Protein AF-0000000082577927 (afdb_homodimer)

Foldseek 3Di:
DPPLCLPLDQDDDFFQDFLLCQQQVVCVVVVQQQPFAEDEPNDTDGSVNLNVLLCLLLLLCQLVPDDAAAEEEEEAFWDSVSSSNQSSCRQLRYAYAYAYLQDALVLLLVCCAQRLHQAYEHEPNNVPSNVVSQVPHPGPVPLARYEYCDDDPSHHHPVCSSPDDGPGGDHRDGGTQARWHYWAWDQDPVRRIWTQTFGSCLLVRCLVLPLCSFANDALAFEEEEQDTCSHLACVNRQPRNNSNRNHYHYGYRDHSALVVVQVCCQVPVGQEYEDEQLRLLRNLPDPDDRDQNVSHQEYEYEPDQHFLLSQVSSCVPRVHHYKAFYDDSQSRDTQFIAYVVGDDRQFRHAGGSQKDKFFADPVRHGDDAFDKGWIKMAHPSGGDATPPDPPCRVVAPDPRIGTDQFIWHADPVRTIHTQGGVVFWFQAVNDTARQVVLQSQLVNDQFFSGKGWGWDQDPVGGTAIEMETATDPVRDDDPVVFVVSQVSSVVPDDPRNRGPYYHYDPDDADAGSSRHHDNVVVVVVVD/DPPLCLPLDQDDDFFQDFLLCQQQVVCVVVVQQQPFAEDEPNDTDGSVNLNVLLCLLLLLCQLVPDDAAAEEEEEAFWDSVSSSNQSSCRQLRYAYAYAYLQDALVLLLVCCAQRLHQAYEHEPNNVPSNVVSQVPHPGPVPLARYEYCDDDPSHHHPVCSSPDDGPGGDHRDGGTQARWHYWAWDQDPVRRIWTFTFGSCLLVRCLVLPLCSFANDAQAFEEEEQDTCSHLACVNRQPRNNSNRNHYHYGYRDHSALVVVQVCCQVPVGQEYEDEQLRLLRNLPDPDDRDQNVSHQEYEYEPDQHFLLSQVSSCVPRVHHYKAFYDDSQSRDTQFIAYVPGDDRQFRHAGGSQKDKFFADPVRHGDDAFDKGWIKMAHPSGGDATPPDPPCRVVAHDPRIGTDQFIWHADPVRTIHGQGGVVFWFQAVNDTARQVVLQSQLCNDQQFPGKGWGWDQDPVGGTAIEMETATDPVRDDDPVVFVVSQVSSVVPDDPRNRGPYYHYDPDDADAGSSRHHDNVVVVVVVD

Sequence (1054 aa):
MTTGVTTDETPVFPDSFNMADYFVFANIAAGRGSKTALLFEGQAITYDEVAARVTQVAERLLASGLLPEQRVLLCMRDCPEFVYAWFGALKAGAVVTQINPMLPAADYSYYLGYVKPQFAFIDETSLEAFQAARAQARHCRDPNAVILVGEAPGLPGFDAWIAASTPAAPPPWPTRKDDPAVWLFTSGTTGQSKGAVHCHFHFAYNTEVYARRFIGMTENDITLSGPRLYFGYATGTNLMFPFAVGATAILFREQPTPDNLFALIERHRPTVLTNVPTLINKMLEAEARAPDLSSIRMMWSAGEALPRELHERWNARFGVPIIDGIGSAESFHIYISNRPGDIRPGSLGKLVPGYAADLLDDAGMPIAGGEIGVLRIRGDSAALYYHGDYAKSKRHLGGGAIVSGDLFRRDPEGYWYYEGRGDDMIKSGGIYVSPLEVEGCLSEHPAVLECCVFGRADANGLEKPVVVIVPREDAPASEALQADLLGFARARLAHYKVPHRVFFSPDPLPRNDRDKMDRKKLREIWRMTTGVTTDETPVFPDSFNMADYFVFANIAAGRGSKTALLFEGQAITYDEVAARVTQVAERLLASGLLPEQRVLLCMRDCPEFVYAWFGALKAGAVVTQINPMLPAADYSYYLGYVKPQFAFIDETSLEAFQAARAQARHCRDPNAVILVGEAPGLPGFDAWIAASTPAAPPPWPTRKDDPAVWLFTSGTTGQSKGAVHCHFHFAYNTEVYARRFIGMTENDITLSGPRLYFGYATGTNLMFPFAVGATAILFREQPTPDNLFALIERHRPTVLTNVPTLINKMLEAEARAPDLSSIRMMWSAGEALPRELHERWNARFGVPIIDGIGSAESFHIYISNRPGDIRPGSLGKLVPGYAADLLDDAGMPIAGGEIGVLRIRGDSAALYYHGDYAKSKRHLGGGAIVSGDLFRRDPEGYWYYEGRGDDMIKSGGIYVSPLEVEGCLSEHPAVLECCVFGRADANGLEKPVVVIVPREDAPASEALQADLLGFARARLAHYKVPHRVFFSPDPLPRNDRDKMDRKKLREIWR

Solvent-accessible surface area (backbone atoms only — not comparable to full-atom values): 54314 Å² total; per-residue (Å²): 129,84,71,78,73,77,61,94,62,75,84,81,77,58,60,77,30,48,54,29,50,60,34,48,48,43,34,47,76,70,69,40,27,82,40,53,34,36,36,42,93,90,40,76,38,24,38,45,56,49,47,52,46,17,48,38,39,16,36,46,44,39,54,70,64,59,53,75,60,39,31,34,34,39,25,40,64,43,43,70,63,50,54,24,48,56,37,2,39,39,47,31,24,21,17,41,34,48,40,72,30,84,54,59,32,71,58,42,36,51,48,45,69,71,62,48,29,59,32,34,39,33,22,71,81,21,42,67,36,44,51,60,21,37,73,73,41,88,42,50,66,52,50,88,27,37,32,27,54,58,84,55,89,86,39,43,24,43,71,57,55,57,64,48,90,59,71,86,43,62,76,60,46,89,44,34,26,42,34,66,30,37,40,31,65,36,90,34,95,86,66,56,66,38,35,22,35,27,34,32,43,22,58,55,47,38,37,47,38,34,39,42,61,60,60,54,58,44,47,84,40,26,27,37,53,53,55,49,53,51,36,68,68,22,33,40,64,49,44,47,40,31,35,60,43,51,9,23,23,49,42,59,64,68,73,69,40,51,66,54,49,40,52,49,37,60,73,66,49,32,28,33,39,38,41,32,43,70,56,51,52,48,44,70,66,43,81,64,80,75,56,78,58,83,49,30,71,36,26,41,31,29,100,47,84,57,40,41,62,60,51,51,52,45,36,72,73,67,62,47,48,66,33,28,30,44,58,44,53,48,35,43,48,65,50,29,30,25,32,87,97,50,68,47,83,54,36,27,17,30,70,35,69,78,50,48,72,51,32,18,44,96,86,68,44,78,52,67,88,61,48,74,18,32,36,34,41,32,35,87,23,41,35,68,39,36,62,66,32,57,69,58,21,27,67,29,30,32,49,39,26,37,43,50,69,34,28,29,31,35,46,96,86,50,39,29,32,83,41,39,44,54,90,47,46,22,52,40,89,86,40,81,35,38,30,53,60,46,33,41,57,51,55,66,40,88,44,41,67,44,63,50,44,40,54,39,63,46,100,85,63,47,32,36,36,27,32,39,30,26,51,28,88,91,36,63,87,41,72,64,49,48,52,49,52,50,52,54,36,54,75,74,38,60,74,81,54,34,56,76,42,81,42,76,38,95,54,84,78,60,53,44,97,82,70,39,79,31,62,68,60,48,48,63,73,71,100,130,84,73,78,70,77,62,93,62,75,86,81,77,59,62,76,31,48,53,29,49,60,33,47,47,42,34,46,76,69,69,40,25,83,40,54,32,37,36,42,92,91,40,76,39,23,38,46,57,48,47,52,46,17,49,38,39,17,35,46,44,39,54,70,64,59,52,75,60,40,31,34,35,38,24,41,65,42,42,71,64,53,55,26,48,56,36,3,38,39,46,32,24,20,16,39,34,48,40,73,30,85,55,58,33,72,56,41,37,49,46,46,70,71,62,49,28,60,32,35,39,34,21,72,81,21,43,67,36,43,52,59,21,36,73,74,41,88,43,51,65,51,48,87,27,37,34,27,53,58,84,55,90,86,38,44,24,43,71,56,53,57,64,49,91,60,71,86,44,62,76,61,46,89,44,35,25,43,33,65,28,37,38,31,66,37,88,34,95,87,66,58,67,39,36,22,36,26,34,34,43,22,59,56,48,38,37,47,39,34,39,42,62,59,60,55,59,44,48,84,39,26,26,39,52,53,55,48,53,52,37,68,67,24,34,39,64,49,44,47,40,30,35,60,44,51,8,24,25,50,42,60,63,68,72,68,40,52,67,55,50,39,52,48,36,60,73,66,48,34,29,32,38,37,41,31,45,71,55,52,52,47,44,71,67,43,82,64,81,75,54,78,57,84,50,28,70,35,27,41,31,29,100,47,84,57,40,40,63,60,51,51,52,45,38,72,73,65,63,45,49,66,32,28,29,43,58,42,52,48,34,46,48,67,49,29,30,25,32,86,97,50,69,47,83,54,36,27,16,32,70,34,68,77,49,48,71,50,32,19,44,96,84,68,43,78,53,68,87,60,49,75,17,32,35,34,40,31,34,87,24,40,36,69,40,36,60,66,31,56,70,58,21,28,69,29,29,33,50,40,28,37,41,51,68,34,28,30,33,35,46,97,87,49,39,30,32,84,43,40,43,54,90,48,46,22,52,39,89,84,40,80,34,38,30,52,60,46,33,42,58,53,54,66,39,87,43,41,65,46,63,48,44,43,56,40,64,44,98,84,64,47,33,36,36,27,32,39,30,25,50,27,88,92,36,64,86,43,73,64,50,48,51,49,52,49,51,54,36,52,76,73,38,60,74,81,53,34,56,78,42,79,40,75,39,95,54,84,78,61,54,44,97,80,70,40,81,30,62,68,59,49,48,63,73,72,100

Nearest PDB structures (foldseek):
  4wv3-assembly1_A  TM=9.617E-01  e=4.333E-61  Stigmatella aurantiaca
  4wv3-assembly2_B  TM=9.568E-01  e=1.067E-60  Stigmatella aurantiaca
  6m2o-assembly1_A  TM=7.832E-01  e=8.745E-60  Rhodopseudomonas palustris
  4rm2-assembly2_B  TM=7.799E-01  e=1.694E-59  Rhodopseudomonas palustris
  5upt-assembly1_A-2  TM=7.325E-01  e=5.105E-38  Streptomyces platensis subsp. rosaceus

Organism: NCBI:txid68569

Structure (mmCIF, N/CA/C/O backbone):
data_AF-0000000082577927-model_v1
#
loop_
_entity.id
_entity.type
_entity.pdbx_description
1 polymer 'Benzoate-CoA ligase family protein'
#
loop_
_atom_site.group_PDB
_atom_site.id
_atom_site.type_symbol
_atom_site.label_atom_id
_atom_site.label_alt_id
_atom_site.label_comp_id
_atom_site.label_asym_id
_atom_site.label_entity_id
_atom_site.label_seq_id
_atom_site.pdbx_PDB_ins_code
_atom_site.Cartn_x
_atom_site.Cartn_y
_atom_site.Cartn_z
_atom_site.occupancy
_atom_site.B_iso_or_equiv
_atom_site.auth_seq_id
_atom_site.auth_comp_id
_atom_site.auth_asym_id
_atom_site.auth_atom_id
_atom_site.pdbx_PDB_model_num
ATOM 1 N N . MET A 1 1 ? -10.211 37.312 -17.531 1 20.59 1 MET A N 1
ATOM 2 C CA . MET A 1 1 ? -11.578 36.906 -17.234 1 20.59 1 MET A CA 1
ATOM 3 C C . MET A 1 1 ? -11.648 35.375 -17.062 1 20.59 1 MET A C 1
ATOM 5 O O . MET A 1 1 ? -12.172 34.688 -17.938 1 20.59 1 MET A O 1
ATOM 9 N N . THR A 1 2 ? -10.5 34.75 -16.688 1 26.11 2 THR A N 1
ATOM 10 C CA . THR A 1 2 ? -10.453 33.312 -16.484 1 26.11 2 THR A CA 1
ATOM 11 C C . THR A 1 2 ? -11.57 32.844 -15.562 1 26.11 2 THR A C 1
ATOM 13 O O . THR A 1 2 ? -11.656 33.312 -14.414 1 26.11 2 THR A O 1
ATOM 16 N N . THR A 1 3 ? -12.742 32.781 -16.203 1 28.17 3 THR A N 1
ATOM 17 C CA . THR A 1 3 ? -14.055 32.406 -15.695 1 28.17 3 THR A CA 1
ATOM 18 C C . THR A 1 3 ? -13.938 31.188 -14.797 1 28.17 3 THR A C 1
ATOM 20 O O . THR A 1 3 ? -13.281 30.203 -15.148 1 28.17 3 THR A O 1
ATOM 23 N N . GLY A 1 4 ? -13.766 31.391 -13.508 1 30.7 4 GLY A N 1
ATOM 24 C CA . GLY A 1 4 ? -13.695 30.484 -12.383 1 30.7 4 GLY A CA 1
ATOM 25 C C . GLY A 1 4 ? -14.727 29.359 -12.453 1 30.7 4 GLY A C 1
ATOM 26 O O . GLY A 1 4 ? -15.812 29.484 -11.883 1 30.7 4 GLY A O 1
ATOM 27 N N . VAL A 1 5 ? -14.914 28.734 -13.641 1 34.03 5 VAL A N 1
ATOM 28 C CA . VAL A 1 5 ? -15.828 27.594 -13.734 1 34.03 5 VAL A CA 1
ATOM 29 C C . VAL A 1 5 ? -15.641 26.688 -12.531 1 34.03 5 VAL A C 1
ATOM 31 O O . VAL A 1 5 ? -14.547 26.156 -12.305 1 34.03 5 VAL A O 1
ATOM 34 N N . THR A 1 6 ? -16.156 26.781 -11.32 1 42.78 6 THR A N 1
ATOM 35 C CA . THR A 1 6 ? -16.5 25.859 -10.242 1 42.78 6 THR A CA 1
ATOM 36 C C . THR A 1 6 ? -16.766 24.469 -10.789 1 42.78 6 THR A C 1
ATOM 38 O O . THR A 1 6 ? -17.906 24.156 -11.164 1 42.78 6 THR A O 1
ATOM 41 N N . THR A 1 7 ? -16.141 23.938 -11.68 1 50.97 7 THR A N 1
ATOM 42 C CA . THR A 1 7 ? -16.609 22.75 -12.398 1 50.97 7 THR A CA 1
ATOM 43 C C . THR A 1 7 ? -16.578 21.531 -11.492 1 50.97 7 THR A C 1
ATOM 45 O O . THR A 1 7 ? -15.641 21.328 -10.719 1 50.97 7 THR A O 1
ATOM 48 N N . ASP A 1 8 ? -17.797 20.984 -11.023 1 64.31 8 ASP A N 1
ATOM 49 C CA . ASP A 1 8 ? -18.156 19.75 -10.328 1 64.31 8 ASP A CA 1
ATOM 50 C C . ASP A 1 8 ? -17.406 18.547 -10.914 1 64.31 8 ASP A C 1
ATOM 52 O O . ASP A 1 8 ? -17.578 17.422 -10.453 1 64.31 8 ASP A O 1
ATOM 56 N N . GLU A 1 9 ? -16.438 18.938 -11.766 1 79.88 9 GLU A N 1
ATOM 57 C CA . GLU A 1 9 ? -15.766 17.812 -12.414 1 79.88 9 GLU A CA 1
ATOM 58 C C . GLU A 1 9 ? -14.586 17.328 -11.578 1 79.88 9 GLU A C 1
ATOM 60 O O . GLU A 1 9 ? -13.828 18.125 -11.023 1 79.88 9 GLU A O 1
ATOM 65 N N . THR A 1 10 ? -14.422 16.125 -11.469 1 88.19 10 THR A N 1
ATOM 66 C CA . THR A 1 10 ? -13.297 15.5 -10.789 1 88.19 10 THR A CA 1
ATOM 67 C C . THR A 1 10 ? -11.984 15.828 -11.484 1 88.19 10 THR A C 1
ATOM 69 O O . THR A 1 10 ? -11.859 15.664 -12.703 1 88.19 10 THR A O 1
ATOM 72 N N . PRO A 1 11 ? -11.023 16.453 -10.734 1 93.06 11 PRO A N 1
ATOM 73 C CA . PRO A 1 11 ? -9.727 16.75 -11.352 1 93.06 11 PRO A CA 1
ATOM 74 C C . PRO A 1 11 ? -9.055 15.516 -11.945 1 93.06 11 PRO A C 1
ATOM 76 O O . PRO A 1 11 ? -9.148 14.43 -11.375 1 93.06 11 PRO A O 1
ATOM 79 N N . VAL A 1 12 ? -8.438 15.703 -13.062 1 91.38 12 VAL A N 1
ATOM 80 C CA . VAL A 1 12 ? -7.707 14.633 -13.734 1 91.38 12 VAL A CA 1
ATOM 81 C C . VAL A 1 12 ? -6.23 15 -13.844 1 91.38 12 VAL A C 1
ATOM 83 O O . VAL A 1 12 ? -5.891 16.156 -14.109 1 91.38 12 VAL A O 1
ATOM 86 N N . PHE A 1 13 ? -5.375 14.094 -13.664 1 95.56 13 PHE A N 1
ATOM 87 C CA . PHE A 1 13 ? -3.932 14.289 -13.742 1 95.56 13 PHE A CA 1
ATOM 88 C C . PHE A 1 13 ? -3.303 13.297 -14.719 1 95.56 13 PHE A C 1
ATOM 90 O O . PHE A 1 13 ? -3.76 12.164 -14.836 1 95.56 13 PHE A O 1
ATOM 97 N N . PRO A 1 14 ? -2.301 13.711 -15.43 1 95 14 PRO A N 1
ATOM 98 C CA . PRO A 1 14 ? -1.629 12.781 -16.344 1 95 14 PRO A CA 1
ATOM 99 C C . PRO A 1 14 ? -0.873 11.672 -15.617 1 95 14 PRO A C 1
ATOM 101 O O . PRO A 1 14 ? -0.521 11.836 -14.445 1 95 14 PRO A O 1
ATOM 104 N N . ASP A 1 15 ? -0.62 10.578 -16.328 1 94.19 15 ASP A N 1
ATOM 105 C CA . ASP A 1 15 ? 0.113 9.469 -15.734 1 94.19 15 ASP A CA 1
ATOM 106 C C . ASP A 1 15 ? 1.524 9.891 -15.336 1 94.19 15 ASP A C 1
ATOM 108 O O . ASP A 1 15 ? 1.972 9.609 -14.219 1 94.19 15 ASP A O 1
ATOM 112 N N . SER A 1 16 ? 2.264 10.562 -16.359 1 95.62 16 SER A N 1
ATOM 113 C CA . SER A 1 16 ? 3.535 11.188 -16 1 95.62 16 SER A CA 1
ATOM 114 C C . SER A 1 16 ? 3.318 12.422 -15.133 1 95.62 16 SER A C 1
ATOM 116 O O . SER A 1 16 ? 2.787 13.43 -15.602 1 95.62 16 SER A O 1
ATOM 118 N N . PHE A 1 17 ? 3.629 12.312 -13.836 1 97.62 17 PHE A N 1
ATOM 119 C CA . PHE A 1 17 ? 3.273 13.367 -12.891 1 97.62 17 PHE A CA 1
ATOM 120 C C . PHE A 1 17 ? 4.289 13.445 -11.758 1 97.62 17 PHE A C 1
ATOM 122 O O . PHE A 1 17 ? 4.742 12.414 -11.242 1 97.62 17 PHE A O 1
ATOM 129 N N . ASN A 1 18 ? 4.723 14.641 -11.422 1 97.81 18 ASN A N 1
ATOM 130 C CA . ASN A 1 18 ? 5.594 14.93 -10.289 1 97.81 18 ASN A CA 1
ATOM 131 C C . ASN A 1 18 ? 5.086 16.109 -9.477 1 97.81 18 ASN A C 1
ATOM 133 O O . ASN A 1 18 ? 4.852 17.188 -10.031 1 97.81 18 ASN A O 1
ATOM 137 N N . MET A 1 19 ? 5.012 16.016 -8.211 1 97.12 19 MET A N 1
ATOM 138 C CA . MET A 1 19 ? 4.477 17.047 -7.324 1 97.12 19 MET A CA 1
ATOM 139 C C . MET A 1 19 ? 5.32 18.312 -7.406 1 97.12 19 MET A C 1
ATOM 141 O O . MET A 1 19 ? 4.785 19.422 -7.336 1 97.12 19 MET A O 1
ATOM 145 N N . ALA A 1 20 ? 6.645 18.156 -7.445 1 98.38 20 ALA A N 1
ATOM 146 C CA . ALA A 1 20 ? 7.492 19.344 -7.531 1 98.38 20 ALA A CA 1
ATOM 147 C C . ALA A 1 20 ? 7.207 20.125 -8.805 1 98.38 20 ALA A C 1
ATOM 149 O O . ALA A 1 20 ? 7.215 21.359 -8.789 1 98.38 20 ALA A O 1
ATOM 150 N N . ASP A 1 21 ? 6.977 19.406 -9.898 1 98.12 21 ASP A N 1
ATOM 151 C CA . ASP A 1 21 ? 6.633 20.078 -11.148 1 98.12 21 ASP A CA 1
ATOM 152 C C . ASP A 1 21 ? 5.297 20.812 -11.031 1 98.12 21 ASP A C 1
ATOM 154 O O . ASP A 1 21 ? 5.16 21.938 -11.5 1 98.12 21 ASP A O 1
ATOM 158 N N . TYR A 1 22 ? 4.367 20.172 -10.375 1 98 22 TYR A N 1
ATOM 159 C CA . TYR A 1 22 ? 3.018 20.719 -10.25 1 98 22 TYR A CA 1
ATOM 160 C C . TYR A 1 22 ? 3.002 21.938 -9.344 1 98 22 TYR A C 1
ATOM 162 O O . TYR A 1 22 ? 2.357 22.938 -9.648 1 98 22 TYR A O 1
ATOM 170 N N . PHE A 1 23 ? 3.701 21.938 -8.25 1 98.5 23 PHE A N 1
ATOM 171 C CA . PHE A 1 23 ? 3.574 22.969 -7.223 1 98.5 23 PHE A CA 1
ATOM 172 C C . PHE A 1 23 ? 4.633 24.047 -7.406 1 98.5 23 PHE A C 1
ATOM 174 O O . PHE A 1 23 ? 4.402 25.219 -7.07 1 98.5 23 PHE A O 1
ATOM 181 N N . VAL A 1 24 ? 5.812 23.719 -7.918 1 98.69 24 VAL A N 1
ATOM 182 C CA . VAL A 1 24 ? 6.906 24.688 -7.984 1 98.69 24 VAL A CA 1
ATOM 183 C C . VAL A 1 24 ? 7.121 25.125 -9.43 1 98.69 24 VAL A C 1
ATOM 185 O O . VAL A 1 24 ? 6.945 26.297 -9.758 1 98.69 24 VAL A O 1
ATOM 188 N N . PHE A 1 25 ? 7.344 24.234 -10.289 1 98.5 25 PHE A N 1
ATOM 189 C CA . PHE A 1 25 ? 7.82 24.578 -11.625 1 98.5 25 PHE A CA 1
ATOM 190 C C . PHE A 1 25 ? 6.676 25.078 -12.5 1 98.5 25 PHE A C 1
ATOM 192 O O . PHE A 1 25 ? 6.895 25.797 -13.469 1 98.5 25 PHE A O 1
ATOM 199 N N . ALA A 1 26 ? 5.484 24.641 -12.148 1 98.06 26 ALA A N 1
ATOM 200 C CA . ALA A 1 26 ? 4.316 25.188 -12.836 1 98.06 26 ALA A CA 1
ATOM 201 C C . ALA A 1 26 ? 4.27 26.703 -12.719 1 98.06 26 ALA A C 1
ATOM 203 O O . ALA A 1 26 ? 3.805 27.391 -13.625 1 98.06 26 ALA A O 1
ATOM 204 N N . ASN A 1 27 ? 4.73 27.25 -11.586 1 98.38 27 ASN A N 1
ATOM 205 C CA . ASN A 1 27 ? 4.762 28.688 -11.398 1 98.38 27 ASN A CA 1
ATOM 206 C C . ASN A 1 27 ? 5.758 29.359 -12.344 1 98.38 27 ASN A C 1
ATOM 208 O O . ASN A 1 27 ? 5.504 30.453 -12.859 1 98.38 27 ASN A O 1
ATOM 212 N N . ILE A 1 28 ? 6.855 28.719 -12.594 1 98.25 28 ILE A N 1
ATOM 213 C CA . ILE A 1 28 ? 7.836 29.234 -13.547 1 98.25 28 ILE A CA 1
ATOM 214 C C . ILE A 1 28 ? 7.23 29.25 -14.953 1 98.25 28 ILE A C 1
ATOM 216 O O . ILE A 1 28 ? 7.316 30.25 -15.656 1 98.25 28 ILE A O 1
ATOM 220 N N . ALA A 1 29 ? 6.637 28.188 -15.297 1 97.75 29 ALA A N 1
ATOM 221 C CA . ALA A 1 29 ? 6.004 28.062 -16.609 1 97.75 29 ALA A CA 1
ATOM 222 C C . ALA A 1 29 ? 4.902 29.094 -16.781 1 97.75 29 ALA A C 1
ATOM 224 O O . ALA A 1 29 ? 4.664 29.578 -17.891 1 97.75 29 ALA A O 1
ATOM 225 N N . ALA A 1 30 ? 4.277 29.484 -15.703 1 97.44 30 ALA A N 1
ATOM 226 C CA . ALA A 1 30 ? 3.17 30.438 -15.742 1 97.44 30 ALA A CA 1
ATOM 227 C C . ALA A 1 30 ? 3.68 31.875 -15.703 1 97.44 30 ALA A C 1
ATOM 229 O O . ALA A 1 30 ? 2.887 32.812 -15.664 1 97.44 30 ALA A O 1
ATOM 230 N N . GLY A 1 31 ? 4.973 32.094 -15.648 1 97.88 31 GLY A N 1
ATOM 231 C CA . GLY A 1 31 ? 5.555 33.406 -15.68 1 97.88 31 GLY A CA 1
ATOM 232 C C . GLY A 1 31 ? 5.633 34.062 -14.312 1 97.88 31 GLY A C 1
ATOM 233 O O . GLY A 1 31 ? 5.754 35.281 -14.211 1 97.88 31 GLY A O 1
ATOM 234 N N . ARG A 1 32 ? 5.57 33.281 -13.258 1 98.19 32 ARG A N 1
ATOM 235 C CA . ARG A 1 32 ? 5.582 33.812 -11.906 1 98.19 32 ARG A CA 1
ATOM 236 C C . ARG A 1 32 ? 6.957 33.656 -11.266 1 98.19 32 ARG A C 1
ATOM 238 O O . ARG A 1 32 ? 7.078 33.688 -10.039 1 98.19 32 ARG A O 1
ATOM 245 N N . GLY A 1 33 ? 7.941 33.5 -11.977 1 98.44 33 GLY A N 1
ATOM 246 C CA . GLY A 1 33 ? 9.281 33.25 -11.469 1 98.44 33 GLY A CA 1
ATOM 247 C C . GLY A 1 33 ? 9.781 34.344 -10.547 1 98.44 33 GLY A C 1
ATOM 248 O O . GLY A 1 33 ? 10.43 34.062 -9.539 1 98.44 33 GLY A O 1
ATOM 249 N N . SER A 1 34 ? 9.484 35.562 -10.82 1 98.5 34 SER A N 1
ATOM 250 C CA . SER A 1 34 ? 10.023 36.688 -10.086 1 98.5 34 SER A CA 1
ATOM 251 C C . SER A 1 34 ? 9.164 37.031 -8.867 1 98.5 34 SER A C 1
ATOM 253 O O . SER A 1 34 ? 9.555 37.844 -8.023 1 98.5 34 SER A O 1
ATOM 255 N N . LYS A 1 35 ? 8.062 36.375 -8.742 1 98.62 35 LYS A N 1
ATOM 256 C CA . LYS A 1 35 ? 7.188 36.594 -7.594 1 98.62 35 LYS A CA 1
ATOM 257 C C . LYS A 1 35 ? 7.77 35.969 -6.328 1 98.62 35 LYS A C 1
ATOM 259 O O . LYS A 1 35 ? 8.438 34.938 -6.383 1 98.62 35 LYS A O 1
ATOM 264 N N . THR A 1 36 ? 7.492 36.625 -5.176 1 98.81 36 THR A N 1
ATOM 265 C CA . THR A 1 36 ? 7.934 36.094 -3.891 1 98.81 36 THR A CA 1
ATOM 266 C C . THR A 1 36 ? 7.168 34.844 -3.539 1 98.81 36 THR A C 1
ATOM 268 O O . THR A 1 36 ? 5.938 34.844 -3.5 1 98.81 36 THR A O 1
ATOM 271 N N . ALA A 1 37 ? 7.879 33.781 -3.322 1 98.94 37 ALA A N 1
ATOM 272 C CA . ALA A 1 37 ? 7.285 32.5 -2.904 1 98.94 37 ALA A CA 1
ATOM 273 C C . ALA A 1 37 ? 7.309 32.344 -1.386 1 98.94 37 ALA A C 1
ATOM 275 O O . ALA A 1 37 ? 6.336 31.891 -0.784 1 98.94 37 ALA A O 1
ATOM 276 N N . LEU A 1 38 ? 8.469 32.812 -0.826 1 98.94 38 LEU A N 1
ATOM 277 C CA . LEU A 1 38 ? 8.68 32.625 0.607 1 98.94 38 LEU A CA 1
ATOM 278 C C . LEU A 1 38 ? 9.164 33.938 1.244 1 98.94 38 LEU A C 1
ATOM 280 O O . LEU A 1 38 ? 9.977 34.656 0.657 1 98.94 38 LEU A O 1
ATOM 284 N N . LEU A 1 39 ? 8.688 34.219 2.406 1 98.88 39 LEU A N 1
ATOM 285 C CA . LEU A 1 39 ? 9.242 35.219 3.307 1 98.88 39 LEU A CA 1
ATOM 286 C C . LEU A 1 39 ? 9.836 34.562 4.551 1 98.88 39 LEU A C 1
ATOM 288 O O . LEU A 1 39 ? 9.172 33.75 5.203 1 98.88 39 LEU A O 1
ATOM 292 N N . PHE A 1 40 ? 11.07 34.844 4.828 1 98.38 40 PHE A N 1
ATOM 293 C CA . PHE A 1 40 ? 11.766 34.219 5.949 1 98.38 40 PHE A CA 1
ATOM 294 C C . PHE A 1 40 ? 12.859 35.156 6.488 1 98.38 40 PHE A C 1
ATOM 296 O O . PHE A 1 40 ? 13.773 35.531 5.758 1 98.38 40 PHE A O 1
ATOM 303 N N . GLU A 1 41 ? 12.773 35.469 7.719 1 96 41 GLU A N 1
ATOM 304 C CA . GLU A 1 41 ? 13.773 36.25 8.43 1 96 41 GLU A CA 1
ATOM 305 C C . GLU A 1 41 ? 14.219 37.469 7.609 1 96 41 GLU A C 1
ATOM 307 O O . GLU A 1 41 ? 15.414 37.688 7.422 1 96 41 GLU A O 1
ATOM 312 N N . GLY A 1 42 ? 13.297 38.125 7.094 1 93.31 42 GLY A N 1
ATOM 313 C CA . GLY A 1 42 ? 13.539 39.375 6.391 1 93.31 42 GLY A CA 1
ATOM 314 C C . GLY A 1 42 ? 13.93 39.188 4.941 1 93.31 42 GLY A C 1
ATOM 315 O O . GLY A 1 42 ? 14.141 40.156 4.211 1 93.31 42 GLY A O 1
ATOM 316 N N . GLN A 1 43 ? 13.984 38 4.508 1 96.12 43 GLN A N 1
ATOM 317 C CA . GLN A 1 43 ? 14.344 37.688 3.123 1 96.12 43 GLN A CA 1
ATOM 318 C C . GLN A 1 43 ? 13.117 37.281 2.309 1 96.12 43 GLN A C 1
ATOM 320 O O . GLN A 1 43 ? 12.25 36.562 2.803 1 96.12 43 GLN A O 1
ATOM 325 N N . ALA A 1 44 ? 13.062 37.875 1.142 1 98.62 44 ALA A N 1
ATOM 326 C CA . ALA A 1 44 ? 12.078 37.438 0.15 1 98.62 44 ALA A CA 1
ATOM 327 C C . ALA A 1 44 ? 12.711 36.531 -0.889 1 98.62 44 ALA A C 1
ATOM 329 O O . ALA A 1 44 ? 13.68 36.906 -1.557 1 98.62 44 ALA A O 1
ATOM 330 N N . ILE A 1 45 ? 12.195 35.344 -0.987 1 98.81 45 ILE A N 1
ATOM 331 C CA . ILE A 1 45 ? 12.719 34.344 -1.919 1 98.81 45 ILE A CA 1
ATOM 332 C C . ILE A 1 45 ? 11.711 34.094 -3.043 1 98.81 45 ILE A C 1
ATOM 334 O O . ILE A 1 45 ? 10.539 33.812 -2.787 1 98.81 45 ILE A O 1
ATOM 338 N N . THR A 1 46 ? 12.133 34.219 -4.25 1 98.88 46 THR A N 1
ATOM 339 C CA . THR A 1 46 ? 11.227 34.156 -5.395 1 98.88 46 THR A CA 1
ATOM 340 C C . THR A 1 46 ? 11 32.688 -5.812 1 98.88 46 THR A C 1
ATOM 342 O O . THR A 1 46 ? 11.734 31.797 -5.387 1 98.88 46 THR A O 1
ATOM 345 N N . TYR A 1 47 ? 9.984 32.469 -6.629 1 98.88 47 TYR A N 1
ATOM 346 C CA . TYR A 1 47 ? 9.734 31.125 -7.172 1 98.88 47 TYR A CA 1
ATOM 347 C C . TYR A 1 47 ? 10.914 30.641 -7.996 1 98.88 47 TYR A C 1
ATOM 349 O O . TYR A 1 47 ? 11.234 29.453 -7.992 1 98.88 47 TYR A O 1
ATOM 357 N N . ASP A 1 48 ? 11.594 31.531 -8.711 1 98.81 48 ASP A N 1
ATOM 358 C CA . ASP A 1 48 ? 12.789 31.172 -9.461 1 98.81 48 ASP A CA 1
ATOM 359 C C . ASP A 1 48 ? 13.883 30.641 -8.531 1 98.81 48 ASP A C 1
ATOM 361 O O . ASP A 1 48 ? 14.531 29.641 -8.836 1 98.81 48 ASP A O 1
ATOM 365 N N . GLU A 1 49 ? 14.07 31.344 -7.457 1 98.69 49 GLU A N 1
ATOM 366 C CA . GLU A 1 49 ? 15.086 30.938 -6.496 1 98.69 49 GLU A CA 1
ATOM 367 C C . GLU A 1 49 ? 14.727 29.594 -5.852 1 98.69 49 GLU A C 1
ATOM 369 O O . GLU A 1 49 ? 15.594 28.75 -5.656 1 98.69 49 GLU A O 1
ATOM 374 N N . VAL A 1 50 ? 13.43 29.406 -5.508 1 98.81 50 VAL A N 1
ATOM 375 C CA . VAL A 1 50 ? 12.984 28.141 -4.953 1 98.81 50 VAL A CA 1
ATOM 376 C C . VAL A 1 50 ? 13.227 27.016 -5.965 1 98.81 50 VAL A C 1
ATOM 378 O O . VAL A 1 50 ? 13.781 25.969 -5.625 1 98.81 50 VAL A O 1
ATOM 381 N N . ALA A 1 51 ? 12.875 27.266 -7.23 1 98.69 51 ALA A N 1
ATOM 382 C CA . ALA A 1 51 ? 13.031 26.266 -8.281 1 98.69 51 ALA A CA 1
ATOM 383 C C . ALA A 1 51 ? 14.5 25.875 -8.445 1 98.69 51 ALA A C 1
ATOM 385 O O . ALA A 1 51 ? 14.82 24.688 -8.625 1 98.69 51 ALA A O 1
ATOM 386 N N . ALA A 1 52 ? 15.344 26.828 -8.391 1 97.75 52 ALA A N 1
ATOM 387 C CA . ALA A 1 52 ? 16.781 26.562 -8.523 1 97.75 52 ALA A CA 1
ATOM 388 C C . ALA A 1 52 ? 17.281 25.688 -7.387 1 97.75 52 ALA A C 1
ATOM 390 O O . ALA A 1 52 ? 18.031 24.734 -7.617 1 97.75 52 ALA A O 1
ATOM 391 N N . ARG A 1 53 ? 16.922 26.031 -6.156 1 97.81 53 ARG A N 1
ATOM 392 C CA . ARG A 1 53 ? 17.375 25.281 -4.992 1 97.81 53 ARG A CA 1
ATOM 393 C C . ARG A 1 53 ? 16.766 23.875 -4.969 1 97.81 53 ARG A C 1
ATOM 395 O O . ARG A 1 53 ? 17.438 22.906 -4.582 1 97.81 53 ARG A O 1
ATOM 402 N N . VAL A 1 54 ? 15.5 23.766 -5.34 1 98.12 54 VAL A N 1
ATOM 403 C CA . VAL A 1 54 ? 14.836 22.469 -5.449 1 98.12 54 VAL A CA 1
ATOM 404 C C . VAL A 1 54 ? 15.586 21.578 -6.441 1 98.12 54 VAL A C 1
ATOM 406 O O . VAL A 1 54 ? 15.844 20.406 -6.168 1 98.12 54 VAL A O 1
ATOM 409 N N . THR A 1 55 ? 15.969 22.156 -7.574 1 96.81 55 THR A N 1
ATOM 410 C CA . THR A 1 55 ? 16.719 21.438 -8.594 1 96.81 55 THR A CA 1
ATOM 411 C C . THR A 1 55 ? 18.062 20.969 -8.047 1 96.81 55 THR A C 1
ATOM 413 O O . THR A 1 55 ? 18.469 19.828 -8.258 1 96.81 55 THR A O 1
ATOM 416 N N . GLN A 1 56 ? 18.719 21.812 -7.336 1 96.31 56 GLN A N 1
ATOM 417 C CA . GLN A 1 56 ? 20.031 21.484 -6.773 1 96.31 56 GLN A CA 1
ATOM 418 C C . GLN A 1 56 ? 19.922 20.344 -5.762 1 96.31 56 GLN A C 1
ATOM 420 O O . GLN A 1 56 ? 20.766 19.453 -5.746 1 96.31 56 GLN A O 1
ATOM 425 N N . VAL A 1 57 ? 18.922 20.391 -4.926 1 97.12 57 VAL A N 1
ATOM 426 C CA . VAL A 1 57 ? 18.734 19.328 -3.951 1 97.12 57 VAL A CA 1
ATOM 427 C C . VAL A 1 57 ? 18.5 18 -4.676 1 97.12 57 VAL A C 1
ATOM 429 O O . VAL A 1 57 ? 19.109 16.984 -4.324 1 97.12 57 VAL A O 1
ATOM 432 N N . ALA A 1 58 ? 17.594 18.016 -5.66 1 97.12 58 ALA A N 1
ATOM 433 C CA . ALA A 1 58 ? 17.328 16.797 -6.422 1 97.12 58 ALA A CA 1
ATOM 434 C C . ALA A 1 58 ? 18.594 16.234 -7.043 1 97.12 58 ALA A C 1
ATOM 436 O O . ALA A 1 58 ? 18.875 15.047 -6.926 1 97.12 58 ALA A O 1
ATOM 437 N N . GLU A 1 59 ? 19.359 17.141 -7.684 1 95.5 59 GLU A N 1
ATOM 438 C CA . GLU A 1 59 ? 20.594 16.734 -8.344 1 95.5 59 GLU A CA 1
ATOM 439 C C . GLU A 1 59 ? 21.578 16.141 -7.352 1 95.5 59 GLU A C 1
ATOM 441 O O . GLU A 1 59 ? 22.234 15.141 -7.645 1 95.5 59 GLU A O 1
ATOM 446 N N . ARG A 1 60 ? 21.656 16.719 -6.207 1 94.94 60 ARG A N 1
ATOM 447 C CA . ARG A 1 60 ? 22.609 16.25 -5.199 1 94.94 60 ARG A CA 1
ATOM 448 C C . ARG A 1 60 ? 22.188 14.898 -4.625 1 94.94 60 ARG A C 1
ATOM 450 O O . ARG A 1 60 ? 23.016 14.031 -4.367 1 94.94 60 ARG A O 1
ATOM 457 N N . LEU A 1 61 ? 20.922 14.727 -4.348 1 95.12 61 LEU A N 1
ATOM 458 C CA . LEU A 1 61 ? 20.406 13.438 -3.889 1 95.12 61 LEU A CA 1
ATOM 459 C C . LEU A 1 61 ? 20.719 12.336 -4.898 1 95.12 61 LEU A C 1
ATOM 461 O O . LEU A 1 61 ? 21.203 11.266 -4.527 1 95.12 61 LEU A O 1
ATOM 465 N N . LEU A 1 62 ? 20.453 12.656 -6.148 1 93.25 62 LEU A N 1
ATOM 466 C CA . LEU A 1 62 ? 20.688 11.688 -7.211 1 93.25 62 LEU A CA 1
ATOM 467 C C . LEU A 1 62 ? 22.188 11.383 -7.352 1 93.25 62 LEU A C 1
ATOM 469 O O . LEU A 1 62 ? 22.578 10.219 -7.484 1 93.25 62 LEU A O 1
ATOM 473 N N . ALA A 1 63 ? 23 12.422 -7.309 1 91.69 63 ALA A N 1
ATOM 474 C CA . ALA A 1 63 ? 24.438 12.25 -7.398 1 91.69 63 ALA A CA 1
ATOM 475 C C . ALA A 1 63 ? 24.984 11.438 -6.219 1 91.69 63 ALA A C 1
ATOM 477 O O . ALA A 1 63 ? 26.016 10.773 -6.328 1 91.69 63 ALA A O 1
ATOM 478 N N . SER A 1 64 ? 24.234 11.516 -5.129 1 89.81 64 SER A N 1
ATOM 479 C CA . SER A 1 64 ? 24.641 10.805 -3.924 1 89.81 64 SER A CA 1
ATOM 480 C C . SER A 1 64 ? 24.094 9.383 -3.91 1 89.81 64 SER A C 1
ATOM 482 O O . SER A 1 64 ? 24.234 8.672 -2.916 1 89.81 64 SER A O 1
ATOM 484 N N . GLY A 1 65 ? 23.391 8.977 -4.945 1 86.75 65 GLY A N 1
ATOM 485 C CA . GLY A 1 65 ? 23.031 7.578 -5.098 1 86.75 65 GLY A CA 1
ATOM 486 C C . GLY A 1 65 ? 21.594 7.281 -4.727 1 86.75 65 GLY A C 1
ATOM 487 O O . GLY A 1 65 ? 21.219 6.121 -4.539 1 86.75 65 GLY A O 1
ATOM 488 N N . LEU A 1 66 ? 20.781 8.312 -4.621 1 91.06 66 LEU A N 1
ATOM 489 C CA . LEU A 1 66 ? 19.375 8.086 -4.316 1 91.06 66 LEU A CA 1
ATOM 490 C C . LEU A 1 66 ? 18.719 7.246 -5.406 1 91.06 66 LEU A C 1
ATOM 492 O O . LEU A 1 66 ? 18.859 7.539 -6.594 1 91.06 66 LEU A O 1
ATOM 496 N N . LEU A 1 67 ? 18.078 6.223 -4.965 1 90 67 LEU A N 1
ATOM 497 C CA . LEU A 1 67 ? 17.281 5.391 -5.855 1 90 67 LEU A CA 1
ATOM 498 C C . LEU A 1 67 ? 15.797 5.754 -5.75 1 90 67 LEU A C 1
ATOM 500 O O . LEU A 1 67 ? 15.383 6.391 -4.781 1 90 67 LEU A O 1
ATOM 504 N N . PRO A 1 68 ? 15.047 5.43 -6.809 1 90.69 68 PRO A N 1
ATOM 505 C CA . PRO A 1 68 ? 13.625 5.785 -6.773 1 90.69 68 PRO A CA 1
ATOM 506 C C . PRO A 1 68 ? 12.891 5.16 -5.59 1 90.69 68 PRO A C 1
ATOM 508 O O . PRO A 1 68 ? 13.172 4.02 -5.219 1 90.69 68 PRO A O 1
ATOM 511 N N . GLU A 1 69 ? 11.992 5.902 -4.949 1 92 69 GLU A N 1
ATOM 512 C CA . GLU A 1 69 ? 11.055 5.473 -3.918 1 92 69 GLU A CA 1
ATOM 513 C C . GLU A 1 69 ? 11.758 5.266 -2.58 1 92 69 GLU A C 1
ATOM 515 O O . GLU A 1 69 ? 11.148 4.801 -1.616 1 92 69 GLU A O 1
ATOM 520 N N . GLN A 1 70 ? 13.078 5.621 -2.545 1 93.56 70 GLN A N 1
ATOM 521 C CA . GLN A 1 70 ? 13.734 5.637 -1.242 1 93.56 70 GLN A CA 1
ATOM 522 C C . GLN A 1 70 ? 13.219 6.781 -0.377 1 93.56 70 GLN A C 1
ATOM 524 O O . GLN A 1 70 ? 12.82 7.828 -0.896 1 93.56 70 GLN A O 1
ATOM 529 N N . ARG A 1 71 ? 13.242 6.57 0.917 1 96.44 71 ARG A N 1
ATOM 530 C CA . ARG A 1 71 ? 12.656 7.555 1.823 1 96.44 71 ARG A CA 1
ATOM 531 C C . ARG A 1 71 ? 13.688 8.609 2.219 1 96.44 71 ARG A C 1
ATOM 533 O O . ARG A 1 71 ? 14.852 8.289 2.459 1 96.44 71 ARG A O 1
ATOM 540 N N . VAL A 1 72 ? 13.266 9.797 2.189 1 97.69 72 VAL A N 1
ATOM 541 C CA . VAL A 1 72 ? 14 10.945 2.697 1 97.69 72 VAL A CA 1
ATOM 542 C C . VAL A 1 72 ? 13.266 11.539 3.902 1 97.69 72 VAL A C 1
ATOM 544 O O . VAL A 1 72 ? 12.07 11.828 3.826 1 97.69 72 VAL A O 1
ATOM 547 N N . LEU A 1 73 ? 13.969 11.672 5.008 1 97.75 73 LEU A N 1
ATOM 548 C CA . LEU A 1 73 ? 13.367 12.141 6.254 1 97.75 73 LEU A CA 1
ATOM 549 C C . LEU A 1 73 ? 13.68 13.609 6.488 1 97.75 73 LEU A C 1
ATOM 551 O O . LEU A 1 73 ? 14.844 14.023 6.449 1 97.75 73 LEU A O 1
ATOM 555 N N . LEU A 1 74 ? 12.68 14.406 6.664 1 98.25 74 LEU A N 1
ATOM 556 C CA . LEU A 1 74 ? 12.836 15.797 7.07 1 98.25 74 LEU A CA 1
ATOM 557 C C . LEU A 1 74 ? 12.516 15.969 8.555 1 98.25 74 LEU A C 1
ATOM 559 O O . LEU A 1 74 ? 11.43 15.609 9.008 1 98.25 74 LEU A O 1
ATOM 563 N N . CYS A 1 75 ? 13.43 16.516 9.258 1 96.31 75 CYS A N 1
ATOM 564 C CA . CYS A 1 75 ? 13.344 16.719 10.703 1 96.31 75 CYS A CA 1
ATOM 565 C C . CYS A 1 75 ? 13.898 18.078 11.094 1 96.31 75 CYS A C 1
ATOM 567 O O . CYS A 1 75 ? 14.945 18.172 11.727 1 96.31 75 CYS A O 1
ATOM 569 N N . MET A 1 76 ? 13.117 19.109 10.719 1 96.69 76 MET A N 1
ATOM 570 C CA . MET A 1 76 ? 13.578 20.484 10.961 1 96.69 76 MET A CA 1
ATOM 571 C C . MET A 1 76 ? 12.391 21.422 11.156 1 96.69 76 MET A C 1
ATOM 573 O O . MET A 1 76 ? 11.266 21.109 10.766 1 96.69 76 MET A O 1
ATOM 577 N N . ARG A 1 77 ? 12.664 22.531 11.75 1 94.5 77 ARG A N 1
ATOM 578 C CA . ARG A 1 77 ? 11.68 23.594 11.906 1 94.5 77 ARG A CA 1
ATOM 579 C C . ARG A 1 77 ? 11.422 24.312 10.578 1 94.5 77 ARG A C 1
ATOM 581 O O . ARG A 1 77 ? 12.125 24.062 9.594 1 94.5 77 ARG A O 1
ATOM 588 N N . ASP A 1 78 ? 10.398 25.156 10.57 1 97.94 78 ASP A N 1
ATOM 589 C CA . ASP A 1 78 ? 9.992 25.828 9.336 1 97.94 78 ASP A CA 1
ATOM 590 C C . ASP A 1 78 ? 11.102 26.766 8.836 1 97.94 78 ASP A C 1
ATOM 592 O O . ASP A 1 78 ? 11.469 27.719 9.523 1 97.94 78 ASP A O 1
ATOM 596 N N . CYS A 1 79 ? 11.609 26.484 7.691 1 98.25 79 CYS A N 1
ATOM 597 C CA . CYS A 1 79 ? 12.633 27.281 7.027 1 98.25 79 CYS A CA 1
ATOM 598 C C . CYS A 1 79 ? 12.656 27 5.531 1 98.25 79 CYS A C 1
ATOM 600 O O . CYS A 1 79 ? 12.023 26.047 5.062 1 98.25 79 CYS A O 1
ATOM 602 N N . PRO A 1 80 ? 13.305 27.844 4.773 1 98.62 80 PRO A N 1
ATOM 603 C CA . PRO A 1 80 ? 13.328 27.641 3.324 1 98.62 80 PRO A CA 1
ATOM 604 C C . PRO A 1 80 ? 13.938 26.297 2.932 1 98.62 80 PRO A C 1
ATOM 606 O O . PRO A 1 80 ? 13.484 25.672 1.967 1 98.62 80 PRO A O 1
ATOM 609 N N . GLU A 1 81 ? 14.922 25.828 3.68 1 98.5 81 GLU A N 1
ATOM 610 C CA . GLU A 1 81 ? 15.586 24.547 3.387 1 98.5 81 GLU A CA 1
ATOM 611 C C . GLU A 1 81 ? 14.609 23.391 3.48 1 98.5 81 GLU A C 1
ATOM 613 O O . GLU A 1 81 ? 14.734 22.406 2.754 1 98.5 81 GLU A O 1
ATOM 618 N N . PHE A 1 82 ? 13.633 23.5 4.406 1 98.62 82 PHE A N 1
ATOM 619 C CA . PHE A 1 82 ? 12.57 22.5 4.453 1 98.62 82 PHE A CA 1
ATOM 620 C C . PHE A 1 82 ? 11.867 22.391 3.107 1 98.62 82 PHE A C 1
ATOM 622 O O . PHE A 1 82 ? 11.664 21.297 2.594 1 98.62 82 PHE A O 1
ATOM 629 N N . VAL A 1 83 ? 11.578 23.516 2.518 1 98.88 83 VAL A N 1
ATOM 630 C CA . VAL A 1 83 ? 10.852 23.594 1.254 1 98.88 83 VAL A CA 1
ATOM 631 C C . VAL A 1 83 ? 11.719 23.031 0.13 1 98.88 83 VAL A C 1
ATOM 633 O O . VAL A 1 83 ? 11.25 22.219 -0.677 1 98.88 83 VAL A O 1
ATOM 636 N N . TYR A 1 84 ? 13.039 23.422 0.119 1 98.75 84 TYR A N 1
ATOM 637 C CA . TYR A 1 84 ? 13.961 22.938 -0.902 1 98.75 84 TYR A CA 1
ATOM 638 C C . TYR A 1 84 ? 14.102 21.422 -0.843 1 98.75 84 TYR A C 1
ATOM 640 O O . TYR A 1 84 ? 14.031 20.75 -1.873 1 98.75 84 TYR A O 1
ATOM 648 N N . ALA A 1 85 ? 14.25 20.906 0.373 1 98.69 85 ALA A N 1
ATOM 649 C CA . ALA A 1 85 ? 14.445 19.484 0.576 1 98.69 85 ALA A CA 1
ATOM 650 C C . ALA A 1 85 ? 13.172 18.703 0.246 1 98.69 85 ALA A C 1
ATOM 652 O O . ALA A 1 85 ? 13.234 17.625 -0.355 1 98.69 85 ALA A O 1
ATOM 653 N N . TRP A 1 86 ? 12.047 19.234 0.663 1 98.75 86 TRP A N 1
ATOM 654 C CA . TRP A 1 86 ? 10.758 18.578 0.459 1 98.75 86 TRP A CA 1
ATOM 655 C C . TRP A 1 86 ? 10.469 18.391 -1.026 1 98.75 86 TRP A C 1
ATOM 657 O O . TRP A 1 86 ? 10.289 17.266 -1.496 1 98.75 86 TRP A O 1
ATOM 667 N N . PHE A 1 87 ? 10.539 19.453 -1.777 1 98.81 87 PHE A N 1
ATOM 668 C CA . PHE A 1 87 ? 10.242 19.406 -3.203 1 98.81 87 PHE A CA 1
ATOM 669 C C . PHE A 1 87 ? 11.398 18.781 -3.977 1 98.81 87 PHE A C 1
ATOM 671 O O . PHE A 1 87 ? 11.188 18.109 -4.984 1 98.81 87 PHE A O 1
ATOM 678 N N . GLY A 1 88 ? 12.648 19.047 -3.529 1 98.62 88 GLY A N 1
ATOM 679 C CA . GLY A 1 88 ? 13.797 18.453 -4.195 1 98.62 88 GLY A CA 1
ATOM 680 C C . GLY A 1 88 ? 13.805 16.938 -4.141 1 98.62 88 GLY A C 1
ATOM 681 O O . GLY A 1 88 ? 14.117 16.266 -5.133 1 98.62 88 GLY A O 1
ATOM 682 N N . ALA A 1 89 ? 13.477 16.391 -2.984 1 98.56 89 ALA A N 1
ATOM 683 C CA . ALA A 1 89 ? 13.375 14.945 -2.836 1 98.56 89 ALA A CA 1
ATOM 684 C C . ALA A 1 89 ? 12.289 14.375 -3.75 1 98.56 89 ALA A C 1
ATOM 686 O O . ALA A 1 89 ? 12.5 13.352 -4.406 1 98.56 89 ALA A O 1
ATOM 687 N N . LEU A 1 90 ? 11.164 15.055 -3.812 1 98.5 90 LEU A N 1
ATOM 688 C CA . LEU A 1 90 ? 10.07 14.625 -4.672 1 98.5 90 LEU A CA 1
ATOM 689 C C . LEU A 1 90 ? 10.477 14.672 -6.141 1 98.5 90 LEU A C 1
ATOM 691 O O . LEU A 1 90 ? 10.18 13.75 -6.902 1 98.5 90 LEU A O 1
ATOM 695 N N . LYS A 1 91 ? 11.141 15.766 -6.469 1 98.19 91 LYS A N 1
ATOM 696 C CA . LYS A 1 91 ? 11.602 15.914 -7.844 1 98.19 91 LYS A CA 1
ATOM 697 C C . LYS A 1 91 ? 12.555 14.781 -8.227 1 98.19 91 LYS A C 1
ATOM 699 O O . LYS A 1 91 ? 12.508 14.273 -9.352 1 98.19 91 LYS A O 1
ATOM 704 N N . ALA A 1 92 ? 13.352 14.383 -7.281 1 97.31 92 ALA A N 1
ATOM 705 C CA . ALA A 1 92 ? 14.336 13.336 -7.512 1 97.31 92 ALA A CA 1
ATOM 706 C C . ALA A 1 92 ? 13.664 11.969 -7.621 1 97.31 92 ALA A C 1
ATOM 708 O O . ALA A 1 92 ? 14.281 11 -8.078 1 97.31 92 ALA A O 1
ATOM 709 N N . GLY A 1 93 ? 12.43 11.836 -7.199 1 96.62 93 GLY A N 1
ATOM 710 C CA . GLY A 1 93 ? 11.711 10.57 -7.242 1 96.62 93 GLY A CA 1
ATOM 711 C C . GLY A 1 93 ? 11.703 9.844 -5.914 1 96.62 93 GLY A C 1
ATOM 712 O O . GLY A 1 93 ? 11.383 8.656 -5.852 1 96.62 93 GLY A O 1
ATOM 713 N N . ALA A 1 94 ? 12.016 10.531 -4.793 1 97.5 94 ALA A N 1
ATOM 714 C CA . ALA A 1 94 ? 12.039 9.945 -3.457 1 97.5 94 ALA A CA 1
ATOM 715 C C . ALA A 1 94 ? 10.656 9.961 -2.818 1 97.5 94 ALA A C 1
ATOM 717 O O . ALA A 1 94 ? 9.719 10.539 -3.369 1 97.5 94 ALA A O 1
ATOM 718 N N . VAL A 1 95 ? 10.508 9.25 -1.753 1 98.06 95 VAL A N 1
ATOM 719 C CA . VAL A 1 95 ? 9.367 9.344 -0.851 1 98.06 95 VAL A CA 1
ATOM 720 C C . VAL A 1 95 ? 9.734 10.211 0.355 1 98.06 95 VAL A C 1
ATOM 722 O O . VAL A 1 95 ? 10.695 9.914 1.065 1 98.06 95 VAL A O 1
ATOM 725 N N . VAL A 1 96 ? 8.953 11.211 0.582 1 98.5 96 VAL A N 1
ATOM 726 C CA . VAL A 1 96 ? 9.266 12.156 1.65 1 98.5 96 VAL A CA 1
ATOM 727 C C . VAL A 1 96 ? 8.523 11.758 2.924 1 98.5 96 VAL A C 1
ATOM 729 O O . VAL A 1 96 ? 7.344 11.398 2.877 1 98.5 96 VAL A O 1
ATOM 732 N N . THR A 1 97 ? 9.234 11.797 3.988 1 97.69 97 THR A N 1
ATOM 733 C CA . THR A 1 97 ? 8.68 11.68 5.332 1 97.69 97 THR A CA 1
ATOM 734 C C . THR A 1 97 ? 9.125 12.844 6.211 1 97.69 97 THR A C 1
ATOM 736 O O . THR A 1 97 ? 10.164 13.461 5.949 1 97.69 97 THR A O 1
ATOM 739 N N . GLN A 1 98 ? 8.305 13.219 7.156 1 97.06 98 GLN A N 1
ATOM 740 C CA . GLN A 1 98 ? 8.625 14.359 8.008 1 97.06 98 GLN A CA 1
ATOM 741 C C . GLN A 1 98 ? 8.172 14.125 9.445 1 97.06 98 GLN A C 1
ATOM 743 O O . GLN A 1 98 ? 7.105 13.547 9.672 1 97.06 98 GLN A O 1
ATOM 748 N N . ILE A 1 99 ? 9.031 14.547 10.391 1 92.69 99 ILE A N 1
ATOM 749 C CA . ILE A 1 99 ? 8.711 14.32 11.797 1 92.69 99 ILE A CA 1
ATOM 750 C C . ILE A 1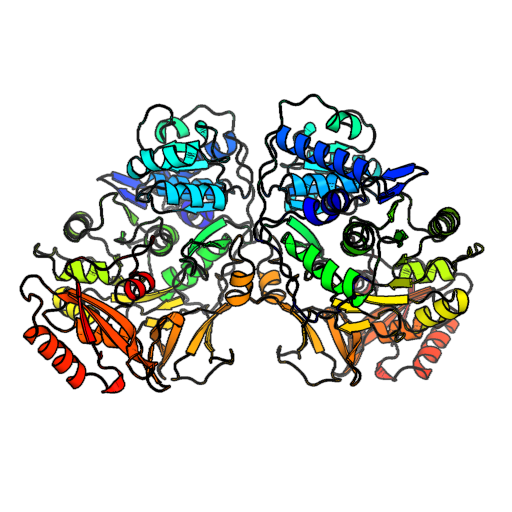 99 ? 9.062 15.562 12.609 1 92.69 99 ILE A C 1
ATOM 752 O O . ILE A 1 99 ? 9.75 16.469 12.117 1 92.69 99 ILE A O 1
ATOM 756 N N . ASN A 1 100 ? 8.555 15.602 13.891 1 89.44 100 ASN A N 1
ATOM 757 C CA . ASN A 1 100 ? 8.797 16.672 14.852 1 89.44 100 ASN A CA 1
ATOM 758 C C . ASN A 1 100 ? 10.266 16.734 15.258 1 89.44 100 ASN A C 1
ATOM 760 O O . ASN A 1 100 ? 10.82 15.742 15.742 1 89.44 100 ASN A O 1
ATOM 764 N N . PRO A 1 101 ? 10.945 17.875 15.031 1 93.88 101 PRO A N 1
ATOM 765 C CA . PRO A 1 101 ? 12.367 17.969 15.367 1 93.88 101 PRO A CA 1
ATOM 766 C C . PRO A 1 101 ? 12.617 18.125 16.859 1 93.88 101 PRO A C 1
ATOM 768 O O . PRO A 1 101 ? 13.766 18.172 17.297 1 93.88 101 PRO A O 1
ATOM 771 N N . MET A 1 102 ? 11.539 18.156 17.672 1 85.94 102 MET A N 1
ATOM 772 C CA . MET A 1 102 ? 11.68 18.391 19.094 1 85.94 102 MET A CA 1
ATOM 773 C C . MET A 1 102 ? 11.328 17.125 19.891 1 85.94 102 MET A C 1
ATOM 775 O O . MET A 1 102 ? 10.727 17.203 20.953 1 85.94 102 MET A O 1
ATOM 779 N N . LEU A 1 103 ? 11.719 16 19.391 1 81.44 103 LEU A N 1
ATOM 780 C CA . LEU A 1 103 ? 11.438 14.734 20.047 1 81.44 103 LEU A CA 1
ATOM 781 C C . LEU A 1 103 ? 12.633 14.258 20.859 1 81.44 103 LEU A C 1
ATOM 783 O O . LEU A 1 103 ? 13.773 14.641 20.578 1 81.44 103 LEU A O 1
ATOM 787 N N . PRO A 1 104 ? 12.383 13.461 21.906 1 80.69 104 PRO A N 1
ATOM 788 C CA . PRO A 1 104 ? 13.508 12.797 22.562 1 80.69 104 PRO A CA 1
ATOM 789 C C . PRO A 1 104 ? 14.188 11.75 21.672 1 80.69 104 PRO A C 1
ATOM 791 O O . PRO A 1 104 ? 13.586 11.297 20.703 1 80.69 104 PRO A O 1
ATOM 794 N N . ALA A 1 105 ? 15.383 11.32 22.047 1 83.88 105 ALA A N 1
ATOM 795 C CA . ALA A 1 105 ? 16.203 10.406 21.25 1 83.88 105 ALA A CA 1
ATOM 796 C C . ALA A 1 105 ? 15.484 9.086 21.016 1 83.88 105 ALA A C 1
ATOM 798 O O . ALA A 1 105 ? 15.586 8.5 19.938 1 83.88 105 ALA A O 1
ATOM 799 N N . ALA A 1 106 ? 14.758 8.609 22 1 81.25 106 ALA A N 1
ATOM 800 C CA . ALA A 1 106 ? 14.055 7.332 21.875 1 81.25 106 ALA A CA 1
ATOM 801 C C . ALA A 1 106 ? 13.023 7.379 20.75 1 81.25 106 ALA A C 1
ATOM 803 O O . ALA A 1 106 ? 12.828 6.391 20.047 1 81.25 106 ALA A O 1
ATOM 804 N N . ASP A 1 107 ? 12.391 8.477 20.547 1 83.56 107 ASP A N 1
ATOM 805 C CA . ASP A 1 107 ? 11.398 8.625 19.484 1 83.56 107 ASP A CA 1
ATOM 806 C C . ASP A 1 107 ? 12.07 8.648 18.109 1 83.56 107 ASP A C 1
ATOM 808 O O . ASP A 1 107 ? 11.555 8.07 17.156 1 83.56 107 ASP A O 1
ATOM 812 N N . TYR A 1 108 ? 13.266 9.281 18.094 1 91 108 TYR A N 1
ATOM 813 C CA . TYR A 1 108 ? 13.984 9.289 16.828 1 91 108 TYR A CA 1
ATOM 814 C C . TYR A 1 108 ? 14.438 7.883 16.438 1 91 108 TYR A C 1
ATOM 816 O O . TYR A 1 108 ? 14.438 7.52 15.266 1 91 108 TYR A O 1
ATOM 824 N N . SER A 1 109 ? 14.828 7.086 17.469 1 90.69 109 SER A N 1
ATOM 825 C CA . SER A 1 109 ? 15.211 5.699 17.219 1 90.69 109 SER A CA 1
ATOM 826 C C . SER A 1 109 ? 14.07 4.918 16.578 1 90.69 109 SER A C 1
ATOM 828 O O . SER A 1 109 ? 14.289 4.141 15.656 1 90.69 109 SER A O 1
ATOM 830 N N . TYR A 1 110 ? 12.859 5.172 17.078 1 88.25 110 TYR A N 1
ATOM 831 C CA . TYR A 1 110 ? 11.68 4.539 16.5 1 88.25 110 TYR A CA 1
ATOM 832 C C . TYR A 1 110 ? 11.539 4.914 15.023 1 88.25 110 TYR A C 1
ATOM 834 O O . TYR A 1 110 ? 11.414 4.035 14.164 1 88.25 110 TYR A O 1
ATOM 842 N N . TYR A 1 111 ? 11.609 6.188 14.734 1 91.25 111 TYR A N 1
ATOM 843 C CA . TYR A 1 111 ? 11.367 6.652 13.375 1 91.25 111 TYR A CA 1
ATOM 844 C C . TYR A 1 111 ? 12.461 6.176 12.43 1 91.25 111 TYR A C 1
ATOM 846 O O . TYR A 1 111 ? 12.188 5.82 11.281 1 91.25 111 TYR A O 1
ATOM 854 N N . LEU A 1 112 ? 13.711 6.164 12.906 1 93.31 112 LEU A N 1
ATOM 855 C CA . LEU A 1 112 ? 14.812 5.691 12.07 1 93.31 112 LEU A CA 1
ATOM 856 C C . LEU A 1 112 ? 14.633 4.223 11.703 1 93.31 112 LEU A C 1
ATOM 858 O O . LEU A 1 112 ? 14.875 3.822 10.562 1 93.31 112 LEU A O 1
ATOM 862 N N . GLY A 1 113 ? 14.156 3.449 12.664 1 91.12 113 GLY A N 1
ATOM 863 C CA . GLY A 1 113 ? 13.914 2.035 12.43 1 91.12 113 GLY A CA 1
ATOM 864 C C . GLY A 1 113 ? 12.672 1.775 11.602 1 91.12 113 GLY A C 1
ATOM 865 O O . GLY A 1 113 ? 12.617 0.812 10.836 1 91.12 113 GLY A O 1
ATOM 866 N N . TYR A 1 114 ? 11.672 2.635 11.734 1 91.81 114 TYR A N 1
ATOM 867 C CA . TYR A 1 114 ? 10.383 2.475 11.07 1 91.81 114 TYR A CA 1
ATOM 868 C C . TYR A 1 114 ? 10.438 2.979 9.633 1 91.81 114 TYR A C 1
ATOM 870 O O . TYR A 1 114 ? 10.023 2.279 8.711 1 91.81 114 TYR A O 1
ATOM 878 N N . VAL A 1 115 ? 11.047 4.16 9.477 1 94.25 115 VAL A N 1
ATOM 879 C CA . VAL A 1 115 ? 11.07 4.816 8.172 1 94.25 115 VAL A CA 1
ATOM 880 C C . VAL A 1 115 ? 12.203 4.242 7.324 1 94.25 115 VAL A C 1
ATOM 882 O O . VAL A 1 115 ? 12.086 4.129 6.105 1 94.25 115 VAL A O 1
ATOM 885 N N . LYS A 1 116 ? 13.289 3.951 7.984 1 92.88 116 LYS A N 1
ATOM 886 C CA . LYS A 1 116 ? 14.5 3.473 7.316 1 92.88 116 LYS A CA 1
ATOM 887 C C . LYS A 1 116 ? 14.93 4.434 6.211 1 92.88 116 LYS A C 1
ATOM 889 O O . LYS A 1 116 ? 15.148 4.016 5.07 1 92.88 116 LYS A O 1
ATOM 894 N N . PRO A 1 117 ? 15.141 5.691 6.535 1 94.81 117 PRO A N 1
ATOM 895 C CA . PRO A 1 117 ? 15.484 6.691 5.523 1 94.81 117 PRO A CA 1
ATOM 896 C C . PRO A 1 117 ? 16.906 6.531 5 1 94.81 117 PRO A C 1
ATOM 898 O O . PRO A 1 117 ? 17.812 6.172 5.762 1 94.81 117 PRO A O 1
ATOM 901 N N . GLN A 1 118 ? 17.109 6.844 3.729 1 92.94 118 GLN A N 1
ATOM 902 C CA . GLN A 1 118 ? 18.453 6.852 3.15 1 92.94 118 GLN A CA 1
ATOM 903 C C . GLN A 1 118 ? 19.141 8.203 3.363 1 92.94 118 GLN A C 1
ATOM 905 O O . GLN A 1 118 ? 20.359 8.273 3.455 1 92.94 118 GLN A O 1
ATOM 910 N N . PHE A 1 119 ? 18.359 9.25 3.365 1 95.06 119 PHE A N 1
ATOM 911 C CA . PHE A 1 119 ? 18.828 10.594 3.656 1 95.06 119 PHE A CA 1
ATOM 912 C C . PHE A 1 119 ? 17.938 11.266 4.703 1 95.06 119 PHE A C 1
ATOM 914 O O . PHE A 1 119 ? 16.75 10.961 4.797 1 95.06 119 PHE A O 1
ATOM 921 N N . ALA A 1 120 ? 18.578 12.117 5.496 1 96.88 120 ALA A N 1
ATOM 922 C CA . ALA A 1 120 ? 17.828 12.906 6.473 1 96.88 120 ALA A CA 1
ATOM 923 C C . ALA A 1 120 ? 18.297 14.359 6.477 1 96.88 120 ALA A C 1
ATOM 925 O O . ALA A 1 120 ? 19.5 14.633 6.383 1 96.88 120 ALA A O 1
ATOM 926 N N . PHE A 1 121 ? 17.406 15.234 6.457 1 97.94 121 PHE A N 1
ATOM 927 C CA . PHE A 1 121 ? 17.656 16.656 6.684 1 97.94 121 PHE A CA 1
ATOM 928 C C . PHE A 1 121 ? 17.234 17.062 8.086 1 97.94 121 PHE A C 1
ATOM 930 O O . PHE A 1 121 ? 16.078 16.875 8.469 1 97.94 121 PHE A O 1
ATOM 937 N N . ILE A 1 122 ? 18.141 17.578 8.836 1 97.19 122 ILE A N 1
ATOM 938 C CA . ILE A 1 122 ? 17.875 17.938 10.219 1 97.19 122 ILE A CA 1
ATOM 939 C C . ILE A 1 122 ? 18.312 19.375 10.484 1 97.19 122 ILE A C 1
ATOM 941 O O . ILE A 1 122 ? 18.969 19.984 9.641 1 97.19 122 ILE A O 1
ATOM 945 N N . ASP A 1 123 ? 17.875 19.984 11.539 1 96.31 123 ASP A N 1
ATOM 946 C CA . ASP A 1 123 ? 18.375 21.281 11.953 1 96.31 123 ASP A CA 1
ATOM 947 C C . ASP A 1 123 ? 19 21.219 13.352 1 96.31 123 ASP A C 1
ATOM 949 O O . ASP A 1 123 ? 19.172 20.125 13.898 1 96.31 123 ASP A O 1
ATOM 953 N N . GLU A 1 124 ? 19.406 22.312 13.852 1 94.25 124 GLU A N 1
ATOM 954 C CA . GLU A 1 124 ? 20.172 22.359 15.094 1 94.25 124 GLU A CA 1
ATOM 955 C C . GLU A 1 124 ? 19.328 21.875 16.281 1 94.25 124 GLU A C 1
ATOM 957 O O . GLU A 1 124 ? 19.859 21.297 17.219 1 94.25 124 GLU A O 1
ATOM 962 N N . THR A 1 125 ? 18.062 22.031 16.156 1 91.06 125 THR A N 1
ATOM 963 C CA . THR A 1 125 ? 17.172 21.688 17.266 1 91.06 125 THR A CA 1
ATOM 964 C C . THR A 1 125 ? 17.141 20.188 17.484 1 91.06 125 THR A C 1
ATOM 966 O O . THR A 1 125 ? 17.016 19.719 18.625 1 91.06 125 THR A O 1
ATOM 969 N N . SER A 1 126 ? 17.266 19.406 16.484 1 91.81 126 SER A N 1
ATOM 970 C CA . SER A 1 126 ? 17.156 17.953 16.578 1 91.81 126 SER A CA 1
ATOM 971 C C . SER A 1 126 ? 18.547 17.297 16.609 1 91.81 126 SER A C 1
ATOM 973 O O . SER A 1 126 ? 18.656 16.094 16.859 1 91.81 126 SER A O 1
ATOM 975 N N . LEU A 1 127 ? 19.578 18.062 16.469 1 94.06 127 LEU A N 1
ATOM 976 C CA . LEU A 1 127 ? 20.922 17.562 16.156 1 94.06 127 LEU A CA 1
ATOM 977 C C . LEU A 1 127 ? 21.375 16.547 17.203 1 94.06 127 LEU A C 1
ATOM 979 O O . LEU A 1 127 ? 21.672 15.398 16.859 1 94.06 127 LEU A O 1
ATOM 983 N N . GLU A 1 128 ? 21.375 16.906 18.453 1 92.19 128 GLU A N 1
ATOM 984 C CA . GLU A 1 128 ? 21.938 16.047 19.5 1 92.19 128 GLU A CA 1
ATOM 985 C C . GLU A 1 128 ? 21.125 14.766 19.656 1 92.19 128 GLU A C 1
ATOM 987 O O . GLU A 1 128 ? 21.688 13.664 19.594 1 92.19 128 GLU A O 1
ATOM 992 N N . ALA A 1 129 ? 19.844 14.938 19.812 1 90.81 129 ALA A N 1
ATOM 993 C CA . ALA A 1 129 ? 18.984 13.781 20.016 1 90.81 129 ALA A CA 1
ATOM 994 C C . ALA A 1 129 ? 18.969 12.867 18.797 1 90.81 129 ALA A C 1
ATOM 996 O O . ALA A 1 129 ? 18.969 11.641 18.938 1 90.81 129 ALA A O 1
ATOM 997 N N . PHE A 1 130 ? 18.984 13.398 17.656 1 92.88 130 PHE A N 1
ATOM 998 C CA . PHE A 1 130 ? 18.969 12.625 16.406 1 92.88 130 PHE A CA 1
ATOM 999 C C . PHE A 1 130 ? 20.266 11.844 16.234 1 92.88 130 PHE A C 1
ATOM 1001 O O . PHE A 1 130 ? 20.234 10.672 15.867 1 92.88 130 PHE A O 1
ATOM 1008 N N . GLN A 1 131 ? 21.375 12.484 16.531 1 92.5 131 GLN A N 1
ATOM 1009 C CA . GLN A 1 131 ? 22.672 11.82 16.406 1 92.5 131 GLN A CA 1
ATOM 1010 C C . GLN A 1 131 ? 22.781 10.664 17.391 1 92.5 131 GLN A C 1
ATOM 1012 O O . GLN A 1 131 ? 23.375 9.625 17.062 1 92.5 131 GLN A O 1
ATOM 1017 N N . ALA A 1 132 ? 22.266 10.883 18.562 1 90.94 132 ALA A N 1
ATOM 1018 C CA . ALA A 1 132 ? 22.281 9.812 19.547 1 90.94 132 ALA A CA 1
ATOM 1019 C C . ALA A 1 132 ? 21.5 8.602 19.062 1 90.94 132 ALA A C 1
ATOM 1021 O O . ALA A 1 132 ? 21.953 7.461 19.203 1 90.94 132 ALA A O 1
ATOM 1022 N N . ALA A 1 133 ? 20.359 8.852 18.469 1 91.75 133 ALA A N 1
ATOM 1023 C CA . ALA A 1 133 ? 19.531 7.785 17.922 1 91.75 133 ALA A CA 1
ATOM 1024 C C . ALA A 1 133 ? 20.203 7.125 16.734 1 91.75 133 ALA A C 1
ATOM 1026 O O . ALA A 1 133 ? 20.188 5.898 16.594 1 91.75 133 ALA A O 1
ATOM 1027 N N . ARG A 1 134 ? 20.812 7.934 15.914 1 91.44 134 ARG A N 1
ATOM 1028 C CA . ARG A 1 134 ? 21.469 7.477 14.695 1 91.44 134 ARG A CA 1
ATOM 1029 C C . ARG A 1 134 ? 22.625 6.531 15.023 1 91.44 134 ARG A C 1
ATOM 1031 O O . ARG A 1 134 ? 22.875 5.574 14.289 1 91.44 134 ARG A O 1
ATOM 1038 N N . ALA A 1 135 ? 23.297 6.762 16.047 1 88.69 135 ALA A N 1
ATOM 1039 C CA . ALA A 1 135 ? 24.453 5.957 16.453 1 88.69 135 ALA A CA 1
ATOM 1040 C C . ALA A 1 135 ? 24.047 4.5 16.672 1 88.69 135 ALA A C 1
ATOM 1042 O O . ALA A 1 135 ? 24.859 3.594 16.469 1 88.69 135 ALA A O 1
ATOM 1043 N N . GLN A 1 136 ? 22.812 4.348 16.953 1 86.38 136 GLN A N 1
ATOM 1044 C CA . GLN A 1 136 ? 22.344 3 17.25 1 86.38 136 GLN A CA 1
ATOM 1045 C C . GLN A 1 136 ? 21.547 2.432 16.078 1 86.38 136 GLN A C 1
ATOM 1047 O O . GLN A 1 136 ? 21.156 1.264 16.094 1 86.38 136 GLN A O 1
ATOM 1052 N N . ALA A 1 137 ? 21.375 3.244 15.125 1 86.88 137 ALA A N 1
ATOM 1053 C CA . ALA A 1 137 ? 20.531 2.842 14 1 86.88 137 ALA A CA 1
ATOM 1054 C C . ALA A 1 137 ? 21.359 2.119 12.93 1 86.88 137 ALA A C 1
ATOM 1056 O O . ALA A 1 137 ? 22.562 2.334 12.82 1 86.88 137 ALA A O 1
ATOM 1057 N N . ARG A 1 138 ? 20.719 1.206 12.18 1 82.44 138 ARG A N 1
ATOM 1058 C CA . ARG A 1 138 ? 21.375 0.538 11.062 1 82.44 138 ARG A CA 1
ATOM 1059 C C . ARG A 1 138 ? 21.281 1.374 9.789 1 82.44 138 ARG A C 1
ATOM 1061 O O . ARG A 1 138 ? 22.062 1.184 8.852 1 82.44 138 ARG A O 1
ATOM 1068 N N . HIS A 1 139 ? 20.312 2.236 9.852 1 78 139 HIS A N 1
ATOM 1069 C CA . HIS A 1 139 ? 20.094 3.1 8.703 1 78 139 HIS A CA 1
ATOM 1070 C C . HIS A 1 139 ? 20.766 4.457 8.891 1 78 139 HIS A C 1
ATOM 1072 O O . HIS A 1 139 ? 21.062 4.855 10.016 1 78 139 HIS A O 1
ATOM 1078 N N . CYS A 1 140 ? 21.047 5.176 7.75 1 74.81 140 CYS A N 1
ATOM 1079 C CA . CYS A 1 140 ? 21.625 6.516 7.734 1 74.81 140 CYS A CA 1
ATOM 1080 C C . CYS A 1 140 ? 22.969 6.535 8.445 1 74.81 140 CYS A C 1
ATOM 1082 O O . CYS A 1 140 ? 23.281 7.48 9.172 1 74.81 140 CYS A O 1
ATOM 1084 N N . ARG A 1 141 ? 23.703 5.469 8.211 1 74.62 141 ARG A N 1
ATOM 1085 C CA . ARG A 1 141 ? 24.984 5.387 8.914 1 74.62 141 ARG A CA 1
ATOM 1086 C C . ARG A 1 141 ? 26.016 6.281 8.25 1 74.62 141 ARG A C 1
ATOM 1088 O O . ARG A 1 141 ? 26.922 6.785 8.914 1 74.62 141 ARG A O 1
ATOM 1095 N N . ASP A 1 142 ? 25.812 6.469 6.984 1 78.38 142 ASP A N 1
ATOM 1096 C CA . ASP A 1 142 ? 26.719 7.367 6.285 1 78.38 142 ASP A CA 1
ATOM 1097 C C . ASP A 1 142 ? 26.531 8.812 6.734 1 78.38 142 ASP A C 1
ATOM 1099 O O . ASP A 1 142 ? 25.438 9.367 6.586 1 78.38 142 ASP A O 1
ATOM 1103 N N . PRO A 1 143 ? 27.562 9.359 7.27 1 76.56 143 PRO A N 1
ATOM 1104 C CA . PRO A 1 143 ? 27.422 10.75 7.711 1 76.56 143 PRO A CA 1
ATOM 1105 C C . PRO A 1 143 ? 27 11.688 6.582 1 76.56 143 PRO A C 1
ATOM 1107 O O . PRO A 1 143 ? 26.359 12.719 6.832 1 76.56 143 PRO A O 1
ATOM 1110 N N . ASN A 1 144 ? 27.297 11.328 5.375 1 80.75 144 ASN A N 1
ATOM 1111 C CA . ASN A 1 144 ? 26.953 12.18 4.238 1 80.75 144 ASN A CA 1
ATOM 1112 C C . ASN A 1 144 ? 25.484 12.055 3.863 1 80.75 144 ASN A C 1
ATOM 1114 O O . ASN A 1 144 ? 24.984 12.805 3.018 1 80.75 144 ASN A O 1
ATOM 1118 N N . ALA A 1 145 ? 24.859 11.219 4.633 1 88.69 145 ALA A N 1
ATOM 1119 C CA . ALA A 1 145 ? 23.438 10.992 4.355 1 88.69 145 ALA A CA 1
ATOM 1120 C C . ALA A 1 145 ? 22.562 11.859 5.246 1 88.69 145 ALA A C 1
ATOM 1122 O O . ALA A 1 145 ? 21.344 11.914 5.066 1 88.69 145 ALA A O 1
ATOM 1123 N N . VAL A 1 146 ? 23.234 12.531 6.227 1 93.25 146 VAL A N 1
ATOM 1124 C CA . VAL A 1 146 ? 22.516 13.438 7.113 1 93.25 146 VAL A CA 1
ATOM 1125 C C . VAL A 1 146 ? 22.984 14.875 6.883 1 93.25 146 VAL A C 1
ATOM 1127 O O . VAL A 1 146 ? 24.156 15.195 7.117 1 93.25 146 VAL A O 1
ATOM 1130 N N . ILE A 1 147 ? 22.125 15.672 6.402 1 94.44 147 ILE A N 1
ATOM 1131 C CA . ILE A 1 147 ? 22.438 17.047 6.055 1 94.44 147 ILE A CA 1
ATOM 1132 C C . ILE A 1 147 ? 21.891 17.984 7.129 1 94.44 147 ILE A C 1
ATOM 1134 O O . ILE A 1 147 ? 20.703 17.906 7.496 1 94.44 147 ILE A O 1
ATOM 1138 N N . LEU A 1 148 ? 22.672 18.875 7.574 1 94.38 148 LEU A N 1
ATOM 1139 C CA . LEU A 1 148 ? 22.312 19.781 8.664 1 94.38 148 LEU A CA 1
ATOM 1140 C C . LEU A 1 148 ? 22.031 21.188 8.133 1 94.38 148 LEU A C 1
ATOM 1142 O O . LEU A 1 148 ? 22.844 21.766 7.426 1 94.38 148 LEU A O 1
ATOM 1146 N N . VAL A 1 149 ? 20.875 21.672 8.359 1 93.56 149 VAL A N 1
ATOM 1147 C CA . VAL A 1 149 ? 20.625 23.094 8.203 1 93.56 149 VAL A CA 1
ATOM 1148 C C . VAL A 1 149 ? 21.266 23.859 9.367 1 93.56 149 VAL A C 1
ATOM 1150 O O . VAL A 1 149 ? 20.688 23.969 10.445 1 93.56 149 VAL A O 1
ATOM 1153 N N . GLY A 1 150 ? 22.281 24.375 9.172 1 91.38 150 GLY A N 1
ATOM 1154 C CA . GLY A 1 150 ? 23.188 24.922 10.156 1 91.38 150 GLY A CA 1
ATOM 1155 C C . GLY A 1 150 ? 24.625 24.422 9.992 1 91.38 150 GLY A C 1
ATOM 1156 O O . GLY A 1 150 ? 25.047 24.094 8.883 1 91.38 150 GLY A O 1
ATOM 1157 N N . GLU A 1 151 ? 25.391 24.562 11.062 1 89.06 151 GLU A N 1
ATOM 1158 C CA . GLU A 1 151 ? 26.766 24.094 11.031 1 89.06 151 GLU A CA 1
ATOM 1159 C C . GLU A 1 151 ? 27.109 23.312 12.289 1 89.06 151 GLU A C 1
ATOM 1161 O O . GLU A 1 151 ? 26.734 23.703 13.398 1 89.06 151 GLU A O 1
ATOM 1166 N N . ALA A 1 152 ? 27.594 22.156 12.07 1 88.62 152 ALA A N 1
ATOM 1167 C CA . ALA A 1 152 ? 28.125 21.328 13.148 1 88.62 152 ALA A CA 1
ATOM 1168 C C . ALA A 1 152 ? 29.234 20.422 12.633 1 88.62 152 ALA A C 1
ATOM 1170 O O . ALA A 1 152 ? 29.219 20.016 11.469 1 88.62 152 ALA A O 1
ATOM 1171 N N . PRO A 1 153 ? 30.156 20.125 13.508 1 85.69 153 PRO A N 1
ATOM 1172 C CA . PRO A 1 153 ? 31.219 19.203 13.078 1 85.69 153 PRO A CA 1
ATOM 1173 C C . PRO A 1 153 ? 30.703 17.812 12.727 1 85.69 153 PRO A C 1
ATOM 1175 O O . PRO A 1 153 ? 29.781 17.312 13.383 1 85.69 153 PRO A O 1
ATOM 1178 N N . GLY A 1 154 ? 31.25 17.25 11.648 1 86 154 GLY A N 1
ATOM 1179 C CA . GLY A 1 154 ? 30.984 15.852 11.336 1 86 154 GLY A CA 1
ATOM 1180 C C . GLY A 1 154 ? 29.781 15.656 10.43 1 86 154 GLY A C 1
ATOM 1181 O O . GLY A 1 154 ? 29.531 14.539 9.961 1 86 154 GLY A O 1
ATOM 1182 N N . LEU A 1 155 ? 29 16.719 10.227 1 90.44 155 LEU A N 1
ATOM 1183 C CA . LEU A 1 155 ? 27.859 16.656 9.305 1 90.44 155 LEU A CA 1
ATOM 1184 C C . LEU A 1 155 ? 27.969 17.734 8.234 1 90.44 155 LEU A C 1
ATOM 1186 O O . LEU A 1 155 ? 28.359 18.875 8.531 1 90.44 155 LEU A O 1
ATOM 1190 N N . PRO A 1 156 ? 27.656 17.391 7.062 1 92.25 156 PRO A N 1
ATOM 1191 C CA . PRO A 1 156 ? 27.641 18.453 6.051 1 92.25 156 PRO A CA 1
ATOM 1192 C C . PRO A 1 156 ? 26.531 19.469 6.285 1 92.25 156 PRO A C 1
ATOM 1194 O O . PRO A 1 156 ? 25.375 19.094 6.535 1 92.25 156 PRO A O 1
ATOM 1197 N N . GLY A 1 157 ? 26.922 20.719 6.164 1 95.31 157 GLY A N 1
ATOM 1198 C CA . GLY A 1 157 ? 25.922 21.766 6.148 1 95.31 157 GLY A CA 1
ATOM 1199 C C . GLY A 1 157 ? 25.141 21.828 4.852 1 95.31 157 GLY A C 1
ATOM 1200 O O . GLY A 1 157 ? 25.672 21.516 3.785 1 95.31 157 GLY A O 1
ATOM 1201 N N . PHE A 1 158 ? 23.938 22.25 4.949 1 96.19 158 PHE A N 1
ATOM 1202 C CA . PHE A 1 158 ? 23.047 22.25 3.803 1 96.19 158 PHE A CA 1
ATOM 1203 C C . PHE A 1 158 ? 23.656 22.984 2.625 1 96.19 158 PHE A C 1
ATOM 1205 O O . PHE A 1 158 ? 23.734 22.453 1.515 1 96.19 158 PHE A O 1
ATOM 1212 N N . ASP A 1 159 ? 24.141 24.234 2.859 1 93.56 159 ASP A N 1
ATOM 1213 C CA . ASP A 1 159 ? 24.672 25.062 1.786 1 93.56 159 ASP A CA 1
ATOM 1214 C C . ASP A 1 159 ? 25.922 24.438 1.179 1 93.56 159 ASP A C 1
ATOM 1216 O O . ASP A 1 159 ? 26.094 24.438 -0.042 1 93.56 159 ASP A O 1
ATOM 1220 N N . ALA A 1 160 ? 26.703 23.922 2.039 1 92.12 160 ALA A N 1
ATOM 1221 C CA . ALA A 1 160 ? 27.906 23.25 1.556 1 92.12 160 ALA A CA 1
ATOM 1222 C C . ALA A 1 160 ? 27.562 21.984 0.782 1 92.12 160 ALA A C 1
ATOM 1224 O O . ALA A 1 160 ? 28.219 21.656 -0.218 1 92.12 160 ALA A O 1
ATOM 1225 N N . TRP A 1 161 ? 26.625 21.281 1.28 1 93.31 161 TRP A N 1
ATOM 1226 C CA . TRP A 1 161 ? 26.203 20.031 0.659 1 93.31 161 TRP A CA 1
ATOM 1227 C C . TRP A 1 161 ? 25.656 20.281 -0.746 1 93.31 161 TRP A C 1
ATOM 1229 O O . TRP A 1 161 ? 26.016 19.562 -1.688 1 93.31 161 TRP A O 1
ATOM 1239 N N . ILE A 1 162 ? 24.875 21.297 -0.933 1 91.88 162 ILE A N 1
ATOM 1240 C CA . ILE A 1 162 ? 24.266 21.547 -2.234 1 91.88 162 ILE A CA 1
ATOM 1241 C C . ILE A 1 162 ? 25.312 22.094 -3.199 1 91.88 162 ILE A C 1
ATOM 1243 O O . ILE A 1 162 ? 25.219 21.891 -4.414 1 91.88 162 ILE A O 1
ATOM 1247 N N . ALA A 1 163 ? 26.312 22.734 -2.678 1 87.88 163 ALA A N 1
ATOM 1248 C CA . ALA A 1 163 ? 27.344 23.375 -3.5 1 87.88 163 ALA A CA 1
ATOM 1249 C C . ALA A 1 163 ? 28.422 22.375 -3.891 1 87.88 163 ALA A C 1
ATOM 1251 O O . ALA A 1 163 ? 29.25 22.672 -4.754 1 87.88 163 ALA A O 1
ATOM 1252 N N . ALA A 1 164 ? 28.422 21.312 -3.186 1 83.25 164 ALA A N 1
ATOM 1253 C CA . ALA A 1 164 ? 29.5 20.344 -3.398 1 83.25 164 ALA A CA 1
ATOM 1254 C C . ALA A 1 164 ? 29.547 19.891 -4.852 1 83.25 164 ALA A C 1
ATOM 1256 O O . ALA A 1 164 ? 28.5 19.766 -5.5 1 83.25 164 ALA A O 1
ATOM 1257 N N . SER A 1 165 ? 30.797 19.875 -5.457 1 67.88 165 SER A N 1
ATOM 1258 C CA . SER A 1 165 ? 31.031 19.438 -6.828 1 67.88 165 SER A CA 1
ATOM 1259 C C . SER A 1 165 ? 30.688 17.953 -6.996 1 67.88 165 SER A C 1
ATOM 1261 O O . SER A 1 165 ? 31.141 17.109 -6.211 1 67.88 165 SER A O 1
ATOM 1263 N N . THR A 1 166 ? 29.625 17.672 -7.57 1 64.94 166 THR A N 1
ATOM 1264 C CA . THR A 1 166 ? 29.297 16.281 -7.855 1 64.94 166 THR A CA 1
ATOM 1265 C C . THR A 1 166 ? 29.344 16.016 -9.352 1 64.94 166 THR A C 1
ATOM 1267 O O . THR A 1 166 ? 29.172 16.922 -10.164 1 64.94 166 THR A O 1
ATOM 1270 N N . PRO A 1 167 ? 29.828 14.734 -9.727 1 68.25 167 PRO A N 1
ATOM 1271 C CA . PRO A 1 167 ? 29.625 14.352 -11.117 1 68.25 167 PRO A CA 1
ATOM 1272 C C . PRO A 1 167 ? 28.234 14.734 -11.633 1 68.25 167 PRO A C 1
ATOM 1274 O O . PRO A 1 167 ? 27.344 15.07 -10.836 1 68.25 167 PRO A O 1
ATOM 1277 N N . ALA A 1 168 ? 28.219 14.883 -12.922 1 77.5 168 ALA A N 1
ATOM 1278 C CA . ALA A 1 168 ? 26.938 15.18 -13.555 1 77.5 168 ALA A CA 1
ATOM 1279 C C . ALA A 1 168 ? 25.844 14.258 -13.023 1 77.5 168 ALA A C 1
ATOM 1281 O O . ALA A 1 168 ? 25.969 13.031 -13.078 1 77.5 168 ALA A O 1
ATOM 1282 N N . ALA A 1 169 ? 24.906 14.875 -12.32 1 80 169 ALA A N 1
ATOM 1283 C CA . ALA A 1 169 ? 23.797 14.102 -11.766 1 80 169 ALA A CA 1
ATOM 1284 C C . ALA A 1 169 ? 22.969 13.453 -12.875 1 80 169 ALA A C 1
ATOM 1286 O O . ALA A 1 169 ? 22.75 14.055 -13.93 1 80 169 ALA A O 1
ATOM 1287 N N . PRO A 1 170 ? 22.625 12.164 -12.656 1 84 170 PRO A N 1
ATOM 1288 C CA . PRO A 1 170 ? 21.625 11.625 -13.586 1 84 170 PRO A CA 1
ATOM 1289 C C . PRO A 1 170 ? 20.312 12.406 -13.562 1 84 170 PRO A C 1
ATOM 1291 O O . PRO A 1 170 ? 20.062 13.172 -12.625 1 84 170 PRO A O 1
ATOM 1294 N N . PRO A 1 171 ? 19.594 12.328 -14.633 1 88.25 171 PRO A N 1
ATOM 1295 C CA . PRO A 1 171 ? 18.281 12.984 -14.633 1 88.25 171 PRO A CA 1
ATOM 1296 C C . PRO A 1 171 ? 17.359 12.438 -13.547 1 88.25 171 PRO A C 1
ATOM 1298 O O . PRO A 1 171 ? 17.531 11.305 -13.094 1 88.25 171 PRO A O 1
ATOM 1301 N N . PRO A 1 172 ? 16.438 13.273 -13.078 1 92 172 PRO A N 1
ATOM 1302 C CA . PRO A 1 172 ? 15.461 12.781 -12.102 1 92 172 PRO A CA 1
ATOM 1303 C C . PRO A 1 172 ? 14.75 11.516 -12.57 1 92 172 PRO A C 1
ATOM 1305 O O . PRO A 1 172 ? 14.602 11.297 -13.773 1 92 172 PRO A O 1
ATOM 1308 N N . TRP A 1 173 ? 14.461 10.734 -11.633 1 92 173 TRP A N 1
ATOM 1309 C CA . TRP A 1 173 ? 13.703 9.539 -11.969 1 92 173 TRP A CA 1
ATOM 1310 C C . TRP A 1 173 ? 12.305 9.898 -12.461 1 92 173 TRP A C 1
ATOM 1312 O O . TRP A 1 173 ? 11.648 10.781 -11.898 1 92 173 TRP A O 1
ATOM 1322 N N . PRO A 1 174 ? 11.875 9.242 -13.5 1 91.31 174 PRO A N 1
ATOM 1323 C CA . PRO A 1 174 ? 10.516 9.5 -13.961 1 91.31 174 PRO A CA 1
ATOM 1324 C C . PRO A 1 174 ? 9.453 9.031 -12.961 1 91.31 174 PRO A C 1
ATOM 1326 O O . PRO A 1 174 ? 9.445 7.859 -12.578 1 91.31 174 PRO A O 1
ATOM 1329 N N . THR A 1 175 ? 8.617 9.906 -12.516 1 95.25 175 THR A N 1
ATOM 1330 C CA . THR A 1 175 ? 7.562 9.555 -11.57 1 95.25 175 THR A CA 1
ATOM 1331 C C . THR A 1 175 ? 6.203 9.523 -12.266 1 95.25 175 THR A C 1
ATOM 1333 O O . THR A 1 175 ? 6.016 10.164 -13.297 1 95.25 175 THR A O 1
ATOM 1336 N N . ARG A 1 176 ? 5.332 8.766 -11.742 1 95.88 176 ARG A N 1
ATOM 1337 C CA . ARG A 1 176 ? 3.939 8.688 -12.172 1 95.88 176 ARG A CA 1
ATOM 1338 C C . ARG A 1 176 ? 3.002 9.18 -11.07 1 95.88 176 ARG A C 1
ATOM 1340 O O . ARG A 1 176 ? 3.383 9.234 -9.898 1 95.88 176 ARG A O 1
ATOM 1347 N N . LYS A 1 177 ? 1.742 9.484 -11.438 1 97.62 177 LYS A N 1
ATOM 1348 C CA . LYS A 1 177 ? 0.781 10.047 -10.492 1 97.62 177 LYS A CA 1
ATOM 1349 C C . LYS A 1 177 ? 0.486 9.062 -9.367 1 97.62 177 LYS A C 1
ATOM 1351 O O . LYS A 1 177 ? 0.189 9.477 -8.242 1 97.62 177 LYS A O 1
ATOM 1356 N N . ASP A 1 178 ? 0.625 7.75 -9.68 1 96.81 178 ASP A N 1
ATOM 1357 C CA . ASP A 1 178 ? 0.216 6.727 -8.727 1 96.81 178 ASP A CA 1
ATOM 1358 C C . ASP A 1 178 ? 1.412 6.207 -7.93 1 96.81 178 ASP A C 1
ATOM 1360 O O . ASP A 1 178 ? 1.272 5.297 -7.113 1 96.81 178 ASP A O 1
ATOM 1364 N N . ASP A 1 179 ? 2.656 6.777 -8.102 1 96.62 179 ASP A N 1
ATOM 1365 C CA . ASP A 1 179 ? 3.82 6.387 -7.312 1 96.62 179 ASP A CA 1
ATOM 1366 C C . ASP A 1 179 ? 3.725 6.934 -5.887 1 96.62 179 ASP A C 1
ATOM 1368 O O . ASP A 1 179 ? 3.258 8.055 -5.68 1 96.62 179 ASP A O 1
ATOM 1372 N N . PRO A 1 180 ? 4.145 6.133 -4.887 1 96.69 180 PRO A N 1
ATOM 1373 C CA . PRO A 1 180 ? 4.246 6.688 -3.533 1 96.69 180 PRO A CA 1
ATOM 1374 C C . PRO A 1 180 ? 5.125 7.938 -3.471 1 96.69 180 PRO A C 1
ATOM 1376 O O . PRO A 1 180 ? 6.16 8 -4.137 1 96.69 180 PRO A O 1
ATOM 1379 N N . ALA A 1 181 ? 4.656 8.93 -2.68 1 97.88 181 ALA A N 1
ATOM 1380 C CA . ALA A 1 181 ? 5.387 10.195 -2.699 1 97.88 181 ALA A CA 1
ATOM 1381 C C . ALA A 1 181 ? 5.641 10.711 -1.284 1 97.88 181 ALA A C 1
ATOM 1383 O O . ALA A 1 181 ? 6.695 11.281 -1.003 1 97.88 181 ALA A O 1
ATOM 1384 N N . VAL A 1 182 ? 4.637 10.547 -0.391 1 98.25 182 VAL A N 1
ATOM 1385 C CA . VAL A 1 182 ? 4.742 11.125 0.945 1 98.25 182 VAL A CA 1
ATOM 1386 C C . VAL A 1 182 ? 4.09 10.188 1.964 1 98.25 182 VAL A C 1
ATOM 1388 O O . VAL A 1 182 ? 3.027 9.617 1.703 1 98.25 182 VAL A O 1
ATOM 1391 N N . TRP A 1 183 ? 4.789 10.039 3.102 1 97.56 183 TRP A N 1
ATOM 1392 C CA . TRP A 1 183 ? 4.148 9.461 4.281 1 97.56 183 TRP A CA 1
ATOM 1393 C C . TRP A 1 183 ? 3.678 10.555 5.234 1 97.56 183 TRP A C 1
ATOM 1395 O O . TRP A 1 183 ? 4.449 11.453 5.594 1 97.56 183 TRP A O 1
ATOM 1405 N N . LEU A 1 184 ? 2.412 10.5 5.602 1 95.81 184 LEU A N 1
ATOM 1406 C CA . LEU A 1 184 ? 1.913 11.344 6.688 1 95.81 184 LEU A CA 1
ATOM 1407 C C . LEU A 1 184 ? 1.636 10.508 7.934 1 95.81 184 LEU A C 1
ATOM 1409 O O . LEU A 1 184 ? 0.935 9.5 7.867 1 95.81 184 LEU A O 1
ATOM 1413 N N . PHE A 1 185 ? 2.201 10.922 9.031 1 90.56 185 PHE A N 1
ATOM 1414 C CA . PHE A 1 185 ? 2.135 10.117 10.25 1 90.56 185 PHE A CA 1
ATOM 1415 C C . PHE A 1 185 ? 0.834 10.375 11 1 90.56 185 PHE A C 1
ATOM 1417 O O . PHE A 1 185 ? 0.353 11.516 11.039 1 90.56 185 PHE A O 1
ATOM 1424 N N . THR A 1 186 ? 0.261 9.32 11.492 1 82.56 186 THR A N 1
ATOM 1425 C CA . THR A 1 186 ? -0.95 9.352 12.305 1 82.56 186 THR A CA 1
ATOM 1426 C C . THR A 1 186 ? -0.667 8.852 13.719 1 82.56 186 THR A C 1
ATOM 1428 O O . THR A 1 186 ? 0.289 8.102 13.938 1 82.56 186 THR A O 1
ATOM 1431 N N . SER A 1 187 ? -1.478 9.367 14.648 1 66.69 187 SER A N 1
ATOM 1432 C CA . SER A 1 187 ? -1.311 8.906 16.016 1 66.69 187 SER A CA 1
ATOM 1433 C C . SER A 1 187 ? -1.861 7.492 16.188 1 66.69 187 SER A C 1
ATOM 1435 O O . SER A 1 187 ? -2.818 7.105 15.516 1 66.69 187 SER A O 1
ATOM 1437 N N . GLY A 1 188 ? -1.042 6.512 16.734 1 56.41 188 GLY A N 1
ATOM 1438 C CA . GLY A 1 188 ? -1.483 5.137 16.906 1 56.41 188 GLY A CA 1
ATOM 1439 C C . GLY A 1 188 ? -2.059 4.867 18.297 1 56.41 188 GLY A C 1
ATOM 1440 O O . GLY A 1 188 ? -1.756 5.586 19.25 1 56.41 188 GLY A O 1
ATOM 1441 N N . THR A 1 189 ? -3.033 4.043 18.359 1 47.09 189 THR A N 1
ATOM 1442 C CA . THR A 1 189 ? -3.613 3.596 19.625 1 47.09 189 THR A CA 1
ATOM 1443 C C . THR A 1 189 ? -2.539 3.002 20.531 1 47.09 189 THR A C 1
ATOM 1445 O O . THR A 1 189 ? -2.629 3.102 21.75 1 47.09 189 THR A O 1
ATOM 1448 N N . THR A 1 190 ? -1.533 2.402 19.828 1 49.41 190 THR A N 1
ATOM 1449 C CA . THR A 1 190 ? -0.467 1.749 20.578 1 49.41 190 THR A CA 1
ATOM 1450 C C . THR A 1 190 ? 0.577 2.766 21.031 1 49.41 190 THR A C 1
ATOM 1452 O O . THR A 1 190 ? 1.562 2.406 21.688 1 49.41 190 THR A O 1
ATOM 1455 N N . GLY A 1 191 ? 0.301 3.957 20.594 1 62.53 191 GLY A N 1
ATOM 1456 C CA . GLY A 1 191 ? 1.22 5.008 21 1 62.53 191 GLY A CA 1
ATOM 1457 C C . GLY A 1 191 ? 2.246 5.348 19.938 1 62.53 191 GLY A C 1
ATOM 1458 O O . GLY A 1 191 ? 2.77 6.461 19.906 1 62.53 191 GLY A O 1
ATOM 1459 N N . GLN A 1 192 ? 2.6 4.398 19.047 1 76.06 192 GLN A N 1
ATOM 1460 C CA . GLN A 1 192 ? 3.58 4.707 18.016 1 76.06 192 GLN A CA 1
ATOM 1461 C C . GLN A 1 192 ? 2.896 5.164 16.734 1 76.06 192 GLN A C 1
ATOM 1463 O O . GLN A 1 192 ? 1.926 4.547 16.281 1 76.06 192 GLN A O 1
ATOM 1468 N N . SER A 1 193 ? 3.424 6.18 16.172 1 84.31 193 SER A N 1
ATOM 1469 C CA . SER A 1 193 ? 2.854 6.77 14.969 1 84.31 193 SER A CA 1
ATOM 1470 C C . SER A 1 193 ? 3.029 5.844 13.766 1 84.31 193 SER A C 1
ATOM 1472 O O . SER A 1 193 ? 4.008 5.098 13.688 1 84.31 193 SER A O 1
ATOM 1474 N N . LYS A 1 194 ? 2.039 5.812 12.891 1 90 194 LYS A N 1
ATOM 1475 C CA . LYS A 1 194 ? 2.088 5.035 11.656 1 90 194 LYS A CA 1
ATOM 1476 C C . LYS A 1 194 ? 2.057 5.945 10.43 1 90 194 LYS A C 1
ATOM 1478 O O . LYS A 1 194 ? 1.384 6.98 10.438 1 90 194 LYS A O 1
ATOM 1483 N N . GLY A 1 195 ? 2.811 5.574 9.414 1 94.56 195 GLY A N 1
ATOM 1484 C CA . GLY A 1 195 ? 2.826 6.344 8.188 1 94.56 195 GLY A CA 1
ATOM 1485 C C . GLY A 1 195 ? 1.711 5.969 7.23 1 94.56 195 GLY A C 1
ATOM 1486 O O . GLY A 1 195 ? 1.622 4.82 6.793 1 94.56 195 GLY A O 1
ATOM 1487 N N . ALA A 1 196 ? 0.794 6.898 6.965 1 96 196 ALA A N 1
ATOM 1488 C CA . ALA A 1 196 ? -0.14 6.758 5.852 1 96 196 ALA A CA 1
ATOM 1489 C C . ALA A 1 196 ? 0.541 7.074 4.52 1 96 196 ALA A C 1
ATOM 1491 O O . ALA A 1 196 ? 1.058 8.18 4.328 1 96 196 ALA A O 1
ATOM 1492 N N . VAL A 1 197 ? 0.561 6.148 3.596 1 96.75 197 VAL A N 1
ATOM 1493 C CA . VAL A 1 197 ? 1.318 6.285 2.355 1 96.75 197 VAL A CA 1
ATOM 1494 C C . VAL A 1 197 ? 0.44 6.922 1.279 1 96.75 197 VAL A C 1
ATOM 1496 O O . VAL A 1 197 ? -0.636 6.406 0.965 1 96.75 197 VAL A O 1
ATOM 1499 N N . HIS A 1 198 ? 0.935 8.031 0.756 1 97.38 198 HIS A N 1
ATOM 1500 C CA . HIS A 1 198 ? 0.2 8.773 -0.262 1 97.38 198 HIS A CA 1
ATOM 1501 C C . HIS A 1 198 ? 0.952 8.781 -1.589 1 97.38 198 HIS A C 1
ATOM 1503 O O . HIS A 1 198 ? 2.184 8.836 -1.609 1 97.38 198 HIS A O 1
ATOM 1509 N N . CYS A 1 199 ? 0.177 8.82 -2.684 1 97.06 199 CYS A N 1
ATOM 1510 C CA . CYS A 1 199 ? 0.732 8.969 -4.023 1 97.06 199 CYS A CA 1
ATOM 1511 C C . CYS A 1 199 ? 0.918 10.438 -4.379 1 97.06 199 CYS A C 1
ATOM 1513 O O . CYS A 1 199 ? 0.414 11.32 -3.6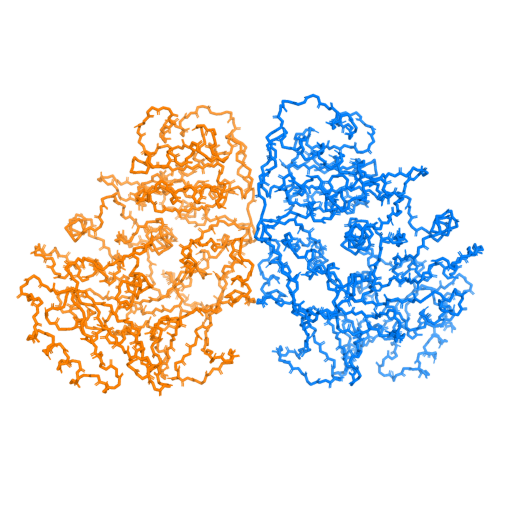78 1 97.06 199 CYS A O 1
ATOM 1515 N N . HIS A 1 200 ? 1.575 10.672 -5.512 1 98 200 HIS A N 1
ATOM 1516 C CA . HIS A 1 200 ? 1.85 12.031 -5.98 1 98 200 HIS A CA 1
ATOM 1517 C C . HIS A 1 200 ? 0.558 12.812 -6.176 1 98 200 HIS A C 1
ATOM 1519 O O . HIS A 1 200 ? 0.428 13.938 -5.672 1 98 200 HIS A O 1
ATOM 1525 N N . PHE A 1 201 ? -0.436 12.258 -6.773 1 97.44 201 PHE A N 1
ATOM 1526 C CA . PHE A 1 201 ? -1.558 13.07 -7.238 1 97.44 201 PHE A CA 1
ATOM 1527 C C . PHE A 1 201 ? -2.521 13.359 -6.094 1 97.44 201 PHE A C 1
ATOM 1529 O O . PHE A 1 201 ? -3.398 14.219 -6.219 1 97.44 201 PHE A O 1
ATOM 1536 N N . HIS A 1 202 ? -2.402 12.664 -4.988 1 97 202 HIS A N 1
ATOM 1537 C CA . HIS A 1 202 ? -3.297 12.891 -3.859 1 97 202 HIS A CA 1
ATOM 1538 C C . HIS A 1 202 ? -3.268 14.344 -3.41 1 97 202 HIS A C 1
ATOM 1540 O O . HIS A 1 202 ? -4.312 14.93 -3.123 1 97 202 HIS A O 1
ATOM 1546 N N . PHE A 1 203 ? -2.084 14.898 -3.406 1 97.12 203 PHE A N 1
ATOM 1547 C CA . PHE A 1 203 ? -1.884 16.25 -2.914 1 97.12 203 PHE A CA 1
ATOM 1548 C C . PHE A 1 203 ? -2.41 17.281 -3.914 1 97.12 203 PHE A C 1
ATOM 1550 O O . PHE A 1 203 ? -3.049 18.266 -3.529 1 97.12 203 PHE A O 1
ATOM 1557 N N . ALA A 1 204 ? -2.18 16.984 -5.129 1 97.44 204 ALA A N 1
ATOM 1558 C CA . ALA A 1 204 ? -2.717 17.859 -6.172 1 97.44 204 ALA A CA 1
ATOM 1559 C C . ALA A 1 204 ? -4.242 17.812 -6.188 1 97.44 204 ALA A C 1
ATOM 1561 O O . ALA A 1 204 ? -4.895 18.844 -6.367 1 97.44 204 ALA A O 1
ATOM 1562 N N . TYR A 1 205 ? -4.789 16.656 -5.984 1 96.88 205 TYR A N 1
ATOM 1563 C CA . TYR A 1 205 ? -6.238 16.484 -5.988 1 96.88 205 TYR A CA 1
ATOM 1564 C C . TYR A 1 205 ? -6.891 17.344 -4.914 1 96.88 205 TYR A C 1
ATOM 1566 O O . TYR A 1 205 ? -7.762 18.172 -5.215 1 96.88 205 TYR A O 1
ATOM 1574 N N . ASN A 1 206 ? -6.469 17.156 -3.701 1 96.5 206 ASN A N 1
ATOM 1575 C CA . ASN A 1 206 ? -7.059 17.922 -2.609 1 96.5 206 ASN A CA 1
ATOM 1576 C C . ASN A 1 206 ? -6.828 19.422 -2.795 1 96.5 206 ASN A C 1
ATOM 1578 O O . ASN A 1 206 ? -7.719 20.234 -2.512 1 96.5 206 ASN A O 1
ATOM 1582 N N . THR A 1 207 ? -5.637 19.812 -3.197 1 96.69 207 THR A N 1
ATOM 1583 C CA . THR A 1 207 ? -5.34 21.234 -3.408 1 96.69 207 THR A CA 1
ATOM 1584 C C . THR A 1 207 ? -6.309 21.844 -4.418 1 96.69 207 THR A C 1
ATOM 1586 O O . THR A 1 207 ? -6.766 22.969 -4.246 1 96.69 207 THR A O 1
ATOM 1589 N N . GLU A 1 208 ? -6.641 21.094 -5.43 1 96.56 208 GLU A N 1
ATOM 1590 C CA . GLU A 1 208 ? -7.559 21.562 -6.461 1 96.56 208 GLU A CA 1
ATOM 1591 C C . GLU A 1 208 ? -8.977 21.703 -5.914 1 96.56 208 GLU A C 1
ATOM 1593 O O . GLU A 1 208 ? -9.602 22.75 -6.047 1 96.56 208 GLU A O 1
ATOM 1598 N N . VAL A 1 209 ? -9.477 20.734 -5.281 1 96.94 209 VAL A N 1
ATOM 1599 C CA . VAL A 1 209 ? -10.891 20.719 -4.922 1 96.94 209 VAL A CA 1
ATOM 1600 C C . VAL A 1 209 ? -11.117 21.594 -3.686 1 96.94 209 VAL A C 1
ATOM 1602 O O . VAL A 1 209 ? -12.164 22.219 -3.553 1 96.94 209 VAL A O 1
ATOM 1605 N N . TYR A 1 210 ? -10.109 21.703 -2.83 1 97.62 210 TYR A N 1
ATOM 1606 C CA . TYR A 1 210 ? -10.32 22.422 -1.576 1 97.62 210 TYR A CA 1
ATOM 1607 C C . TYR A 1 210 ? -9.742 23.828 -1.646 1 97.62 210 TYR A C 1
ATOM 1609 O O . TYR A 1 210 ? -10.484 24.797 -1.723 1 97.62 210 TYR A O 1
ATOM 1617 N N . ALA A 1 211 ? -8.477 23.938 -1.771 1 97.62 211 ALA A N 1
ATOM 1618 C CA . ALA A 1 211 ? -7.816 25.234 -1.653 1 97.62 211 ALA A CA 1
ATOM 1619 C C . ALA A 1 211 ? -8.227 26.172 -2.791 1 97.62 211 ALA A C 1
ATOM 1621 O O . ALA A 1 211 ? -8.602 27.328 -2.557 1 97.62 211 ALA A O 1
ATOM 1622 N N . ARG A 1 212 ? -8.203 25.656 -3.969 1 96.44 212 ARG A N 1
ATOM 1623 C CA . ARG A 1 212 ? -8.461 26.5 -5.133 1 96.44 212 ARG A CA 1
ATOM 1624 C C . ARG A 1 212 ? -9.953 26.719 -5.324 1 96.44 212 ARG A C 1
ATOM 1626 O O . ARG A 1 212 ? -10.414 27.875 -5.359 1 96.44 212 ARG A O 1
ATOM 1633 N N . ARG A 1 213 ? -10.742 25.656 -5.379 1 96.25 213 ARG A N 1
ATOM 1634 C CA . ARG A 1 213 ? -12.141 25.781 -5.781 1 96.25 213 ARG A CA 1
ATOM 1635 C C . ARG A 1 213 ? -13.023 26.125 -4.59 1 96.25 213 ARG A C 1
ATOM 1637 O O . ARG A 1 213 ? -13.852 27.031 -4.664 1 96.25 213 ARG A O 1
ATOM 1644 N N . PHE A 1 214 ? -12.82 25.422 -3.498 1 97.62 214 PHE A N 1
ATOM 1645 C CA . PHE A 1 214 ? -13.742 25.516 -2.371 1 97.62 214 PHE A CA 1
ATOM 1646 C C . PHE A 1 214 ? -13.445 26.75 -1.529 1 97.62 214 PHE A C 1
ATOM 1648 O O . PHE A 1 214 ? -14.359 27.469 -1.116 1 97.62 214 PHE A O 1
ATOM 1655 N N . ILE A 1 215 ? -12.188 27.062 -1.284 1 97.88 215 ILE A N 1
ATOM 1656 C CA . ILE A 1 215 ? -11.773 28.156 -0.423 1 97.88 215 ILE A CA 1
ATOM 1657 C C . ILE A 1 215 ? -11.531 29.406 -1.267 1 97.88 215 ILE A C 1
ATOM 1659 O O . ILE A 1 215 ? -11.75 30.531 -0.802 1 97.88 215 ILE A O 1
ATOM 1663 N N . GLY A 1 216 ? -11.062 29.234 -2.484 1 97.88 216 GLY A N 1
ATOM 1664 C CA . GLY A 1 216 ? -10.82 30.344 -3.381 1 97.88 216 GLY A CA 1
ATOM 1665 C C . GLY A 1 216 ? -9.492 31.047 -3.123 1 97.88 216 GLY A C 1
ATOM 1666 O O . GLY A 1 216 ? -9.414 32.281 -3.152 1 97.88 216 GLY A O 1
ATOM 1667 N N . MET A 1 217 ? -8.438 30.297 -2.855 1 98.12 217 MET A N 1
ATOM 1668 C CA . MET A 1 217 ? -7.109 30.891 -2.727 1 98.12 217 MET A CA 1
ATOM 1669 C C . MET A 1 217 ? -6.617 31.422 -4.07 1 98.12 217 MET A C 1
ATOM 1671 O O . MET A 1 217 ? -6.938 30.859 -5.117 1 98.12 217 MET A O 1
ATOM 1675 N N . THR A 1 218 ? -5.883 32.469 -4.012 1 98.12 218 THR A N 1
ATOM 1676 C CA . THR A 1 218 ? -5.355 33.094 -5.219 1 98.12 218 THR A CA 1
ATOM 1677 C C . THR A 1 218 ? -3.881 33.438 -5.051 1 98.12 218 THR A C 1
ATOM 1679 O O . THR A 1 218 ? -3.326 33.281 -3.959 1 98.12 218 THR A O 1
ATOM 1682 N N . GLU A 1 219 ? -3.258 33.906 -6.141 1 98.31 219 GLU A N 1
ATOM 1683 C CA . GLU A 1 219 ? -1.84 34.25 -6.137 1 98.31 219 GLU A CA 1
ATOM 1684 C C . GLU A 1 219 ? -1.575 35.469 -5.262 1 98.31 219 GLU A C 1
ATOM 1686 O O . GLU A 1 219 ? -0.425 35.781 -4.93 1 98.31 219 GLU A O 1
ATOM 1691 N N . ASN A 1 220 ? -2.629 36.188 -4.848 1 98.31 220 ASN A N 1
ATOM 1692 C CA . ASN A 1 220 ? -2.479 37.406 -4.051 1 98.31 220 ASN A CA 1
ATOM 1693 C C . ASN A 1 220 ? -2.443 37.094 -2.559 1 98.31 220 ASN A C 1
ATOM 1695 O O . ASN A 1 220 ? -2.174 37.969 -1.742 1 98.31 220 ASN A O 1
ATOM 1699 N N . ASP A 1 221 ? -2.662 35.844 -2.205 1 98.88 221 ASP A N 1
ATOM 1700 C CA . ASP A 1 221 ? -2.678 35.469 -0.795 1 98.88 221 ASP A CA 1
ATOM 1701 C C . ASP A 1 221 ? -1.259 35.375 -0.234 1 98.88 221 ASP A C 1
ATOM 1703 O O . ASP A 1 221 ? -0.312 35.094 -0.965 1 98.88 221 ASP A O 1
ATOM 1707 N N . ILE A 1 222 ? -1.128 35.75 1.012 1 98.88 222 ILE A N 1
ATOM 1708 C CA . ILE A 1 222 ? 0.056 35.562 1.844 1 98.88 222 ILE A CA 1
ATOM 1709 C C . ILE A 1 222 ? -0.302 34.75 3.078 1 98.88 222 ILE A C 1
ATOM 1711 O O . ILE A 1 222 ? -1.127 35.156 3.895 1 98.88 222 ILE A O 1
ATOM 1715 N N . THR A 1 223 ? 0.331 33.562 3.246 1 98.94 223 THR A N 1
ATOM 1716 C CA . THR A 1 223 ? -0.084 32.656 4.301 1 98.94 223 THR A CA 1
ATOM 1717 C C . THR A 1 223 ? 0.91 32.656 5.457 1 98.94 223 THR A C 1
ATOM 1719 O O . THR A 1 223 ? 2.117 32.812 5.242 1 98.94 223 THR A O 1
ATOM 1722 N N . LEU A 1 224 ? 0.435 32.594 6.652 1 98.88 224 LEU A N 1
ATOM 1723 C CA . LEU A 1 224 ? 1.158 32.406 7.902 1 98.88 224 LEU A CA 1
ATOM 1724 C C . LEU A 1 224 ? 0.561 31.25 8.711 1 98.88 224 LEU A C 1
ATOM 1726 O O . LEU A 1 224 ? -0.663 31.125 8.812 1 98.88 224 LEU A O 1
ATOM 1730 N N . SER A 1 225 ? 1.464 30.469 9.297 1 98.62 225 SER A N 1
ATOM 1731 C CA . SER A 1 225 ? 0.945 29.281 9.961 1 98.62 225 SER A CA 1
ATOM 1732 C C . SER A 1 225 ? 1.514 29.141 11.375 1 98.62 225 SER A C 1
ATOM 1734 O O . SER A 1 225 ? 2.727 29.234 11.57 1 98.62 225 SER A O 1
ATOM 1736 N N . GLY A 1 226 ? 0.626 28.906 12.328 1 96.12 226 GLY A N 1
ATOM 1737 C CA . GLY A 1 226 ? 1.051 28.469 13.648 1 96.12 226 GLY A CA 1
ATOM 1738 C C . GLY A 1 226 ? 1.539 27.031 13.664 1 96.12 226 GLY A C 1
ATOM 1739 O O . GLY A 1 226 ? 2.678 26.766 14.055 1 96.12 226 GLY A O 1
ATOM 1740 N N . PRO A 1 227 ? 0.665 26.156 13.156 1 94.62 227 PRO A N 1
ATOM 1741 C CA . PRO A 1 227 ? 1.13 24.781 12.961 1 94.62 227 PRO A CA 1
ATOM 1742 C C . PRO A 1 227 ? 2.373 24.688 12.078 1 94.62 227 PRO A C 1
ATOM 1744 O O . PRO A 1 227 ? 2.59 25.562 11.227 1 94.62 227 PRO A O 1
ATOM 1747 N N . ARG A 1 228 ? 3.104 23.625 12.266 1 94.44 228 ARG A N 1
ATOM 1748 C CA . ARG A 1 228 ? 4.41 23.531 11.625 1 94.44 228 ARG A CA 1
ATOM 1749 C C . ARG A 1 228 ? 4.336 22.656 10.375 1 94.44 228 ARG A C 1
ATOM 1751 O O . ARG A 1 228 ? 3.492 21.766 10.273 1 94.44 228 ARG A O 1
ATOM 1758 N N . LEU A 1 229 ? 5.289 22.859 9.492 1 97.12 229 LEU A N 1
ATOM 1759 C CA . LEU A 1 229 ? 5.305 22.219 8.188 1 97.12 229 LEU A CA 1
ATOM 1760 C C . LEU A 1 229 ? 5.438 20.703 8.336 1 97.12 229 LEU A C 1
ATOM 1762 O O . LEU A 1 229 ? 4.953 19.953 7.492 1 97.12 229 LEU A O 1
ATOM 1766 N N . TYR A 1 230 ? 6.09 20.266 9.375 1 93.62 230 TYR A N 1
ATOM 1767 C CA . TYR A 1 230 ? 6.328 18.844 9.508 1 93.62 230 TYR A CA 1
ATOM 1768 C C . TYR A 1 230 ? 5.059 18.109 9.93 1 93.62 230 TYR A C 1
ATOM 1770 O O . TYR A 1 230 ? 5.055 16.891 10.062 1 93.62 230 TYR A O 1
ATOM 1778 N N . PHE A 1 231 ? 3.951 18.875 10.086 1 90.75 231 PHE A N 1
ATOM 1779 C CA . PHE A 1 231 ? 2.615 18.312 10.242 1 90.75 231 PHE A CA 1
ATOM 1780 C C . PHE A 1 231 ? 1.792 18.5 8.977 1 90.75 231 PHE A C 1
ATOM 1782 O O . PHE A 1 231 ? 1.77 19.594 8.406 1 90.75 231 PHE A O 1
ATOM 1789 N N . GLY A 1 232 ? 1.053 17.422 8.594 1 94.62 232 GLY A N 1
ATOM 1790 C CA . GLY A 1 232 ? 0.296 17.438 7.352 1 94.62 232 GLY A CA 1
ATOM 1791 C C . GLY A 1 232 ? -0.605 18.641 7.211 1 94.62 232 GLY A C 1
ATOM 1792 O O . GLY A 1 232 ? -0.813 19.141 6.105 1 94.62 232 GLY A O 1
ATOM 1793 N N . TYR A 1 233 ? -1.057 19.172 8.312 1 94.94 233 TYR A N 1
ATOM 1794 C CA . TYR A 1 233 ? -1.94 20.328 8.312 1 94.94 233 TYR A CA 1
ATOM 1795 C C . TYR A 1 233 ? -1.254 21.531 7.684 1 94.94 233 TYR A C 1
ATOM 1797 O O . TYR A 1 233 ? -1.725 22.062 6.676 1 94.94 233 TYR A O 1
ATOM 1805 N N . ALA A 1 234 ? -0.132 21.844 8.164 1 96.62 234 ALA A N 1
ATOM 1806 C CA . ALA A 1 234 ? 0.577 23.016 7.645 1 96.62 234 ALA A CA 1
ATOM 1807 C C . ALA A 1 234 ? 1.299 22.672 6.344 1 96.62 234 ALA A C 1
ATOM 1809 O O . ALA A 1 234 ? 1.581 23.562 5.539 1 96.62 234 ALA A O 1
ATOM 1810 N N . THR A 1 235 ? 1.615 21.375 6.102 1 97.06 235 THR A N 1
ATOM 1811 C CA . THR A 1 235 ? 2.139 21 4.797 1 97.06 235 THR A CA 1
ATOM 1812 C C . THR A 1 235 ? 1.186 21.422 3.686 1 97.06 235 THR A C 1
ATOM 1814 O O . THR A 1 235 ? 1.622 21.891 2.633 1 97.06 235 THR A O 1
ATOM 1817 N N . GLY A 1 236 ? -0.08 21.25 3.961 1 97.88 236 GLY A N 1
ATOM 1818 C CA . GLY A 1 236 ? -1.076 21.703 3.004 1 97.88 236 GLY A CA 1
ATOM 1819 C C . GLY A 1 236 ? -1.26 23.203 3 1 97.88 236 GLY A C 1
ATOM 1820 O O . GLY A 1 236 ? -1.02 23.875 1.986 1 97.88 236 GLY A O 1
ATOM 1821 N N . THR A 1 237 ? -1.512 23.812 4.16 1 98.44 237 THR A N 1
ATOM 1822 C CA . THR A 1 237 ? -2.043 25.156 4.27 1 98.44 237 THR A CA 1
ATOM 1823 C C . THR A 1 237 ? -0.932 26.188 4.09 1 98.44 237 THR A C 1
ATOM 1825 O O . THR A 1 237 ? -1.196 27.344 3.729 1 98.44 237 THR A O 1
ATOM 1828 N N . ASN A 1 238 ? 0.312 25.766 4.34 1 98.69 238 ASN A N 1
ATOM 1829 C CA . ASN A 1 238 ? 1.359 26.781 4.32 1 98.69 238 ASN A CA 1
ATOM 1830 C C . ASN A 1 238 ? 2.48 26.406 3.354 1 98.69 238 ASN A C 1
ATOM 1832 O O . ASN A 1 238 ? 3.508 27.094 3.299 1 98.69 238 ASN A O 1
ATOM 1836 N N . LEU A 1 239 ? 2.311 25.312 2.633 1 98.38 239 LEU A N 1
ATOM 1837 C CA . LEU A 1 239 ? 3.291 24.938 1.616 1 98.38 239 LEU A CA 1
ATOM 1838 C C . LEU A 1 239 ? 2.602 24.594 0.301 1 98.38 239 LEU A C 1
ATOM 1840 O O . LEU A 1 239 ? 2.658 25.359 -0.659 1 98.38 239 LEU A O 1
ATOM 1844 N N . MET A 1 240 ? 1.779 23.656 0.254 1 98.12 240 MET A N 1
ATOM 1845 C CA .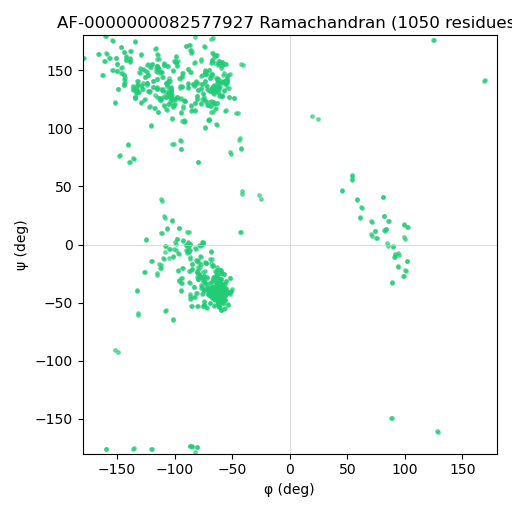 MET A 1 240 ? 1.205 23.156 -0.99 1 98.12 240 MET A CA 1
ATOM 1846 C C . MET A 1 240 ? 0.164 24.125 -1.541 1 98.12 240 MET A C 1
ATOM 1848 O O . MET A 1 240 ? 0.199 24.469 -2.721 1 98.12 240 MET A O 1
ATOM 1852 N N . PHE A 1 241 ? -0.79 24.578 -0.693 1 98.62 241 PHE A N 1
ATOM 1853 C CA . PHE A 1 241 ? -1.882 25.422 -1.154 1 98.62 241 PHE A CA 1
ATOM 1854 C C . PHE A 1 241 ? -1.349 26.734 -1.709 1 98.62 241 PHE A C 1
ATOM 1856 O O . PHE A 1 241 ? -1.657 27.109 -2.844 1 98.62 241 PHE A O 1
ATOM 1863 N N . PRO A 1 242 ? -0.487 27.422 -0.952 1 98.75 242 PRO A N 1
ATOM 1864 C CA . PRO A 1 242 ? 0.014 28.672 -1.52 1 98.75 242 PRO A CA 1
ATOM 1865 C C . PRO A 1 242 ? 0.83 28.453 -2.793 1 98.75 242 PRO A C 1
ATOM 1867 O O . PRO A 1 242 ? 0.705 29.234 -3.746 1 98.75 242 PRO A O 1
ATOM 1870 N N . PHE A 1 243 ? 1.65 27.422 -2.881 1 98.75 243 PHE A N 1
ATOM 1871 C CA . PHE A 1 243 ? 2.467 27.188 -4.066 1 98.75 243 PHE A CA 1
ATOM 1872 C C . PHE A 1 243 ? 1.593 26.828 -5.262 1 98.75 243 PHE A C 1
ATOM 1874 O O . PHE A 1 243 ? 1.907 27.203 -6.398 1 98.75 243 PHE A O 1
ATOM 1881 N N . ALA A 1 244 ? 0.504 26.188 -5.016 1 97.88 244 ALA A N 1
ATOM 1882 C CA . ALA A 1 244 ? -0.369 25.75 -6.105 1 97.88 244 ALA A CA 1
ATOM 1883 C C . ALA A 1 244 ? -0.987 26.953 -6.82 1 97.88 244 ALA A C 1
ATOM 1885 O O . ALA A 1 244 ? -1.291 26.875 -8.016 1 97.88 244 ALA A O 1
ATOM 1886 N N . VAL A 1 245 ? -1.199 28.047 -6.141 1 98.06 245 VAL A N 1
ATOM 1887 C CA . VAL A 1 245 ? -1.891 29.188 -6.738 1 98.06 245 VAL A CA 1
ATOM 1888 C C . VAL A 1 245 ? -0.895 30.312 -7.004 1 98.06 245 VAL A C 1
ATOM 1890 O O . VAL A 1 245 ? -1.273 31.375 -7.488 1 98.06 245 VAL A O 1
ATOM 1893 N N . GLY A 1 246 ? 0.372 30.094 -6.641 1 98.62 246 GLY A N 1
ATOM 1894 C CA . GLY A 1 246 ? 1.389 31.109 -6.84 1 98.62 246 GLY A CA 1
ATOM 1895 C C . GLY A 1 246 ? 1.399 32.156 -5.746 1 98.62 246 GLY A C 1
ATOM 1896 O O . GLY A 1 246 ? 1.839 33.281 -5.973 1 98.62 246 GLY A O 1
ATOM 1897 N N . ALA A 1 247 ? 0.917 31.828 -4.566 1 98.81 247 ALA A N 1
ATOM 1898 C CA . ALA A 1 247 ? 0.873 32.719 -3.422 1 98.81 247 ALA A CA 1
ATOM 1899 C C . ALA A 1 247 ? 2.215 32.75 -2.697 1 98.81 247 ALA A C 1
ATOM 1901 O O . ALA A 1 247 ? 3.217 32.25 -3.205 1 98.81 247 ALA A O 1
ATOM 1902 N N . THR A 1 248 ? 2.287 33.594 -1.6 1 98.94 248 THR A N 1
ATOM 1903 C CA . THR A 1 248 ? 3.488 33.75 -0.788 1 98.94 248 THR A CA 1
ATOM 1904 C C . THR A 1 248 ? 3.293 33.125 0.593 1 98.94 248 THR A C 1
ATOM 1906 O O . THR A 1 248 ? 2.246 33.312 1.217 1 98.94 248 THR A O 1
ATOM 1909 N N . ALA A 1 249 ? 4.258 32.344 1.018 1 98.94 249 ALA A N 1
ATOM 1910 C CA . ALA A 1 249 ? 4.191 31.75 2.348 1 98.94 249 ALA A CA 1
ATOM 1911 C C . ALA A 1 249 ? 5.227 32.375 3.281 1 98.94 249 ALA A C 1
ATOM 1913 O O . ALA A 1 249 ? 6.391 32.531 2.906 1 98.94 249 ALA A O 1
ATOM 1914 N N . ILE A 1 250 ? 4.809 32.719 4.492 1 98.88 250 ILE A N 1
ATOM 1915 C CA . ILE A 1 250 ? 5.703 33.188 5.539 1 98.88 250 ILE A CA 1
ATOM 1916 C C . ILE A 1 250 ? 6.18 32.031 6.387 1 98.88 250 ILE A C 1
ATOM 1918 O O . ILE A 1 250 ? 5.363 31.266 6.914 1 98.88 250 ILE A O 1
ATOM 1922 N N . LEU A 1 251 ? 7.469 31.875 6.484 1 98.75 251 LEU A N 1
ATOM 1923 C CA . LEU A 1 251 ? 8.055 30.844 7.348 1 98.75 251 LEU A CA 1
ATOM 1924 C C . LEU A 1 251 ? 8.797 31.484 8.516 1 98.75 251 LEU A C 1
ATOM 1926 O O . LEU A 1 251 ? 9.32 32.594 8.398 1 98.75 251 LEU A O 1
ATOM 1930 N N . PHE A 1 252 ? 8.781 30.781 9.633 1 97.88 252 PHE A N 1
ATOM 1931 C CA . PHE A 1 252 ? 9.539 31.219 10.805 1 97.88 252 PHE A CA 1
ATOM 1932 C C . PHE A 1 252 ? 9.914 30.031 11.68 1 97.88 252 PHE A C 1
ATOM 1934 O O . PHE A 1 252 ? 9.172 29.047 11.75 1 97.88 252 PHE A O 1
ATOM 1941 N N . ARG A 1 253 ? 10.992 30.047 12.391 1 94.75 253 ARG A N 1
ATOM 1942 C CA . ARG A 1 253 ? 11.547 28.906 13.125 1 94.75 253 ARG A CA 1
ATOM 1943 C C . ARG A 1 253 ? 11.062 28.906 14.57 1 94.75 253 ARG A C 1
ATOM 1945 O O . ARG A 1 253 ? 10.977 27.844 15.195 1 94.75 253 ARG A O 1
ATOM 1952 N N . GLU A 1 254 ? 10.773 30.047 15.102 1 92.69 254 GLU A N 1
ATOM 1953 C CA . GLU A 1 254 ? 10.445 30.203 16.516 1 92.69 254 GLU A CA 1
ATOM 1954 C C . GLU A 1 254 ? 9.156 29.453 16.859 1 92.69 254 GLU A C 1
ATOM 1956 O O . GLU A 1 254 ? 8.359 29.141 15.984 1 92.69 254 GLU A O 1
ATOM 1961 N N . GLN A 1 255 ? 8.984 29.25 18.109 1 89.06 255 GLN A N 1
ATOM 1962 C CA . GLN A 1 255 ? 7.719 28.688 18.562 1 89.06 255 GLN A CA 1
ATOM 1963 C C . GLN A 1 255 ? 6.551 29.609 18.234 1 89.06 255 GLN A C 1
ATOM 1965 O O . GLN A 1 255 ? 6.672 30.828 18.328 1 89.06 255 GLN A O 1
ATOM 1970 N N . PRO A 1 256 ? 5.508 29 17.891 1 93.38 256 PRO A N 1
ATOM 1971 C CA . PRO A 1 256 ? 4.359 29.828 17.531 1 93.38 256 PRO A CA 1
ATOM 1972 C C . PRO A 1 256 ? 3.611 30.359 18.766 1 93.38 256 PRO A C 1
ATOM 1974 O O . PRO A 1 256 ? 2.449 30 18.969 1 93.38 256 PRO A O 1
ATOM 1977 N N . THR A 1 257 ? 4.223 31.281 19.469 1 89.31 257 THR A N 1
ATOM 1978 C CA . THR A 1 257 ? 3.559 31.984 20.562 1 89.31 257 THR A CA 1
ATOM 1979 C C . THR A 1 257 ? 2.713 33.125 20.031 1 89.31 257 THR A C 1
ATOM 1981 O O . THR A 1 257 ? 2.938 33.625 18.922 1 89.31 257 THR A O 1
ATOM 1984 N N . PRO A 1 258 ? 1.755 33.5 20.812 1 92 258 PRO A N 1
ATOM 1985 C CA . PRO A 1 258 ? 0.959 34.656 20.391 1 92 258 PRO A CA 1
ATOM 1986 C C . PRO A 1 258 ? 1.818 35.875 20.031 1 92 258 PRO A C 1
ATOM 1988 O O . PRO A 1 258 ? 1.576 36.531 19.016 1 92 258 PRO A O 1
ATOM 1991 N N . ASP A 1 259 ? 2.863 36.125 20.828 1 93.12 259 ASP A N 1
ATOM 1992 C CA . ASP A 1 259 ? 3.729 37.25 20.594 1 93.12 259 ASP A CA 1
ATOM 1993 C C . ASP A 1 259 ? 4.438 37.156 19.25 1 93.12 259 ASP A C 1
ATOM 1995 O O . ASP A 1 259 ? 4.492 38.125 18.484 1 93.12 259 ASP A O 1
ATOM 1999 N N . ASN A 1 260 ? 4.938 36 18.984 1 94.5 260 ASN A N 1
ATOM 2000 C CA . ASN A 1 260 ? 5.637 35.781 17.719 1 94.5 260 ASN A CA 1
ATOM 2001 C C . ASN A 1 260 ? 4.688 35.906 16.531 1 94.5 260 ASN A C 1
ATOM 2003 O O . ASN A 1 260 ? 5.035 36.531 15.508 1 94.5 260 ASN A O 1
ATOM 2007 N N . LEU A 1 261 ? 3.508 35.406 16.641 1 96.31 261 LEU A N 1
ATOM 2008 C CA . LEU A 1 261 ? 2.535 35.438 15.555 1 96.31 261 LEU A CA 1
ATOM 2009 C C . LEU A 1 261 ? 2.064 36.875 15.312 1 96.31 261 LEU A C 1
ATOM 2011 O O . LEU A 1 261 ? 1.985 37.312 14.164 1 96.31 261 LEU A O 1
ATOM 2015 N N . PHE A 1 262 ? 1.779 37.594 16.375 1 96.31 262 PHE A N 1
ATOM 2016 C CA . PHE A 1 262 ? 1.34 38.969 16.25 1 96.31 262 PHE A CA 1
ATOM 2017 C C . PHE A 1 262 ? 2.428 39.844 15.609 1 96.31 262 PHE A C 1
ATOM 2019 O O . PHE A 1 262 ? 2.137 40.688 14.781 1 96.31 262 PHE A O 1
ATOM 2026 N N . ALA A 1 263 ? 3.65 39.562 16.016 1 95.5 263 ALA A N 1
ATOM 2027 C CA . ALA A 1 263 ? 4.766 40.312 15.422 1 95.5 263 ALA A CA 1
ATOM 2028 C C . ALA A 1 263 ? 4.859 40.031 13.922 1 95.5 263 ALA A C 1
ATOM 2030 O O . ALA A 1 263 ? 5.109 40.969 13.141 1 95.5 263 ALA A O 1
ATOM 2031 N N . LEU A 1 264 ? 4.68 38.844 13.523 1 97.25 264 LEU A N 1
ATOM 2032 C CA . LEU A 1 264 ? 4.742 38.5 12.109 1 97.25 264 LEU A CA 1
ATOM 2033 C C . LEU A 1 264 ? 3.566 39.094 11.344 1 97.25 264 LEU A C 1
ATOM 2035 O O . LEU A 1 264 ? 3.719 39.531 10.203 1 97.25 264 LEU A O 1
ATOM 2039 N N . ILE A 1 265 ? 2.393 39.094 11.922 1 97.31 265 ILE A N 1
ATOM 2040 C CA . ILE A 1 265 ? 1.207 39.656 11.297 1 97.31 265 ILE A CA 1
ATOM 2041 C C . ILE A 1 265 ? 1.422 41.156 11.07 1 97.31 265 ILE A C 1
ATOM 2043 O O . ILE A 1 265 ? 1.084 41.688 10.008 1 97.31 265 ILE A O 1
ATOM 2047 N N . GLU A 1 266 ? 1.98 41.781 12.094 1 96.5 266 GLU A N 1
ATOM 2048 C CA . GLU A 1 266 ? 2.256 43.219 11.977 1 96.5 266 GLU A CA 1
ATOM 2049 C C . GLU A 1 266 ? 3.262 43.5 10.859 1 96.5 266 GLU A C 1
ATOM 2051 O O . GLU A 1 266 ? 3.096 44.438 10.094 1 96.5 266 GLU A O 1
ATOM 2056 N N . ARG A 1 267 ? 4.207 42.719 10.789 1 96.62 267 ARG A N 1
ATOM 2057 C CA . ARG A 1 267 ? 5.324 42.938 9.875 1 96.62 267 ARG A CA 1
ATOM 2058 C C . ARG A 1 267 ? 4.93 42.594 8.438 1 96.62 267 ARG A C 1
ATOM 2060 O O . ARG A 1 267 ? 5.289 43.344 7.508 1 96.62 267 ARG A O 1
ATOM 2067 N N . HIS A 1 268 ? 4.188 41.469 8.195 1 97.75 268 HIS A N 1
ATOM 2068 C CA . HIS A 1 268 ? 4.051 40.938 6.844 1 97.75 268 HIS A CA 1
ATOM 2069 C C . HIS A 1 268 ? 2.613 41.094 6.344 1 97.75 268 HIS A C 1
ATOM 2071 O O . HIS A 1 268 ? 2.344 40.875 5.156 1 97.75 268 HIS A O 1
ATOM 2077 N N . ARG A 1 269 ? 1.717 41.312 7.23 1 97.81 269 ARG A N 1
ATOM 2078 C CA . ARG A 1 269 ? 0.31 41.5 6.902 1 97.81 269 ARG A CA 1
ATOM 2079 C C . ARG A 1 269 ? -0.232 40.344 6.066 1 97.81 269 ARG A C 1
ATOM 2081 O O . ARG A 1 269 ? -0.745 40.562 4.969 1 97.81 269 ARG A O 1
ATOM 2088 N N . PRO A 1 270 ? -0.164 39.156 6.609 1 98.75 270 PRO A N 1
ATOM 2089 C CA . PRO A 1 270 ? -0.705 38.031 5.875 1 98.75 270 PRO A CA 1
ATOM 2090 C C . PRO A 1 270 ? -2.205 38.125 5.613 1 98.75 270 PRO A C 1
ATOM 2092 O O . PRO A 1 270 ? -2.9 38.875 6.316 1 98.75 270 PRO A O 1
ATOM 2095 N N . THR A 1 271 ? -2.668 37.469 4.559 1 98.81 271 THR A N 1
ATOM 2096 C CA . THR A 1 271 ? -4.086 37.469 4.227 1 98.81 271 THR A CA 1
ATOM 2097 C C . THR A 1 271 ? -4.77 36.219 4.766 1 98.81 271 THR A C 1
ATOM 2099 O O . THR A 1 271 ? -5.996 36.188 4.898 1 98.81 271 THR A O 1
ATOM 2102 N N . VAL A 1 272 ? -4.027 35.156 5.016 1 98.81 272 VAL A N 1
ATOM 2103 C CA . VAL A 1 272 ? -4.566 33.906 5.52 1 98.81 272 VAL A CA 1
ATOM 2104 C C . VAL A 1 272 ? -3.725 33.406 6.691 1 98.81 272 VAL A C 1
ATOM 2106 O O . VAL A 1 272 ? -2.494 33.344 6.605 1 98.81 272 VAL A O 1
ATOM 2109 N N . LEU A 1 273 ? -4.371 33.062 7.758 1 98.62 273 LEU A N 1
ATOM 2110 C CA . LEU A 1 273 ? -3.729 32.5 8.945 1 98.62 273 LEU A CA 1
ATOM 2111 C C . LEU A 1 273 ? -4.18 31.062 9.188 1 98.62 273 LEU A C 1
ATOM 2113 O O . LEU A 1 273 ? -5.359 30.734 9.031 1 98.62 273 LEU A O 1
ATOM 2117 N N . THR A 1 274 ? -3.242 30.203 9.461 1 98.31 274 THR A N 1
ATOM 2118 C CA . THR A 1 274 ? -3.551 28.844 9.891 1 98.31 274 THR A CA 1
ATOM 2119 C C . THR A 1 274 ? -3.287 28.672 11.383 1 98.31 274 THR A C 1
ATOM 2121 O O . THR A 1 274 ? -2.193 28.969 11.867 1 98.31 274 THR A O 1
ATOM 2124 N N . ASN A 1 275 ? -4.285 28.125 12.039 1 97.06 275 ASN A N 1
ATOM 2125 C CA . ASN A 1 275 ? -4.184 28.016 13.492 1 97.06 275 ASN A CA 1
ATOM 2126 C C . ASN A 1 275 ? -4.879 26.766 14.008 1 97.06 275 ASN A C 1
ATOM 2128 O O . ASN A 1 275 ? -5.477 26.016 13.234 1 97.06 275 ASN A O 1
ATOM 2132 N N . VAL A 1 276 ? -4.648 26.484 15.289 1 90.62 276 VAL A N 1
ATOM 2133 C CA . VAL A 1 276 ? -5.363 25.453 16.031 1 90.62 276 VAL A CA 1
ATOM 2134 C C . VAL A 1 276 ? -6.098 26.078 17.203 1 90.62 276 VAL A C 1
ATOM 2136 O O . VAL A 1 276 ? -5.688 27.125 17.719 1 90.62 276 VAL A O 1
ATOM 2139 N N . PRO A 1 277 ? -7.121 25.469 17.656 1 87.62 277 PRO A N 1
ATOM 2140 C CA . PRO A 1 277 ? -7.941 26.047 18.719 1 87.62 277 PRO A CA 1
ATOM 2141 C C . PRO A 1 277 ? -7.125 26.391 19.969 1 87.62 277 PRO A C 1
ATOM 2143 O O . PRO A 1 277 ? -7.34 27.453 20.578 1 87.62 277 PRO A O 1
ATOM 2146 N N . THR A 1 278 ? -6.156 25.562 20.297 1 79.69 278 THR A N 1
ATOM 2147 C CA . THR A 1 278 ? -5.312 25.859 21.453 1 79.69 278 THR A CA 1
ATOM 2148 C C . THR A 1 278 ? -4.57 27.172 21.25 1 79.69 278 THR A C 1
ATOM 2150 O O . THR A 1 278 ? -4.5 28 22.172 1 79.69 278 THR A O 1
ATOM 2153 N N . LEU A 1 279 ? -4.055 27.359 20.109 1 88.44 279 LEU A N 1
ATOM 2154 C CA . LEU A 1 279 ? -3.312 28.578 19.812 1 88.44 279 LEU A CA 1
ATOM 2155 C C . LEU A 1 279 ? -4.258 29.766 19.656 1 88.44 279 LEU A C 1
ATOM 2157 O O . LEU A 1 279 ? -3.91 30.891 20.031 1 88.44 279 LEU A O 1
ATOM 2161 N N . ILE A 1 280 ? -5.453 29.578 19.156 1 92.56 280 ILE A N 1
ATOM 2162 C CA . ILE A 1 280 ? -6.48 30.609 19.062 1 92.56 280 ILE A CA 1
ATOM 2163 C C . ILE A 1 280 ? -6.801 31.141 20.469 1 92.56 280 ILE A C 1
ATOM 2165 O O . ILE A 1 280 ? -6.832 32.344 20.688 1 92.56 280 ILE A O 1
ATOM 2169 N N . ASN A 1 281 ? -6.988 30.203 21.344 1 85.19 281 ASN A N 1
ATOM 2170 C CA . ASN A 1 281 ? -7.27 30.578 22.734 1 85.19 281 ASN A CA 1
ATOM 2171 C C . ASN A 1 281 ? -6.129 31.375 23.344 1 85.19 281 ASN A C 1
ATOM 2173 O O . ASN A 1 281 ? -6.363 32.375 24.016 1 85.19 281 ASN A O 1
ATOM 2177 N N . LYS A 1 282 ? -4.918 30.984 23.094 1 84.56 282 LYS A N 1
ATOM 2178 C CA . LYS A 1 282 ? -3.75 31.688 23.625 1 84.56 282 LYS A CA 1
ATOM 2179 C C . LYS A 1 282 ? -3.652 33.094 23.047 1 84.56 282 LYS A C 1
ATOM 2181 O O . LYS A 1 282 ? -3.281 34.031 23.766 1 84.56 282 LYS A O 1
ATOM 2186 N N . MET A 1 283 ? -3.961 33.219 21.859 1 92.06 283 MET A N 1
ATOM 2187 C CA . MET A 1 283 ? -3.904 34.562 21.219 1 92.06 283 MET A CA 1
ATOM 2188 C C . MET A 1 283 ? -4.973 35.469 21.797 1 92.06 283 MET A C 1
ATOM 2190 O O . MET A 1 283 ? -4.734 36.656 21.969 1 92.06 283 MET A O 1
ATOM 2194 N N . LEU A 1 284 ? -6.121 34.938 22.078 1 90.19 284 LEU A N 1
ATOM 2195 C CA . LEU A 1 284 ? -7.207 35.719 22.672 1 90.19 284 LEU A CA 1
ATOM 2196 C C . LEU A 1 284 ? -6.82 36.219 24.062 1 90.19 284 LEU A C 1
ATOM 2198 O O . LEU A 1 284 ? -7.18 37.344 24.438 1 90.19 284 LEU A O 1
ATOM 2202 N N . GLU A 1 285 ? -6.086 35.375 24.719 1 82.19 285 GLU A N 1
ATOM 2203 C CA . GLU A 1 285 ? -5.758 35.656 26.109 1 82.19 285 GLU A CA 1
ATOM 2204 C C . GLU A 1 285 ? -4.492 36.531 26.219 1 82.19 285 GLU A C 1
ATOM 2206 O O . GLU A 1 285 ? -4.156 37.031 27.297 1 82.19 285 GLU A O 1
ATOM 2211 N N . ALA A 1 286 ? -3.9 36.594 25.109 1 85.44 286 ALA A N 1
ATOM 2212 C CA . ALA A 1 286 ? -2.623 37.312 25.141 1 85.44 286 ALA A CA 1
ATOM 2213 C C . ALA A 1 286 ? -2.812 38.75 25.578 1 85.44 286 ALA A C 1
ATOM 2215 O O . ALA A 1 286 ? -3.783 39.406 25.188 1 85.44 286 ALA A O 1
ATOM 2216 N N . GLU A 1 287 ? -1.95 39.156 26.422 1 68.44 287 GLU A N 1
ATOM 2217 C CA . GLU A 1 287 ? -1.973 40.5 26.969 1 68.44 287 GLU A CA 1
ATOM 2218 C C . GLU A 1 287 ? -1.488 41.531 25.953 1 68.44 287 GLU A C 1
ATOM 2220 O O . GLU A 1 287 ? -1.899 42.688 25.984 1 68.44 287 GLU A O 1
ATOM 2225 N N . ALA A 1 288 ? -0.646 41 25.203 1 68.62 288 ALA A N 1
ATOM 2226 C CA . ALA A 1 288 ? -0.049 41.875 24.203 1 68.62 288 ALA A CA 1
ATOM 2227 C C . ALA A 1 288 ? -1.123 42.531 23.344 1 68.62 288 ALA A C 1
ATOM 2229 O O . ALA A 1 288 ? -2.17 41.938 23.078 1 68.62 288 ALA A O 1
ATOM 2230 N N . ARG A 1 289 ? -0.856 43.75 23.141 1 74 289 ARG A N 1
ATOM 2231 C CA . ARG A 1 289 ? -1.744 44.469 22.219 1 74 289 ARG A CA 1
ATOM 2232 C C . ARG A 1 289 ? -1.795 43.781 20.875 1 74 289 ARG A C 1
ATOM 2234 O O . ARG A 1 289 ? -0.767 43.594 20.203 1 74 289 ARG A O 1
ATOM 2241 N N . ALA A 1 290 ? -2.939 43.281 20.531 1 76.56 290 ALA A N 1
ATOM 2242 C CA . ALA A 1 290 ? -3.111 42.688 19.219 1 76.56 290 ALA A CA 1
ATOM 2243 C C . ALA A 1 290 ? -2.908 43.688 18.109 1 76.56 290 ALA A C 1
ATOM 2245 O O . ALA A 1 290 ? -3.357 44.844 18.219 1 76.56 290 ALA A O 1
ATOM 2246 N N . PRO A 1 291 ? -2.084 43.219 17.172 1 85.94 291 PRO A N 1
ATOM 2247 C CA . PRO A 1 291 ? -1.953 44.094 16.016 1 85.94 291 PRO A CA 1
ATOM 2248 C C . PRO A 1 291 ? -3.242 44.219 15.203 1 85.94 291 PRO A C 1
ATOM 2250 O O . PRO A 1 291 ? -4.273 43.656 15.602 1 85.94 291 PRO A O 1
ATOM 2253 N N . ASP A 1 292 ? -3.125 45.062 14.18 1 90.25 292 ASP A N 1
ATOM 2254 C CA . ASP A 1 292 ? -4.199 45.156 13.195 1 90.25 292 ASP A CA 1
ATOM 2255 C C . ASP A 1 292 ? -4.293 43.875 12.367 1 90.25 292 ASP A C 1
ATOM 2257 O O . ASP A 1 292 ? -3.385 43.562 11.594 1 90.25 292 ASP A O 1
ATOM 2261 N N . LEU A 1 293 ? -5.398 43.188 12.555 1 95.44 293 LEU A N 1
ATOM 2262 C CA . LEU A 1 293 ? -5.57 41.906 11.844 1 95.44 293 LEU A CA 1
ATOM 2263 C C . LEU A 1 293 ? -6.387 42.094 10.57 1 95.44 293 LEU A C 1
ATOM 2265 O O . LEU A 1 293 ? -6.844 41.125 9.969 1 95.44 293 LEU A O 1
ATOM 2269 N N . SER A 1 294 ? -6.586 43.344 10.094 1 95.56 294 SER A N 1
ATOM 2270 C CA . SER A 1 294 ? -7.496 43.656 8.992 1 95.56 294 SER A CA 1
ATOM 2271 C C . SER A 1 294 ? -6.984 43.062 7.672 1 95.56 294 SER A C 1
ATOM 2273 O O . SER A 1 294 ? -7.738 42.969 6.703 1 95.56 294 SER A O 1
ATOM 2275 N N . SER A 1 295 ? -5.703 42.719 7.621 1 97.62 295 SER A N 1
ATOM 2276 C CA . SER A 1 295 ? -5.168 42.125 6.406 1 97.62 295 SER A CA 1
ATOM 2277 C C . SER A 1 295 ? -5.645 40.656 6.246 1 97.62 295 SER A C 1
ATOM 2279 O O . SER A 1 295 ? -5.602 40.125 5.145 1 97.62 295 SER A O 1
ATOM 2281 N N . ILE A 1 296 ? -6.012 40.031 7.336 1 98.31 296 ILE A N 1
ATOM 2282 C CA . ILE A 1 296 ? -6.379 38.625 7.324 1 98.31 296 ILE A CA 1
ATOM 2283 C C . ILE A 1 296 ? -7.832 38.469 6.875 1 98.31 296 ILE A C 1
ATOM 2285 O O . ILE A 1 296 ? -8.75 38.875 7.59 1 98.31 296 ILE A O 1
ATOM 2289 N N . ARG A 1 297 ? -8 37.844 5.777 1 98 297 ARG A N 1
ATOM 2290 C CA . ARG A 1 297 ? -9.352 37.688 5.254 1 98 297 ARG A CA 1
ATOM 2291 C C . ARG A 1 297 ? -10.016 36.438 5.816 1 98 297 ARG A C 1
ATOM 2293 O O . ARG A 1 297 ? -11.234 36.312 5.781 1 98 297 ARG A O 1
ATOM 2300 N N . MET A 1 298 ? -9.18 35.469 6.258 1 98.12 298 MET A N 1
ATOM 2301 C CA . MET A 1 298 ? -9.703 34.25 6.867 1 98.12 298 MET A CA 1
ATOM 2302 C C . MET A 1 298 ? -8.633 33.531 7.695 1 98.12 298 MET A C 1
ATOM 2304 O O . MET A 1 298 ? -7.441 33.75 7.465 1 98.12 298 MET A O 1
ATOM 2308 N N . MET A 1 299 ? -9.047 32.719 8.625 1 98.44 299 MET A N 1
ATOM 2309 C CA . MET A 1 299 ? -8.18 31.859 9.414 1 98.44 299 MET A CA 1
ATOM 2310 C C . MET A 1 299 ? -8.688 30.422 9.406 1 98.44 299 MET A C 1
ATOM 2312 O O . MET A 1 299 ? -9.82 30.156 9.789 1 98.44 299 MET A O 1
ATOM 2316 N N . TRP A 1 300 ? -7.828 29.562 8.953 1 98.44 300 TRP A N 1
ATOM 2317 C CA . TRP A 1 300 ? -8.141 28.141 9.094 1 98.44 300 TRP A CA 1
ATOM 2318 C C . TRP A 1 300 ? -8.023 27.688 10.539 1 98.44 300 TRP A C 1
ATOM 2320 O O . TRP A 1 300 ? -7.094 28.094 11.25 1 98.44 300 TRP A O 1
ATOM 2330 N N . SER A 1 301 ? -8.945 26.938 10.969 1 97.5 301 SER A N 1
ATOM 2331 C CA . SER A 1 301 ? -8.867 26.188 12.219 1 97.5 301 SER A CA 1
ATOM 2332 C C . SER A 1 301 ? -9.125 24.703 12 1 97.5 301 SER A C 1
ATOM 2334 O O . SER A 1 301 ? -10.102 24.328 11.344 1 97.5 301 SER A O 1
ATOM 2336 N N . ALA A 1 302 ? -8.234 23.906 12.414 1 95.06 302 ALA A N 1
ATOM 2337 C CA . ALA A 1 302 ? -8.344 22.438 12.344 1 95.06 302 ALA A CA 1
ATOM 2338 C C . ALA A 1 302 ? -7.391 21.781 13.328 1 95.06 302 ALA A C 1
ATOM 2340 O O . ALA A 1 302 ? -6.766 22.453 14.148 1 95.06 302 ALA A O 1
ATOM 2341 N N . GLY A 1 303 ? -7.309 20.438 13.328 1 86.5 303 GLY A N 1
ATOM 2342 C CA . GLY A 1 303 ? -6.371 19.703 14.164 1 86.5 303 GLY A CA 1
ATOM 2343 C C . GLY A 1 303 ? -6.93 19.359 15.531 1 86.5 303 GLY A C 1
ATOM 2344 O O . GLY A 1 303 ? -6.52 18.375 16.141 1 86.5 303 GLY A O 1
ATOM 2345 N N . GLU A 1 304 ? -7.773 20.297 15.992 1 80.12 304 GLU A N 1
ATOM 2346 C CA . GLU A 1 304 ? -8.5 20.125 17.25 1 80.12 304 GLU A CA 1
ATOM 2347 C C . GLU A 1 304 ? -9.945 20.609 17.109 1 80.12 304 GLU A C 1
ATOM 2349 O O . GLU A 1 304 ? -10.258 21.406 16.219 1 80.12 304 GLU A O 1
ATOM 2354 N N . ALA A 1 305 ? -10.781 20.062 18.016 1 82 305 ALA A N 1
ATOM 2355 C CA . ALA A 1 305 ? -12.156 20.562 18.031 1 82 305 ALA A CA 1
ATOM 2356 C C . ALA A 1 305 ? -12.195 22.031 18.422 1 82 305 ALA A C 1
ATOM 2358 O O . ALA A 1 305 ? -11.516 22.453 19.344 1 82 305 ALA A O 1
ATOM 2359 N N . LEU A 1 306 ? -12.938 22.797 17.688 1 88.25 306 LEU A N 1
ATOM 2360 C CA . LEU A 1 306 ? -13.117 24.203 17.984 1 88.25 306 LEU A CA 1
ATOM 2361 C C . LEU A 1 306 ? -14.469 24.453 18.641 1 88.25 306 LEU A C 1
ATOM 2363 O O . LEU A 1 306 ? -15.508 24.422 17.984 1 88.25 306 LEU A O 1
ATOM 2367 N N . PRO A 1 307 ? -14.438 24.781 19.938 1 82.19 307 PRO A N 1
ATOM 2368 C CA . PRO A 1 307 ? -15.711 25.094 20.594 1 82.19 307 PRO A CA 1
ATOM 2369 C C . PRO A 1 307 ? -16.375 26.344 20.016 1 82.19 307 PRO A C 1
ATOM 2371 O O . PRO A 1 307 ? -15.695 27.312 19.672 1 82.19 307 PRO A O 1
ATOM 2374 N N . ARG A 1 308 ? -17.703 26.266 19.953 1 87.5 308 ARG A N 1
ATOM 2375 C CA . ARG A 1 308 ? -18.484 27.391 19.438 1 87.5 308 ARG A CA 1
ATOM 2376 C C . ARG A 1 308 ? -18.141 28.672 20.188 1 87.5 308 ARG A C 1
ATOM 2378 O O . ARG A 1 308 ? -18.016 29.75 19.578 1 87.5 308 ARG A O 1
ATOM 2385 N N . GLU A 1 309 ? -17.984 28.531 21.484 1 83.44 309 GLU A N 1
ATOM 2386 C CA . GLU A 1 309 ? -17.703 29.688 22.328 1 83.44 309 GLU A CA 1
ATOM 2387 C C . GLU A 1 309 ? -16.375 30.344 21.953 1 83.44 309 GLU A C 1
ATOM 2389 O O . GLU A 1 309 ? -16.281 31.578 21.906 1 83.44 309 GLU A O 1
ATOM 2394 N N . LEU A 1 310 ? -15.391 29.547 21.766 1 87.31 310 LEU A N 1
ATOM 2395 C CA . LEU A 1 310 ? -14.086 30.078 21.359 1 87.31 310 LEU A CA 1
ATOM 2396 C C . LEU A 1 310 ? -14.172 30.797 20.016 1 87.31 310 LEU A C 1
ATOM 2398 O O . LEU A 1 310 ? -13.57 31.844 19.844 1 87.31 310 LEU A O 1
ATOM 2402 N N . HIS A 1 311 ? -14.945 30.266 19.109 1 94.5 311 HIS A N 1
ATOM 2403 C CA . HIS A 1 311 ? -15.203 30.891 17.812 1 94.5 311 HIS A CA 1
ATOM 2404 C C . HIS A 1 311 ? -15.844 32.25 17.969 1 94.5 311 HIS A C 1
ATOM 2406 O O . HIS A 1 311 ? -15.406 33.219 17.344 1 94.5 311 HIS A O 1
ATOM 2412 N N . GLU A 1 312 ? -16.797 32.344 18.812 1 92.25 312 GLU A N 1
ATOM 2413 C CA . GLU A 1 312 ? -17.531 33.594 19.031 1 92.25 312 GLU A CA 1
ATOM 2414 C C . GLU A 1 312 ? -16.656 34.656 19.703 1 92.25 312 GLU A C 1
ATOM 2416 O O . GLU A 1 312 ? -16.719 35.844 19.344 1 92.25 312 GLU A O 1
ATOM 2421 N N . ARG A 1 313 ? -15.891 34.219 20.656 1 91.69 313 ARG A N 1
ATOM 2422 C CA . ARG A 1 313 ? -14.977 35.125 21.328 1 91.69 313 ARG A CA 1
ATOM 2423 C C . ARG A 1 313 ? -13.961 35.719 20.344 1 91.69 313 ARG A C 1
ATOM 2425 O O . ARG A 1 313 ? -13.656 36.906 20.375 1 91.69 313 ARG A O 1
ATOM 2432 N N . TRP A 1 314 ? -13.453 34.875 19.484 1 94.88 314 TRP A N 1
ATOM 2433 C CA . TRP A 1 314 ? -12.508 35.312 18.469 1 94.88 314 TRP A CA 1
ATOM 2434 C C . TRP A 1 314 ? -13.156 36.312 17.531 1 94.88 314 TRP A C 1
ATOM 2436 O O . TRP A 1 314 ? -12.57 37.375 17.266 1 94.88 314 TRP A O 1
ATOM 2446 N N . ASN A 1 315 ? -14.352 36.031 17.094 1 94.69 315 ASN A N 1
ATOM 2447 C CA . ASN A 1 315 ? -15.078 36.938 16.219 1 94.69 315 ASN A CA 1
ATOM 2448 C C . ASN A 1 315 ? -15.305 38.281 16.875 1 94.69 315 ASN A C 1
ATOM 2450 O O . ASN A 1 315 ? -15.133 39.312 16.219 1 94.69 315 ASN A O 1
ATOM 2454 N N . ALA A 1 316 ? -15.695 38.219 18.062 1 93.38 316 ALA A N 1
ATOM 2455 C CA . ALA A 1 316 ? -16 39.438 18.781 1 93.38 316 ALA A CA 1
ATOM 2456 C C . ALA A 1 316 ? -14.766 40.344 18.938 1 93.38 316 ALA A C 1
ATOM 2458 O O . ALA A 1 316 ? -14.852 41.562 18.828 1 93.38 316 ALA A O 1
ATOM 2459 N N . ARG A 1 317 ? -13.68 39.688 19.141 1 92.81 317 ARG A N 1
ATOM 2460 C CA . ARG A 1 317 ? -12.477 40.438 19.453 1 92.81 317 ARG A CA 1
ATOM 2461 C C . ARG A 1 317 ? -11.773 40.875 18.172 1 92.81 317 ARG A C 1
ATOM 2463 O O . ARG A 1 317 ? -11.289 42 18.078 1 92.81 317 ARG A O 1
ATOM 2470 N N . PHE A 1 318 ? -11.641 40.062 17.219 1 94.5 318 PHE A N 1
ATOM 2471 C CA . PHE A 1 318 ? -10.727 40.312 16.109 1 94.5 318 PHE A CA 1
ATOM 2472 C C . PHE A 1 318 ? -11.5 40.469 14.797 1 94.5 318 PHE A C 1
ATOM 2474 O O . PHE A 1 318 ? -10.992 41.062 13.836 1 94.5 318 PHE A O 1
ATOM 2481 N N . GLY A 1 319 ? -12.656 39.906 14.719 1 94.62 319 GLY A N 1
ATOM 2482 C CA . GLY A 1 319 ? -13.5 40.031 13.539 1 94.62 319 GLY A CA 1
ATOM 2483 C C . GLY A 1 319 ? -12.961 39.281 12.336 1 94.62 319 GLY A C 1
ATOM 2484 O O . GLY A 1 319 ? -13.43 39.469 11.211 1 94.62 319 GLY A O 1
ATOM 2485 N N . VAL A 1 320 ? -11.945 38.469 12.438 1 96.81 320 VAL A N 1
ATOM 2486 C CA . VAL A 1 320 ? -11.406 37.625 11.375 1 96.81 320 VAL A CA 1
ATOM 2487 C C . VAL A 1 320 ? -12.219 36.344 11.266 1 96.81 320 VAL A C 1
ATOM 2489 O O . VAL A 1 320 ? -12.344 35.594 12.242 1 96.81 320 VAL A O 1
ATOM 2492 N N . PRO A 1 321 ? -12.789 36.062 10.109 1 98.06 321 PRO A N 1
ATOM 2493 C CA . PRO A 1 321 ? -13.578 34.812 9.977 1 98.06 321 PRO A CA 1
ATOM 2494 C C . PRO A 1 321 ? -12.75 33.562 10.188 1 98.06 321 PRO A C 1
ATOM 2496 O O . PRO A 1 321 ? -11.656 33.438 9.641 1 98.06 321 PRO A O 1
ATOM 2499 N N . ILE A 1 322 ? -13.281 32.625 10.969 1 98.44 322 ILE A N 1
ATOM 2500 C CA . ILE A 1 322 ? -12.656 31.328 11.156 1 98.44 322 ILE A CA 1
ATOM 2501 C C . ILE A 1 322 ? -13.258 30.312 10.188 1 98.44 322 ILE A C 1
ATOM 2503 O O . ILE A 1 322 ? -14.484 30.156 10.133 1 98.44 322 ILE A O 1
ATOM 2507 N N . ILE A 1 323 ? -12.453 29.688 9.438 1 98.69 323 ILE A N 1
ATOM 2508 C CA . ILE A 1 323 ? -12.836 28.562 8.578 1 98.69 323 ILE A CA 1
ATOM 2509 C C . ILE A 1 323 ? -12.438 27.25 9.25 1 98.69 323 ILE A C 1
ATOM 2511 O O . ILE A 1 323 ? -11.359 26.719 8.984 1 98.69 323 ILE A O 1
ATOM 2515 N N . ASP A 1 324 ? -13.32 26.766 10.07 1 98.19 324 ASP A N 1
ATOM 2516 C CA . ASP A 1 324 ? -13.086 25.5 10.773 1 98.19 324 ASP A CA 1
ATOM 2517 C C . ASP A 1 324 ? -13.414 24.312 9.875 1 98.19 324 ASP A C 1
ATOM 2519 O O . ASP A 1 324 ? -14.344 24.375 9.07 1 98.19 324 ASP A O 1
ATOM 2523 N N . GLY A 1 325 ? -12.617 23.297 9.953 1 97.62 325 GLY A N 1
ATOM 2524 C CA . GLY A 1 325 ? -12.82 22.078 9.18 1 97.62 325 GLY A CA 1
ATOM 2525 C C . GLY A 1 325 ? -12.086 20.891 9.766 1 97.62 325 GLY A C 1
ATOM 2526 O O . GLY A 1 325 ? -11.469 20.984 10.828 1 97.62 325 GLY A O 1
ATOM 2527 N N . ILE A 1 326 ? -12.281 19.781 9.062 1 95.94 326 ILE A N 1
ATOM 2528 C CA . ILE A 1 326 ? -11.617 18.578 9.508 1 95.94 326 ILE A CA 1
ATOM 2529 C C . ILE A 1 326 ? -11.016 17.844 8.312 1 95.94 326 ILE A C 1
ATOM 2531 O O . ILE A 1 326 ? -11.602 17.828 7.223 1 95.94 326 ILE A O 1
ATOM 2535 N N . GLY A 1 327 ? -9.852 17.406 8.477 1 94.81 327 GLY A N 1
ATOM 2536 C CA . GLY A 1 327 ? -9.141 16.484 7.605 1 94.81 327 GLY A CA 1
ATOM 2537 C C . GLY A 1 327 ? -8.398 15.398 8.367 1 94.81 327 GLY A C 1
ATOM 2538 O O . GLY A 1 327 ? -8.617 15.219 9.562 1 94.81 327 GLY A O 1
ATOM 2539 N N . SER A 1 328 ? -7.688 14.602 7.707 1 91.44 328 SER A N 1
ATOM 2540 C CA . SER A 1 328 ? -6.875 13.555 8.32 1 91.44 328 SER A CA 1
ATOM 2541 C C . SER A 1 328 ? -5.629 13.258 7.488 1 91.44 328 SER A C 1
ATOM 2543 O O . SER A 1 328 ? -5.578 13.594 6.301 1 91.44 328 SER A O 1
ATOM 2545 N N . ALA A 1 329 ? -4.648 12.75 8.172 1 91.94 329 ALA A N 1
ATOM 2546 C CA . ALA A 1 329 ? -3.445 12.312 7.469 1 91.94 329 ALA A CA 1
ATOM 2547 C C . ALA A 1 329 ? -3.771 11.219 6.449 1 91.94 329 ALA A C 1
ATOM 2549 O O . ALA A 1 329 ? -3.086 11.094 5.434 1 91.94 329 ALA A O 1
ATOM 2550 N N . GLU A 1 330 ? -4.875 10.5 6.59 1 93.75 330 GLU A N 1
ATOM 2551 C CA . GLU A 1 330 ? -5.277 9.406 5.719 1 93.75 330 GLU A CA 1
ATOM 2552 C C . GLU A 1 330 ? -5.891 9.922 4.422 1 93.75 330 GLU A C 1
ATOM 2554 O O . GLU A 1 330 ? -5.953 9.203 3.424 1 93.75 330 GLU A O 1
ATOM 2559 N N . SER A 1 331 ? -6.457 11.031 4.289 1 90.75 331 SER A N 1
ATOM 2560 C CA . SER A 1 331 ? -7.148 11.539 3.111 1 90.75 331 SER A CA 1
ATOM 2561 C C . SER A 1 331 ? -6.348 12.648 2.434 1 90.75 331 SER A C 1
ATOM 2563 O O . SER A 1 331 ? -6.633 13.016 1.292 1 90.75 331 SER A O 1
ATOM 2565 N N . PHE A 1 332 ? -5.188 13.008 3.215 1 85.75 332 PHE A N 1
ATOM 2566 C CA . PHE A 1 332 ? -4.703 14.336 2.861 1 85.75 332 PHE A CA 1
ATOM 2567 C C . PHE A 1 332 ? -5.789 15.133 2.148 1 85.75 332 PHE A C 1
ATOM 2569 O O . PHE A 1 332 ? -6.141 14.828 1.008 1 85.75 332 PHE A O 1
ATOM 2576 N N . HIS A 1 333 ? -6.316 16.156 2.803 1 93.94 333 HIS A N 1
ATOM 2577 C CA . HIS A 1 333 ? -6.145 17.156 3.85 1 93.94 333 HIS A CA 1
ATOM 2578 C C . HIS A 1 333 ? -7.48 17.516 4.492 1 93.94 333 HIS A C 1
ATOM 2580 O O . HIS A 1 333 ? -8.031 16.734 5.27 1 93.94 333 HIS A O 1
ATOM 2586 N N . ILE A 1 334 ? -8.148 18.438 4.09 1 96.88 334 ILE A N 1
ATOM 2587 C CA . ILE A 1 334 ? -9.453 18.812 4.617 1 96.88 334 ILE A CA 1
ATOM 2588 C C . ILE A 1 334 ? -10.547 18.344 3.67 1 96.88 334 ILE A C 1
ATOM 2590 O O . ILE A 1 334 ? -10.477 18.562 2.461 1 96.88 334 ILE A O 1
ATOM 2594 N N . TYR A 1 335 ? -11.586 17.562 4.207 1 97.06 335 TYR A N 1
ATOM 2595 C CA . TYR A 1 335 ? -12.656 17.047 3.367 1 97.06 335 TYR A CA 1
ATOM 2596 C C . TYR A 1 335 ? -14.016 17.562 3.828 1 97.06 335 TYR A C 1
ATOM 2598 O O . TYR A 1 335 ? -15.016 17.406 3.123 1 97.06 335 TYR A O 1
ATOM 2606 N N . ILE A 1 336 ? -14.133 18.109 4.977 1 98 336 ILE A N 1
ATOM 2607 C CA . ILE A 1 336 ? -15.273 18.875 5.484 1 98 336 ILE A CA 1
ATOM 2608 C C . ILE A 1 336 ? -14.805 20.219 6.016 1 98 336 ILE A C 1
ATOM 2610 O O . ILE A 1 336 ? -13.82 20.297 6.754 1 98 336 ILE A O 1
ATOM 2614 N N . SER A 1 337 ? -15.523 21.266 5.625 1 98.62 337 SER A N 1
ATOM 2615 C CA . SER A 1 337 ? -15.016 22.594 6.008 1 98.62 337 SER A CA 1
ATOM 2616 C C . SER A 1 337 ? -16.109 23.641 5.895 1 98.62 337 SER A C 1
ATOM 2618 O O . SER A 1 337 ? -16.969 23.578 5.012 1 98.62 337 SER A O 1
ATOM 2620 N N . ASN A 1 338 ? -16.031 24.609 6.82 1 98.62 338 ASN A N 1
ATOM 2621 C CA . ASN A 1 338 ? -16.625 25.906 6.504 1 98.62 338 ASN A CA 1
ATOM 2622 C C . ASN A 1 338 ? -15.898 26.594 5.344 1 98.62 338 ASN A C 1
ATOM 2624 O O . ASN A 1 338 ? -14.805 26.172 4.957 1 98.62 338 ASN A O 1
ATOM 2628 N N . ARG A 1 339 ? -16.547 27.578 4.719 1 97.88 339 ARG A N 1
ATOM 2629 C CA . ARG A 1 339 ? -15.914 28.344 3.656 1 97.88 339 ARG A CA 1
ATOM 2630 C C . ARG A 1 339 ? -16.328 29.812 3.729 1 97.88 339 ARG A C 1
ATOM 2632 O O . ARG A 1 339 ? -17.328 30.156 4.352 1 97.88 339 ARG A O 1
ATOM 2639 N N . PRO A 1 340 ? -15.484 30.672 3.105 1 97 340 PRO A N 1
ATOM 2640 C CA . PRO A 1 340 ? -15.883 32.094 3.07 1 97 340 PRO A CA 1
ATOM 2641 C C . PRO A 1 340 ? -17.297 32.281 2.516 1 97 340 PRO A C 1
ATOM 2643 O O . PRO A 1 340 ? -17.625 31.75 1.449 1 97 340 PRO A O 1
ATOM 2646 N N . GLY A 1 341 ? -18.047 32.938 3.26 1 96.31 341 GLY A N 1
ATOM 2647 C CA . GLY A 1 341 ? -19.422 33.219 2.828 1 96.31 341 GLY A CA 1
ATOM 2648 C C . GLY A 1 341 ? -20.406 32.188 3.352 1 96.31 341 GLY A C 1
ATOM 2649 O O . GLY A 1 341 ? -21.625 32.375 3.205 1 96.31 341 GLY A O 1
ATOM 2650 N N . ASP A 1 342 ? -19.922 31.109 3.975 1 98 342 ASP A N 1
ATOM 2651 C CA . ASP A 1 342 ? -20.781 30.078 4.543 1 98 342 ASP A CA 1
ATOM 2652 C C . ASP A 1 342 ? -20.141 29.453 5.773 1 98 342 ASP A C 1
ATOM 2654 O O . ASP A 1 342 ? -19.609 28.328 5.703 1 98 342 ASP A O 1
ATOM 2658 N N . ILE A 1 343 ? -20.203 30.188 6.855 1 98.12 343 ILE A N 1
ATOM 2659 C CA . ILE A 1 343 ? -19.594 29.797 8.117 1 98.12 343 ILE A CA 1
ATOM 2660 C C . ILE A 1 343 ? -20.672 29.578 9.172 1 98.12 343 ILE A C 1
ATOM 2662 O O . ILE A 1 343 ? -21.531 30.438 9.375 1 98.12 343 ILE A O 1
ATOM 2666 N N . ARG A 1 344 ? -20.641 28.422 9.797 1 97.31 344 ARG A N 1
ATOM 2667 C CA . ARG A 1 344 ? -21.5 28.141 10.938 1 97.31 344 ARG A CA 1
ATOM 2668 C C . ARG A 1 344 ? -20.688 27.812 12.18 1 97.31 344 ARG A C 1
ATOM 2670 O O . ARG A 1 344 ? -20.188 26.688 12.312 1 97.31 344 ARG A O 1
ATOM 2677 N N . PRO A 1 345 ? -20.594 28.812 13.062 1 94.94 345 PRO A N 1
ATOM 2678 C CA . PRO A 1 345 ? -19.812 28.547 14.266 1 94.94 345 PRO A CA 1
ATOM 2679 C C . PRO A 1 345 ? -20.25 27.281 15 1 94.94 345 PRO A C 1
ATOM 2681 O O . PRO A 1 345 ? -21.438 27.031 15.148 1 94.94 345 PRO A O 1
ATOM 2684 N N . GLY A 1 346 ? -19.25 26.531 15.359 1 90.62 346 GLY A N 1
ATOM 2685 C CA . GLY A 1 346 ? -19.531 25.281 16.062 1 90.62 346 GLY A CA 1
ATOM 2686 C C . GLY A 1 346 ? -19.609 24.094 15.125 1 90.62 346 GLY A C 1
ATOM 2687 O O . GLY A 1 346 ? -19.562 22.938 15.57 1 90.62 346 GLY A O 1
ATOM 2688 N N . SER A 1 347 ? -19.812 24.359 13.875 1 95.94 347 SER A N 1
ATOM 2689 C CA . SER A 1 347 ? -19.844 23.297 12.867 1 95.94 347 SER A CA 1
ATOM 2690 C C . SER A 1 347 ? -18.5 23.188 12.141 1 95.94 347 SER A C 1
ATOM 2692 O O . SER A 1 347 ? -17.688 24.109 12.18 1 95.94 347 SER A O 1
ATOM 2694 N N . LEU A 1 348 ? -18.328 22.047 11.516 1 97.62 348 LEU A N 1
ATOM 2695 C CA . LEU A 1 348 ? -17.172 21.844 10.648 1 97.62 348 LEU A CA 1
ATOM 2696 C C . LEU A 1 348 ? -17.469 22.312 9.227 1 97.62 348 LEU A C 1
ATOM 2698 O O . LEU A 1 348 ? -16.594 22.281 8.359 1 97.62 348 LEU A O 1
ATOM 2702 N N . GLY A 1 349 ? -18.656 22.766 9.055 1 98.38 349 GLY A N 1
ATOM 2703 C CA . GLY A 1 349 ? -19.047 23.156 7.707 1 98.38 349 GLY A CA 1
ATOM 2704 C C . GLY A 1 349 ? -19.625 22 6.902 1 98.38 349 GLY A C 1
ATOM 2705 O O . GLY A 1 349 ? -20.375 21.172 7.434 1 98.38 349 GLY A O 1
ATOM 2706 N N . LYS A 1 350 ? -19.422 22.062 5.605 1 98.31 350 LYS A N 1
ATOM 2707 C CA . LYS A 1 350 ? -20.016 21.094 4.684 1 98.31 350 LYS A CA 1
ATOM 2708 C C . LYS A 1 350 ? -18.953 20.266 3.975 1 98.31 350 LYS A C 1
ATOM 2710 O O . LYS A 1 350 ? -17.766 20.578 4.07 1 98.31 350 LYS A O 1
ATOM 2715 N N . LEU A 1 351 ? -19.406 19.266 3.33 1 97.19 351 LEU A N 1
ATOM 2716 C CA . LEU A 1 351 ? -18.516 18.391 2.568 1 97.19 351 LEU A CA 1
ATOM 2717 C C . LEU A 1 351 ? -17.875 19.156 1.413 1 97.19 351 LEU A C 1
ATOM 2719 O O . LEU A 1 351 ? -18.562 19.891 0.695 1 97.19 351 LEU A O 1
ATOM 2723 N N . VAL A 1 352 ? -16.594 19.031 1.3 1 97.69 352 VAL A N 1
ATOM 2724 C CA . VAL A 1 352 ? -15.891 19.609 0.167 1 97.69 352 VAL A CA 1
ATOM 2725 C C . VAL A 1 352 ? -16.25 18.859 -1.114 1 97.69 352 VAL A C 1
ATOM 2727 O O . VAL A 1 352 ? -16.219 17.625 -1.155 1 97.69 352 VAL A O 1
ATOM 2730 N N . PRO A 1 353 ? -16.594 19.578 -2.174 1 95.56 353 PRO A N 1
ATOM 2731 C CA . PRO A 1 353 ? -16.875 18.875 -3.428 1 95.56 353 PRO A CA 1
ATOM 2732 C C . PRO A 1 353 ? -15.711 17.969 -3.861 1 95.56 353 PRO A C 1
ATOM 2734 O O . PRO A 1 353 ? -14.547 18.359 -3.721 1 95.56 353 PRO A O 1
ATOM 2737 N N . GLY A 1 354 ? -16 16.781 -4.406 1 94.31 354 GLY A N 1
ATOM 2738 C CA . GLY A 1 354 ? -15.008 15.773 -4.738 1 94.31 354 GLY A CA 1
ATOM 2739 C C . GLY A 1 354 ? -14.938 14.648 -3.725 1 94.31 354 GLY A C 1
ATOM 2740 O O . GLY A 1 354 ? -14.359 13.594 -3.998 1 94.31 354 GLY A O 1
ATOM 2741 N N . TYR A 1 355 ? -15.547 14.906 -2.58 1 95.69 355 TYR A N 1
ATOM 2742 C CA . TYR A 1 355 ? -15.633 13.875 -1.551 1 95.69 355 TYR A CA 1
ATOM 2743 C C . TYR A 1 355 ? -17.078 13.438 -1.331 1 95.69 355 TYR A C 1
ATOM 2745 O O . TYR A 1 355 ? -18.016 14.18 -1.633 1 95.69 355 TYR A O 1
ATOM 2753 N N . ALA A 1 356 ? -17.219 12.227 -0.93 1 94.81 356 ALA A N 1
ATOM 2754 C CA . ALA A 1 356 ? -18.484 11.664 -0.462 1 94.81 356 ALA A CA 1
ATOM 2755 C C . ALA A 1 356 ? -18.344 11.109 0.953 1 94.81 356 ALA A C 1
ATOM 2757 O O . ALA A 1 356 ? -17.25 10.68 1.355 1 94.81 356 ALA A O 1
ATOM 2758 N N . ALA A 1 357 ? -19.391 11.234 1.703 1 95.06 357 ALA A N 1
ATOM 2759 C CA . ALA A 1 357 ? -19.312 10.773 3.084 1 95.06 357 ALA A CA 1
ATOM 2760 C C . ALA A 1 357 ? -20.656 10.203 3.555 1 95.06 357 ALA A C 1
ATOM 2762 O O . ALA A 1 357 ? -21.703 10.609 3.072 1 95.06 357 ALA A O 1
ATOM 2763 N N . ASP A 1 358 ? -20.562 9.258 4.383 1 93.19 358 ASP A N 1
ATOM 2764 C CA . ASP A 1 358 ? -21.734 8.781 5.125 1 93.19 358 ASP A CA 1
ATOM 2765 C C . ASP A 1 358 ? -21.344 8.367 6.543 1 93.19 358 ASP A C 1
ATOM 2767 O O . ASP A 1 358 ? -20.172 8.414 6.914 1 93.19 358 ASP A O 1
ATOM 2771 N N . LEU A 1 359 ? -22.359 8.211 7.34 1 94.44 359 LEU A N 1
ATOM 2772 C CA . LEU A 1 359 ? -22.156 7.805 8.727 1 94.44 359 LEU A CA 1
ATOM 2773 C C . LEU A 1 359 ? -22.562 6.352 8.938 1 94.44 359 LEU A C 1
ATOM 2775 O O . LEU A 1 359 ? -23.562 5.891 8.375 1 94.44 359 LEU A O 1
ATOM 2779 N N . LEU A 1 360 ? -21.734 5.688 9.703 1 91.81 360 LEU A N 1
ATOM 2780 C CA . LEU A 1 360 ? -21.969 4.273 9.961 1 91.81 360 LEU A CA 1
ATOM 2781 C C . LEU A 1 360 ? -22.375 4.043 11.414 1 91.81 360 LEU A C 1
ATOM 2783 O O . LEU A 1 360 ? -21.875 4.727 12.32 1 91.81 360 LEU A O 1
ATOM 2787 N N . ASP A 1 361 ? -23.188 3.02 11.57 1 88 361 ASP A N 1
ATOM 2788 C CA . ASP A 1 361 ? -23.516 2.59 12.93 1 88 361 ASP A CA 1
ATOM 2789 C C . ASP A 1 361 ? -22.484 1.598 13.453 1 88 361 ASP A C 1
ATOM 2791 O O . ASP A 1 361 ? -21.422 1.401 12.828 1 88 361 ASP A O 1
ATOM 2795 N N . ASP A 1 362 ? -22.75 1.067 14.562 1 79.38 362 ASP A N 1
ATOM 2796 C CA . ASP A 1 362 ? -21.812 0.17 15.234 1 79.38 362 ASP A CA 1
ATOM 2797 C C . ASP A 1 362 ? -21.609 -1.104 14.422 1 79.38 362 ASP A C 1
ATOM 2799 O O . ASP A 1 362 ? -20.594 -1.787 14.578 1 79.38 362 ASP A O 1
ATOM 2803 N N . ALA A 1 363 ? -22.578 -1.408 13.586 1 80.62 363 ALA A N 1
ATOM 2804 C CA . ALA A 1 363 ? -22.484 -2.607 12.758 1 80.62 363 ALA A CA 1
ATOM 2805 C C . ALA A 1 363 ? -21.812 -2.299 11.414 1 80.62 363 ALA A C 1
ATOM 2807 O O . ALA A 1 363 ? -21.688 -3.18 10.562 1 80.62 363 ALA A O 1
ATOM 2808 N N . GLY A 1 364 ? -21.453 -1.015 11.234 1 84.12 364 GLY A N 1
ATOM 2809 C CA . GLY A 1 364 ? -20.812 -0.62 9.992 1 84.12 364 GLY A CA 1
ATOM 2810 C C . GLY A 1 364 ? -21.797 -0.346 8.875 1 84.12 364 GLY A C 1
ATOM 2811 O O . GLY A 1 364 ? -21.422 -0.323 7.699 1 84.12 364 GLY A O 1
ATOM 2812 N N . MET A 1 365 ? -23.031 -0.235 9.273 1 84.88 365 MET A N 1
ATOM 2813 C CA . MET A 1 365 ? -24.062 0.049 8.273 1 84.88 365 MET A CA 1
ATOM 2814 C C . MET A 1 365 ? -24.359 1.543 8.211 1 84.88 365 MET A C 1
ATOM 2816 O O . MET A 1 365 ? -24.375 2.221 9.242 1 84.88 365 MET A O 1
ATOM 2820 N N . PRO A 1 366 ? -24.609 2.025 7.039 1 89.38 366 PRO A N 1
ATOM 2821 C CA . PRO A 1 366 ? -24.938 3.447 6.922 1 89.38 366 PRO A CA 1
ATOM 2822 C C . PRO A 1 366 ? -26.203 3.828 7.707 1 89.38 366 PRO A C 1
ATOM 2824 O O . PRO A 1 366 ? -27.141 3.043 7.781 1 89.38 366 PRO A O 1
ATOM 2827 N N . ILE A 1 367 ? -26.156 4.926 8.328 1 87.81 367 ILE A N 1
ATOM 2828 C CA . ILE A 1 367 ? -27.297 5.383 9.109 1 87.81 367 ILE A CA 1
ATOM 2829 C C . ILE A 1 367 ? -27.891 6.637 8.477 1 87.81 367 ILE A C 1
ATOM 2831 O O . ILE A 1 367 ? -27.25 7.293 7.66 1 87.81 367 ILE A O 1
ATOM 2835 N N . ALA A 1 368 ? -29.172 6.863 8.867 1 79.19 368 ALA A N 1
ATOM 2836 C CA . ALA A 1 368 ? -29.922 8 8.344 1 79.19 368 ALA A CA 1
ATOM 2837 C C . ALA A 1 368 ? -29.359 9.32 8.852 1 79.19 368 ALA A C 1
ATOM 2839 O O . ALA A 1 368 ? -28.656 9.352 9.867 1 79.19 368 ALA A O 1
ATOM 2840 N N . GLY A 1 369 ? -29.594 10.367 8.148 1 73.38 369 GLY A N 1
ATOM 2841 C CA . GLY A 1 369 ? -29.172 11.703 8.531 1 73.38 369 GLY A CA 1
ATOM 2842 C C . GLY A 1 369 ? -29.641 12.102 9.914 1 73.38 369 GLY A C 1
ATOM 2843 O O . GLY A 1 369 ? -30.719 11.695 10.359 1 73.38 369 GLY A O 1
ATOM 2844 N N . GLY A 1 370 ? -28.766 12.812 10.711 1 80.5 370 GLY A N 1
ATOM 2845 C CA . GLY A 1 370 ? -29.078 13.359 12.023 1 80.5 370 GLY A CA 1
ATOM 2846 C C . GLY A 1 370 ? -28.547 12.523 13.164 1 80.5 370 GLY A C 1
ATOM 2847 O O . GLY A 1 370 ? -28.375 13.016 14.281 1 80.5 370 GLY A O 1
ATOM 2848 N N . GLU A 1 371 ? -28.312 11.281 12.945 1 85.69 371 GLU A N 1
ATOM 2849 C CA . GLU A 1 371 ? -27.797 10.398 13.977 1 85.69 371 GLU A CA 1
ATOM 2850 C C . GLU A 1 371 ? -26.266 10.461 14.039 1 85.69 371 GLU A C 1
ATOM 2852 O O . GLU A 1 371 ? -25.609 10.789 13.047 1 85.69 371 GLU A O 1
ATOM 2857 N N . ILE A 1 372 ? -25.828 10.266 15.227 1 87.5 372 ILE A N 1
ATOM 2858 C CA . ILE A 1 372 ? -24.375 10.219 15.43 1 87.5 372 ILE A CA 1
ATOM 2859 C C . ILE A 1 372 ? -23.828 8.883 14.93 1 87.5 372 ILE A C 1
ATOM 2861 O O . ILE A 1 372 ? -24.422 7.828 15.18 1 87.5 372 ILE A O 1
ATOM 2865 N N . GLY A 1 373 ? -22.844 8.883 14.148 1 91.12 373 GLY A N 1
ATOM 2866 C CA . GLY A 1 373 ? -22.219 7.672 13.625 1 91.12 373 GLY A CA 1
ATOM 2867 C C . GLY A 1 373 ? -20.766 7.863 13.258 1 91.12 373 GLY A C 1
ATOM 2868 O O . GLY A 1 373 ? -20.234 8.969 13.352 1 91.12 373 GLY A O 1
ATOM 2869 N N . VAL A 1 374 ? -20.109 6.781 12.867 1 92.31 374 VAL A N 1
ATOM 2870 C CA . VAL A 1 374 ? -18.719 6.793 12.43 1 92.31 374 VAL A CA 1
ATOM 2871 C C . VAL A 1 374 ? -18.641 7.336 11.008 1 92.31 374 VAL A C 1
ATOM 2873 O O . VAL A 1 374 ? -19.406 6.93 10.133 1 92.31 374 VAL A O 1
ATOM 2876 N N . LEU A 1 375 ? -17.703 8.203 10.805 1 94.69 375 LEU A N 1
ATOM 2877 C CA . LEU A 1 375 ? -17.578 8.836 9.5 1 94.69 375 LEU A CA 1
ATOM 2878 C C . LEU A 1 375 ? -16.844 7.91 8.523 1 94.69 375 LEU A C 1
ATOM 2880 O O . LEU A 1 375 ? -15.766 7.398 8.836 1 94.69 375 LEU A O 1
ATOM 2884 N N . ARG A 1 376 ? -17.422 7.625 7.426 1 94.12 376 ARG A N 1
ATOM 2885 C CA . ARG A 1 376 ? -16.75 7.055 6.266 1 94.12 376 ARG A CA 1
ATOM 2886 C C . ARG A 1 376 ? -16.641 8.078 5.141 1 94.12 376 ARG A C 1
ATOM 2888 O O . ARG A 1 376 ? -17.641 8.633 4.695 1 94.12 376 ARG A O 1
ATOM 2895 N N . ILE A 1 377 ? -15.445 8.375 4.746 1 95.5 377 ILE A N 1
ATOM 2896 C CA . ILE A 1 377 ? -15.18 9.391 3.73 1 95.5 377 ILE A CA 1
ATOM 2897 C C . ILE A 1 377 ? -14.555 8.734 2.5 1 95.5 377 ILE A C 1
ATOM 2899 O O . ILE A 1 377 ? -13.727 7.832 2.623 1 95.5 377 ILE A O 1
ATOM 2903 N N . ARG A 1 378 ? -15.047 9.117 1.338 1 93.31 378 ARG A N 1
ATOM 2904 C CA . ARG A 1 378 ? -14.5 8.664 0.064 1 93.31 378 ARG A CA 1
ATOM 2905 C C . ARG A 1 378 ? -13.984 9.844 -0.759 1 93.31 378 ARG A C 1
ATOM 2907 O O . ARG A 1 378 ? -14.617 10.898 -0.793 1 93.31 378 ARG A O 1
ATOM 2914 N N . GLY A 1 379 ? -12.859 9.695 -1.327 1 92.88 379 GLY A N 1
ATOM 2915 C CA . GLY A 1 379 ? -12.234 10.672 -2.207 1 92.88 379 GLY A CA 1
ATOM 2916 C C . GLY A 1 379 ? -10.898 10.211 -2.752 1 92.88 379 GLY A C 1
ATOM 2917 O O . GLY A 1 379 ? -10.266 9.312 -2.191 1 92.88 379 GLY A O 1
ATOM 2918 N N . ASP A 1 380 ? -10.406 10.773 -3.807 1 92.44 380 ASP A N 1
ATOM 2919 C CA . ASP A 1 380 ? -9.25 10.289 -4.543 1 92.44 380 ASP A CA 1
ATOM 2920 C C . ASP A 1 380 ? -7.953 10.609 -3.801 1 92.44 380 ASP A C 1
ATOM 2922 O O . ASP A 1 380 ? -6.871 10.203 -4.227 1 92.44 380 ASP A O 1
ATOM 2926 N N . SER A 1 381 ? -8.031 11.203 -2.648 1 94.19 381 SER A N 1
ATOM 2927 C CA . SER A 1 381 ? -6.809 11.484 -1.901 1 94.19 381 SER A CA 1
ATOM 2928 C C . SER A 1 381 ? -6.664 10.555 -0.704 1 94.19 381 SER A C 1
ATOM 2930 O O . SER A 1 381 ? -5.914 10.844 0.232 1 94.19 381 SER A O 1
ATOM 2932 N N . ALA A 1 382 ? -7.469 9.484 -0.696 1 94.94 382 ALA A N 1
ATOM 2933 C CA . ALA A 1 382 ? -7.324 8.5 0.372 1 94.94 382 ALA A CA 1
ATOM 2934 C C . ALA A 1 382 ? -5.98 7.785 0.278 1 94.94 382 ALA A C 1
ATOM 2936 O O . ALA A 1 382 ? -5.539 7.418 -0.814 1 94.94 382 ALA A O 1
ATOM 2937 N N . ALA A 1 383 ? -5.328 7.613 1.402 1 95.62 383 ALA A N 1
ATOM 2938 C CA . ALA A 1 383 ? -4.039 6.934 1.464 1 95.62 383 ALA A CA 1
ATOM 2939 C C . ALA A 1 383 ? -4.145 5.504 0.934 1 95.62 383 ALA A C 1
ATOM 2941 O O . ALA A 1 383 ? -5.215 4.895 0.99 1 95.62 383 ALA A O 1
ATOM 2942 N N . LEU A 1 384 ? -3.064 4.988 0.524 1 93.81 384 LEU A N 1
ATOM 2943 C CA . LEU A 1 384 ? -2.99 3.635 -0.011 1 93.81 384 LEU A CA 1
ATOM 2944 C C . LEU A 1 384 ? -3.09 2.602 1.107 1 93.81 384 LEU A C 1
ATOM 2946 O O . LEU A 1 384 ? -3.848 1.635 0.999 1 93.81 384 LEU A O 1
ATOM 2950 N N . TYR A 1 385 ? -2.307 2.729 2.086 1 94 385 TYR A N 1
ATOM 2951 C CA . TYR A 1 385 ? -2.207 1.825 3.227 1 94 385 TYR A CA 1
ATOM 2952 C C . TYR A 1 385 ? -1.411 2.461 4.359 1 94 385 TYR A C 1
ATOM 2954 O O . TYR A 1 385 ? -0.838 3.541 4.191 1 94 385 TYR A O 1
ATOM 2962 N N . TYR A 1 386 ? -1.531 1.88 5.559 1 94.06 386 TYR A N 1
ATOM 2963 C CA . TYR A 1 386 ? -0.595 2.176 6.637 1 94.06 386 TYR A CA 1
ATOM 2964 C C . TYR A 1 386 ? 0.644 1.294 6.543 1 94.06 386 TYR A C 1
ATOM 2966 O O . TYR A 1 386 ? 0.546 0.066 6.609 1 94.06 386 TYR A O 1
ATOM 2974 N N . HIS A 1 387 ? 1.757 1.926 6.391 1 95.56 387 HIS A N 1
ATOM 2975 C CA . HIS A 1 387 ? 2.984 1.146 6.285 1 95.56 387 HIS A CA 1
ATOM 2976 C C . HIS A 1 387 ? 3.197 0.282 7.523 1 95.56 387 HIS A C 1
ATOM 2978 O O . HIS A 1 387 ? 3.07 0.766 8.656 1 95.56 387 HIS A O 1
ATOM 2984 N N . GLY A 1 388 ? 3.422 -0.985 7.309 1 93.88 388 GLY A N 1
ATOM 2985 C CA . GLY A 1 388 ? 3.797 -1.898 8.375 1 93.88 388 GLY A CA 1
ATOM 2986 C C . GLY A 1 388 ? 2.643 -2.248 9.297 1 93.88 388 GLY A C 1
ATOM 2987 O O . GLY A 1 388 ? 2.85 -2.793 10.383 1 93.88 388 GLY A O 1
ATOM 2988 N N . ASP A 1 389 ? 1.47 -1.938 8.977 1 93.31 389 ASP A N 1
ATOM 2989 C CA . ASP A 1 389 ? 0.31 -2.242 9.812 1 93.31 389 ASP A CA 1
ATOM 2990 C C . ASP A 1 389 ? -0.876 -2.688 8.961 1 93.31 389 ASP A C 1
ATOM 2992 O O . ASP A 1 389 ? -1.782 -1.898 8.688 1 93.31 389 ASP A O 1
ATOM 2996 N N . TYR A 1 390 ? -0.923 -3.938 8.672 1 93.94 390 TYR A N 1
ATOM 2997 C CA . TYR A 1 390 ? -1.935 -4.516 7.793 1 93.94 390 TYR A CA 1
ATOM 2998 C C . TYR A 1 390 ? -3.316 -4.441 8.43 1 93.94 390 TYR A C 1
ATOM 3000 O O . TYR A 1 390 ? -4.293 -4.078 7.773 1 93.94 390 TYR A O 1
ATOM 3008 N N . ALA A 1 391 ? -3.428 -4.797 9.648 1 91.69 391 ALA A N 1
ATOM 3009 C CA . ALA A 1 391 ? -4.711 -4.812 10.344 1 91.69 391 ALA A CA 1
ATOM 3010 C C . ALA A 1 391 ? -5.348 -3.426 10.344 1 91.69 391 ALA A C 1
ATOM 3012 O O . ALA A 1 391 ? -6.547 -3.287 10.086 1 91.69 391 ALA A O 1
ATOM 3013 N N . LYS A 1 392 ? -4.586 -2.385 10.625 1 90.5 392 LYS A N 1
ATOM 3014 C CA . LYS A 1 392 ? -5.086 -1.014 10.609 1 90.5 392 LYS A CA 1
ATOM 3015 C C . LYS A 1 392 ? -5.508 -0.605 9.195 1 90.5 392 LYS A C 1
ATOM 3017 O O . LYS A 1 392 ? -6.523 0.071 9.023 1 90.5 392 LYS A O 1
ATOM 3022 N N . SER A 1 393 ? -4.707 -0.98 8.203 1 93.12 393 SER A N 1
ATOM 3023 C CA . SER A 1 393 ? -5.047 -0.685 6.816 1 93.12 393 SER A CA 1
ATOM 3024 C C . SER A 1 393 ? -6.398 -1.287 6.438 1 93.12 393 SER A C 1
ATOM 3026 O O . SER A 1 393 ? -7.242 -0.61 5.852 1 93.12 393 SER A O 1
ATOM 3028 N N . LYS A 1 394 ? -6.605 -2.492 6.844 1 90.12 394 LYS A N 1
ATOM 3029 C CA . LYS A 1 394 ? -7.852 -3.201 6.562 1 90.12 394 LYS A CA 1
ATOM 3030 C C . LYS A 1 394 ? -9.039 -2.525 7.25 1 90.12 394 LYS A C 1
ATOM 3032 O O . LYS A 1 394 ? -10.109 -2.391 6.656 1 90.12 394 LYS A O 1
ATOM 3037 N N . ARG A 1 395 ? -8.836 -2.117 8.344 1 88.44 395 ARG A N 1
ATOM 3038 C CA . ARG A 1 395 ? -9.914 -1.589 9.172 1 88.44 395 ARG A CA 1
ATOM 3039 C C . ARG A 1 395 ? -10.312 -0.185 8.727 1 88.44 395 ARG A C 1
ATOM 3041 O O . ARG A 1 395 ? -11.492 0.157 8.711 1 88.44 395 ARG A O 1
ATOM 3048 N N . HIS A 1 396 ? -9.328 0.604 8.336 1 90.25 396 HIS A N 1
ATOM 3049 C CA . HIS A 1 396 ? -9.602 2.031 8.211 1 90.25 396 HIS A CA 1
ATOM 3050 C C . HIS A 1 396 ? -9.539 2.477 6.754 1 90.25 396 HIS A C 1
ATOM 3052 O O . HIS A 1 396 ? -10.023 3.555 6.41 1 90.25 396 HIS A O 1
ATOM 3058 N N . LEU A 1 397 ? -8.867 1.627 6.016 1 89.25 397 LEU A N 1
ATOM 3059 C CA . LEU A 1 397 ? -8.688 2.029 4.625 1 89.25 397 LEU A CA 1
ATOM 3060 C C . LEU A 1 397 ? -9.219 0.961 3.678 1 89.25 397 LEU A C 1
ATOM 3062 O O . LEU A 1 397 ? -9.102 -0.235 3.949 1 89.25 397 LEU A O 1
ATOM 3066 N N . GLY A 1 398 ? -9.938 1.337 2.584 1 79 398 GLY A N 1
ATOM 3067 C CA . GLY A 1 398 ? -10.336 0.336 1.608 1 79 398 GLY A CA 1
ATOM 3068 C C . GLY A 1 398 ? -11.336 0.861 0.592 1 79 398 GLY A C 1
ATOM 3069 O O . GLY A 1 398 ? -12.203 1.675 0.925 1 79 398 GLY A O 1
ATOM 3070 N N . GLY A 1 399 ? -11.117 0.406 -0.607 1 79.38 399 GLY A N 1
ATOM 3071 C CA . GLY A 1 399 ? -12.023 0.795 -1.673 1 79.38 399 GLY A CA 1
ATOM 3072 C C . GLY A 1 399 ? -12.055 2.293 -1.912 1 79.38 399 GLY A C 1
ATOM 3073 O O . GLY A 1 399 ? -13.102 2.852 -2.236 1 79.38 399 GLY A O 1
ATOM 3074 N N . GLY A 1 400 ? -10.992 2.945 -1.52 1 84.56 400 GLY A N 1
ATOM 3075 C CA . GLY A 1 400 ? -10.953 4.391 -1.678 1 84.56 400 GLY A CA 1
ATOM 3076 C C . GLY A 1 400 ? -11.68 5.133 -0.569 1 84.56 400 GLY A C 1
ATOM 3077 O O . GLY A 1 400 ? -11.953 6.328 -0.691 1 84.56 400 GLY A O 1
ATOM 3078 N N . ALA A 1 401 ? -11.969 4.391 0.416 1 90.31 401 ALA A N 1
ATOM 3079 C CA . ALA A 1 401 ? -12.664 5.004 1.542 1 90.31 401 ALA A CA 1
ATOM 3080 C C . ALA A 1 401 ? -11.805 4.98 2.803 1 90.31 401 ALA A C 1
ATOM 3082 O O . ALA A 1 401 ? -10.883 4.168 2.916 1 90.31 401 ALA A O 1
ATOM 3083 N N . ILE A 1 402 ? -12.062 5.91 3.639 1 94 402 ILE A N 1
ATOM 3084 C CA . ILE A 1 402 ? -11.477 5.996 4.973 1 94 402 ILE A CA 1
ATOM 3085 C C . ILE A 1 402 ? -12.578 5.902 6.027 1 94 402 ILE A C 1
ATOM 3087 O O . ILE A 1 402 ? -13.531 6.684 6.004 1 94 402 ILE A O 1
ATOM 3091 N N . VAL A 1 403 ? -12.516 4.922 6.812 1 91.88 403 VAL A N 1
ATOM 3092 C CA . VAL A 1 403 ? -13.398 4.852 7.977 1 91.88 403 VAL A CA 1
ATOM 3093 C C . VAL A 1 403 ? -12.68 5.422 9.203 1 91.88 403 VAL A C 1
ATOM 3095 O O . VAL A 1 403 ? -11.727 4.824 9.703 1 91.88 403 VAL A O 1
ATOM 3098 N N . SER A 1 404 ? -13.273 6.43 9.508 1 87.31 404 SER A N 1
ATOM 3099 C CA . SER A 1 404 ? -12.602 7.129 10.594 1 87.31 404 SER A CA 1
ATOM 3100 C C . SER A 1 404 ? -12.867 6.445 11.938 1 87.31 404 SER A C 1
ATOM 3102 O O . SER A 1 404 ? -13.672 5.52 12.016 1 87.31 404 SER A O 1
ATOM 3104 N N . GLY A 1 405 ? -12.07 6.656 12.93 1 81.69 405 GLY A N 1
ATOM 3105 C CA . GLY A 1 405 ? -12.375 6.238 14.289 1 81.69 405 GLY A CA 1
ATOM 3106 C C . GLY A 1 405 ? -13.148 7.285 15.078 1 81.69 405 GLY A C 1
ATOM 3107 O O . GLY A 1 405 ? -13.422 7.098 16.266 1 81.69 405 GLY A O 1
ATOM 3108 N N . ASP A 1 406 ? -13.633 8.328 14.328 1 84.81 406 ASP A N 1
ATOM 3109 C CA . ASP A 1 406 ? -14.289 9.469 14.961 1 84.81 406 ASP A CA 1
ATOM 3110 C C . ASP A 1 406 ? -15.789 9.469 14.672 1 84.81 406 ASP A C 1
ATOM 3112 O O . ASP A 1 406 ? -16.234 8.938 13.656 1 84.81 406 ASP A O 1
ATOM 3116 N N . LEU A 1 407 ? -16.484 10.094 15.586 1 88.56 407 LEU A N 1
ATOM 3117 C CA . LEU A 1 407 ? -17.938 10.172 15.484 1 88.56 407 LEU A CA 1
ATOM 3118 C C . LEU A 1 407 ? -18.375 11.562 15.031 1 88.56 407 LEU A C 1
ATOM 3120 O O . LEU A 1 407 ? -17.812 12.57 15.469 1 88.56 407 LEU A O 1
ATOM 3124 N N . PHE A 1 408 ? -19.406 11.586 14.148 1 92.75 408 PHE A N 1
ATOM 3125 C CA . PHE A 1 408 ? -19.922 12.828 13.578 1 92.75 408 PHE A CA 1
ATOM 3126 C C . PHE A 1 408 ? -21.438 12.812 13.516 1 92.75 408 PHE A C 1
ATOM 3128 O O . PHE A 1 408 ? -22.062 11.758 13.68 1 92.75 408 PHE A O 1
ATOM 3135 N N . ARG A 1 409 ? -22.016 13.938 13.406 1 92.31 409 ARG A N 1
ATOM 3136 C CA . ARG A 1 409 ? -23.422 14.117 13.031 1 92.31 409 ARG A CA 1
ATOM 3137 C C . ARG A 1 409 ? -23.562 15.125 11.898 1 92.31 409 ARG A C 1
ATOM 3139 O O . ARG A 1 409 ? -22.719 16.016 11.742 1 92.31 409 ARG A O 1
ATOM 3146 N N . ARG A 1 410 ? -24.547 14.984 11.117 1 95.31 410 ARG A N 1
ATOM 3147 C CA . ARG A 1 410 ? -24.875 15.898 10.031 1 95.31 410 ARG A CA 1
ATOM 3148 C C . ARG A 1 410 ? -26.281 16.453 10.195 1 95.31 410 ARG A C 1
ATOM 3150 O O . ARG A 1 410 ? -27.219 15.711 10.461 1 95.31 410 ARG A O 1
ATOM 3157 N N . ASP A 1 411 ? -26.391 17.734 10.07 1 94.69 411 ASP A N 1
ATOM 3158 C CA . ASP A 1 411 ? -27.734 18.297 10.219 1 94.69 411 ASP A CA 1
ATOM 3159 C C . ASP A 1 411 ? -28.453 18.344 8.875 1 94.69 411 ASP A C 1
ATOM 3161 O O . ASP A 1 411 ? -27.875 18.031 7.836 1 94.69 411 ASP A O 1
ATOM 3165 N N . PRO A 1 412 ? -29.734 18.656 8.852 1 93.75 412 PRO A N 1
ATOM 3166 C CA . PRO A 1 412 ? -30.531 18.609 7.625 1 93.75 412 PRO A CA 1
ATOM 3167 C C . PRO A 1 412 ? -30.047 19.594 6.57 1 93.75 412 PRO A C 1
ATOM 3169 O O . PRO A 1 412 ? -30.328 19.438 5.383 1 93.75 412 PRO A O 1
ATOM 3172 N N . GLU A 1 413 ? -29.312 20.641 7.07 1 95.44 413 GLU A N 1
ATOM 3173 C CA . GLU A 1 413 ? -28.812 21.641 6.129 1 95.44 413 GLU A CA 1
ATOM 3174 C C . GLU A 1 413 ? -27.453 21.219 5.559 1 95.44 413 GLU A C 1
ATOM 3176 O O . GLU A 1 413 ? -26.891 21.906 4.707 1 95.44 413 GLU A O 1
ATOM 3181 N N . GLY A 1 414 ? -26.891 20.156 6.02 1 95.75 414 GLY A N 1
ATOM 3182 C CA . GLY A 1 414 ? -25.688 19.578 5.449 1 95.75 414 GLY A CA 1
ATOM 3183 C C . GLY A 1 414 ? -24.438 19.953 6.223 1 95.75 414 GLY A C 1
ATOM 3184 O O . GLY A 1 414 ? -23.328 19.656 5.777 1 95.75 414 GLY A O 1
ATOM 3185 N N . TYR A 1 415 ? -24.625 20.625 7.359 1 97.31 415 TYR A N 1
ATOM 3186 C CA . TYR A 1 415 ? -23.469 20.953 8.18 1 97.31 415 TYR A CA 1
ATOM 3187 C C . TYR A 1 415 ? -23.062 19.766 9.047 1 97.31 415 TYR A C 1
ATOM 3189 O O . TYR A 1 415 ? -23.922 19.078 9.594 1 97.31 415 TYR A O 1
ATOM 3197 N N . TRP A 1 416 ? -21.797 19.562 9.141 1 97.06 416 TRP A N 1
ATOM 3198 C CA . TRP A 1 416 ? -21.25 18.453 9.906 1 97.06 416 TRP A CA 1
ATOM 3199 C C . TRP A 1 416 ? -20.734 18.922 11.266 1 97.06 416 TRP A C 1
ATOM 3201 O O . TRP A 1 416 ? -20.219 20.031 11.391 1 97.06 416 TRP A O 1
ATOM 3211 N N . TYR A 1 417 ? -20.797 18.062 12.211 1 93.19 417 TYR A N 1
ATOM 3212 C CA . TYR A 1 417 ? -20.359 18.328 13.578 1 93.19 417 TYR A CA 1
ATOM 3213 C C . TYR A 1 417 ? -19.5 17.188 14.109 1 93.19 417 TYR A C 1
ATOM 3215 O O . TYR A 1 417 ? -19.812 16.016 13.891 1 93.19 417 TYR A O 1
ATOM 3223 N N . TYR A 1 418 ? -18.391 17.531 14.719 1 91.81 418 TYR A N 1
ATOM 3224 C CA . TYR A 1 418 ? -17.516 16.562 15.375 1 91.81 418 TYR A CA 1
ATOM 3225 C C . TYR A 1 418 ? -18.047 16.203 16.75 1 91.81 418 TYR A C 1
ATOM 3227 O O . TYR A 1 418 ? -18.312 17.078 17.578 1 91.81 418 TYR A O 1
ATOM 3235 N N . GLU A 1 419 ? -18.172 14.938 16.953 1 83.69 419 GLU A N 1
ATOM 3236 C CA . GLU A 1 419 ? -18.766 14.508 18.219 1 83.69 419 GLU A CA 1
ATOM 3237 C C . GLU A 1 419 ? -17.719 13.875 19.125 1 83.69 419 GLU A C 1
ATOM 3239 O O . GLU A 1 419 ? -17.969 13.664 20.312 1 83.69 419 GLU A O 1
ATOM 3244 N N . GLY A 1 420 ? -16.547 13.578 18.594 1 80.31 420 GLY A N 1
ATOM 3245 C CA . GLY A 1 420 ? -15.469 13.023 19.406 1 80.31 420 GLY A CA 1
ATOM 3246 C C . GLY A 1 420 ? -14.93 11.719 18.859 1 80.31 420 GLY A C 1
ATOM 3247 O O . GLY A 1 420 ? -15.422 11.219 17.844 1 80.31 420 GLY A O 1
ATOM 3248 N N . ARG A 1 421 ? -13.82 11.18 19.562 1 75.25 421 ARG A N 1
ATOM 3249 C CA . ARG A 1 421 ? -13.258 9.883 19.234 1 75.25 421 ARG A CA 1
ATOM 3250 C C . ARG A 1 421 ? -14.125 8.75 19.766 1 75.25 421 ARG A C 1
ATOM 3252 O O . ARG A 1 421 ? -14.664 8.844 20.875 1 75.25 421 ARG A O 1
ATOM 3259 N N . GLY A 1 422 ? -14.234 7.781 18.891 1 69.81 422 GLY A N 1
ATOM 3260 C CA . GLY A 1 422 ? -15.008 6.633 19.328 1 69.81 422 GLY A CA 1
ATOM 3261 C C . GLY A 1 422 ? -14.547 6.07 20.656 1 69.81 422 GLY A C 1
ATOM 3262 O O . GLY A 1 422 ? -15.359 5.828 21.547 1 69.81 422 GLY A O 1
ATOM 3263 N N . ASP A 1 423 ? -13.273 6.027 20.734 1 69.5 423 ASP A N 1
ATOM 3264 C CA . ASP A 1 423 ? -12.703 5.441 21.953 1 69.5 423 ASP A CA 1
ATOM 3265 C C . ASP A 1 423 ? -12.859 6.383 23.141 1 69.5 423 ASP A C 1
ATOM 3267 O O . ASP A 1 423 ? -12.75 5.961 24.297 1 69.5 423 ASP A O 1
ATOM 3271 N N . ASP A 1 424 ? -13.164 7.59 22.828 1 74.62 424 ASP A N 1
ATOM 3272 C CA . ASP A 1 424 ? -13.234 8.594 23.891 1 74.62 424 ASP A CA 1
ATOM 3273 C C . ASP A 1 424 ? -14.68 8.875 24.297 1 74.62 424 ASP A C 1
ATOM 3275 O O . ASP A 1 424 ? -14.93 9.508 25.328 1 74.62 424 ASP A O 1
ATOM 3279 N N . MET A 1 425 ? -15.508 8.328 23.469 1 71.44 425 MET A N 1
ATOM 3280 C CA . MET A 1 425 ? -16.922 8.594 23.766 1 71.44 425 MET A CA 1
ATOM 3281 C C . MET A 1 425 ? -17.344 7.922 25.062 1 71.44 425 MET A C 1
ATOM 3283 O O . MET A 1 425 ? -16.906 6.809 25.359 1 71.44 425 MET A O 1
ATOM 3287 N N . ILE A 1 426 ? -18.062 8.68 25.891 1 75.75 426 ILE A N 1
ATOM 3288 C CA . ILE A 1 426 ? -18.547 8.188 27.172 1 75.75 426 ILE A CA 1
ATOM 3289 C C . ILE A 1 426 ? -19.953 7.617 27.016 1 75.75 426 ILE A C 1
ATOM 3291 O O . ILE A 1 426 ? -20.859 8.297 26.5 1 75.75 426 ILE A O 1
ATOM 3295 N N . LYS A 1 427 ? -20.156 6.293 27.281 1 71.88 427 LYS A N 1
ATOM 3296 C CA . LYS A 1 427 ? -21.484 5.684 27.25 1 71.88 427 LYS A CA 1
ATOM 3297 C C . LYS A 1 427 ? -22.109 5.66 28.641 1 71.88 427 LYS A C 1
ATOM 3299 O O . LYS A 1 427 ? -21.859 4.75 29.422 1 71.88 427 LYS A O 1
ATOM 3304 N N . SER A 1 428 ? -22.797 6.766 28.906 1 63.03 428 SER A N 1
ATOM 3305 C CA . SER A 1 428 ? -23.469 6.902 30.203 1 63.03 428 SER A CA 1
ATOM 3306 C C . SER A 1 428 ? -24.906 6.379 30.141 1 63.03 428 SER A C 1
ATOM 3308 O O . SER A 1 428 ? -25.797 7.051 29.625 1 63.03 428 SER A O 1
ATOM 3310 N N . GLY A 1 429 ? -25.172 5.223 30.719 1 59.94 429 GLY A N 1
ATOM 3311 C CA . GLY A 1 429 ? -26.484 4.617 30.703 1 59.94 429 GLY A CA 1
ATOM 3312 C C . GLY A 1 429 ? -26.969 4.273 29.312 1 59.94 429 GLY A C 1
ATOM 3313 O O . GLY A 1 429 ? -28.141 4.488 28.984 1 59.94 429 GLY A O 1
ATOM 3314 N N . GLY A 1 430 ? -26.094 3.932 28.406 1 60.44 430 GLY A N 1
ATOM 3315 C CA . GLY A 1 430 ? -26.438 3.512 27.062 1 60.44 430 GLY A CA 1
ATOM 3316 C C . GLY A 1 430 ? -26.469 4.656 26.062 1 60.44 430 GLY A C 1
ATOM 3317 O O . GLY A 1 430 ? -26.719 4.445 24.875 1 60.44 430 GLY A O 1
ATOM 3318 N N . ILE A 1 431 ? -26.344 5.949 26.625 1 61.62 431 ILE A N 1
ATOM 3319 C CA . ILE A 1 431 ? -26.359 7.137 25.781 1 61.62 431 ILE A CA 1
ATOM 3320 C C . ILE A 1 431 ? -24.938 7.672 25.609 1 61.62 431 ILE A C 1
ATOM 3322 O O . ILE A 1 431 ? -24.203 7.789 26.594 1 61.62 431 ILE A O 1
ATOM 3326 N N . TYR A 1 432 ? -24.578 8.023 24.391 1 68.94 432 TYR A N 1
ATOM 3327 C CA . TYR A 1 432 ? -23.25 8.578 24.156 1 68.94 432 TYR A CA 1
ATOM 3328 C C . TYR A 1 432 ? -23.188 10.023 24.625 1 68.94 432 TYR A C 1
ATOM 3330 O O . TYR A 1 432 ? -24.062 10.828 24.328 1 68.94 432 TYR A O 1
ATOM 3338 N N . VAL A 1 433 ? -22.219 10.203 25.469 1 75.69 433 VAL A N 1
ATOM 3339 C CA . VAL A 1 433 ? -21.875 11.562 25.859 1 75.69 433 VAL A CA 1
ATOM 3340 C C . VAL A 1 433 ? -20.547 11.969 25.203 1 75.69 433 VAL A C 1
ATOM 3342 O O . VAL A 1 433 ? -19.531 11.305 25.391 1 75.69 433 VAL A O 1
ATOM 3345 N N . SER A 1 434 ? -20.656 12.938 24.391 1 77.25 434 SER A N 1
ATOM 3346 C CA . SER A 1 434 ? -19.453 13.477 23.766 1 77.25 434 SER A CA 1
ATOM 3347 C C . SER A 1 434 ? -18.594 14.25 24.766 1 77.25 434 SER A C 1
ATOM 3349 O O . SER A 1 434 ? -19.047 15.273 25.297 1 77.25 434 SER A O 1
ATOM 3351 N N . PRO A 1 435 ? -17.391 13.781 24.922 1 83.94 435 PRO A N 1
ATOM 3352 C CA . PRO A 1 435 ? -16.531 14.562 25.812 1 83.94 435 PRO A CA 1
ATOM 3353 C C . PRO A 1 435 ? -16.328 15.992 25.328 1 83.94 435 PRO A C 1
ATOM 3355 O O . PRO A 1 435 ? -16.25 16.922 26.141 1 83.94 435 PRO A O 1
ATOM 3358 N N . LEU A 1 436 ? -16.375 16.156 24.109 1 79.62 436 LEU A N 1
ATOM 3359 C CA . LEU A 1 436 ? -16.094 17.469 23.531 1 79.62 436 LEU A CA 1
ATOM 3360 C C . LEU A 1 436 ? -17.25 18.438 23.828 1 79.62 436 LEU A C 1
ATOM 3362 O O . LEU A 1 436 ? -17.016 19.625 24.031 1 79.62 436 LEU A O 1
ATOM 3366 N N . GLU A 1 437 ? -18.438 17.922 23.781 1 77.31 437 GLU A N 1
ATOM 3367 C CA . GLU A 1 437 ? -19.578 18.75 24.125 1 77.31 437 GLU A CA 1
ATOM 3368 C C . GLU A 1 437 ? -19.453 19.281 25.562 1 77.31 437 GLU A C 1
ATOM 3370 O O . GLU A 1 437 ? -19.672 20.469 25.812 1 77.31 437 GLU A O 1
ATOM 3375 N N . VAL A 1 438 ? -19.078 18.422 26.391 1 85.62 438 VAL A N 1
ATOM 3376 C CA . VAL A 1 438 ? -18.938 18.781 27.797 1 85.62 438 VAL A CA 1
ATOM 3377 C C . VAL A 1 438 ? -17.766 19.75 27.969 1 85.62 438 VAL A C 1
ATOM 3379 O O . VAL A 1 438 ? -17.875 20.75 28.672 1 85.62 438 VAL A O 1
ATOM 3382 N N . GLU A 1 439 ? -16.719 19.438 27.281 1 88 439 GLU A N 1
ATOM 3383 C CA . GLU A 1 439 ? -15.547 20.312 27.312 1 88 439 GLU A CA 1
ATOM 3384 C C . GLU A 1 439 ? -15.883 21.703 26.766 1 88 439 GLU A C 1
ATOM 3386 O O . GLU A 1 439 ? -15.469 22.703 27.344 1 88 439 GLU A O 1
ATOM 3391 N N . GLY A 1 440 ? -16.578 21.719 25.719 1 82.69 440 GLY A N 1
ATOM 3392 C CA . GLY A 1 440 ? -17 23 25.141 1 82.69 440 GLY A CA 1
ATOM 3393 C C . GLY A 1 440 ? -17.812 23.844 26.109 1 82.69 440 GLY A C 1
ATOM 3394 O O . GLY A 1 440 ? -17.594 25.047 26.219 1 82.69 440 GLY A O 1
ATOM 3395 N N . CYS A 1 441 ? -18.703 23.219 26.812 1 84.75 441 CYS A N 1
ATOM 3396 C CA . CYS A 1 441 ? -19.516 23.906 27.812 1 84.75 441 CYS A CA 1
ATOM 3397 C C . CYS A 1 441 ? -18.641 24.469 28.938 1 84.75 441 CYS A C 1
ATOM 3399 O O . CYS A 1 441 ? -18.719 25.656 29.25 1 84.75 441 CYS A O 1
ATOM 3401 N N . LEU A 1 442 ? -17.812 23.672 29.406 1 90.75 442 LEU A N 1
ATOM 3402 C CA . LEU A 1 442 ? -17.016 24.047 30.578 1 90.75 442 LEU A CA 1
ATOM 3403 C C . LEU A 1 442 ? -15.969 25.094 30.219 1 90.75 442 LEU A C 1
ATOM 3405 O O . LEU A 1 442 ? -15.57 25.906 31.047 1 90.75 442 LEU A O 1
ATOM 3409 N N . SER A 1 443 ? -15.578 25.016 28.984 1 87.75 443 SER A N 1
ATOM 3410 C CA . SER A 1 443 ? -14.578 25.969 28.516 1 87.75 443 SER A CA 1
ATOM 3411 C C . SER A 1 443 ? -15.117 27.391 28.5 1 87.75 443 SER A C 1
ATOM 3413 O O . SER A 1 443 ? -14.352 28.359 28.484 1 87.75 443 SER A O 1
ATOM 3415 N N . GLU A 1 444 ? -16.391 27.516 28.547 1 86.88 444 GLU A N 1
ATOM 3416 C CA . GLU A 1 444 ? -17.016 28.844 28.562 1 86.88 444 GLU A CA 1
ATOM 3417 C C . GLU A 1 444 ? -16.938 29.469 29.953 1 86.88 444 GLU A C 1
ATOM 3419 O O . GLU A 1 444 ? -17.172 30.672 30.109 1 86.88 444 GLU A O 1
ATOM 3424 N N . HIS A 1 445 ? -16.672 28.703 30.922 1 91.19 445 HIS A N 1
ATOM 3425 C CA . HIS A 1 445 ? -16.562 29.234 32.281 1 91.19 445 HIS A CA 1
ATOM 3426 C C . HIS A 1 445 ? -15.305 30.078 32.438 1 91.19 445 HIS A C 1
ATOM 3428 O O . HIS A 1 445 ? -14.211 29.656 32.062 1 91.19 445 HIS A O 1
ATOM 3434 N N . PRO A 1 446 ? -15.398 31.203 33 1 90.44 446 PRO A N 1
ATOM 3435 C CA . PRO A 1 446 ? -14.281 32.156 33.094 1 90.44 446 PRO A CA 1
ATOM 3436 C C . PRO A 1 446 ? -13.086 31.578 33.844 1 90.44 446 PRO A C 1
ATOM 3438 O O . PRO A 1 446 ? -11.953 32.031 33.656 1 90.44 446 PRO A O 1
ATOM 3441 N N . ALA A 1 447 ? -13.273 30.625 34.656 1 93.25 447 ALA A N 1
ATOM 3442 C CA . ALA A 1 447 ? -12.211 30.109 35.5 1 93.25 447 ALA A CA 1
ATOM 3443 C C . ALA A 1 447 ? -11.445 28.984 34.812 1 93.25 447 ALA A C 1
ATOM 3445 O O . ALA A 1 447 ? -10.422 28.531 35.312 1 93.25 447 ALA A O 1
ATOM 3446 N N . VAL A 1 448 ? -11.867 28.562 33.656 1 92.62 448 VAL A N 1
ATOM 3447 C CA . VAL A 1 448 ? -11.305 27.375 33.031 1 92.62 448 VAL A CA 1
ATOM 3448 C C . VAL A 1 448 ? -10.312 27.797 31.938 1 92.62 448 VAL A C 1
ATOM 3450 O O . VAL A 1 448 ? -10.68 28.5 30.984 1 92.62 448 VAL A O 1
ATOM 3453 N N . LEU A 1 449 ? -9.086 27.391 32.125 1 86.5 449 LEU A N 1
ATOM 3454 C CA . LEU A 1 449 ? -8.055 27.609 31.109 1 86.5 449 LEU A CA 1
ATOM 3455 C C . LEU A 1 449 ? -8.07 26.484 30.078 1 86.5 449 LEU A C 1
ATOM 3457 O O . LEU A 1 449 ? -8.016 26.75 28.875 1 86.5 449 LEU A O 1
ATOM 3461 N N . GLU A 1 450 ? -8 25.266 30.547 1 88.81 450 GLU A N 1
ATOM 3462 C CA . GLU A 1 450 ? -8.062 24.047 29.734 1 88.81 450 GLU A CA 1
ATOM 3463 C C . GLU A 1 450 ? -8.812 22.938 30.469 1 88.81 450 GLU A C 1
ATOM 3465 O O . GLU A 1 450 ? -8.875 22.922 31.688 1 88.81 450 GLU A O 1
ATOM 3470 N N . CYS A 1 451 ? -9.492 22.156 29.812 1 90.06 451 CYS A N 1
ATOM 3471 C CA . CYS A 1 451 ? -10.148 21.031 30.469 1 90.06 451 CYS A CA 1
ATOM 3472 C C . CYS A 1 451 ? -10.203 19.812 29.562 1 90.06 451 CYS A C 1
ATOM 3474 O O . CYS A 1 451 ? -10.078 19.938 28.344 1 90.06 451 CYS A O 1
ATOM 3476 N N . CYS A 1 452 ? -10.242 18.688 30.078 1 91.25 452 CYS A N 1
ATOM 3477 C CA . CYS A 1 452 ? -10.375 17.422 29.391 1 91.25 452 CYS A CA 1
ATOM 3478 C C . CYS A 1 452 ? -11.398 16.531 30.078 1 91.25 452 CYS A C 1
ATOM 3480 O O . CYS A 1 452 ? -11.344 16.344 31.297 1 91.25 452 CYS A O 1
ATOM 3482 N N . VAL A 1 453 ? -12.352 16.047 29.312 1 89.06 453 VAL A N 1
ATOM 3483 C CA . VAL A 1 453 ? -13.406 15.195 29.844 1 89.06 453 VAL A CA 1
ATOM 3484 C C . VAL A 1 453 ? -13.188 13.758 29.375 1 89.06 453 VAL A C 1
ATOM 3486 O O . VAL A 1 453 ? -12.781 13.516 28.234 1 89.06 453 VAL A O 1
ATOM 3489 N N . PHE A 1 454 ? -13.242 12.867 30.25 1 88.06 454 PHE A N 1
ATOM 3490 C CA . PHE A 1 454 ? -13.195 11.453 29.906 1 88.06 454 PHE A CA 1
ATOM 3491 C C . PHE A 1 454 ? -14.117 10.641 30.797 1 88.06 454 PHE A C 1
ATOM 3493 O O . PHE A 1 454 ? -14.656 11.156 31.781 1 88.06 454 PHE A O 1
ATOM 3500 N N . GLY A 1 455 ? -14.445 9.406 30.328 1 84.56 455 GLY A N 1
ATOM 3501 C CA . GLY A 1 455 ? -15.344 8.547 31.094 1 84.56 455 GLY A CA 1
ATOM 3502 C C . GLY A 1 455 ? -14.641 7.785 32.188 1 84.56 455 GLY A C 1
ATOM 3503 O O . GLY A 1 455 ? -13.492 7.379 32.062 1 84.56 455 GLY A O 1
ATOM 3504 N N . ARG A 1 456 ? -15.266 7.762 33.281 1 84.12 456 ARG A N 1
ATOM 3505 C CA . ARG A 1 456 ? -14.828 6.941 34.406 1 84.12 456 ARG A CA 1
ATOM 3506 C C . ARG A 1 456 ? -16 6.16 35 1 84.12 456 ARG A C 1
ATOM 3508 O O . ARG A 1 456 ? -17.109 6.68 35.094 1 84.12 456 ARG A O 1
ATOM 3515 N N . ALA A 1 457 ? -15.688 4.887 35.281 1 79.62 457 ALA A N 1
ATOM 3516 C CA . ALA A 1 457 ? -16.734 4.074 35.906 1 79.62 457 ALA A CA 1
ATOM 3517 C C . ALA A 1 457 ? -17.062 4.578 37.312 1 79.62 457 ALA A C 1
ATOM 3519 O O . ALA A 1 457 ? -16.156 4.922 38.062 1 79.62 457 ALA A O 1
ATOM 3520 N N . ASP A 1 458 ? -18.297 4.73 37.562 1 72.06 458 ASP A N 1
ATOM 3521 C CA . ASP A 1 458 ? -18.703 5.062 38.938 1 72.06 458 ASP A CA 1
ATOM 3522 C C . ASP A 1 458 ? -18.734 3.814 39.812 1 72.06 458 ASP A C 1
ATOM 3524 O O . ASP A 1 458 ? -18.219 2.762 39.438 1 72.06 458 ASP A O 1
ATOM 3528 N N . ALA A 1 459 ? -19.203 3.992 41.031 1 69.69 459 ALA A N 1
ATOM 3529 C CA . ALA A 1 459 ? -19.203 2.912 42.031 1 69.69 459 ALA A CA 1
ATOM 3530 C C . ALA A 1 459 ? -20.047 1.731 41.531 1 69.69 459 ALA A C 1
ATOM 3532 O O . ALA A 1 459 ? -19.797 0.586 41.906 1 69.69 459 ALA A O 1
ATOM 3533 N N . ASN A 1 460 ? -20.969 1.937 40.594 1 68.19 460 ASN A N 1
ATOM 3534 C CA . ASN A 1 460 ? -21.859 0.897 40.062 1 68.19 460 ASN A CA 1
ATOM 3535 C C . ASN A 1 460 ? -21.359 0.355 38.75 1 68.19 460 ASN A C 1
ATOM 3537 O O . ASN A 1 460 ? -22.031 -0.441 38.094 1 68.19 460 ASN A O 1
ATOM 3541 N N . GLY A 1 461 ? -20.234 0.876 38.312 1 70.31 461 GLY A N 1
ATOM 3542 C CA . GLY A 1 461 ? -19.641 0.393 37.062 1 70.31 461 GLY A CA 1
ATOM 3543 C C . GLY A 1 461 ? -20.109 1.143 35.844 1 70.31 461 GLY A C 1
ATOM 3544 O O . GLY A 1 461 ? -19.75 0.793 34.719 1 70.31 461 GLY A O 1
ATOM 3545 N N . LEU A 1 462 ? -20.984 2.037 36.125 1 69.44 462 LEU A N 1
ATOM 3546 C CA . LEU A 1 462 ? -21.484 2.832 35 1 69.44 462 LEU A CA 1
ATOM 3547 C C . LEU A 1 462 ? -20.5 3.936 34.625 1 69.44 462 LEU A C 1
ATOM 3549 O O . LEU A 1 462 ? -19.984 4.637 35.5 1 69.44 462 LEU A O 1
ATOM 3553 N N . GLU A 1 463 ? -20.234 4.066 33.375 1 80.5 463 GLU A N 1
ATOM 3554 C CA . GLU A 1 463 ? -19.312 5.105 32.906 1 80.5 463 GLU A CA 1
ATOM 3555 C C . GLU A 1 463 ? -19.953 6.488 33 1 80.5 463 GLU A C 1
ATOM 3557 O O . GLU A 1 463 ? -21.094 6.68 32.562 1 80.5 463 GLU A O 1
ATOM 3562 N N . LYS A 1 464 ? -19.297 7.406 33.75 1 82.56 464 LYS A N 1
ATOM 3563 C CA . LYS A 1 464 ? -19.734 8.789 33.875 1 82.56 464 LYS A CA 1
ATOM 3564 C C . LYS A 1 464 ? -18.641 9.758 33.469 1 82.56 464 LYS A C 1
ATOM 3566 O O . LYS A 1 464 ? -17.453 9.469 33.625 1 82.56 464 LYS A O 1
ATOM 3571 N N . PRO A 1 465 ? -19.078 10.891 32.938 1 89.69 465 PRO A N 1
ATOM 3572 C CA . PRO A 1 465 ? -18.062 11.883 32.594 1 89.69 465 PRO A CA 1
ATOM 3573 C C . PRO A 1 465 ? -17.375 12.469 33.812 1 89.69 465 PRO A C 1
ATOM 3575 O O . PRO A 1 465 ? -18.016 12.727 34.812 1 89.69 465 PRO A O 1
ATOM 3578 N N . VAL A 1 466 ? -16.094 12.547 33.719 1 91.44 466 VAL A N 1
ATOM 3579 C CA . VAL A 1 466 ? -15.289 13.312 34.656 1 91.44 466 VAL A CA 1
ATOM 3580 C C . VAL A 1 466 ? -14.445 14.336 33.906 1 91.44 466 VAL A C 1
ATOM 3582 O O . VAL A 1 466 ? -14.258 14.219 32.688 1 91.44 466 VAL A O 1
ATOM 3585 N N . VAL A 1 467 ? -14.109 15.367 34.625 1 93.06 467 VAL A N 1
ATOM 3586 C CA . VAL A 1 467 ? -13.359 16.422 33.938 1 93.06 467 VAL A CA 1
ATOM 3587 C C . VAL A 1 467 ? -12.094 16.75 34.75 1 93.06 467 VAL A C 1
ATOM 3589 O O . VAL A 1 467 ? -12.117 16.766 35.969 1 93.06 467 VAL A O 1
ATOM 3592 N N . VAL A 1 468 ? -11.078 16.891 34.031 1 93.94 468 VAL A N 1
ATOM 3593 C CA . VAL A 1 468 ? -9.867 17.5 34.562 1 93.94 468 VAL A CA 1
ATOM 3594 C C . VAL A 1 468 ? -9.742 18.938 34.062 1 93.94 468 VAL A C 1
ATOM 3596 O O . VAL A 1 468 ? -9.828 19.188 32.875 1 93.94 468 VAL A O 1
ATOM 3599 N N . ILE A 1 469 ? -9.547 19.844 35.031 1 94.12 469 ILE A N 1
ATOM 3600 C CA . ILE A 1 469 ? -9.539 21.266 34.688 1 94.12 469 ILE A CA 1
ATOM 3601 C C . ILE A 1 469 ? -8.203 21.891 35.094 1 94.12 469 ILE A C 1
ATOM 3603 O O . ILE A 1 469 ? -7.695 21.625 36.188 1 94.12 469 ILE A O 1
ATOM 3607 N N . VAL A 1 470 ? -7.641 22.625 34.188 1 93.12 470 VAL A N 1
ATOM 3608 C CA . VAL A 1 470 ? -6.609 23.594 34.531 1 93.12 470 VAL A CA 1
ATOM 3609 C C . VAL A 1 470 ? -7.242 24.969 34.75 1 93.12 470 VAL A C 1
ATOM 3611 O O . VAL A 1 470 ? -7.656 25.625 33.781 1 93.12 470 VAL A O 1
ATOM 3614 N N . PRO A 1 471 ? -7.312 25.344 36.031 1 92.94 471 PRO A N 1
ATOM 3615 C CA . PRO A 1 471 ? -7.934 26.656 36.312 1 92.94 471 PRO A CA 1
ATOM 3616 C C . PRO A 1 471 ? -7.043 27.828 35.906 1 92.94 471 PRO A C 1
ATOM 3618 O O . PRO A 1 471 ? -5.816 27.688 35.844 1 92.94 471 PRO A O 1
ATOM 3621 N N . ARG A 1 472 ? -7.699 28.875 35.531 1 90.19 472 ARG A N 1
ATOM 3622 C CA . ARG A 1 472 ? -6.945 30.109 35.312 1 90.19 472 ARG A CA 1
ATOM 3623 C C . ARG A 1 472 ? -6.254 30.578 36.594 1 90.19 472 ARG A C 1
ATOM 3625 O O . ARG A 1 472 ? -6.676 30.219 37.688 1 90.19 472 ARG A O 1
ATOM 3632 N N . GLU A 1 473 ? -5.234 31.375 36.469 1 85.88 473 GLU A N 1
ATOM 3633 C CA . GLU A 1 473 ? -4.422 31.812 37.594 1 85.88 473 GLU A CA 1
ATOM 3634 C C . GLU A 1 473 ? -5.254 32.594 38.594 1 85.88 473 GLU A C 1
ATOM 3636 O O . GLU A 1 473 ? -5.035 32.469 39.812 1 85.88 473 GLU A O 1
ATOM 3641 N N . ASP A 1 474 ? -6.23 33.25 38.188 1 88.44 474 ASP A N 1
ATOM 3642 C CA . ASP A 1 474 ? -7.012 34.125 39.062 1 88.44 474 ASP A CA 1
ATOM 3643 C C . ASP A 1 474 ? -8.203 33.406 39.656 1 88.44 474 ASP A C 1
ATOM 3645 O O . ASP A 1 474 ? -9.016 34 40.375 1 88.44 474 ASP A O 1
ATOM 3649 N N . ALA A 1 475 ? -8.281 32.125 39.344 1 88.25 475 ALA A N 1
ATOM 3650 C CA . ALA A 1 475 ? -9.359 31.297 39.875 1 88.25 475 ALA A CA 1
ATOM 3651 C C . ALA A 1 475 ? -8.82 29.969 40.375 1 88.25 475 ALA A C 1
ATOM 3653 O O . ALA A 1 475 ? -9.102 28.906 39.781 1 88.25 475 ALA A O 1
ATOM 3654 N N . PRO A 1 476 ? -8.141 29.984 41.5 1 88.5 476 PRO A N 1
ATOM 3655 C CA . PRO A 1 476 ? -7.496 28.766 42 1 88.5 476 PRO A CA 1
ATOM 3656 C C . PRO A 1 476 ? -8.5 27.672 42.312 1 88.5 476 PRO A C 1
ATOM 3658 O O . PRO A 1 476 ? -9.633 27.953 42.719 1 88.5 476 PRO A O 1
ATOM 3661 N N . ALA A 1 477 ? -8 26.5 42.281 1 91.62 477 ALA A N 1
ATOM 3662 C CA . ALA A 1 477 ? -8.797 25.312 42.562 1 91.62 477 ALA A CA 1
ATOM 3663 C C . ALA A 1 477 ? -9.391 25.375 43.969 1 91.62 477 ALA A C 1
ATOM 3665 O O . ALA A 1 477 ? -8.688 25.719 44.906 1 91.62 477 ALA A O 1
ATOM 3666 N N . SER A 1 478 ? -10.664 25.188 44.062 1 92.5 478 SER A N 1
ATOM 3667 C CA . SER A 1 478 ? -11.383 25.188 45.344 1 92.5 478 SER A CA 1
ATOM 3668 C C . SER A 1 478 ? -12.688 24.406 45.25 1 92.5 478 SER A C 1
ATOM 3670 O O . SER A 1 478 ? -13.156 24.109 44.156 1 92.5 478 SER A O 1
ATOM 3672 N N . GLU A 1 479 ? -13.141 24.047 46.375 1 91.06 479 GLU A N 1
ATOM 3673 C CA . GLU A 1 479 ? -14.445 23.391 46.406 1 91.06 479 GLU A CA 1
ATOM 3674 C C . GLU A 1 479 ? -15.539 24.297 45.875 1 91.06 479 GLU A C 1
ATOM 3676 O O . GLU A 1 479 ? -16.484 23.828 45.219 1 91.06 479 GLU A O 1
ATOM 3681 N N . ALA A 1 480 ? -15.281 25.516 46.125 1 92.56 480 ALA A N 1
ATOM 3682 C CA . ALA A 1 480 ? -16.234 26.484 45.625 1 92.56 480 ALA A CA 1
ATOM 3683 C C . ALA A 1 480 ? -16.219 26.531 44.094 1 92.56 480 ALA A C 1
ATOM 3685 O O . ALA A 1 480 ? -17.266 26.609 43.469 1 92.56 480 ALA A O 1
ATOM 3686 N N . LEU A 1 481 ? -15.023 26.5 43.594 1 94 481 LEU A N 1
ATOM 3687 C CA . LEU A 1 481 ? -14.906 26.516 42.156 1 94 481 LEU A CA 1
ATOM 3688 C C . LEU A 1 481 ? -15.508 25.25 41.562 1 94 481 LEU A C 1
ATOM 3690 O O . LEU A 1 481 ? -16.172 25.297 40.5 1 94 481 LEU A O 1
ATOM 3694 N N . GLN A 1 482 ? -15.273 24.188 42.156 1 94.75 482 GLN A N 1
ATOM 3695 C CA . GLN A 1 482 ? -15.852 22.938 41.688 1 94.75 482 GLN A CA 1
ATOM 3696 C C . GLN A 1 482 ? -17.375 23.016 41.625 1 94.75 482 GLN A C 1
ATOM 3698 O O . GLN A 1 482 ? -17.984 22.625 40.656 1 94.75 482 GLN A O 1
ATOM 3703 N N . ALA A 1 483 ? -17.938 23.469 42.719 1 93.38 483 ALA A N 1
ATOM 3704 C CA . ALA A 1 483 ? -19.391 23.609 42.781 1 93.38 483 ALA A CA 1
ATOM 3705 C C . ALA A 1 483 ? -19.891 24.547 41.688 1 93.38 483 ALA A C 1
ATOM 3707 O O . ALA A 1 483 ? -20.938 24.297 41.062 1 93.38 483 ALA A O 1
ATOM 3708 N N . ASP A 1 484 ? -19.172 25.578 41.562 1 94.19 484 ASP A N 1
ATOM 3709 C CA . ASP A 1 484 ? -19.531 26.562 40.531 1 94.19 484 ASP A CA 1
ATOM 3710 C C . ASP A 1 484 ? -19.469 25.969 39.156 1 94.19 484 ASP A C 1
ATOM 3712 O O . ASP A 1 484 ? -20.344 26.203 38.312 1 94.19 484 ASP A O 1
ATOM 3716 N N . LEU A 1 485 ? -18.469 25.188 38.906 1 95.12 485 LEU A N 1
ATOM 3717 C CA . LEU A 1 485 ? -18.281 24.547 37.594 1 95.12 485 LEU A CA 1
ATOM 3718 C C . LEU A 1 485 ? -19.391 23.531 37.312 1 95.12 485 LEU A C 1
ATOM 3720 O O . LEU A 1 485 ? -19.938 23.484 36.219 1 95.12 485 LEU A O 1
ATOM 3724 N N . LEU A 1 486 ? -19.688 22.75 38.281 1 94.38 486 LEU A N 1
ATOM 3725 C CA . LEU A 1 486 ? -20.766 21.766 38.125 1 94.38 486 LEU A CA 1
ATOM 3726 C C . LEU A 1 486 ? -22.109 22.453 37.938 1 94.38 486 LEU A C 1
ATOM 3728 O O . LEU A 1 486 ? -22.938 22.016 37.156 1 94.38 486 LEU A O 1
ATOM 3732 N N . GLY A 1 487 ? -22.344 23.516 38.75 1 93.12 487 GLY A N 1
ATOM 3733 C CA . GLY A 1 487 ? -23.547 24.328 38.562 1 93.12 487 GLY A CA 1
ATOM 3734 C C . GLY A 1 487 ? -23.641 24.906 37.156 1 93.12 487 GLY A C 1
ATOM 3735 O O . GLY A 1 487 ? -24.703 24.906 36.531 1 93.12 487 GLY A O 1
ATOM 3736 N N . PHE A 1 488 ? -22.562 25.375 36.719 1 93.62 488 PHE A N 1
ATOM 3737 C CA . PHE A 1 488 ? -22.469 25.922 35.375 1 93.62 488 PHE A CA 1
ATOM 3738 C C . PHE A 1 488 ? -22.844 24.875 34.312 1 93.62 488 PHE A C 1
ATOM 3740 O O . PHE A 1 488 ? -23.625 25.156 33.406 1 93.62 488 PHE A O 1
ATOM 3747 N N . ALA A 1 489 ? -22.359 23.688 34.438 1 93.19 489 ALA A N 1
ATOM 3748 C CA . ALA A 1 489 ? -22.641 22.594 33.5 1 93.19 489 ALA A CA 1
ATOM 3749 C C . ALA A 1 489 ? -24.109 22.156 33.594 1 93.19 489 ALA A C 1
ATOM 3751 O O . ALA A 1 489 ? -24.75 21.906 32.594 1 93.19 489 ALA A O 1
ATOM 3752 N N . ARG A 1 490 ? -24.656 22.141 34.781 1 91.12 490 ARG A N 1
ATOM 3753 C CA . ARG A 1 490 ? -26.031 21.703 35 1 91.12 490 ARG A CA 1
ATOM 3754 C C . ARG A 1 490 ? -27.031 22.656 34.344 1 91.12 490 ARG A C 1
ATOM 3756 O O . ARG A 1 490 ? -28.078 22.219 33.875 1 91.12 490 ARG A O 1
ATOM 3763 N N . ALA A 1 491 ? -26.672 23.812 34.219 1 91.25 491 ALA A N 1
ATOM 3764 C CA . ALA A 1 491 ? -27.547 24.828 33.625 1 91.25 491 ALA A CA 1
ATOM 3765 C C . ALA A 1 491 ? -27.547 24.75 32.125 1 91.25 491 ALA A C 1
ATOM 3767 O O . ALA A 1 491 ? -28.453 25.266 31.453 1 91.25 491 ALA A O 1
ATOM 3768 N N . ARG A 1 492 ? -26.594 24.016 31.609 1 89.31 492 ARG A N 1
ATOM 3769 C CA . ARG A 1 492 ? -26.391 24.125 30.172 1 89.31 492 ARG A CA 1
ATOM 3770 C C . ARG A 1 492 ? -26.422 22.75 29.5 1 89.31 492 ARG A C 1
ATOM 3772 O O . ARG A 1 492 ? -26.625 22.656 28.281 1 89.31 492 ARG A O 1
ATOM 3779 N N . LEU A 1 493 ? -26.141 21.766 30.281 1 88.44 493 LEU A N 1
ATOM 3780 C CA . LEU A 1 493 ? -26.078 20.422 29.734 1 88.44 493 LEU A CA 1
ATOM 3781 C C . LEU A 1 493 ? -27.172 19.531 30.328 1 88.44 493 LEU A C 1
ATOM 3783 O O . LEU A 1 493 ? -27.656 19.797 31.422 1 88.44 493 LEU A O 1
ATOM 3787 N N . ALA A 1 494 ? -27.562 18.531 29.562 1 80.94 494 ALA A N 1
ATOM 3788 C CA . ALA A 1 494 ? -28.422 17.5 30.141 1 80.94 494 ALA A CA 1
ATOM 3789 C C . ALA A 1 494 ? -27.75 16.844 31.344 1 80.94 494 ALA A C 1
ATOM 3791 O O . ALA A 1 494 ? -26.531 16.734 31.406 1 80.94 494 ALA A O 1
ATOM 3792 N N . HIS A 1 495 ? -28.562 16.469 32.312 1 82.44 495 HIS A N 1
ATOM 3793 C CA . HIS A 1 495 ? -28.094 15.953 33.594 1 82.44 495 HIS A CA 1
ATOM 3794 C C . HIS A 1 495 ? -27.062 14.844 33.406 1 82.44 495 HIS A C 1
ATOM 3796 O O . HIS A 1 495 ? -26.078 14.773 34.125 1 82.44 495 HIS A O 1
ATOM 3802 N N . TYR A 1 496 ? -27.266 13.984 32.406 1 79.5 496 TYR A N 1
ATOM 3803 C CA . TYR A 1 496 ? -26.391 12.828 32.25 1 79.5 496 TYR A CA 1
ATOM 3804 C C . TYR A 1 496 ? -25.062 13.227 31.609 1 79.5 496 TYR A C 1
ATOM 3806 O O . TYR A 1 496 ? -24.125 12.43 31.578 1 79.5 496 TYR A O 1
ATOM 3814 N N . LYS A 1 497 ? -24.922 14.406 31.125 1 85.06 497 LYS A N 1
ATOM 3815 C CA . LYS A 1 497 ? -23.703 14.898 30.484 1 85.06 497 LYS A CA 1
ATOM 3816 C C . LYS A 1 497 ? -22.812 15.617 31.5 1 85.06 497 LYS A C 1
ATOM 3818 O O . LYS A 1 497 ? -21.625 15.859 31.234 1 85.06 497 LYS A O 1
ATOM 3823 N N . VAL A 1 498 ? -23.469 16.047 32.625 1 89.25 498 VAL A N 1
ATOM 3824 C CA . VAL A 1 498 ? -22.734 16.812 33.625 1 89.25 498 VAL A CA 1
ATOM 3825 C C . VAL A 1 498 ? -21.672 15.93 34.281 1 89.25 498 VAL A C 1
ATOM 3827 O O . VAL A 1 498 ? -21.969 14.797 34.688 1 89.25 498 VAL A O 1
ATOM 3830 N N . PRO A 1 499 ? -20.406 16.438 34.344 1 93.06 499 PRO A N 1
ATOM 3831 C CA . PRO A 1 499 ? -19.375 15.633 34.969 1 93.06 499 PRO A CA 1
ATOM 3832 C C . PRO A 1 499 ? -19.719 15.25 36.406 1 93.06 499 PRO A C 1
ATOM 3834 O O . PRO A 1 499 ? -20.281 16.062 37.156 1 93.06 499 PRO A O 1
ATOM 3837 N N . HIS A 1 500 ? -19.375 14.055 36.656 1 86.81 500 HIS A N 1
ATOM 3838 C CA . HIS A 1 500 ? -19.641 13.547 38 1 86.81 500 HIS A CA 1
ATOM 3839 C C . HIS A 1 500 ? -18.562 14.008 39 1 86.81 500 HIS A C 1
ATOM 3841 O O . HIS A 1 500 ? -18.812 14.062 40.188 1 86.81 500 HIS A O 1
ATOM 3847 N N . ARG A 1 501 ? -17.438 14.203 38.406 1 88.69 501 ARG A N 1
ATOM 3848 C CA . ARG A 1 501 ? -16.312 14.617 39.25 1 88.69 501 ARG A CA 1
ATOM 3849 C C . ARG A 1 501 ? -15.422 15.609 38.5 1 88.69 501 ARG A C 1
ATOM 3851 O O . ARG A 1 501 ? -15.297 15.531 37.25 1 88.69 501 ARG A O 1
ATOM 3858 N N . VAL A 1 502 ? -14.938 16.578 39.312 1 93.31 502 VAL A N 1
ATOM 3859 C CA . VAL A 1 502 ? -13.992 17.562 38.781 1 93.31 502 VAL A CA 1
ATOM 3860 C C . VAL A 1 502 ? -12.617 17.344 39.406 1 93.31 502 VAL A C 1
ATOM 3862 O O . VAL A 1 502 ? -12.5 17.281 40.625 1 93.31 502 VAL A O 1
ATOM 3865 N N . PHE A 1 503 ? -11.688 17.172 38.562 1 93.56 503 PHE A N 1
ATOM 3866 C CA . PHE A 1 503 ? -10.297 17.172 39 1 93.56 503 PHE A CA 1
ATOM 3867 C C . PHE A 1 503 ? -9.586 18.438 38.562 1 93.56 503 PHE A C 1
ATOM 3869 O O . PHE A 1 503 ? -9.836 18.938 37.469 1 93.56 503 PHE A O 1
ATOM 3876 N N . PHE A 1 504 ? -8.773 18.984 39.438 1 93.75 504 PHE A N 1
ATOM 3877 C CA . PHE A 1 504 ? -7.973 20.156 39.062 1 93.75 504 PHE A CA 1
ATOM 3878 C C . PHE A 1 504 ? -6.516 19.766 38.844 1 93.75 504 PHE A C 1
ATOM 3880 O O . PHE A 1 504 ? -5.934 19.031 39.656 1 93.75 504 PHE A O 1
ATOM 3887 N N . SER A 1 505 ? -6.039 20.156 37.719 1 92.25 505 SER A N 1
ATOM 3888 C CA . SER A 1 505 ? -4.621 19.969 37.438 1 92.25 505 SER A CA 1
ATOM 3889 C C . SER A 1 505 ? -3.844 21.266 37.594 1 92.25 505 SER A C 1
ATOM 3891 O O . SER A 1 505 ? -4.23 22.297 37.031 1 92.25 505 SER A O 1
ATOM 3893 N N . PRO A 1 506 ? -2.725 21.188 38.312 1 89.12 506 PRO A N 1
ATOM 3894 C CA . PRO A 1 506 ? -1.892 22.391 38.438 1 89.12 506 PRO A CA 1
ATOM 3895 C C . PRO A 1 506 ? -1.017 22.625 37.219 1 89.12 506 PRO A C 1
ATOM 3897 O O . PRO A 1 506 ? -0.519 23.734 37 1 89.12 506 PRO A O 1
ATOM 3900 N N . ASP A 1 507 ? -0.813 21.594 36.438 1 88.94 507 ASP A N 1
ATOM 3901 C CA . ASP A 1 507 ? 0.043 21.641 35.25 1 88.94 507 ASP A CA 1
ATOM 3902 C C . ASP A 1 507 ? -0.785 21.562 33.969 1 88.94 507 ASP A C 1
ATOM 3904 O O . ASP A 1 507 ? -1.923 21.078 34 1 88.94 507 ASP A O 1
ATOM 3908 N N . PRO A 1 508 ? -0.154 22.109 32.906 1 87.44 508 PRO A N 1
ATOM 3909 C CA . PRO A 1 508 ? -0.817 21.891 31.609 1 87.44 508 PRO A CA 1
ATOM 3910 C C . PRO A 1 508 ? -1.092 20.422 31.312 1 87.44 508 PRO A C 1
ATOM 3912 O O . PRO A 1 508 ? -0.304 19.562 31.703 1 87.44 508 PRO A O 1
ATOM 3915 N N . LEU A 1 509 ? -2.178 20.172 30.672 1 89.31 509 LEU A N 1
ATOM 3916 C CA . LEU A 1 509 ? -2.578 18.797 30.406 1 89.31 509 LEU A CA 1
ATOM 3917 C C . LEU A 1 509 ? -1.635 18.156 29.391 1 89.31 509 LEU A C 1
ATOM 3919 O O . LEU A 1 509 ? -1.151 18.812 28.469 1 89.31 509 LEU A O 1
ATOM 3923 N N . PRO A 1 510 ? -1.392 16.875 29.547 1 84.94 510 PRO A N 1
ATOM 3924 C CA . PRO A 1 510 ? -0.441 16.172 28.688 1 84.94 510 PRO A CA 1
ATOM 3925 C C . PRO A 1 510 ? -0.871 16.156 27.219 1 84.94 510 PRO A C 1
ATOM 3927 O O . PRO A 1 510 ? -2.062 16.031 26.922 1 84.94 510 PRO A O 1
ATOM 3930 N N . ARG A 1 511 ? 0.13 16.312 26.391 1 81.5 511 ARG A N 1
ATOM 3931 C CA . ARG A 1 511 ? -0.064 16.25 24.938 1 81.5 511 ARG A CA 1
ATOM 3932 C C . ARG A 1 511 ? 0.773 15.148 24.312 1 81.5 511 ARG A C 1
ATOM 3934 O O . ARG A 1 511 ? 1.788 14.734 24.891 1 81.5 511 ARG A O 1
ATOM 3941 N N . ASN A 1 512 ? 0.344 14.609 23.188 1 72.75 512 ASN A N 1
ATOM 3942 C CA . ASN A 1 512 ? 1.079 13.562 22.484 1 72.75 512 ASN A CA 1
ATOM 3943 C C . ASN A 1 512 ? 2.145 14.156 21.562 1 72.75 512 ASN A C 1
ATOM 3945 O O . ASN A 1 512 ? 2.422 15.352 21.609 1 72.75 512 ASN A O 1
ATOM 3949 N N . ASP A 1 513 ? 2.812 13.312 20.75 1 65.62 513 ASP A N 1
ATOM 3950 C CA . ASP A 1 513 ? 3.939 13.719 19.922 1 65.62 513 ASP A CA 1
ATOM 3951 C C . ASP A 1 513 ? 3.486 14.648 18.797 1 65.62 513 ASP A C 1
ATOM 3953 O O . ASP A 1 513 ? 4.312 15.266 18.125 1 65.62 513 ASP A O 1
ATOM 3957 N N . ARG A 1 514 ? 2.18 14.797 18.719 1 63.44 514 ARG A N 1
ATOM 3958 C CA . ARG A 1 514 ? 1.621 15.703 17.719 1 63.44 514 ARG A CA 1
ATOM 3959 C C . ARG A 1 514 ? 0.984 16.922 18.375 1 63.44 514 ARG A C 1
ATOM 3961 O O . ARG A 1 514 ? 0.183 17.625 17.75 1 63.44 514 ARG A O 1
ATOM 3968 N N . ASP A 1 515 ? 1.24 17.031 19.656 1 63.69 515 ASP A N 1
ATOM 3969 C CA . ASP A 1 515 ? 0.845 18.188 20.438 1 63.69 515 ASP A CA 1
ATOM 3970 C C . ASP A 1 515 ? -0.668 18.219 20.641 1 63.69 515 ASP A C 1
ATOM 3972 O O . ASP A 1 515 ? -1.248 19.297 20.828 1 63.69 515 ASP A O 1
ATOM 3976 N N . LYS A 1 516 ? -1.244 17.094 20.453 1 72.19 516 LYS A N 1
ATOM 3977 C CA . LYS A 1 516 ? -2.672 16.984 20.734 1 72.19 516 LYS A CA 1
ATOM 3978 C C . LYS A 1 516 ? -2.914 16.5 22.156 1 72.19 516 LYS A C 1
ATOM 3980 O O . LYS A 1 516 ? -2.076 15.805 22.734 1 72.19 516 LYS A O 1
ATOM 3985 N N . MET A 1 517 ? -4.02 16.984 22.734 1 78.12 517 MET A N 1
ATOM 3986 C CA . MET A 1 517 ? -4.398 16.516 24.062 1 78.12 517 MET A CA 1
ATOM 3987 C C . MET A 1 517 ? -4.359 14.992 24.141 1 78.12 517 MET A C 1
ATOM 3989 O O . MET A 1 517 ? -4.93 14.312 23.281 1 78.12 517 MET A O 1
ATOM 3993 N N . ASP A 1 518 ? -3.623 14.445 25.125 1 79.81 518 ASP A N 1
ATOM 3994 C CA . ASP A 1 518 ? -3.479 13 25.312 1 79.81 518 ASP A CA 1
ATOM 3995 C C . ASP A 1 518 ? -4.504 12.469 26.312 1 79.81 518 ASP A C 1
ATOM 3997 O O . ASP A 1 518 ? -4.176 12.219 27.469 1 79.81 518 ASP A O 1
ATOM 4001 N N . ARG A 1 519 ? -5.707 12.227 25.859 1 83.31 519 ARG A N 1
ATOM 4002 C CA . ARG A 1 519 ? -6.812 11.812 26.703 1 83.31 519 ARG A CA 1
ATOM 4003 C C . ARG A 1 519 ? -6.535 10.453 27.344 1 83.31 519 ARG A C 1
ATOM 4005 O O . ARG A 1 519 ? -6.945 10.195 28.484 1 83.31 519 ARG A O 1
ATOM 4012 N N . LYS A 1 520 ? -5.871 9.602 26.625 1 78.44 520 LYS A N 1
ATOM 4013 C CA . LYS A 1 520 ? -5.539 8.289 27.172 1 78.44 520 LYS A CA 1
ATOM 4014 C C . LYS A 1 520 ? -4.652 8.406 28.406 1 78.44 520 LYS A C 1
ATOM 4016 O O . LYS A 1 520 ? -4.902 7.754 29.422 1 78.44 520 LYS A O 1
ATOM 4021 N N . LYS A 1 521 ? -3.648 9.227 28.219 1 81.94 521 LYS A N 1
ATOM 4022 C CA . LYS A 1 521 ? -2.748 9.453 29.344 1 81.94 521 LYS A CA 1
ATOM 4023 C C . LYS A 1 521 ? -3.488 10.078 30.531 1 81.94 521 LYS A C 1
ATOM 4025 O O . LYS A 1 521 ? -3.225 9.742 31.688 1 81.94 521 LYS A O 1
ATOM 4030 N N . LEU A 1 522 ? -4.41 10.953 30.234 1 84.31 522 LEU A N 1
ATOM 4031 C CA . LEU A 1 522 ? -5.172 11.617 31.297 1 84.31 522 LEU A CA 1
ATOM 4032 C C . LEU A 1 522 ? -6.066 10.633 32.031 1 84.31 522 LEU A C 1
ATOM 4034 O O . LEU A 1 522 ? -6.191 10.695 33.25 1 84.31 522 LEU A O 1
ATOM 4038 N N . ARG A 1 523 ? -6.602 9.695 31.266 1 81.38 523 ARG A N 1
ATOM 4039 C CA . ARG A 1 523 ? -7.406 8.641 31.875 1 81.38 523 ARG A CA 1
ATOM 4040 C C . ARG A 1 523 ? -6.57 7.789 32.812 1 81.38 523 ARG A C 1
ATOM 4042 O O . ARG A 1 523 ? -7.059 7.363 33.875 1 81.38 523 ARG A O 1
ATOM 4049 N N . GLU A 1 524 ? -5.34 7.648 32.469 1 81.31 524 GLU A N 1
ATOM 4050 C CA . GLU A 1 524 ? -4.445 6.844 33.281 1 81.31 524 GLU A CA 1
ATOM 4051 C C . GLU A 1 524 ? -4.059 7.578 34.562 1 81.31 524 GLU A C 1
ATOM 4053 O O . GLU A 1 524 ? -3.947 6.969 35.625 1 81.31 524 GLU A O 1
ATOM 4058 N N . ILE A 1 525 ? -3.838 8.828 34.469 1 80.44 525 ILE A N 1
ATOM 4059 C CA . ILE A 1 525 ? -3.422 9.641 35.594 1 80.44 525 ILE A CA 1
ATOM 4060 C C . ILE A 1 525 ? -4.574 9.766 36.594 1 80.44 525 ILE A C 1
ATOM 4062 O O . ILE A 1 525 ? -4.371 9.664 37.812 1 80.44 525 ILE A O 1
ATOM 4066 N N . TRP A 1 526 ? -5.719 9.984 36.062 1 75.75 526 TRP A N 1
ATOM 4067 C CA . TRP A 1 526 ? -6.844 10.281 36.938 1 75.75 526 TRP A CA 1
ATOM 4068 C C . TRP A 1 526 ? -7.828 9.117 36.969 1 75.75 526 TRP A C 1
ATOM 4070 O O . TRP A 1 526 ? -9.031 9.312 37.156 1 75.75 526 TRP A O 1
ATOM 4080 N N . ARG A 1 527 ? -7.32 7.875 36.656 1 66.88 527 ARG A N 1
ATOM 4081 C CA . ARG A 1 527 ? -8.133 6.664 36.75 1 66.88 527 ARG A CA 1
ATOM 4082 C C . ARG A 1 527 ? -8.617 6.438 38.188 1 66.88 527 ARG A C 1
ATOM 4084 O O . ARG A 1 527 ? -7.859 6.625 39.125 1 66.88 527 ARG A O 1
ATOM 4091 N N . MET B 1 1 ? 0.955 -38.812 18.062 1 20.78 1 MET B N 1
ATOM 4092 C CA . MET B 1 1 ? -0.495 -38.625 18.031 1 20.78 1 MET B CA 1
ATOM 4093 C C . MET B 1 1 ? -0.873 -37.156 17.953 1 20.78 1 MET B C 1
ATOM 4095 O O . MET B 1 1 ? -1.172 -36.531 18.969 1 20.78 1 MET B O 1
ATOM 4099 N N . THR B 1 2 ? 0.001 -36.344 17.312 1 25.75 2 THR B N 1
ATOM 4100 C CA . THR B 1 2 ? -0.23 -34.906 17.156 1 25.75 2 THR B CA 1
ATOM 4101 C C . THR B 1 2 ? -1.606 -34.656 16.562 1 25.75 2 THR B C 1
ATOM 4103 O O . THR B 1 2 ? -1.912 -35.125 15.461 1 25.75 2 THR B O 1
ATOM 4106 N N . THR B 1 3 ? -2.559 -34.75 17.484 1 27.91 3 THR B N 1
ATOM 4107 C CA . THR B 1 3 ? -3.994 -34.594 17.297 1 27.91 3 THR B CA 1
ATOM 4108 C C . THR B 1 3 ? -4.281 -33.375 16.406 1 27.91 3 THR B C 1
ATOM 4110 O O . THR B 1 3 ? -3.738 -32.281 16.625 1 27.91 3 THR B O 1
ATOM 4113 N N . GLY B 1 4 ? -4.348 -33.594 15.078 1 30.27 4 GLY B N 1
ATOM 4114 C CA . GLY B 1 4 ? -4.695 -32.688 14 1 30.27 4 GLY B CA 1
ATOM 4115 C C . GLY B 1 4 ? -5.859 -31.781 14.336 1 30.27 4 GLY B C 1
ATOM 4116 O O . GLY B 1 4 ? -7.012 -32.094 14.039 1 30.27 4 GLY B O 1
ATOM 4117 N N . VAL B 1 5 ? -5.863 -31.172 15.539 1 33.94 5 VAL B N 1
ATOM 4118 C CA . VAL B 1 5 ? -6.906 -30.203 15.867 1 33.94 5 VAL B CA 1
ATOM 4119 C C . VAL B 1 5 ? -7.168 -29.297 14.672 1 33.94 5 VAL B C 1
ATOM 4121 O O . VAL B 1 5 ? -6.273 -28.578 14.227 1 33.94 5 VAL B O 1
ATOM 4124 N N . THR B 1 6 ? -7.922 -29.516 13.602 1 42.97 6 THR B N 1
ATOM 4125 C CA . THR B 1 6 ? -8.633 -28.672 12.648 1 42.97 6 THR B CA 1
ATOM 4126 C C . THR B 1 6 ? -9.016 -27.344 13.281 1 42.97 6 THR B C 1
ATOM 4128 O O . THR B 1 6 ? -10.062 -27.219 13.922 1 42.97 6 THR B O 1
ATOM 4131 N N . THR B 1 7 ? -8.281 -26.688 14 1 50.84 7 THR B N 1
ATOM 4132 C CA . THR B 1 7 ? -8.773 -25.594 14.82 1 50.84 7 THR B CA 1
ATOM 4133 C C . THR B 1 7 ? -9.18 -24.406 13.953 1 50.84 7 THR B C 1
ATOM 4135 O O . THR B 1 7 ? -8.484 -24.062 13 1 50.84 7 THR B O 1
ATOM 4138 N N . ASP B 1 8 ? -10.547 -24.094 13.773 1 64.25 8 ASP B N 1
ATOM 4139 C CA . ASP B 1 8 ? -11.258 -22.969 13.195 1 64.25 8 ASP B CA 1
ATOM 4140 C C . ASP B 1 8 ? -10.641 -21.641 13.633 1 64.25 8 ASP B C 1
ATOM 4142 O O . ASP B 1 8 ? -11.117 -20.562 13.25 1 64.25 8 ASP B O 1
ATOM 4146 N N . GLU B 1 9 ? -9.453 -21.812 14.258 1 79.88 9 GLU B N 1
ATOM 4147 C CA . GLU B 1 9 ? -8.891 -20.562 14.766 1 79.88 9 GLU B CA 1
ATOM 4148 C C . GLU B 1 9 ? -8.039 -19.875 13.703 1 79.88 9 GLU B C 1
ATOM 4150 O O . GLU B 1 9 ? -7.293 -20.531 12.977 1 79.88 9 GLU B O 1
ATOM 4155 N N . THR B 1 10 ? -8.133 -18.688 13.594 1 88.12 10 THR B N 1
ATOM 4156 C CA . THR B 1 10 ? -7.332 -17.859 12.695 1 88.12 10 THR B CA 1
ATOM 4157 C C . THR B 1 10 ? -5.859 -17.922 13.078 1 88.12 10 THR B C 1
ATOM 4159 O O . THR B 1 10 ? -5.504 -17.703 14.242 1 88.12 10 THR B O 1
ATOM 4162 N N . PRO B 1 11 ? -4.992 -18.359 12.117 1 93.06 11 PRO B N 1
ATOM 4163 C CA . PRO B 1 11 ? -3.559 -18.391 12.43 1 93.06 11 PRO B CA 1
ATOM 4164 C C . PRO B 1 11 ? -3.021 -17.047 12.891 1 93.06 11 PRO B C 1
ATOM 4166 O O . PRO B 1 11 ? -3.447 -16 12.391 1 93.06 11 PRO B O 1
ATOM 4169 N N . VAL B 1 12 ? -2.146 -17.094 13.844 1 91.38 12 VAL B N 1
ATOM 4170 C CA . VAL B 1 12 ? -1.512 -15.883 14.359 1 91.38 12 VAL B CA 1
ATOM 4171 C C . VAL B 1 12 ? -0.002 -15.961 14.141 1 91.38 12 VAL B C 1
ATOM 4173 O O . VAL B 1 12 ? 0.601 -17.016 14.305 1 91.38 12 VAL B O 1
ATOM 4176 N N . PHE B 1 13 ? 0.597 -14.906 13.789 1 95.5 13 PHE B N 1
ATOM 4177 C CA . PHE B 1 13 ? 2.031 -14.82 13.547 1 95.5 13 PHE B CA 1
ATOM 4178 C C . PHE B 1 13 ? 2.654 -13.703 14.383 1 95.5 13 PHE B C 1
ATOM 4180 O O . PHE B 1 13 ? 2.021 -12.672 14.617 1 95.5 13 PHE B O 1
ATOM 4187 N N . PRO B 1 14 ? 3.846 -13.891 14.852 1 95.06 14 PRO B N 1
ATOM 4188 C CA . PRO B 1 14 ? 4.508 -12.828 15.617 1 95.06 14 PRO B CA 1
ATOM 4189 C C . PRO B 1 14 ? 4.855 -11.609 14.766 1 95.06 14 PRO B C 1
ATOM 4191 O O . PRO B 1 14 ? 4.965 -11.727 13.539 1 95.06 14 PRO B O 1
ATOM 4194 N N . ASP B 1 15 ? 5.047 -10.477 15.43 1 94.25 15 ASP B N 1
ATOM 4195 C CA . ASP B 1 15 ? 5.402 -9.25 14.711 1 94.25 15 ASP B CA 1
ATOM 4196 C C . ASP B 1 15 ? 6.742 -9.406 14 1 94.25 15 ASP B C 1
ATOM 4198 O O . ASP B 1 15 ? 6.871 -9.062 12.82 1 94.25 15 ASP B O 1
ATOM 4202 N N . SER B 1 16 ? 7.805 -9.906 14.82 1 95.62 16 SER B N 1
ATOM 4203 C CA . SER B 1 16 ? 9.062 -10.273 14.172 1 95.62 16 SER B CA 1
ATOM 4204 C C . SER B 1 16 ? 8.906 -11.547 13.352 1 95.62 16 SER B C 1
ATOM 4206 O O . SER B 1 16 ? 8.695 -12.633 13.906 1 95.62 16 SER B O 1
ATOM 4208 N N . PHE B 1 17 ? 8.891 -11.406 12.023 1 97.56 17 PHE B N 1
ATOM 4209 C CA . PHE B 1 17 ? 8.547 -12.531 11.156 1 97.56 17 PHE B CA 1
ATOM 4210 C C . PHE B 1 17 ? 9.281 -12.43 9.82 1 97.56 17 PHE B C 1
ATOM 4212 O O . PHE B 1 17 ? 9.398 -11.344 9.25 1 97.56 17 PHE B O 1
ATOM 4219 N N . ASN B 1 18 ? 9.852 -13.523 9.375 1 97.75 18 ASN B N 1
ATOM 4220 C CA . ASN B 1 18 ? 10.492 -13.656 8.07 1 97.75 18 ASN B CA 1
ATOM 4221 C C . ASN B 1 18 ? 10.062 -14.945 7.367 1 97.75 18 ASN B C 1
ATOM 4223 O O . ASN B 1 18 ? 10.164 -16.031 7.934 1 97.75 18 ASN B O 1
ATOM 4227 N N . MET B 1 19 ? 9.688 -14.883 6.148 1 97.12 19 MET B N 1
ATOM 4228 C CA . MET B 1 19 ? 9.188 -16.016 5.387 1 97.12 19 MET B CA 1
ATOM 4229 C C . MET B 1 19 ? 10.258 -17.109 5.254 1 97.12 19 MET B C 1
ATOM 4231 O O . MET B 1 19 ? 9.945 -18.297 5.273 1 97.12 19 MET B O 1
ATOM 4235 N N . ALA B 1 20 ? 11.508 -16.688 5.012 1 98.38 20 ALA B N 1
ATOM 4236 C CA . ALA B 1 20 ? 12.57 -17.688 4.883 1 98.38 20 ALA B CA 1
ATOM 4237 C C . ALA B 1 20 ? 12.719 -18.484 6.172 1 98.38 20 ALA B C 1
ATOM 4239 O O . ALA B 1 20 ? 12.969 -19.703 6.133 1 98.38 20 ALA B O 1
ATOM 4240 N N . ASP B 1 21 ? 12.602 -17.797 7.309 1 98.12 21 ASP B N 1
ATOM 4241 C CA . ASP B 1 21 ? 12.672 -18.5 8.586 1 98.12 21 ASP B CA 1
ATOM 4242 C C . ASP B 1 21 ? 11.516 -19.469 8.75 1 98.12 21 ASP B C 1
ATOM 4244 O O . ASP B 1 21 ? 11.703 -20.609 9.203 1 98.12 21 ASP B O 1
ATOM 4248 N N . TYR B 1 22 ? 10.359 -19.047 8.312 1 98 22 TYR B N 1
ATOM 4249 C CA . TYR B 1 22 ? 9.148 -19.844 8.477 1 98 22 TYR B CA 1
ATOM 4250 C C . TYR B 1 22 ? 9.172 -21.062 7.562 1 98 22 TYR B C 1
ATOM 4252 O O . TYR B 1 22 ? 8.828 -22.172 7.984 1 98 22 TYR B O 1
ATOM 4260 N N . PHE B 1 23 ? 9.594 -20.953 6.344 1 98.5 23 PHE B N 1
ATOM 4261 C CA . PHE B 1 23 ? 9.445 -22.016 5.348 1 98.5 23 PHE B CA 1
ATOM 4262 C C . PHE B 1 23 ? 10.703 -22.859 5.27 1 98.5 23 PHE B C 1
ATOM 4264 O O . PHE B 1 23 ? 10.641 -24.062 4.953 1 98.5 23 PHE B O 1
ATOM 4271 N N . VAL B 1 24 ? 11.883 -22.312 5.527 1 98.69 24 VAL B N 1
ATOM 4272 C CA . VAL B 1 24 ? 13.133 -23.031 5.328 1 98.69 24 VAL B CA 1
ATOM 4273 C C . VAL B 1 24 ? 13.742 -23.391 6.684 1 98.69 24 VAL B C 1
ATOM 4275 O O . VAL B 1 24 ? 13.867 -24.578 7.023 1 98.69 24 VAL B O 1
ATOM 4278 N N . PHE B 1 25 ? 13.977 -22.469 7.492 1 98.5 25 PHE B N 1
ATOM 4279 C CA . PHE B 1 25 ? 14.797 -22.672 8.68 1 98.5 25 PHE B CA 1
ATOM 4280 C C . PHE B 1 25 ? 13.984 -23.359 9.773 1 98.5 25 PHE B C 1
ATOM 4282 O O . PHE B 1 25 ? 14.555 -24 10.664 1 98.5 25 PHE B O 1
ATOM 4289 N N . ALA B 1 26 ? 12.68 -23.172 9.703 1 98.06 26 ALA B N 1
ATOM 4290 C CA . ALA B 1 26 ? 11.828 -23.922 10.617 1 98.06 26 ALA B CA 1
ATOM 4291 C C . ALA B 1 26 ? 12.047 -25.422 10.477 1 98.06 26 ALA B C 1
ATOM 4293 O O . ALA B 1 26 ? 11.945 -26.172 11.461 1 98.06 26 ALA B O 1
ATOM 4294 N N . ASN B 1 27 ? 12.336 -25.891 9.273 1 98.44 27 ASN B N 1
ATOM 4295 C CA . ASN B 1 27 ? 12.609 -27.312 9.055 1 98.44 27 ASN B CA 1
ATOM 4296 C C . ASN B 1 27 ? 13.898 -27.75 9.742 1 98.44 27 ASN B C 1
ATOM 4298 O O . ASN B 1 27 ? 13.977 -28.859 10.281 1 98.44 27 ASN B O 1
ATOM 4302 N N . ILE B 1 28 ? 14.891 -26.906 9.75 1 98.25 28 ILE B N 1
ATOM 4303 C CA . ILE B 1 28 ? 16.125 -27.188 10.461 1 98.25 28 ILE B CA 1
ATOM 4304 C C . ILE B 1 28 ? 15.859 -27.297 11.961 1 98.25 28 ILE B C 1
ATOM 4306 O O . ILE B 1 28 ? 16.297 -28.25 12.609 1 98.25 28 ILE B O 1
ATOM 4310 N N . ALA B 1 29 ? 15.156 -26.344 12.445 1 97.75 29 ALA B N 1
ATOM 4311 C CA . ALA B 1 29 ? 14.812 -26.328 13.859 1 97.75 29 ALA B CA 1
ATOM 4312 C C . ALA B 1 29 ? 14 -27.562 14.258 1 97.75 29 ALA B C 1
ATOM 4314 O O . ALA B 1 29 ? 14.109 -28.047 15.383 1 97.75 29 ALA B O 1
ATOM 4315 N N . ALA B 1 30 ? 13.25 -28.094 13.336 1 97.44 30 ALA B N 1
ATOM 4316 C CA . ALA B 1 30 ? 12.383 -29.25 13.594 1 97.44 30 ALA B CA 1
ATOM 4317 C C . ALA B 1 30 ? 13.141 -30.562 13.414 1 97.44 30 ALA B C 1
ATOM 4319 O O . ALA B 1 30 ? 12.562 -31.641 13.531 1 97.44 30 ALA B O 1
ATOM 4320 N N . GLY B 1 31 ? 14.406 -30.5 13.07 1 97.88 31 GLY B N 1
ATOM 4321 C CA . GLY B 1 31 ? 15.234 -31.688 12.953 1 97.88 31 GLY B CA 1
ATOM 4322 C C . GLY B 1 31 ? 15.133 -32.344 11.586 1 97.88 31 GLY B C 1
ATOM 4323 O O . GLY B 1 31 ? 15.469 -33.531 11.438 1 97.88 31 GLY B O 1
ATOM 4324 N N . ARG B 1 32 ? 14.688 -31.594 10.586 1 98.19 32 ARG B N 1
ATOM 4325 C CA . ARG B 1 32 ? 14.508 -32.156 9.258 1 98.19 32 ARG B CA 1
ATOM 4326 C C . ARG B 1 32 ? 15.648 -31.766 8.328 1 98.19 32 ARG B C 1
ATOM 4328 O O . ARG B 1 32 ? 15.5 -31.781 7.105 1 98.19 32 ARG B O 1
ATOM 4335 N N . GLY B 1 33 ? 16.719 -31.406 8.805 1 98.44 33 GLY B N 1
ATOM 4336 C CA . GLY B 1 33 ? 17.844 -30.906 8.023 1 98.44 33 GLY B CA 1
ATOM 4337 C C . GLY B 1 33 ? 18.328 -31.906 6.984 1 98.44 33 GLY B C 1
ATOM 4338 O O . GLY B 1 33 ? 18.656 -31.531 5.863 1 98.44 33 GLY B O 1
ATOM 4339 N N . SER B 1 34 ? 18.328 -33.156 7.293 1 98.5 34 SER B N 1
ATOM 4340 C CA . SER B 1 34 ? 18.906 -34.188 6.43 1 98.5 34 SER B CA 1
ATOM 4341 C C . SER B 1 34 ? 17.875 -34.688 5.422 1 98.5 34 SER B C 1
ATOM 4343 O O . SER B 1 34 ? 18.219 -35.438 4.5 1 98.5 34 SER B O 1
ATOM 4345 N N . LYS B 1 35 ? 16.672 -34.25 5.566 1 98.62 35 LYS B N 1
ATOM 4346 C CA . LYS B 1 35 ? 15.625 -34.656 4.637 1 98.62 35 LYS B CA 1
ATOM 4347 C C . LYS B 1 35 ? 15.781 -33.969 3.285 1 98.62 35 LYS B C 1
ATOM 4349 O O . LYS B 1 35 ? 16.219 -32.812 3.217 1 98.62 35 LYS B O 1
ATOM 4354 N N . THR B 1 36 ? 15.391 -34.719 2.211 1 98.81 36 THR B N 1
ATOM 4355 C CA . THR B 1 36 ? 15.422 -34.125 0.872 1 98.81 36 THR B CA 1
ATOM 4356 C C . THR B 1 36 ? 14.367 -33.031 0.724 1 98.81 36 THR B C 1
ATOM 4358 O O . THR B 1 36 ? 13.18 -33.281 0.958 1 98.81 36 THR B O 1
ATOM 4361 N N . ALA B 1 37 ? 14.789 -31.859 0.378 1 98.94 37 ALA B N 1
ATOM 4362 C CA . ALA B 1 37 ? 13.883 -30.734 0.129 1 98.94 37 ALA B CA 1
ATOM 4363 C C . ALA B 1 37 ? 13.547 -30.625 -1.355 1 98.94 37 ALA B C 1
ATOM 4365 O O . ALA B 1 37 ? 12.398 -30.375 -1.719 1 98.94 37 ALA B O 1
ATOM 4366 N N . LEU B 1 38 ? 14.625 -30.859 -2.156 1 98.94 38 LEU B N 1
ATOM 4367 C CA . LEU B 1 38 ? 14.484 -30.688 -3.598 1 98.94 38 LEU B CA 1
ATOM 4368 C C . LEU B 1 38 ? 15.055 -31.875 -4.352 1 98.94 38 LEU B C 1
ATOM 4370 O O . LEU B 1 38 ? 16.094 -32.406 -3.973 1 98.94 38 LEU B O 1
ATOM 4374 N N . LEU B 1 39 ? 14.406 -32.281 -5.391 1 98.88 39 LEU B N 1
ATOM 4375 C CA . LEU B 1 39 ? 14.938 -33.188 -6.414 1 98.88 39 LEU B CA 1
ATOM 4376 C C . LEU B 1 39 ? 15.102 -32.438 -7.742 1 98.88 39 LEU B C 1
ATOM 4378 O O . LEU B 1 39 ? 14.164 -31.797 -8.219 1 98.88 39 LEU B O 1
ATOM 4382 N N . PHE B 1 40 ? 16.266 -32.469 -8.289 1 98.38 40 PHE B N 1
ATOM 4383 C CA . PHE B 1 40 ? 16.562 -31.766 -9.516 1 98.38 40 PHE B CA 1
ATOM 4384 C C . PHE B 1 40 ? 17.672 -32.469 -10.305 1 98.38 40 PHE B C 1
ATOM 4386 O O . PHE B 1 40 ? 18.781 -32.625 -9.797 1 98.38 40 PHE B O 1
ATOM 4393 N N . GLU B 1 41 ? 17.391 -32.844 -11.492 1 95.94 41 GLU B N 1
ATOM 4394 C CA . GLU B 1 41 ? 18.344 -33.438 -12.43 1 95.94 41 GLU B CA 1
ATOM 4395 C C . GLU B 1 41 ? 19.188 -34.5 -11.742 1 95.94 41 GLU B C 1
ATOM 4397 O O . GLU B 1 41 ? 20.406 -34.5 -11.828 1 95.94 41 GLU B O 1
ATOM 4402 N N . GLY B 1 42 ? 18.531 -35.312 -11.047 1 93.31 42 GLY B N 1
ATOM 4403 C CA . GLY B 1 42 ? 19.172 -36.469 -10.445 1 93.31 42 GLY B CA 1
ATOM 4404 C C . GLY B 1 42 ? 19.812 -36.188 -9.109 1 93.31 42 GLY B C 1
ATOM 4405 O O . GLY B 1 42 ? 20.375 -37.062 -8.461 1 93.31 42 GLY B O 1
ATOM 4406 N N . GLN B 1 43 ? 19.75 -35 -8.672 1 96.12 43 GLN B N 1
ATOM 4407 C CA . GLN B 1 43 ? 20.328 -34.594 -7.398 1 96.12 43 GLN B CA 1
ATOM 4408 C C . GLN B 1 43 ? 19.266 -34.438 -6.328 1 96.12 43 GLN B C 1
ATOM 4410 O O . GLN B 1 43 ? 18.188 -33.906 -6.602 1 96.12 43 GLN B O 1
ATOM 4415 N N . ALA B 1 44 ? 19.562 -34.969 -5.191 1 98.62 44 ALA B N 1
ATOM 4416 C CA . ALA B 1 44 ? 18.766 -34.719 -4 1 98.62 44 ALA B CA 1
ATOM 4417 C C . ALA B 1 44 ? 19.422 -33.688 -3.104 1 98.62 44 ALA B C 1
ATOM 4419 O O . ALA B 1 44 ? 20.562 -33.844 -2.67 1 98.62 44 ALA B O 1
ATOM 4420 N N . ILE B 1 45 ? 18.719 -32.594 -2.873 1 98.81 45 ILE B N 1
ATOM 4421 C CA . ILE B 1 45 ? 19.234 -31.5 -2.055 1 98.81 45 ILE B CA 1
ATOM 4422 C C . ILE B 1 45 ? 18.469 -31.453 -0.732 1 98.81 45 ILE B C 1
ATOM 4424 O O . ILE B 1 45 ? 17.234 -31.391 -0.719 1 98.81 45 ILE B O 1
ATOM 4428 N N . THR B 1 46 ? 19.156 -31.453 0.349 1 98.88 46 THR B N 1
ATOM 4429 C CA . THR B 1 46 ? 18.531 -31.531 1.666 1 98.88 46 THR B CA 1
ATOM 4430 C C . THR B 1 46 ? 18.125 -30.141 2.15 1 98.88 46 THR B C 1
ATOM 4432 O O . THR B 1 46 ? 18.547 -29.141 1.59 1 98.88 46 THR B O 1
ATOM 4435 N N . TYR B 1 47 ? 17.281 -30.078 3.178 1 98.88 47 TYR B N 1
ATOM 4436 C CA . TYR B 1 47 ? 16.906 -28.812 3.789 1 98.88 47 TYR B CA 1
ATOM 4437 C C . TYR B 1 47 ? 18.125 -28.094 4.344 1 98.88 47 TYR B C 1
ATOM 4439 O O . TYR B 1 47 ? 18.203 -26.859 4.293 1 98.88 47 TYR B O 1
ATOM 4447 N N . ASP B 1 48 ? 19.109 -28.828 4.879 1 98.81 48 ASP B N 1
ATOM 4448 C CA . ASP B 1 48 ? 20.344 -28.219 5.355 1 98.81 48 ASP B CA 1
ATOM 4449 C C . ASP B 1 48 ? 21.078 -27.516 4.219 1 98.81 48 ASP B C 1
ATOM 4451 O O . ASP B 1 48 ? 21.578 -26.391 4.395 1 98.81 48 ASP B O 1
ATOM 4455 N N . GLU B 1 49 ? 21.156 -28.188 3.113 1 98.69 49 GLU B N 1
ATOM 4456 C CA . GLU B 1 49 ? 21.844 -27.609 1.958 1 98.69 49 GLU B CA 1
ATOM 4457 C C . GLU B 1 49 ? 21.094 -26.391 1.438 1 98.69 49 GLU B C 1
ATOM 4459 O O . GLU B 1 49 ? 21.719 -25.391 1.073 1 98.69 49 GLU B O 1
ATOM 4464 N N . VAL B 1 50 ? 19.75 -26.453 1.387 1 98.81 50 VAL B N 1
ATOM 4465 C CA . VAL B 1 50 ? 18.953 -25.312 0.97 1 98.81 50 VAL B CA 1
ATOM 4466 C C . VAL B 1 50 ? 19.188 -24.141 1.928 1 98.81 50 VAL B C 1
ATOM 4468 O O . VAL B 1 50 ? 19.438 -23.016 1.493 1 98.81 50 VAL B O 1
ATOM 4471 N N . ALA B 1 51 ? 19.172 -24.422 3.23 1 98.69 51 ALA B N 1
ATOM 4472 C CA . ALA B 1 51 ? 19.375 -23.391 4.242 1 98.69 51 ALA B CA 1
ATOM 4473 C C . ALA B 1 51 ? 20.734 -22.703 4.086 1 98.69 51 ALA B C 1
ATOM 4475 O O . ALA B 1 51 ? 20.844 -21.484 4.211 1 98.69 51 ALA B O 1
ATOM 4476 N N . ALA B 1 52 ? 21.703 -23.484 3.826 1 97.69 52 ALA B N 1
ATOM 4477 C CA . ALA B 1 52 ? 23.062 -22.953 3.648 1 97.69 52 ALA B CA 1
ATOM 4478 C C . ALA B 1 52 ? 23.125 -22.016 2.443 1 97.69 52 ALA B C 1
ATOM 4480 O O . ALA B 1 52 ? 23.688 -20.922 2.527 1 97.69 52 ALA B O 1
ATOM 4481 N N . ARG B 1 53 ? 22.562 -22.453 1.318 1 97.81 53 ARG B N 1
ATOM 4482 C CA . ARG B 1 53 ? 22.609 -21.641 0.099 1 97.81 53 ARG B CA 1
ATOM 4483 C C . ARG B 1 53 ? 21.75 -20.391 0.236 1 97.81 53 ARG B C 1
ATOM 4485 O O . ARG B 1 53 ? 22.109 -19.328 -0.268 1 97.81 53 ARG B O 1
ATOM 4492 N N . VAL B 1 54 ? 20.594 -20.516 0.878 1 98.12 54 VAL B N 1
ATOM 4493 C CA . VAL B 1 54 ? 19.719 -19.375 1.161 1 98.12 54 VAL B CA 1
ATOM 4494 C C . VAL B 1 54 ? 20.484 -18.344 1.981 1 98.12 54 VAL B C 1
ATOM 4496 O O . VAL B 1 54 ? 20.438 -17.141 1.682 1 98.12 54 VAL B O 1
ATOM 4499 N N . THR B 1 55 ? 21.219 -18.797 2.988 1 96.75 55 THR B N 1
ATOM 4500 C CA . THR B 1 55 ? 22.031 -17.922 3.834 1 96.75 55 THR B CA 1
ATOM 4501 C C . THR B 1 55 ? 23.109 -17.234 3.014 1 96.75 55 THR B C 1
ATOM 4503 O O . THR B 1 55 ? 23.312 -16.016 3.15 1 96.75 55 THR B O 1
ATOM 4506 N N . GLN B 1 56 ? 23.734 -17.938 2.154 1 96.25 56 GLN B N 1
ATOM 4507 C CA . GLN B 1 56 ? 24.797 -17.375 1.323 1 96.25 56 GLN B CA 1
ATOM 4508 C C . GLN B 1 56 ? 24.25 -16.312 0.388 1 96.25 56 GLN B C 1
ATOM 4510 O O . GLN B 1 56 ? 24.875 -15.258 0.207 1 96.25 56 GLN B O 1
ATOM 4515 N N . VAL B 1 57 ? 23.125 -16.562 -0.209 1 97.12 57 VAL B N 1
ATOM 4516 C CA . VAL B 1 57 ? 22.516 -15.578 -1.093 1 97.12 57 VAL B CA 1
ATOM 4517 C C . VAL B 1 57 ? 22.203 -14.305 -0.309 1 97.12 57 VAL B C 1
ATOM 4519 O O . VAL B 1 57 ? 22.5 -13.195 -0.76 1 97.12 57 VAL B O 1
ATOM 4522 N N . ALA B 1 58 ? 21.562 -14.461 0.855 1 97.06 58 ALA B N 1
ATOM 4523 C CA . ALA B 1 58 ? 21.219 -13.312 1.688 1 97.06 58 ALA B CA 1
ATOM 4524 C C . ALA B 1 58 ? 22.469 -12.5 2.023 1 97.06 58 ALA B C 1
ATOM 4526 O O . ALA B 1 58 ? 22.484 -11.273 1.872 1 97.06 58 ALA B O 1
ATOM 4527 N N . GLU B 1 59 ? 23.5 -13.211 2.453 1 95.44 59 GLU B N 1
ATOM 4528 C CA . GLU B 1 59 ? 24.75 -12.562 2.838 1 95.44 59 GLU B CA 1
ATOM 4529 C C . GLU B 1 59 ? 25.375 -11.812 1.66 1 95.44 59 GLU B C 1
ATOM 4531 O O . GLU B 1 59 ? 25.875 -10.695 1.821 1 95.44 59 GLU B O 1
ATOM 4536 N N . ARG B 1 60 ? 25.312 -12.391 0.511 1 94.94 60 ARG B N 1
ATOM 4537 C CA . ARG B 1 60 ? 25.906 -11.773 -0.669 1 94.94 60 ARG B CA 1
ATOM 4538 C C . ARG B 1 60 ? 25.109 -10.547 -1.104 1 94.94 60 ARG B C 1
ATOM 4540 O O . ARG B 1 60 ? 25.688 -9.539 -1.521 1 94.94 60 ARG B O 1
ATOM 4547 N N . LEU B 1 61 ? 23.812 -10.625 -1.087 1 95.12 61 LEU B N 1
ATOM 4548 C CA . LEU B 1 61 ? 22.969 -9.469 -1.396 1 95.12 61 LEU B CA 1
ATOM 4549 C C . LEU B 1 61 ? 23.281 -8.305 -0.455 1 95.12 61 LEU B C 1
ATOM 4551 O O . LEU B 1 61 ? 23.453 -7.172 -0.899 1 95.12 61 LEU B O 1
ATOM 4555 N N . LEU B 1 62 ? 23.375 -8.641 0.811 1 93.25 62 LEU B N 1
ATOM 4556 C CA . LEU B 1 62 ? 23.641 -7.621 1.818 1 93.25 62 LEU B CA 1
ATOM 4557 C C . LEU B 1 62 ? 25.031 -7.035 1.634 1 93.25 62 LEU B C 1
ATOM 4559 O O . LEU B 1 62 ? 25.219 -5.816 1.704 1 93.25 62 LEU B O 1
ATOM 4563 N N . ALA B 1 63 ? 26 -7.895 1.385 1 91.69 63 ALA B N 1
ATOM 4564 C CA . ALA B 1 63 ? 27.375 -7.445 1.155 1 91.69 63 ALA B CA 1
ATOM 4565 C C . ALA B 1 63 ? 27.469 -6.578 -0.095 1 91.69 63 ALA B C 1
ATOM 4567 O O . ALA B 1 63 ? 28.344 -5.723 -0.203 1 91.69 63 ALA B O 1
ATOM 4568 N N . SER B 1 64 ? 26.516 -6.82 -0.987 1 89.81 64 SER B N 1
ATOM 4569 C CA . SER B 1 64 ? 26.5 -6.074 -2.24 1 89.81 64 SER B CA 1
ATOM 4570 C C . SER B 1 64 ? 25.703 -4.781 -2.102 1 89.81 64 SER B C 1
ATOM 4572 O O . SER B 1 64 ? 25.469 -4.078 -3.09 1 89.81 64 SER B O 1
ATOM 4574 N N . GLY B 1 65 ? 25.188 -4.5 -0.926 1 86.69 65 GLY B N 1
ATOM 4575 C CA . GLY B 1 65 ? 24.609 -3.189 -0.668 1 86.69 65 GLY B CA 1
ATOM 4576 C C . GLY B 1 65 ? 23.094 -3.188 -0.709 1 86.69 65 GLY B C 1
ATOM 4577 O O . GLY B 1 65 ? 22.469 -2.125 -0.785 1 86.69 65 GLY B O 1
ATOM 4578 N N . LEU B 1 66 ? 22.5 -4.355 -0.656 1 91.06 66 LEU B N 1
ATOM 4579 C CA . LEU B 1 66 ? 21.047 -4.406 -0.637 1 91.06 66 LEU B CA 1
ATOM 4580 C C . LEU B 1 66 ? 20.484 -3.688 0.588 1 91.06 66 LEU B C 1
ATOM 4582 O O . LEU B 1 66 ? 20.953 -3.922 1.71 1 91.06 66 LEU B O 1
ATOM 4586 N N . LEU B 1 67 ? 19.594 -2.812 0.329 1 90 67 LEU B N 1
ATOM 4587 C CA . LEU B 1 67 ? 18.859 -2.135 1.392 1 90 67 LEU B CA 1
ATOM 4588 C C . LEU B 1 67 ? 17.484 -2.779 1.607 1 90 67 LEU B C 1
ATOM 4590 O O . LEU B 1 67 ? 17 -3.5 0.738 1 90 67 LEU B O 1
ATOM 4594 N N . PRO B 1 68 ? 16.938 -2.59 2.811 1 90.56 68 PRO B N 1
ATOM 4595 C CA . PRO B 1 68 ? 15.641 -3.211 3.084 1 90.56 68 PRO B CA 1
ATOM 4596 C C . PRO B 1 68 ? 14.555 -2.764 2.107 1 90.56 68 PRO B C 1
ATOM 4598 O O . PRO B 1 68 ? 14.523 -1.598 1.71 1 90.56 68 PRO B O 1
ATOM 4601 N N . GLU B 1 69 ? 13.703 -3.678 1.667 1 91.81 69 GLU B N 1
ATOM 4602 C CA . GLU B 1 69 ? 12.492 -3.457 0.88 1 91.81 69 GLU B CA 1
ATOM 4603 C C . GLU B 1 69 ? 12.828 -3.15 -0.576 1 91.81 69 GLU B C 1
ATOM 4605 O O . GLU B 1 69 ? 11.938 -2.838 -1.371 1 91.81 69 GLU B O 1
ATOM 4610 N N . GLN B 1 70 ? 14.148 -3.25 -0.912 1 93.56 70 GLN B N 1
ATOM 4611 C CA . GLN B 1 70 ? 14.492 -3.168 -2.328 1 93.56 70 GLN B CA 1
ATOM 4612 C C . GLN B 1 70 ? 14.023 -4.414 -3.08 1 93.56 70 GLN B C 1
ATOM 4614 O O . GLN B 1 70 ? 13.961 -5.504 -2.506 1 93.56 70 GLN B O 1
ATOM 4619 N N . ARG B 1 71 ? 13.719 -4.238 -4.348 1 96.5 71 ARG B N 1
ATOM 4620 C CA . ARG B 1 71 ? 13.156 -5.336 -5.121 1 96.5 71 ARG B CA 1
ATOM 4621 C C . ARG B 1 71 ? 14.258 -6.184 -5.758 1 96.5 71 ARG B C 1
ATOM 4623 O O . ARG B 1 71 ? 15.25 -5.648 -6.242 1 96.5 71 ARG B O 1
ATOM 4630 N N . VAL B 1 72 ? 14.102 -7.414 -5.656 1 97.75 72 VAL B N 1
ATOM 4631 C CA . VAL B 1 72 ? 14.914 -8.414 -6.34 1 97.75 72 VAL B CA 1
ATOM 4632 C C . VAL B 1 72 ? 14.062 -9.156 -7.367 1 97.75 72 VAL B C 1
ATOM 4634 O O . VAL B 1 72 ? 12.992 -9.68 -7.035 1 97.75 72 VAL B O 1
ATOM 4637 N N . LEU B 1 73 ? 14.516 -9.18 -8.602 1 97.81 73 LEU B N 1
ATOM 4638 C CA . LEU B 1 73 ? 13.758 -9.781 -9.688 1 97.81 73 LEU B CA 1
ATOM 4639 C C . LEU B 1 73 ? 14.289 -11.172 -10.016 1 97.81 73 LEU B C 1
ATOM 4641 O O . LEU B 1 73 ? 15.484 -11.352 -10.242 1 97.81 73 LEU B O 1
ATOM 4645 N N . LEU B 1 74 ? 13.438 -12.148 -9.992 1 98.31 74 LEU B N 1
ATOM 4646 C CA . LEU B 1 74 ? 13.766 -13.492 -10.453 1 98.31 74 LEU B CA 1
ATOM 4647 C C . LEU B 1 74 ? 13.164 -13.758 -11.828 1 98.31 74 LEU B C 1
ATOM 4649 O O . LEU B 1 74 ? 11.961 -13.625 -12.023 1 98.31 74 LEU B O 1
ATOM 4653 N N . CYS B 1 75 ? 14 -14.133 -12.734 1 96.38 75 CYS B N 1
ATOM 4654 C CA . CYS B 1 75 ? 13.641 -14.383 -14.125 1 96.38 75 CYS B CA 1
ATOM 4655 C C . CYS B 1 75 ? 14.344 -15.625 -14.656 1 96.38 75 CYS B C 1
ATOM 4657 O O . CYS B 1 75 ? 15.219 -15.523 -15.516 1 96.38 75 CYS B O 1
ATOM 4659 N N . MET B 1 76 ? 13.891 -16.766 -14.148 1 96.62 76 MET B N 1
ATOM 4660 C CA . MET B 1 76 ? 14.539 -18.031 -14.508 1 96.62 76 MET B CA 1
ATOM 4661 C C . MET B 1 76 ? 13.539 -19.188 -14.461 1 96.62 76 MET B C 1
ATOM 4663 O O . MET B 1 76 ? 12.492 -19.078 -13.828 1 96.62 76 MET B O 1
ATOM 4667 N N . ARG B 1 77 ? 13.891 -20.234 -15.117 1 94.56 77 ARG B N 1
ATOM 4668 C CA . ARG B 1 77 ? 13.117 -21.469 -15.078 1 94.56 77 ARG B CA 1
ATOM 4669 C C . ARG B 1 77 ? 13.305 -22.188 -13.75 1 94.56 77 ARG B C 1
ATOM 4671 O O . ARG B 1 77 ? 14.141 -21.797 -12.938 1 94.56 77 ARG B O 1
ATOM 4678 N N . ASP B 1 78 ? 12.492 -23.234 -13.531 1 97.94 78 ASP B N 1
ATOM 4679 C CA . ASP B 1 78 ? 12.508 -23.938 -12.258 1 97.94 78 ASP B CA 1
ATOM 4680 C C . ASP B 1 78 ? 13.852 -24.641 -12.031 1 97.94 78 ASP B C 1
ATOM 4682 O O . ASP B 1 78 ? 14.234 -25.516 -12.797 1 97.94 78 ASP B O 1
ATOM 4686 N N . CYS B 1 79 ? 14.531 -24.234 -11.031 1 98.19 79 CYS B N 1
ATOM 4687 C CA . CYS B 1 79 ? 15.812 -24.797 -10.625 1 98.19 79 CYS B CA 1
ATOM 4688 C C . CYS B 1 79 ? 16.109 -24.484 -9.164 1 98.19 79 CYS B C 1
ATOM 4690 O O . CYS B 1 79 ? 15.422 -23.672 -8.547 1 98.19 79 CYS B O 1
ATOM 4692 N N . PRO B 1 80 ? 17.062 -25.188 -8.578 1 98.62 80 PRO B N 1
ATOM 4693 C CA . PRO B 1 80 ? 17.359 -24.938 -7.164 1 98.62 80 PRO B CA 1
ATOM 4694 C C . PRO B 1 80 ? 17.766 -23.5 -6.887 1 98.62 80 PRO B C 1
ATOM 4696 O O . PRO B 1 80 ? 17.438 -22.953 -5.832 1 98.62 80 PRO B O 1
ATOM 4699 N N . GLU B 1 81 ? 18.453 -22.859 -7.824 1 98.5 81 GLU B N 1
ATOM 4700 C CA . GLU B 1 81 ? 18.906 -21.484 -7.656 1 98.5 81 GLU B CA 1
ATOM 4701 C C . GLU B 1 81 ? 17.719 -20.516 -7.508 1 98.5 81 GLU B C 1
ATOM 4703 O O . GLU B 1 81 ? 17.812 -19.516 -6.809 1 98.5 81 GLU B O 1
ATOM 4708 N N . PHE B 1 82 ? 16.625 -20.844 -8.195 1 98.62 82 PHE B N 1
ATOM 4709 C CA . PHE B 1 82 ? 15.398 -20.078 -7.992 1 98.62 82 PHE B CA 1
ATOM 4710 C C . PHE B 1 82 ? 15 -20.078 -6.523 1 98.62 82 PHE B C 1
ATOM 4712 O O . PHE B 1 82 ? 14.711 -19.016 -5.953 1 98.62 82 PHE B O 1
ATOM 4719 N N . VAL B 1 83 ? 15.07 -21.219 -5.902 1 98.88 83 VAL B N 1
ATOM 4720 C CA . VAL B 1 83 ? 14.672 -21.406 -4.512 1 98.88 83 VAL B CA 1
ATOM 4721 C C . VAL B 1 83 ? 15.633 -20.656 -3.594 1 98.88 83 VAL B C 1
ATOM 4723 O O . VAL B 1 83 ? 15.211 -19.938 -2.686 1 98.88 83 VAL B O 1
ATOM 4726 N N . TYR B 1 84 ? 16.969 -20.797 -3.885 1 98.75 84 TYR B N 1
ATOM 4727 C CA . TYR B 1 84 ? 17.984 -20.109 -3.084 1 98.75 84 TYR B CA 1
ATOM 4728 C C . TYR B 1 84 ? 17.812 -18.609 -3.139 1 98.75 84 TYR B C 1
ATOM 4730 O O . TYR B 1 84 ? 17.844 -17.938 -2.104 1 98.75 84 TYR B O 1
ATOM 4738 N N . ALA B 1 85 ? 17.578 -18.094 -4.352 1 98.69 85 ALA B N 1
ATOM 4739 C CA . ALA B 1 85 ? 17.453 -16.656 -4.559 1 98.69 85 ALA B CA 1
ATOM 4740 C C . ALA B 1 85 ? 16.156 -16.125 -3.941 1 98.69 85 ALA B C 1
ATOM 4742 O O . ALA B 1 85 ? 16.141 -15.047 -3.344 1 98.69 85 ALA B O 1
ATOM 4743 N N . TRP B 1 86 ? 15.094 -16.875 -4.105 1 98.75 86 TRP B N 1
ATOM 4744 C CA . TRP B 1 86 ? 13.781 -16.484 -3.611 1 98.75 86 TRP B CA 1
ATOM 4745 C C . TRP B 1 86 ? 13.797 -16.328 -2.094 1 98.75 86 TRP B C 1
ATOM 4747 O O . TRP B 1 86 ? 13.5 -15.242 -1.572 1 98.75 86 TRP B O 1
ATOM 4757 N N . PHE B 1 87 ? 14.227 -17.328 -1.396 1 98.81 87 PHE B N 1
ATOM 4758 C CA . PHE B 1 87 ? 14.242 -17.297 0.062 1 98.81 87 PHE B CA 1
ATOM 4759 C C . PHE B 1 87 ? 15.398 -16.453 0.573 1 98.81 87 PHE B C 1
ATOM 4761 O O . PHE B 1 87 ? 15.289 -15.812 1.618 1 98.81 87 PHE B O 1
ATOM 4768 N N . GLY B 1 88 ? 16.547 -16.484 -0.152 1 98.62 88 GLY B N 1
ATOM 4769 C CA . GLY B 1 88 ? 17.688 -15.664 0.255 1 98.62 88 GLY B CA 1
ATOM 4770 C C . GLY B 1 88 ? 17.391 -14.172 0.231 1 98.62 88 GLY B C 1
ATOM 4771 O O . GLY B 1 88 ? 17.781 -13.445 1.144 1 98.62 88 GLY B O 1
ATOM 4772 N N . ALA B 1 89 ? 16.719 -13.734 -0.812 1 98.56 89 ALA B N 1
ATOM 4773 C CA . ALA B 1 89 ? 16.297 -12.336 -0.901 1 98.56 89 ALA B CA 1
ATOM 4774 C C . ALA B 1 89 ? 15.352 -11.969 0.242 1 98.56 89 ALA B C 1
ATOM 4776 O O . ALA B 1 89 ? 15.5 -10.914 0.858 1 98.56 89 ALA B O 1
ATOM 4777 N N . LEU B 1 90 ? 14.43 -12.852 0.541 1 98.5 90 LEU B N 1
ATOM 4778 C CA . LEU B 1 90 ? 13.492 -12.625 1.63 1 98.5 90 LEU B CA 1
ATOM 4779 C C . LEU B 1 90 ? 14.219 -12.562 2.971 1 98.5 90 LEU B C 1
ATOM 4781 O O . LEU B 1 90 ? 13.922 -11.695 3.799 1 98.5 90 LEU B O 1
ATOM 4785 N N . LYS B 1 91 ? 15.125 -13.492 3.127 1 98.12 91 LYS B N 1
ATOM 4786 C CA . LYS B 1 91 ? 15.906 -13.516 4.363 1 98.12 91 LYS B CA 1
ATOM 4787 C C . LYS B 1 91 ? 16.672 -12.211 4.547 1 98.12 91 LYS B C 1
ATOM 4789 O O . LYS B 1 91 ? 16.797 -11.703 5.664 1 98.12 91 LYS B O 1
ATOM 4794 N N . ALA B 1 92 ? 17.156 -11.695 3.453 1 97.25 92 ALA B N 1
ATOM 4795 C CA . ALA B 1 92 ? 17.953 -10.469 3.482 1 97.25 92 ALA B CA 1
ATOM 4796 C C . ALA B 1 92 ? 17.062 -9.25 3.77 1 97.25 92 ALA B C 1
ATOM 4798 O O . ALA B 1 92 ? 17.578 -8.172 4.094 1 97.25 92 ALA B O 1
ATOM 4799 N N . GLY B 1 93 ? 15.766 -9.375 3.633 1 96.5 93 GLY B N 1
ATOM 4800 C CA . GLY B 1 93 ? 14.844 -8.273 3.863 1 96.5 93 GLY B CA 1
ATOM 4801 C C . GLY B 1 93 ? 14.398 -7.59 2.584 1 96.5 93 GLY B C 1
ATOM 4802 O O . GLY B 1 93 ? 13.852 -6.484 2.621 1 96.5 93 GLY B O 1
ATOM 4803 N N . ALA B 1 94 ? 14.57 -8.227 1.412 1 97.5 94 ALA B N 1
ATOM 4804 C CA . ALA B 1 94 ? 14.195 -7.672 0.114 1 97.5 94 ALA B CA 1
ATOM 4805 C C . ALA B 1 94 ? 12.734 -7.969 -0.204 1 97.5 94 ALA B C 1
ATOM 4807 O O . ALA B 1 94 ? 12.07 -8.711 0.526 1 97.5 94 ALA B O 1
ATOM 4808 N N . VAL B 1 95 ? 12.219 -7.328 -1.193 1 98.06 95 VAL B N 1
ATOM 4809 C CA . VAL B 1 95 ? 10.945 -7.668 -1.824 1 98.06 95 VAL B CA 1
ATOM 4810 C C . VAL B 1 95 ? 11.203 -8.469 -3.1 1 98.06 95 VAL B C 1
ATOM 4812 O O . VAL B 1 95 ? 11.914 -8.008 -3.998 1 98.06 95 VAL B O 1
ATOM 4815 N N . VAL B 1 96 ? 10.594 -9.602 -3.178 1 98.5 96 VAL B N 1
ATOM 4816 C CA . VAL B 1 96 ? 10.844 -10.484 -4.309 1 98.5 96 VAL B CA 1
ATOM 4817 C C . VAL B 1 96 ? 9.773 -10.266 -5.379 1 98.5 96 VAL B C 1
ATOM 4819 O O . VAL B 1 96 ? 8.586 -10.148 -5.066 1 98.5 96 VAL B O 1
ATOM 4822 N N . THR B 1 97 ? 10.219 -10.203 -6.57 1 97.75 97 THR B N 1
ATOM 4823 C CA . THR B 1 97 ? 9.367 -10.227 -7.754 1 97.75 97 THR B CA 1
ATOM 4824 C C . THR B 1 97 ? 9.836 -11.297 -8.734 1 97.75 97 THR B C 1
ATOM 4826 O O . THR B 1 97 ? 11 -11.695 -8.719 1 97.75 97 THR B O 1
ATOM 4829 N N . GLN B 1 98 ? 8.914 -11.836 -9.492 1 97.06 98 GLN B N 1
ATOM 4830 C CA . GLN B 1 98 ? 9.258 -12.922 -10.406 1 97.06 98 GLN B CA 1
ATOM 4831 C C . GLN B 1 98 ? 8.461 -12.812 -11.703 1 97.06 98 GLN B C 1
ATOM 4833 O O . GLN B 1 98 ? 7.277 -12.461 -11.688 1 97.06 98 GLN B O 1
ATOM 4838 N N . ILE B 1 99 ? 9.156 -13.078 -12.828 1 92.62 99 ILE B N 1
ATOM 4839 C CA . ILE B 1 99 ? 8.5 -12.953 -14.125 1 92.62 99 ILE B CA 1
ATOM 4840 C C . ILE B 1 99 ? 8.906 -14.117 -15.023 1 92.62 99 ILE B C 1
ATOM 4842 O O . ILE B 1 99 ? 9.836 -14.859 -14.703 1 92.62 99 ILE B O 1
ATOM 4846 N N . ASN B 1 100 ? 8.141 -14.273 -16.156 1 89.44 100 ASN B N 1
ATOM 4847 C CA . ASN B 1 100 ? 8.375 -15.305 -17.172 1 89.44 100 ASN B CA 1
ATOM 4848 C C . ASN B 1 100 ? 9.703 -15.086 -17.891 1 89.44 100 ASN B C 1
ATOM 4850 O O . ASN B 1 100 ? 9.938 -14.023 -18.469 1 89.44 100 ASN B O 1
ATOM 4854 N N . PRO B 1 101 ? 10.625 -16.062 -17.859 1 93.88 101 PRO B N 1
ATOM 4855 C CA . PRO B 1 101 ? 11.93 -15.891 -18.5 1 93.88 101 PRO B CA 1
ATOM 4856 C C . PRO B 1 101 ? 11.867 -16.031 -20.016 1 93.88 101 PRO B C 1
ATOM 4858 O O . PRO B 1 101 ? 12.883 -15.875 -20.703 1 93.88 101 PRO B O 1
ATOM 4861 N N . MET B 1 102 ? 10.672 -16.297 -20.562 1 86.06 102 MET B N 1
ATOM 4862 C CA . MET B 1 102 ? 10.539 -16.531 -21.984 1 86.06 102 MET B CA 1
ATOM 4863 C C . MET B 1 102 ? 9.789 -15.375 -22.656 1 86.06 102 MET B C 1
ATOM 4865 O O . MET B 1 102 ? 9 -15.594 -23.578 1 86.06 102 MET B O 1
ATOM 4869 N N . LEU B 1 103 ? 10.039 -14.188 -22.219 1 81.31 103 LEU B N 1
ATOM 4870 C CA . LEU B 1 103 ? 9.375 -13.016 -22.781 1 81.31 103 LEU B CA 1
ATOM 4871 C C . LEU B 1 103 ? 10.258 -12.328 -23.828 1 81.31 103 LEU B C 1
ATOM 4873 O O . LEU B 1 103 ? 11.477 -12.484 -23.797 1 81.31 103 LEU B O 1
ATOM 4877 N N . PRO B 1 104 ? 9.633 -11.617 -24.766 1 80.44 104 PRO B N 1
ATOM 4878 C CA . PRO B 1 104 ? 10.438 -10.766 -25.656 1 80.44 104 PRO B CA 1
ATOM 4879 C C . PRO B 1 104 ? 11.07 -9.594 -24.906 1 80.44 104 PRO B C 1
ATOM 4881 O O . PRO B 1 104 ? 10.633 -9.234 -23.812 1 80.44 104 PRO B O 1
ATOM 4884 N N . ALA B 1 105 ? 12.055 -8.953 -25.547 1 83.38 105 ALA B N 1
ATOM 4885 C CA . ALA B 1 105 ? 12.836 -7.879 -24.938 1 83.38 105 ALA B CA 1
ATOM 4886 C C . ALA B 1 105 ? 11.945 -6.719 -24.516 1 83.38 105 ALA B C 1
ATOM 4888 O O . ALA B 1 105 ? 12.164 -6.098 -23.469 1 83.38 105 ALA B O 1
ATOM 4889 N N . ALA B 1 106 ? 10.938 -6.41 -25.297 1 81.06 106 ALA B N 1
ATOM 4890 C CA . ALA B 1 106 ? 10.039 -5.293 -25 1 81.06 106 ALA B CA 1
ATOM 4891 C C . ALA B 1 106 ? 9.312 -5.516 -23.672 1 81.06 106 ALA B C 1
ATOM 4893 O O . ALA B 1 106 ? 9.094 -4.57 -22.906 1 81.06 106 ALA B O 1
ATOM 4894 N N . ASP B 1 107 ? 8.969 -6.699 -23.344 1 83.56 107 ASP B N 1
ATOM 4895 C CA . ASP B 1 107 ? 8.289 -7.02 -22.094 1 83.56 107 ASP B CA 1
ATOM 4896 C C . ASP B 1 107 ? 9.234 -6.883 -20.906 1 83.56 107 ASP B C 1
ATOM 4898 O O . ASP B 1 107 ? 8.844 -6.387 -19.844 1 83.56 107 ASP B O 1
ATOM 4902 N N . TYR B 1 108 ? 10.5 -7.262 -21.172 1 90.94 108 TYR B N 1
ATOM 4903 C CA . TYR B 1 108 ? 11.469 -7.098 -20.094 1 90.94 108 TYR B CA 1
ATOM 4904 C C . TYR B 1 108 ? 11.711 -5.625 -19.797 1 90.94 108 TYR B C 1
ATOM 4906 O O . TYR B 1 108 ? 11.898 -5.242 -18.641 1 90.94 108 TYR B O 1
ATOM 4914 N N . SER B 1 109 ? 11.711 -4.789 -20.859 1 90.62 109 SER B N 1
ATOM 4915 C CA . SER B 1 109 ? 11.859 -3.352 -20.672 1 90.62 109 SER B CA 1
ATOM 4916 C C . SER B 1 109 ? 10.758 -2.791 -19.781 1 90.62 109 SER B C 1
ATOM 4918 O O . SER B 1 109 ? 11.016 -1.967 -18.906 1 90.62 109 SER B O 1
ATOM 4920 N N . TYR B 1 110 ? 9.531 -3.287 -20 1 88.12 110 TYR B N 1
ATOM 4921 C CA . TYR B 1 110 ? 8.414 -2.883 -19.156 1 88.12 110 TYR B CA 1
ATOM 4922 C C . TYR B 1 110 ? 8.672 -3.246 -17.703 1 88.12 110 TYR B C 1
ATOM 4924 O O . TYR B 1 110 ? 8.578 -2.393 -16.812 1 88.12 110 TYR B O 1
ATOM 4932 N N . TYR B 1 111 ? 9.055 -4.473 -17.469 1 91.31 111 TYR B N 1
ATOM 4933 C CA . TYR B 1 111 ? 9.211 -4.949 -16.094 1 91.31 111 TYR B CA 1
ATOM 4934 C C . TYR B 1 111 ? 10.375 -4.246 -15.398 1 91.31 111 TYR B C 1
ATOM 4936 O O . TYR B 1 111 ? 10.297 -3.926 -14.211 1 91.31 111 TYR B O 1
ATOM 4944 N N . LEU B 1 112 ? 11.469 -4.004 -16.141 1 93.38 112 LEU B N 1
ATOM 4945 C CA . LEU B 1 112 ? 12.609 -3.312 -15.555 1 93.38 112 LEU B CA 1
ATOM 4946 C C . LEU B 1 112 ? 12.234 -1.896 -15.133 1 93.38 112 LEU B C 1
ATOM 4948 O O . LEU B 1 112 ? 12.641 -1.432 -14.07 1 93.38 112 LEU B O 1
ATOM 4952 N N . GLY B 1 113 ? 11.414 -1.243 -15.953 1 91.19 113 GLY B N 1
ATOM 4953 C CA . GLY B 1 113 ? 10.961 0.102 -15.633 1 91.19 113 GLY B CA 1
ATOM 4954 C C . GLY B 1 113 ? 9.898 0.135 -14.547 1 91.19 113 GLY B C 1
ATOM 4955 O O . GLY B 1 113 ? 9.828 1.092 -13.773 1 91.19 113 GLY B O 1
ATOM 4956 N N . TYR B 1 114 ? 9.094 -0.906 -14.469 1 91.81 114 TYR B N 1
ATOM 4957 C CA . TYR B 1 114 ? 7.969 -0.985 -13.539 1 91.81 114 TYR B CA 1
ATOM 4958 C C . TYR B 1 114 ? 8.43 -1.439 -12.164 1 91.81 114 TYR B C 1
ATOM 4960 O O . TYR B 1 114 ? 8.102 -0.818 -11.148 1 91.81 114 TYR B O 1
ATOM 4968 N N . VAL B 1 115 ? 9.281 -2.482 -12.164 1 94.31 115 VAL B N 1
ATOM 4969 C CA . VAL B 1 115 ? 9.719 -3.092 -10.906 1 94.31 115 VAL B CA 1
ATOM 4970 C C . VAL B 1 115 ? 10.875 -2.291 -10.32 1 94.31 115 VAL B C 1
ATOM 4972 O O . VAL B 1 115 ? 11.008 -2.18 -9.102 1 94.31 115 VAL B O 1
ATOM 4975 N N . LYS B 1 116 ? 11.711 -1.803 -11.203 1 93 116 LYS B N 1
ATOM 4976 C CA . LYS B 1 116 ? 12.914 -1.085 -10.805 1 93 116 LYS B CA 1
ATOM 4977 C C . LYS B 1 116 ? 13.758 -1.915 -9.836 1 93 116 LYS B C 1
ATOM 4979 O O . LYS B 1 116 ? 14.125 -1.438 -8.758 1 93 116 LYS B O 1
ATOM 4984 N N . PRO B 1 117 ? 14.133 -3.127 -10.227 1 94.94 117 PRO B N 1
ATOM 4985 C CA . PRO B 1 117 ? 14.883 -4.016 -9.336 1 94.94 117 PRO B CA 1
ATOM 4986 C C . PRO B 1 117 ? 16.328 -3.566 -9.141 1 94.94 117 PRO B C 1
ATOM 4988 O O . PRO B 1 117 ? 16.953 -3.053 -10.07 1 94.94 117 PRO B O 1
ATOM 4991 N N . GLN B 1 118 ? 16.859 -3.814 -7.945 1 93.06 118 GLN B N 1
ATOM 4992 C CA . GLN B 1 118 ? 18.266 -3.547 -7.676 1 93.06 118 GLN B CA 1
ATOM 4993 C C . GLN B 1 118 ? 19.141 -4.742 -8.055 1 93.06 118 GLN B C 1
ATOM 4995 O O . GLN B 1 118 ? 20.297 -4.574 -8.414 1 93.06 118 GLN B O 1
ATOM 5000 N N . PHE B 1 119 ? 18.594 -5.918 -7.918 1 95.25 119 PHE B N 1
ATOM 5001 C CA . PHE B 1 119 ? 19.234 -7.156 -8.336 1 95.25 119 PHE B CA 1
ATOM 5002 C C . PHE B 1 119 ? 18.297 -8.008 -9.172 1 95.25 119 PHE B C 1
ATOM 5004 O O . PHE B 1 119 ? 17.078 -7.949 -8.992 1 95.25 119 PHE B O 1
ATOM 5011 N N . ALA B 1 120 ? 18.891 -8.75 -10.102 1 97 120 ALA B N 1
ATOM 5012 C CA . ALA B 1 120 ? 18.125 -9.688 -10.906 1 97 120 ALA B CA 1
ATOM 5013 C C . ALA B 1 120 ? 18.859 -11.023 -11.047 1 97 120 ALA B C 1
ATOM 5015 O O . ALA B 1 120 ? 20.078 -11.055 -11.219 1 97 120 ALA B O 1
ATOM 5016 N N . PHE B 1 121 ? 18.156 -12.047 -10.852 1 98 121 PHE B N 1
ATOM 5017 C CA . PHE B 1 121 ? 18.641 -13.391 -11.164 1 98 121 PHE B CA 1
ATOM 5018 C C . PHE B 1 121 ? 18 -13.906 -12.445 1 98 121 PHE B C 1
ATOM 5020 O O . PHE B 1 121 ? 16.781 -13.969 -12.562 1 98 121 PHE B O 1
ATOM 5027 N N . ILE B 1 122 ? 18.812 -14.258 -13.383 1 97.25 122 ILE B N 1
ATOM 5028 C CA . ILE B 1 122 ? 18.312 -14.695 -14.68 1 97.25 122 ILE B CA 1
ATOM 5029 C C . ILE B 1 122 ? 18.969 -16.031 -15.062 1 97.25 122 ILE B C 1
ATOM 5031 O O . ILE B 1 122 ? 19.891 -16.484 -14.398 1 97.25 122 ILE B O 1
ATOM 5035 N N . ASP B 1 123 ? 18.422 -16.719 -16.016 1 96.38 123 ASP B N 1
ATOM 5036 C CA . ASP B 1 123 ? 19.078 -17.922 -16.562 1 96.38 123 ASP B CA 1
ATOM 5037 C C . ASP B 1 123 ? 19.344 -17.766 -18.062 1 96.38 123 ASP B C 1
ATOM 5039 O O . ASP B 1 123 ? 19.188 -16.672 -18.609 1 96.38 123 ASP B O 1
ATOM 5043 N N . GLU B 1 124 ? 19.828 -18.766 -18.656 1 94.31 124 GLU B N 1
ATOM 5044 C CA . GLU B 1 124 ? 20.297 -18.703 -20.031 1 94.31 124 GLU B CA 1
ATOM 5045 C C . GLU B 1 124 ? 19.141 -18.406 -21 1 94.31 124 GLU B C 1
ATOM 5047 O O . GLU B 1 124 ? 19.328 -17.766 -22.031 1 94.31 124 GLU B O 1
ATOM 5052 N N . THR B 1 125 ? 17.984 -18.812 -20.594 1 91.06 125 THR B N 1
ATOM 5053 C CA . THR B 1 125 ? 16.828 -18.672 -21.469 1 91.06 125 THR B CA 1
ATOM 5054 C C . THR B 1 125 ? 16.453 -17.203 -21.641 1 91.06 125 THR B C 1
ATOM 5056 O O . THR B 1 125 ? 15.984 -16.797 -22.719 1 91.06 125 THR B O 1
ATOM 5059 N N . SER B 1 126 ? 16.625 -16.391 -20.672 1 92 126 SER B N 1
ATOM 5060 C CA . SER B 1 126 ? 16.219 -14.984 -20.719 1 92 126 SER B CA 1
ATOM 5061 C C . SER B 1 126 ? 17.406 -14.086 -21.047 1 92 126 SER B C 1
ATOM 5063 O O . SER B 1 126 ? 17.234 -12.891 -21.281 1 92 126 SER B O 1
ATOM 5065 N N . LEU B 1 127 ? 18.594 -14.625 -21.141 1 94.19 127 LEU B N 1
ATOM 5066 C CA . LEU B 1 127 ? 19.844 -13.867 -21.125 1 94.19 127 LEU B CA 1
ATOM 5067 C C . LEU B 1 127 ? 19.859 -12.805 -22.219 1 94.19 127 LEU B C 1
ATOM 5069 O O . LEU B 1 127 ? 20 -11.617 -21.938 1 94.19 127 LEU B O 1
ATOM 5073 N N . GLU B 1 128 ? 19.641 -13.18 -23.438 1 92.25 128 GLU B N 1
ATOM 5074 C CA . GLU B 1 128 ? 19.781 -12.273 -24.578 1 92.25 128 GLU B CA 1
ATOM 5075 C C . GLU B 1 128 ? 18.734 -11.164 -24.516 1 92.25 128 GLU B C 1
ATOM 5077 O O . GLU B 1 128 ? 19.078 -9.977 -24.578 1 92.25 128 GLU B O 1
ATOM 5082 N N . ALA B 1 129 ? 17.5 -11.586 -24.391 1 90.81 129 ALA B N 1
ATOM 5083 C CA . ALA B 1 129 ? 16.406 -10.625 -24.391 1 90.81 129 ALA B CA 1
ATOM 5084 C C . ALA B 1 129 ? 16.484 -9.703 -23.172 1 90.81 129 ALA B C 1
ATOM 5086 O O . ALA B 1 129 ? 16.219 -8.5 -23.281 1 90.81 129 ALA B O 1
ATOM 5087 N N . PHE B 1 130 ? 16.859 -10.195 -22.078 1 92.94 130 PHE B N 1
ATOM 5088 C CA . PHE B 1 130 ? 16.953 -9.414 -20.844 1 92.94 130 PHE B CA 1
ATOM 5089 C C . PHE B 1 130 ? 18.078 -8.391 -20.953 1 92.94 130 PHE B C 1
ATOM 5091 O O . PHE B 1 130 ? 17.922 -7.234 -20.562 1 92.94 130 PHE B O 1
ATOM 5098 N N . GLN B 1 131 ? 19.203 -8.812 -21.484 1 92.62 131 GLN B N 1
ATOM 5099 C CA . GLN B 1 131 ? 20.344 -7.91 -21.641 1 92.62 131 GLN B CA 1
ATOM 5100 C C . GLN B 1 131 ? 20.016 -6.773 -22.609 1 92.62 131 GLN B C 1
ATOM 5102 O O . GLN B 1 131 ? 20.453 -5.637 -22.406 1 92.62 131 GLN B O 1
ATOM 5107 N N . ALA B 1 132 ? 19.312 -7.125 -23.641 1 91.06 132 ALA B N 1
ATOM 5108 C CA . ALA B 1 132 ? 18.891 -6.098 -24.594 1 91.06 132 ALA B CA 1
ATOM 5109 C C . ALA B 1 132 ? 18.016 -5.043 -23.906 1 91.06 132 ALA B C 1
ATOM 5111 O O . ALA B 1 132 ? 18.203 -3.844 -24.125 1 91.06 132 ALA B O 1
ATOM 5112 N N . ALA B 1 133 ? 17.109 -5.5 -23.094 1 91.81 133 ALA B N 1
ATOM 5113 C CA . ALA B 1 133 ? 16.234 -4.594 -22.359 1 91.81 133 ALA B CA 1
ATOM 5114 C C . ALA B 1 133 ? 17.016 -3.789 -21.328 1 91.81 133 ALA B C 1
ATOM 5116 O O . ALA B 1 133 ? 16.797 -2.588 -21.172 1 91.81 133 ALA B O 1
ATOM 5117 N N . ARG B 1 134 ? 17.922 -4.438 -20.688 1 91.62 134 ARG B N 1
ATOM 5118 C CA . ARG B 1 134 ? 18.734 -3.836 -19.625 1 91.62 134 ARG B CA 1
ATOM 5119 C C . ARG B 1 134 ? 19.594 -2.697 -20.188 1 91.62 134 ARG B C 1
ATOM 5121 O O . ARG B 1 134 ? 19.797 -1.69 -19.5 1 91.62 134 ARG B O 1
ATOM 5128 N N . ALA B 1 135 ? 20.047 -2.824 -21.344 1 88.94 135 ALA B N 1
ATOM 5129 C CA . ALA B 1 135 ? 20.906 -1.824 -21.969 1 88.94 135 ALA B CA 1
ATOM 5130 C C . ALA B 1 135 ? 20.203 -0.476 -22.062 1 88.94 135 ALA B C 1
ATOM 5132 O O . ALA B 1 135 ? 20.844 0.574 -22.031 1 88.94 135 ALA B O 1
ATOM 5133 N N . GLN B 1 136 ? 18.938 -0.558 -22.078 1 86.56 136 GLN B N 1
ATOM 5134 C CA . GLN B 1 136 ? 18.156 0.666 -22.219 1 86.56 136 GLN B CA 1
ATOM 5135 C C . GLN B 1 136 ? 17.531 1.096 -20.891 1 86.56 136 GLN B C 1
ATOM 5137 O O . GLN B 1 136 ? 16.922 2.162 -20.812 1 86.56 136 GLN B O 1
ATOM 5142 N N . ALA B 1 137 ? 17.734 0.287 -19.938 1 87.12 137 ALA B N 1
ATOM 5143 C CA . ALA B 1 137 ? 17.109 0.545 -18.641 1 87.12 137 ALA B CA 1
ATOM 5144 C C . ALA B 1 137 ? 17.984 1.434 -17.766 1 87.12 137 ALA B C 1
ATOM 5146 O O . ALA B 1 137 ? 19.203 1.464 -17.938 1 87.12 137 ALA B O 1
ATOM 5147 N N . ARG B 1 138 ? 17.359 2.215 -16.875 1 83 138 ARG B N 1
ATOM 5148 C CA . ARG B 1 138 ? 18.094 3.016 -15.906 1 83 138 ARG B CA 1
ATOM 5149 C C . ARG B 1 138 ? 18.453 2.197 -14.664 1 83 138 ARG B C 1
ATOM 5151 O O . ARG B 1 138 ? 19.359 2.555 -13.914 1 83 138 ARG B O 1
ATOM 5158 N N . HIS B 1 139 ? 17.688 1.151 -14.539 1 78.69 139 HIS B N 1
ATOM 5159 C CA . HIS B 1 139 ? 17.906 0.281 -13.383 1 78.69 139 HIS B CA 1
ATOM 5160 C C . HIS B 1 139 ? 18.75 -0.927 -13.758 1 78.69 139 HIS B C 1
ATOM 5162 O O . HIS B 1 139 ? 18.844 -1.293 -14.93 1 78.69 139 HIS B O 1
ATOM 5168 N N . CYS B 1 140 ? 19.422 -1.556 -12.742 1 76.31 140 CYS B N 1
ATOM 5169 C CA . CYS B 1 140 ? 20.234 -2.76 -12.891 1 76.31 140 CYS B CA 1
ATOM 5170 C C . CYS B 1 140 ? 21.359 -2.535 -13.891 1 76.31 140 CYS B C 1
ATOM 5172 O O . CYS B 1 140 ? 21.688 -3.422 -14.688 1 76.31 140 CYS B O 1
ATOM 5174 N N . ARG B 1 141 ? 21.891 -1.336 -13.82 1 75.69 141 ARG B N 1
ATOM 5175 C CA . ARG B 1 141 ? 22.953 -1.03 -14.789 1 75.69 141 ARG B CA 1
ATOM 5176 C C . ARG B 1 141 ? 24.266 -1.68 -14.383 1 75.69 141 ARG B C 1
ATOM 5178 O O . ARG B 1 141 ? 25.078 -2.021 -15.234 1 75.69 141 ARG B O 1
ATOM 5185 N N . ASP B 1 142 ? 24.391 -1.861 -13.109 1 79.19 142 ASP B N 1
ATOM 5186 C CA . ASP B 1 142 ? 25.594 -2.541 -12.633 1 79.19 142 ASP B CA 1
ATOM 5187 C C . ASP B 1 142 ? 25.594 -4.012 -13.039 1 79.19 142 ASP B C 1
ATOM 5189 O O . ASP B 1 142 ? 24.688 -4.766 -12.656 1 79.19 142 ASP B O 1
ATOM 5193 N N . PRO B 1 143 ? 26.562 -4.375 -13.789 1 77.44 143 PRO B N 1
ATOM 5194 C CA . PRO B 1 143 ? 26.609 -5.777 -14.203 1 77.44 143 PRO B CA 1
ATOM 5195 C C . PRO B 1 143 ? 26.641 -6.742 -13.016 1 77.44 143 PRO B C 1
ATOM 5197 O O . PRO B 1 143 ? 26.172 -7.879 -13.125 1 77.44 143 PRO B O 1
ATOM 5200 N N . ASN B 1 144 ? 27.125 -6.289 -11.906 1 81.56 144 ASN B N 1
ATOM 5201 C CA . ASN B 1 144 ? 27.203 -7.148 -10.734 1 81.56 144 ASN B CA 1
ATOM 5202 C C . ASN B 1 144 ? 25.859 -7.305 -10.047 1 81.56 144 ASN B C 1
ATOM 5204 O O . ASN B 1 144 ? 25.719 -8.109 -9.125 1 81.56 144 ASN B O 1
ATOM 5208 N N . ALA B 1 145 ? 24.922 -6.617 -10.641 1 89 145 ALA B N 1
ATOM 5209 C CA . ALA B 1 145 ? 23.594 -6.664 -10.047 1 89 145 ALA B CA 1
ATOM 5210 C C . ALA B 1 145 ? 22.719 -7.711 -10.75 1 89 145 ALA B C 1
ATOM 5212 O O . ALA B 1 145 ? 21.609 -7.992 -10.305 1 89 145 ALA B O 1
ATOM 5213 N N . VAL B 1 146 ? 23.266 -8.266 -11.852 1 93.5 146 VAL B N 1
ATOM 5214 C CA . VAL B 1 146 ? 22.562 -9.312 -12.586 1 93.5 146 VAL B CA 1
ATOM 5215 C C . VAL B 1 146 ? 23.344 -10.617 -12.492 1 93.5 146 VAL B C 1
ATOM 5217 O O . VAL B 1 146 ? 24.469 -10.719 -12.992 1 93.5 146 VAL B O 1
ATOM 5220 N N . ILE B 1 147 ? 22.766 -11.555 -11.852 1 94.69 147 ILE B N 1
ATOM 5221 C CA . ILE B 1 147 ? 23.406 -12.844 -11.609 1 94.69 147 ILE B CA 1
ATOM 5222 C C . ILE B 1 147 ? 22.844 -13.891 -12.562 1 94.69 147 ILE B C 1
ATOM 5224 O O . ILE B 1 147 ? 21.625 -14.047 -12.656 1 94.69 147 ILE B O 1
ATOM 5228 N N . LEU B 1 148 ? 23.672 -14.617 -13.188 1 94.56 148 LEU B N 1
ATOM 5229 C CA . LEU B 1 148 ? 23.266 -15.602 -14.18 1 94.56 148 LEU B CA 1
ATOM 5230 C C . LEU B 1 148 ? 23.375 -17.016 -13.633 1 94.56 148 LEU B C 1
ATOM 5232 O O . LEU B 1 148 ? 24.438 -17.406 -13.141 1 94.56 148 LEU B O 1
ATOM 5236 N N . VAL B 1 149 ? 22.312 -17.719 -13.602 1 93.5 149 VAL B N 1
ATOM 5237 C CA . VAL B 1 149 ? 22.391 -19.172 -13.43 1 93.5 149 VAL B CA 1
ATOM 5238 C C . VAL B 1 149 ? 22.891 -19.812 -14.719 1 93.5 149 VAL B C 1
ATOM 5240 O O . VAL B 1 149 ? 22.109 -20.062 -15.641 1 93.5 149 VAL B O 1
ATOM 5243 N N . GLY B 1 150 ? 24 -20.125 -14.758 1 91.38 150 GLY B N 1
ATOM 5244 C CA . GLY B 1 150 ? 24.766 -20.516 -15.938 1 91.38 150 GLY B CA 1
ATOM 5245 C C . GLY B 1 150 ? 26.062 -19.75 -16.094 1 91.38 150 GLY B C 1
ATOM 5246 O O . GLY B 1 150 ? 26.672 -19.328 -15.094 1 91.38 150 GLY B O 1
ATOM 5247 N N . GLU B 1 151 ? 26.578 -19.766 -17.312 1 88.88 151 GLU B N 1
ATOM 5248 C CA . GLU B 1 151 ? 27.828 -19.047 -17.578 1 88.88 151 GLU B CA 1
ATOM 5249 C C . GLU B 1 151 ? 27.734 -18.234 -18.859 1 88.88 151 GLU B C 1
ATOM 5251 O O . GLU B 1 151 ? 27.188 -18.703 -19.859 1 88.88 151 GLU B O 1
ATOM 5256 N N . ALA B 1 152 ? 28.016 -17.016 -18.719 1 88.62 152 ALA B N 1
ATOM 5257 C CA . ALA B 1 152 ? 28.125 -16.125 -19.875 1 88.62 152 ALA B CA 1
ATOM 5258 C C . ALA B 1 152 ? 29.125 -15 -19.594 1 88.62 152 ALA B C 1
ATOM 5260 O O . ALA B 1 152 ? 29.297 -14.586 -18.453 1 88.62 152 ALA B O 1
ATOM 5261 N N . PRO B 1 153 ? 29.766 -14.547 -20.656 1 85.56 153 PRO B N 1
ATOM 5262 C CA . PRO B 1 153 ? 30.688 -13.438 -20.453 1 85.56 153 PRO B CA 1
ATOM 5263 C C . PRO B 1 153 ? 30 -12.164 -19.953 1 85.56 153 PRO B C 1
ATOM 5265 O O . PRO B 1 153 ? 28.891 -11.859 -20.375 1 85.56 153 PRO B O 1
ATOM 5268 N N . GLY B 1 154 ? 30.641 -11.484 -19.016 1 86.25 154 GLY B N 1
ATOM 5269 C CA . GLY B 1 154 ? 30.203 -10.156 -18.625 1 86.25 154 GLY B CA 1
ATOM 5270 C C . GLY B 1 154 ? 29.219 -10.164 -17.469 1 86.25 154 GLY B C 1
ATOM 5271 O O . GLY B 1 154 ? 28.859 -9.109 -16.938 1 86.25 154 GLY B O 1
ATOM 5272 N N . LEU B 1 155 ? 28.703 -11.359 -17.109 1 90.69 155 LEU B N 1
ATOM 5273 C CA . LEU B 1 155 ? 27.812 -11.484 -15.969 1 90.69 155 LEU B CA 1
ATOM 5274 C C . LEU B 1 155 ? 28.344 -12.5 -14.969 1 90.69 155 LEU B C 1
ATOM 5276 O O . LEU B 1 155 ? 28.875 -13.539 -15.359 1 90.69 155 LEU B O 1
ATOM 5280 N N . PRO B 1 156 ? 28.234 -12.188 -13.75 1 92.44 156 PRO B N 1
ATOM 5281 C CA . PRO B 1 156 ? 28.641 -13.203 -12.773 1 92.44 156 PRO B CA 1
ATOM 5282 C C . PRO B 1 156 ? 27.734 -14.422 -12.773 1 92.44 156 PRO B C 1
ATOM 5284 O O . PRO B 1 156 ? 26.5 -14.281 -12.758 1 92.44 156 PRO B O 1
ATOM 5287 N N . GLY B 1 157 ? 28.391 -15.57 -12.773 1 95.44 157 GLY B N 1
ATOM 5288 C CA . GLY B 1 157 ? 27.656 -16.797 -12.562 1 95.44 157 GLY B CA 1
ATOM 5289 C C . GLY B 1 157 ? 27.203 -16.984 -11.125 1 95.44 157 GLY B C 1
ATOM 5290 O O . GLY B 1 157 ? 27.875 -16.547 -10.195 1 95.44 157 GLY B O 1
ATOM 5291 N N . PHE B 1 158 ? 26.109 -17.625 -10.969 1 96.25 158 PHE B N 1
ATOM 5292 C CA . PHE B 1 158 ? 25.5 -17.766 -9.656 1 96.25 158 PHE B CA 1
ATOM 5293 C C . PHE B 1 158 ? 26.5 -18.344 -8.656 1 96.25 158 PHE B C 1
ATOM 5295 O O . PHE B 1 158 ? 26.703 -17.797 -7.582 1 96.25 158 PHE B O 1
ATOM 5302 N N . ASP B 1 159 ? 27.141 -19.5 -9.016 1 93.56 159 ASP B N 1
ATOM 5303 C CA . ASP B 1 159 ? 28.047 -20.188 -8.102 1 93.56 159 ASP B CA 1
ATOM 5304 C C . ASP B 1 159 ? 29.25 -19.312 -7.773 1 93.56 159 ASP B C 1
ATOM 5306 O O . ASP B 1 159 ? 29.688 -19.25 -6.621 1 93.56 159 ASP B O 1
ATOM 5310 N N . ALA B 1 160 ? 29.719 -18.656 -8.781 1 92.06 160 ALA B N 1
ATOM 5311 C CA . ALA B 1 160 ? 30.844 -17.75 -8.555 1 92.06 160 ALA B CA 1
ATOM 5312 C C . ALA B 1 160 ? 30.438 -16.562 -7.695 1 92.06 160 ALA B C 1
ATOM 5314 O O . ALA B 1 160 ? 31.219 -16.109 -6.852 1 92.06 160 ALA B O 1
ATOM 5315 N N . TRP B 1 161 ? 29.297 -16.078 -7.953 1 93.31 161 TRP B N 1
ATOM 5316 C CA . TRP B 1 161 ? 28.781 -14.922 -7.227 1 93.31 161 TRP B CA 1
ATOM 5317 C C . TRP B 1 161 ? 28.625 -15.234 -5.746 1 93.31 161 TRP B C 1
ATOM 5319 O O . TRP B 1 161 ? 29.031 -14.453 -4.887 1 93.31 161 TRP B O 1
ATOM 5329 N N . ILE B 1 162 ? 28.109 -16.391 -5.414 1 91.81 162 ILE B N 1
ATOM 5330 C CA . ILE B 1 162 ? 27.859 -16.719 -4.016 1 91.81 162 ILE B CA 1
ATOM 5331 C C . ILE B 1 162 ? 29.188 -17.031 -3.316 1 91.81 162 ILE B C 1
ATOM 5333 O O . ILE B 1 162 ? 29.312 -16.828 -2.105 1 91.81 162 ILE B O 1
ATOM 5337 N N . ALA B 1 163 ? 30.156 -17.484 -4.062 1 87.88 163 ALA B N 1
ATOM 5338 C CA . ALA B 1 163 ? 31.438 -17.891 -3.5 1 87.88 163 ALA B CA 1
ATOM 5339 C C . ALA B 1 163 ? 32.375 -16.688 -3.332 1 87.88 163 ALA B C 1
ATOM 5341 O O . ALA B 1 163 ? 33.406 -16.781 -2.674 1 87.88 163 ALA B O 1
ATOM 5342 N N . ALA B 1 164 ? 32 -15.656 -4.008 1 83.25 164 ALA B N 1
ATOM 5343 C CA . ALA B 1 164 ? 32.875 -14.5 -4.016 1 83.25 164 ALA B CA 1
ATOM 5344 C C . ALA B 1 164 ? 33.156 -14 -2.596 1 83.25 164 ALA B C 1
ATOM 5346 O O . ALA B 1 164 ? 32.25 -14.062 -1.737 1 83.25 164 ALA B O 1
ATOM 5347 N N . SER B 1 165 ? 34.469 -13.742 -2.275 1 67.56 165 SER B N 1
ATOM 5348 C CA . SER B 1 165 ? 34.906 -13.227 -0.98 1 67.56 165 SER B CA 1
ATOM 5349 C C . SER B 1 165 ? 34.344 -11.836 -0.721 1 67.56 165 SER B C 1
ATOM 5351 O O . SER B 1 165 ? 34.438 -10.945 -1.567 1 67.56 165 SER B O 1
ATOM 5353 N N . THR B 1 166 ? 33.375 -11.742 0.062 1 64.81 166 THR B N 1
ATOM 5354 C CA . THR B 1 166 ? 32.875 -10.43 0.438 1 64.81 166 THR B CA 1
ATOM 5355 C C . THR B 1 166 ? 33.188 -10.117 1.896 1 64.81 166 THR B C 1
ATOM 5357 O O . THR B 1 166 ? 33.375 -11.031 2.703 1 64.81 166 THR B O 1
ATOM 5360 N N . PRO B 1 167 ? 33.5 -8.766 2.172 1 68.12 167 PRO B N 1
ATOM 5361 C CA . PRO B 1 167 ? 33.531 -8.398 3.59 1 68.12 167 PRO B CA 1
ATOM 5362 C C . PRO B 1 167 ? 32.406 -9.039 4.391 1 68.12 167 PRO B C 1
ATOM 5364 O O . PRO B 1 167 ? 31.453 -9.555 3.805 1 68.12 167 PRO B O 1
ATOM 5367 N N . ALA B 1 168 ? 32.719 -9.164 5.641 1 77.31 168 ALA B N 1
ATOM 5368 C CA . ALA B 1 168 ? 31.688 -9.68 6.535 1 77.31 168 ALA B CA 1
ATOM 5369 C C . ALA B 1 168 ? 30.344 -9.008 6.277 1 77.31 168 ALA B C 1
ATOM 5371 O O . ALA B 1 168 ? 30.234 -7.781 6.336 1 77.31 168 ALA B O 1
ATOM 5372 N N . ALA B 1 169 ? 29.406 -9.812 5.785 1 79.75 169 ALA B N 1
ATOM 5373 C CA . ALA B 1 169 ? 28.078 -9.281 5.508 1 79.75 169 ALA B CA 1
ATOM 5374 C C . ALA B 1 169 ? 27.406 -8.781 6.785 1 79.75 169 ALA B C 1
ATOM 5376 O O . ALA B 1 169 ? 27.547 -9.391 7.852 1 79.75 169 ALA B O 1
ATOM 5377 N N . PRO B 1 170 ? 26.781 -7.59 6.68 1 83.94 170 PRO B N 1
ATOM 5378 C CA . PRO B 1 170 ? 25.922 -7.234 7.816 1 83.94 170 PRO B CA 1
ATOM 5379 C C . PRO B 1 170 ? 24.812 -8.258 8.062 1 83.94 170 PRO B C 1
ATOM 5381 O O . PRO B 1 170 ? 24.531 -9.078 7.191 1 83.94 170 PRO B O 1
ATOM 5384 N N . PRO B 1 171 ? 24.359 -8.312 9.281 1 88 171 PRO B N 1
ATOM 5385 C CA . PRO B 1 171 ? 23.234 -9.211 9.547 1 88 171 PRO B CA 1
ATOM 5386 C C . PRO B 1 171 ? 22 -8.875 8.703 1 88 171 PRO B C 1
ATOM 5388 O O . PRO B 1 171 ? 21.844 -7.742 8.25 1 88 171 PRO B O 1
ATOM 5391 N N . PRO B 1 172 ? 21.156 -9.875 8.445 1 91.75 172 PRO B N 1
ATOM 5392 C CA . PRO B 1 172 ? 19.922 -9.609 7.723 1 91.75 172 PRO B CA 1
ATOM 5393 C C . PRO B 1 172 ? 19.094 -8.492 8.359 1 91.75 172 PRO B C 1
ATOM 5395 O O . PRO B 1 172 ? 19.172 -8.273 9.578 1 91.75 172 PRO B O 1
ATOM 5398 N N . TRP B 1 173 ? 18.469 -7.805 7.527 1 91.81 173 TRP B N 1
ATOM 5399 C CA . TRP B 1 173 ? 17.578 -6.766 8.047 1 91.81 173 TRP B CA 1
ATOM 5400 C C . TRP B 1 173 ? 16.422 -7.379 8.828 1 91.81 173 TRP B C 1
ATOM 5402 O O . TRP B 1 173 ? 15.844 -8.383 8.406 1 91.81 173 TRP B O 1
ATOM 5412 N N . PRO B 1 174 ? 16.125 -6.793 9.945 1 91.19 174 PRO B N 1
ATOM 5413 C CA . PRO B 1 174 ? 14.961 -7.297 10.688 1 91.19 174 PRO B CA 1
ATOM 5414 C C . PRO B 1 174 ? 13.641 -7.062 9.953 1 91.19 174 PRO B C 1
ATOM 5416 O O . PRO B 1 174 ? 13.328 -5.93 9.594 1 91.19 174 PRO B O 1
ATOM 5419 N N . THR B 1 175 ? 12.906 -8.102 9.695 1 95.19 175 THR B N 1
ATOM 5420 C CA . THR B 1 175 ? 11.625 -7.98 9.016 1 95.19 175 THR B CA 1
ATOM 5421 C C . THR B 1 175 ? 10.477 -8.203 9.992 1 95.19 175 THR B C 1
ATOM 5423 O O . THR B 1 175 ? 10.648 -8.852 11.031 1 95.19 175 THR B O 1
ATOM 5426 N N . ARG B 1 176 ? 9.383 -7.641 9.688 1 95.94 176 ARG B N 1
ATOM 5427 C CA . ARG B 1 176 ? 8.125 -7.824 10.414 1 95.94 176 ARG B CA 1
ATOM 5428 C C . ARG B 1 176 ? 7.082 -8.516 9.539 1 95.94 176 ARG B C 1
ATOM 5430 O O . ARG B 1 176 ? 7.203 -8.516 8.312 1 95.94 176 ARG B O 1
ATOM 5437 N N . LYS B 1 177 ? 6.02 -9.047 10.172 1 97.62 177 LYS B N 1
ATOM 5438 C CA . LYS B 1 177 ? 5 -9.805 9.445 1 97.62 177 LYS B CA 1
ATOM 5439 C C . LYS B 1 177 ? 4.277 -8.93 8.43 1 97.62 177 LYS B C 1
ATOM 5441 O O . LYS B 1 177 ? 3.83 -9.414 7.391 1 97.62 177 LYS B O 1
ATOM 5446 N N . ASP B 1 178 ? 4.223 -7.602 8.734 1 96.81 178 ASP B N 1
ATOM 5447 C CA . ASP B 1 178 ? 3.422 -6.699 7.918 1 96.81 178 ASP B CA 1
ATOM 5448 C C . ASP B 1 178 ? 4.289 -5.973 6.891 1 96.81 178 ASP B C 1
ATOM 5450 O O . ASP B 1 178 ? 3.797 -5.129 6.137 1 96.81 178 ASP B O 1
ATOM 5454 N N . ASP B 1 179 ? 5.625 -6.285 6.773 1 96.62 179 ASP B N 1
ATOM 5455 C CA . ASP B 1 179 ? 6.488 -5.691 5.758 1 96.62 179 ASP B CA 1
ATOM 5456 C C . ASP B 1 179 ? 6.191 -6.273 4.379 1 96.62 179 ASP B C 1
ATOM 5458 O O . ASP B 1 179 ? 5.918 -7.469 4.25 1 96.62 179 ASP B O 1
ATOM 5462 N N . PRO B 1 180 ? 6.211 -5.426 3.324 1 96.69 180 PRO B N 1
ATOM 5463 C CA . PRO B 1 180 ? 6.121 -5.98 1.97 1 96.69 180 PRO B CA 1
ATOM 5464 C C . PRO B 1 180 ? 7.188 -7.039 1.691 1 96.69 180 PRO B C 1
ATOM 5466 O O . PRO B 1 180 ? 8.336 -6.887 2.111 1 96.69 180 PRO B O 1
ATOM 5469 N N . ALA B 1 181 ? 6.754 -8.117 1.003 1 97.88 181 ALA B N 1
ATOM 5470 C CA . ALA B 1 181 ? 7.699 -9.219 0.836 1 97.88 181 ALA B CA 1
ATOM 5471 C C . ALA B 1 181 ? 7.73 -9.703 -0.61 1 97.88 181 ALA B C 1
ATOM 5473 O O . ALA B 1 181 ? 8.789 -10.062 -1.128 1 97.88 181 ALA B O 1
ATOM 5474 N N . VAL B 1 182 ? 6.551 -9.766 -1.266 1 98.31 182 VAL B N 1
ATOM 5475 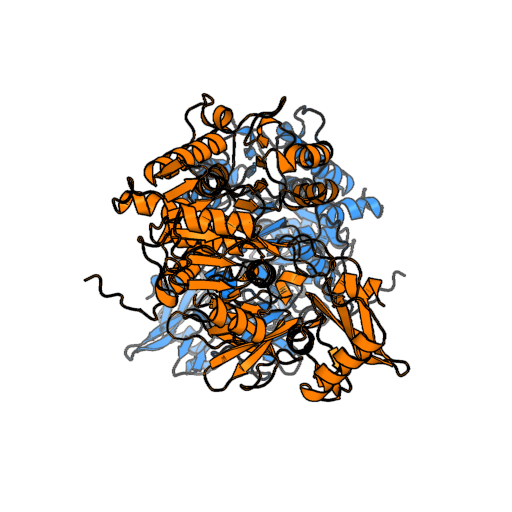C CA . VAL B 1 182 ? 6.469 -10.336 -2.604 1 98.31 182 VAL B CA 1
ATOM 5476 C C . VAL B 1 182 ? 5.441 -9.578 -3.434 1 98.31 182 VAL B C 1
ATOM 5478 O O . VAL B 1 182 ? 4.371 -9.219 -2.934 1 98.31 182 VAL B O 1
ATOM 5481 N N . TRP B 1 183 ? 5.828 -9.328 -4.691 1 97.62 183 TRP B N 1
ATOM 5482 C CA . TRP B 1 183 ? 4.848 -8.906 -5.688 1 97.62 183 TRP B CA 1
ATOM 5483 C C . TRP B 1 183 ? 4.398 -10.086 -6.539 1 97.62 183 TRP B C 1
ATOM 5485 O O . TRP B 1 183 ? 5.23 -10.82 -7.086 1 97.62 183 TRP B O 1
ATOM 5495 N N . LEU B 1 184 ? 3.102 -10.289 -6.625 1 95.88 184 LEU B N 1
ATOM 5496 C CA . LEU B 1 184 ? 2.549 -11.234 -7.59 1 95.88 184 LEU B CA 1
ATOM 5497 C C . LEU B 1 184 ? 1.85 -10.5 -8.727 1 95.88 184 LEU B C 1
ATOM 5499 O O . LEU B 1 184 ? 0.994 -9.648 -8.492 1 95.88 184 LEU B O 1
ATOM 5503 N N . PHE B 1 185 ? 2.232 -10.82 -9.93 1 90.62 185 PHE B N 1
ATOM 5504 C CA . PHE B 1 185 ? 1.743 -10.07 -11.078 1 90.62 185 PHE B CA 1
ATOM 5505 C C . PHE B 1 185 ? 0.386 -10.602 -11.531 1 90.62 185 PHE B C 1
ATOM 5507 O O . PHE B 1 185 ? 0.138 -11.805 -11.492 1 90.62 185 PHE B O 1
ATOM 5514 N N . THR B 1 186 ? -0.479 -9.68 -11.859 1 82.62 186 THR B N 1
ATOM 5515 C CA . THR B 1 186 ? -1.809 -9.969 -12.383 1 82.62 186 THR B CA 1
ATOM 5516 C C . THR B 1 186 ? -1.949 -9.461 -13.812 1 82.62 186 THR B C 1
ATOM 5518 O O . THR B 1 186 ? -1.231 -8.547 -14.227 1 82.62 186 THR B O 1
ATOM 5521 N N . SER B 1 187 ? -2.818 -10.148 -14.562 1 66.62 187 SER B N 1
ATOM 5522 C CA . SER B 1 187 ? -3.053 -9.703 -15.93 1 66.62 187 SER B CA 1
ATOM 5523 C C . SER B 1 187 ? -3.902 -8.438 -15.961 1 66.62 187 SER B C 1
ATOM 5525 O O . SER B 1 187 ? -4.742 -8.227 -15.086 1 66.62 187 SER B O 1
ATOM 5527 N N . GLY B 1 188 ? -3.436 -7.316 -16.641 1 56.31 188 GLY B N 1
ATOM 5528 C CA . GLY B 1 188 ? -4.176 -6.066 -16.703 1 56.31 188 GLY B CA 1
ATOM 5529 C C . GLY B 1 188 ? -5.062 -5.945 -17.922 1 56.31 188 GLY B C 1
ATOM 5530 O O . GLY B 1 188 ? -4.82 -6.605 -18.938 1 56.31 188 GLY B O 1
ATOM 5531 N N . THR B 1 189 ? -6.188 -5.344 -17.766 1 47 189 THR B N 1
ATOM 5532 C CA . THR B 1 189 ? -7.094 -5.055 -18.859 1 47 189 THR B CA 1
ATOM 5533 C C . THR B 1 189 ? -6.375 -4.266 -19.953 1 47 189 THR B C 1
ATOM 5535 O O . THR B 1 189 ? -6.691 -4.406 -21.141 1 47 189 THR B O 1
ATOM 5538 N N . THR B 1 190 ? -5.398 -3.451 -19.469 1 49.5 190 THR B N 1
ATOM 5539 C CA . THR B 1 190 ? -4.668 -2.605 -20.406 1 49.5 190 THR B CA 1
ATOM 5540 C C . THR B 1 190 ? -3.564 -3.398 -21.109 1 49.5 190 THR B C 1
ATOM 5542 O O . THR B 1 190 ? -2.844 -2.859 -21.953 1 49.5 190 THR B O 1
ATOM 5545 N N . GLY B 1 191 ? -3.488 -4.609 -20.656 1 62.38 191 GLY B N 1
ATOM 5546 C CA . GLY B 1 191 ? -2.488 -5.465 -21.281 1 62.38 191 GLY B CA 1
ATOM 5547 C C . GLY B 1 191 ? -1.209 -5.574 -20.469 1 62.38 191 GLY B C 1
ATOM 5548 O O . GLY B 1 191 ? -0.477 -6.559 -20.594 1 62.38 191 GLY B O 1
ATOM 5549 N N . GLN B 1 192 ? -0.858 -4.555 -19.656 1 76 192 GLN B N 1
ATOM 5550 C CA . GLN B 1 192 ? 0.367 -4.648 -18.859 1 76 192 GLN B CA 1
ATOM 5551 C C . GLN B 1 192 ? 0.084 -5.199 -17.469 1 76 192 GLN B C 1
ATOM 5553 O O . GLN B 1 192 ? -0.866 -4.773 -16.812 1 76 192 GLN B O 1
ATOM 5558 N N . SER B 1 193 ? 0.903 -6.09 -17.062 1 84.25 193 SER B N 1
ATOM 5559 C CA . SER B 1 193 ? 0.736 -6.754 -15.773 1 84.25 193 SER B CA 1
ATOM 5560 C C . SER B 1 193 ? 0.989 -5.789 -14.625 1 84.25 193 SER B C 1
ATOM 5562 O O . SER B 1 193 ? 1.789 -4.859 -14.75 1 84.25 193 SER B O 1
ATOM 5564 N N . LYS B 1 194 ? 0.228 -5.934 -13.555 1 89.88 194 LYS B N 1
ATOM 5565 C CA . LYS B 1 194 ? 0.392 -5.133 -12.344 1 89.88 194 LYS B CA 1
ATOM 5566 C C . LYS B 1 194 ? 0.814 -6 -11.164 1 89.88 194 LYS B C 1
ATOM 5568 O O . LYS B 1 194 ? 0.372 -7.145 -11.039 1 89.88 194 LYS B O 1
ATOM 5573 N N . GLY B 1 195 ? 1.682 -5.461 -10.336 1 94.62 195 GLY B N 1
ATOM 5574 C CA . GLY B 1 195 ? 2.123 -6.188 -9.156 1 94.62 195 GLY B CA 1
ATOM 5575 C C . GLY B 1 195 ? 1.198 -6.016 -7.965 1 94.62 195 GLY B C 1
ATOM 5576 O O . GLY B 1 195 ? 0.991 -4.898 -7.492 1 94.62 195 GLY B O 1
ATOM 5577 N N . ALA B 1 196 ? 0.559 -7.098 -7.523 1 96.12 196 ALA B N 1
ATOM 5578 C CA . ALA B 1 196 ? -0.118 -7.117 -6.23 1 96.12 196 ALA B CA 1
ATOM 5579 C C . ALA B 1 196 ? 0.885 -7.262 -5.09 1 96.12 196 ALA B C 1
ATOM 5581 O O . ALA B 1 196 ? 1.637 -8.242 -5.035 1 96.12 196 ALA B O 1
ATOM 5582 N N . VAL B 1 197 ? 0.92 -6.336 -4.168 1 96.81 197 VAL B N 1
ATOM 5583 C CA . VAL B 1 197 ? 1.943 -6.293 -3.127 1 96.81 197 VAL B CA 1
ATOM 5584 C C . VAL B 1 197 ? 1.462 -7.062 -1.898 1 96.81 197 VAL B C 1
ATOM 5586 O O . VAL B 1 197 ? 0.4 -6.762 -1.348 1 96.81 197 VAL B O 1
ATOM 5589 N N . HIS B 1 198 ? 2.273 -8.039 -1.514 1 97.38 198 HIS B N 1
ATOM 5590 C CA . HIS B 1 198 ? 1.939 -8.883 -0.375 1 97.38 198 HIS B CA 1
ATOM 5591 C C . HIS B 1 198 ? 2.953 -8.711 0.753 1 97.38 198 HIS B C 1
ATOM 5593 O O . HIS B 1 198 ? 4.145 -8.516 0.499 1 97.38 198 HIS B O 1
ATOM 5599 N N . CYS B 1 199 ? 2.453 -8.883 1.994 1 97.12 199 CYS B N 1
ATOM 5600 C CA . CYS B 1 199 ? 3.309 -8.891 3.176 1 97.12 199 CYS B CA 1
ATOM 5601 C C . CYS B 1 199 ? 3.848 -10.289 3.445 1 97.12 199 CYS B C 1
ATOM 5603 O O . CYS B 1 199 ? 3.387 -11.266 2.848 1 97.12 199 CYS B O 1
ATOM 5605 N N . HIS B 1 200 ? 4.773 -10.367 4.398 1 98 200 HIS B N 1
ATOM 5606 C CA . HIS B 1 200 ? 5.398 -11.633 4.766 1 98 200 HIS B CA 1
ATOM 5607 C C . HIS B 1 200 ? 4.359 -12.648 5.219 1 98 200 HIS B C 1
ATOM 5609 O O . HIS B 1 200 ? 4.344 -13.781 4.73 1 98 200 HIS B O 1
ATOM 5615 N N . PHE B 1 201 ? 3.439 -12.289 6.039 1 97.44 201 PHE B N 1
ATOM 5616 C CA . PHE B 1 201 ? 2.627 -13.289 6.715 1 97.44 201 PHE B CA 1
ATOM 5617 C C . PHE B 1 201 ? 1.51 -13.789 5.805 1 97.44 201 PHE B C 1
ATOM 5619 O O . PHE B 1 201 ? 0.866 -14.797 6.098 1 97.44 201 PHE B O 1
ATOM 5626 N N . HIS B 1 202 ? 1.244 -13.109 4.727 1 97 202 HIS B N 1
ATOM 5627 C CA . HIS B 1 202 ? 0.183 -13.523 3.814 1 97 202 HIS B CA 1
ATOM 5628 C C . HIS B 1 202 ? 0.393 -14.953 3.34 1 97 202 HIS B C 1
ATOM 5630 O O . HIS B 1 202 ? -0.556 -15.742 3.283 1 97 202 HIS B O 1
ATOM 5636 N N . PHE B 1 203 ? 1.627 -15.273 3.057 1 97.19 203 PHE B N 1
ATOM 5637 C CA . PHE B 1 203 ? 1.972 -16.578 2.498 1 97.19 203 PHE B CA 1
ATOM 5638 C C . PHE B 1 203 ? 1.888 -17.656 3.566 1 97.19 203 PHE B C 1
ATOM 5640 O O . PHE B 1 203 ? 1.38 -18.75 3.309 1 97.19 203 PHE B O 1
ATOM 5647 N N . ALA B 1 204 ? 2.322 -17.297 4.703 1 97.44 204 ALA B N 1
ATOM 5648 C CA . ALA B 1 204 ? 2.207 -18.234 5.816 1 97.44 204 ALA B CA 1
ATOM 5649 C C . ALA B 1 204 ? 0.745 -18.484 6.168 1 97.44 204 ALA B C 1
ATOM 5651 O O . ALA B 1 204 ? 0.361 -19.625 6.465 1 97.44 204 ALA B O 1
ATOM 5652 N N . TYR B 1 205 ? -0.047 -17.453 6.121 1 96.88 205 TYR B N 1
ATOM 5653 C CA . TYR B 1 205 ? -1.463 -17.578 6.449 1 96.88 205 TYR B CA 1
ATOM 5654 C C . TYR B 1 205 ? -2.156 -18.562 5.531 1 96.88 205 TYR B C 1
ATOM 5656 O O . TYR B 1 205 ? -2.764 -19.531 5.996 1 96.88 205 TYR B O 1
ATOM 5664 N N . ASN B 1 206 ? -2.064 -18.328 4.258 1 96.44 206 ASN B N 1
ATOM 5665 C CA . ASN B 1 206 ? -2.719 -19.234 3.307 1 96.44 206 ASN B CA 1
ATOM 5666 C C . ASN B 1 206 ? -2.17 -20.656 3.402 1 96.44 206 ASN B C 1
ATOM 5668 O O . ASN B 1 206 ? -2.924 -21.625 3.307 1 96.44 206 ASN B O 1
ATOM 5672 N N . THR B 1 207 ? -0.863 -20.797 3.521 1 96.69 207 THR B N 1
ATOM 5673 C CA . THR B 1 207 ? -0.259 -22.109 3.631 1 96.69 207 THR B CA 1
ATOM 5674 C C . THR B 1 207 ? -0.84 -22.875 4.816 1 96.69 207 THR B C 1
ATOM 5676 O O . THR B 1 207 ? -1.104 -24.078 4.719 1 96.69 207 THR B O 1
ATOM 5679 N N . GLU B 1 208 ? -1.079 -22.188 5.895 1 96.56 208 GLU B N 1
ATOM 5680 C CA . GLU B 1 208 ? -1.639 -22.812 7.094 1 96.56 208 GLU B CA 1
ATOM 5681 C C . GLU B 1 208 ? -3.09 -23.234 6.867 1 96.56 208 GLU B C 1
ATOM 5683 O O . GLU B 1 208 ? -3.451 -24.375 7.105 1 96.56 208 GLU B O 1
ATOM 5688 N N . VAL B 1 209 ? -3.893 -22.391 6.383 1 96.94 209 VAL B N 1
ATOM 5689 C CA . VAL B 1 209 ? -5.324 -22.656 6.34 1 96.94 209 VAL B CA 1
ATOM 5690 C C . VAL B 1 209 ? -5.648 -23.578 5.168 1 96.94 209 VAL B C 1
ATOM 5692 O O . VAL B 1 209 ? -6.559 -24.406 5.254 1 96.94 209 VAL B O 1
ATOM 5695 N N . TYR B 1 210 ? -4.848 -23.5 4.109 1 97.69 210 TYR B N 1
ATOM 5696 C CA . TYR B 1 210 ? -5.191 -24.281 2.92 1 97.69 210 TYR B CA 1
ATOM 5697 C C . TYR B 1 210 ? -4.352 -25.547 2.83 1 97.69 210 TYR B C 1
ATOM 5699 O O . TYR B 1 210 ? -4.855 -26.656 3.043 1 97.69 210 TYR B O 1
ATOM 5707 N N . ALA B 1 211 ? -3.082 -25.422 2.674 1 97.69 211 ALA B N 1
ATOM 5708 C CA . ALA B 1 211 ? -2.227 -26.562 2.389 1 97.69 211 ALA B CA 1
ATOM 5709 C C . ALA B 1 211 ? -2.191 -27.531 3.572 1 97.69 211 ALA B C 1
ATOM 5711 O O . ALA B 1 211 ? -2.377 -28.734 3.402 1 97.69 211 ALA B O 1
ATOM 5712 N N . ARG B 1 212 ? -2.008 -26.984 4.73 1 96.5 212 ARG B N 1
ATOM 5713 C CA . ARG B 1 212 ? -1.834 -27.844 5.902 1 96.5 212 ARG B CA 1
ATOM 5714 C C . ARG B 1 212 ? -3.176 -28.359 6.414 1 96.5 212 ARG B C 1
ATOM 5716 O O . ARG B 1 212 ? -3.387 -29.562 6.508 1 96.5 212 ARG B O 1
ATOM 5723 N N . ARG B 1 213 ? -4.121 -27.469 6.656 1 96.25 213 ARG B N 1
ATOM 5724 C CA . ARG B 1 213 ? -5.348 -27.844 7.352 1 96.25 213 ARG B CA 1
ATOM 5725 C C . ARG B 1 213 ? -6.391 -28.375 6.375 1 96.25 213 ARG B C 1
ATOM 5727 O O . ARG B 1 213 ? -6.977 -29.438 6.605 1 96.25 213 ARG B O 1
ATOM 5734 N N . PHE B 1 214 ? -6.578 -27.672 5.281 1 97.62 214 PHE B N 1
ATOM 5735 C CA . PHE B 1 214 ? -7.688 -27.969 4.383 1 97.62 214 PHE B CA 1
ATOM 5736 C C . PHE B 1 214 ? -7.344 -29.156 3.473 1 97.62 214 PHE B C 1
ATOM 5738 O O . PHE B 1 214 ? -8.172 -30.031 3.256 1 97.62 214 PHE B O 1
ATOM 5745 N N . ILE B 1 215 ? -6.133 -29.219 2.953 1 97.88 215 ILE B N 1
ATOM 5746 C CA . ILE B 1 215 ? -5.715 -30.234 2 1 97.88 215 ILE B CA 1
ATOM 5747 C C . ILE B 1 215 ? -5.055 -31.391 2.744 1 97.88 215 ILE B C 1
ATOM 5749 O O . ILE B 1 215 ? -5.145 -32.531 2.316 1 97.88 215 ILE B O 1
ATOM 5753 N N . GLY B 1 216 ? -4.367 -31.094 3.834 1 97.81 216 GLY B N 1
ATOM 5754 C CA . GLY B 1 216 ? -3.719 -32.125 4.629 1 97.81 216 GLY B CA 1
ATOM 5755 C C . GLY B 1 216 ? -2.377 -32.562 4.066 1 97.81 216 GLY B C 1
ATOM 5756 O O . GLY B 1 216 ? -2.057 -33.75 4.055 1 97.81 216 GLY B O 1
ATOM 5757 N N . MET B 1 217 ? -1.582 -31.641 3.59 1 98.12 217 MET B N 1
ATOM 5758 C CA . MET B 1 217 ? -0.224 -31.953 3.162 1 98.12 217 MET B CA 1
ATOM 5759 C C . MET B 1 217 ? 0.644 -32.344 4.352 1 98.12 217 MET B C 1
ATOM 5761 O O . MET B 1 217 ? 0.458 -31.844 5.457 1 98.12 217 MET B O 1
ATOM 5765 N N . THR B 1 218 ? 1.542 -33.219 4.113 1 98.12 218 THR B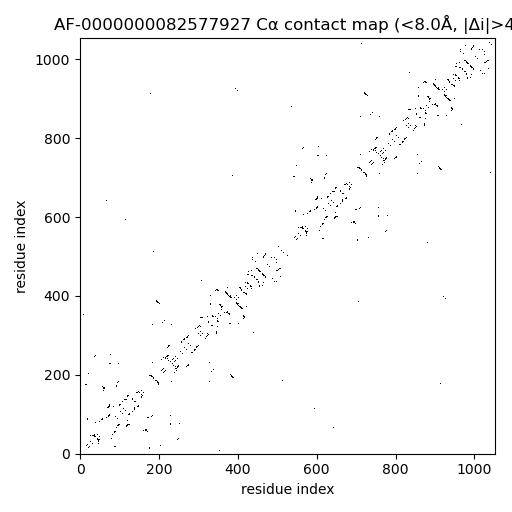 N 1
ATOM 5766 C CA . THR B 1 218 ? 2.432 -33.719 5.164 1 98.12 218 THR B CA 1
ATOM 5767 C C . THR B 1 218 ? 3.873 -33.75 4.672 1 98.12 218 THR B C 1
ATOM 5769 O O . THR B 1 218 ? 4.137 -33.562 3.484 1 98.12 218 THR B O 1
ATOM 5772 N N . GLU B 1 219 ? 4.797 -34.094 5.582 1 98.31 219 GLU B N 1
ATOM 5773 C CA . GLU B 1 219 ? 6.223 -34.156 5.258 1 98.31 219 GLU B CA 1
ATOM 5774 C C . GLU B 1 219 ? 6.52 -35.312 4.324 1 98.31 219 GLU B C 1
ATOM 5776 O O . GLU B 1 219 ? 7.605 -35.406 3.742 1 98.31 219 GLU B O 1
ATOM 5781 N N . ASN B 1 220 ? 5.559 -36.219 4.137 1 98.31 220 ASN B N 1
ATOM 5782 C CA . ASN B 1 220 ? 5.762 -37.406 3.301 1 98.31 220 ASN B CA 1
ATOM 5783 C C . ASN B 1 220 ? 5.406 -37.125 1.842 1 98.31 220 ASN B C 1
ATOM 5785 O O . ASN B 1 220 ? 5.656 -37.938 0.969 1 98.31 220 ASN B O 1
ATOM 5789 N N . ASP B 1 221 ? 4.883 -35.969 1.574 1 98.88 221 ASP B N 1
ATOM 5790 C CA . ASP B 1 221 ? 4.484 -35.625 0.21 1 98.88 221 ASP B CA 1
ATOM 5791 C C . ASP B 1 221 ? 5.699 -35.281 -0.647 1 98.88 221 ASP B C 1
ATOM 5793 O O . ASP B 1 221 ? 6.703 -34.781 -0.137 1 98.88 221 ASP B O 1
ATOM 5797 N N . ILE B 1 222 ? 5.625 -35.625 -1.898 1 98.88 222 ILE B N 1
ATOM 5798 C CA . ILE B 1 222 ? 6.539 -35.25 -2.967 1 98.88 222 ILE B CA 1
ATOM 5799 C C . ILE B 1 222 ? 5.766 -34.531 -4.074 1 98.88 222 ILE B C 1
ATOM 5801 O O . ILE B 1 222 ? 4.879 -35.125 -4.699 1 98.88 222 ILE B O 1
ATOM 5805 N N . THR B 1 223 ? 6.102 -33.281 -4.352 1 98.94 223 THR B N 1
ATOM 5806 C CA . THR B 1 223 ? 5.293 -32.469 -5.27 1 98.94 223 THR B CA 1
ATOM 5807 C C . THR B 1 223 ? 5.992 -32.344 -6.617 1 98.94 223 THR B C 1
ATOM 5809 O O . THR B 1 223 ? 7.219 -32.219 -6.676 1 98.94 223 THR B O 1
ATOM 5812 N N . LEU B 1 224 ? 5.262 -32.344 -7.68 1 98.88 224 LEU B N 1
ATOM 5813 C CA . LEU B 1 224 ? 5.641 -32.062 -9.055 1 98.88 224 LEU B CA 1
ATOM 5814 C C . LEU B 1 224 ? 4.668 -31.078 -9.695 1 98.88 224 LEU B C 1
ATOM 5816 O O . LEU B 1 224 ? 3.455 -31.188 -9.508 1 98.88 224 LEU B O 1
ATOM 5820 N N . SER B 1 225 ? 5.254 -30.141 -10.445 1 98.56 225 SER B N 1
ATOM 5821 C CA . SER B 1 225 ? 4.379 -29.094 -10.961 1 98.56 225 SER B CA 1
ATOM 5822 C C . SER B 1 225 ? 4.59 -28.891 -12.453 1 98.56 225 SER B C 1
ATOM 5824 O O . SER B 1 225 ? 5.727 -28.734 -12.914 1 98.56 225 SER B O 1
ATOM 5826 N N . GLY B 1 226 ? 3.488 -28.859 -13.188 1 96.12 226 GLY B N 1
ATOM 5827 C CA . GLY B 1 226 ? 3.521 -28.375 -14.555 1 96.12 226 GLY B CA 1
ATOM 5828 C C . GLY B 1 226 ? 3.705 -26.859 -14.648 1 96.12 226 GLY B C 1
ATOM 5829 O O . GLY B 1 226 ? 4.656 -26.391 -15.273 1 96.12 226 GLY B O 1
ATOM 5830 N N . PRO B 1 227 ? 2.807 -26.156 -13.953 1 94.56 227 PRO B N 1
ATOM 5831 C CA . PRO B 1 227 ? 3.029 -24.703 -13.828 1 94.56 227 PRO B CA 1
ATOM 5832 C C . PRO B 1 227 ? 4.395 -24.375 -13.234 1 94.56 227 PRO B C 1
ATOM 5834 O O . PRO B 1 227 ? 4.953 -25.156 -12.469 1 94.56 227 PRO B O 1
ATOM 5837 N N . ARG B 1 228 ? 4.844 -23.188 -13.562 1 94.25 228 ARG B N 1
ATOM 5838 C CA . ARG B 1 228 ? 6.215 -22.812 -13.211 1 94.25 228 ARG B CA 1
ATOM 5839 C C . ARG B 1 228 ? 6.25 -21.953 -11.953 1 94.25 228 ARG B C 1
ATOM 5841 O O . ARG B 1 228 ? 5.285 -21.25 -11.656 1 94.25 228 ARG B O 1
ATOM 5848 N N . LEU B 1 229 ? 7.395 -21.953 -11.312 1 97.12 229 LEU B N 1
ATOM 5849 C CA . LEU B 1 229 ? 7.57 -21.281 -10.031 1 97.12 229 LEU B CA 1
ATOM 5850 C C . LEU B 1 229 ? 7.367 -19.781 -10.172 1 97.12 229 LEU B C 1
ATOM 5852 O O . LEU B 1 229 ? 6.941 -19.109 -9.227 1 97.12 229 LEU B O 1
ATOM 5856 N N . TYR B 1 230 ? 7.68 -19.25 -11.32 1 93.62 230 TYR B N 1
ATOM 5857 C CA . TYR B 1 230 ? 7.602 -17.797 -11.469 1 93.62 230 TYR B CA 1
ATOM 5858 C C . TYR B 1 230 ? 6.152 -17.344 -11.586 1 93.62 230 TYR B C 1
ATOM 5860 O O . TYR B 1 230 ? 5.883 -16.141 -11.688 1 93.62 230 TYR B O 1
ATOM 5868 N N . PHE B 1 231 ? 5.203 -18.297 -11.508 1 90.88 231 PHE B N 1
ATOM 5869 C CA . PHE B 1 231 ? 3.779 -18.016 -11.359 1 90.88 231 PHE B CA 1
ATOM 5870 C C . PHE B 1 231 ? 3.307 -18.344 -9.945 1 90.88 231 PHE B C 1
ATOM 5872 O O . PHE B 1 231 ? 3.617 -19.406 -9.414 1 90.88 231 PHE B O 1
ATOM 5879 N N . GLY B 1 232 ? 2.477 -17.422 -9.383 1 94.62 232 GLY B N 1
ATOM 5880 C CA . GLY B 1 232 ? 2.029 -17.547 -8.008 1 94.62 232 GLY B CA 1
ATOM 5881 C C . GLY B 1 232 ? 1.434 -18.906 -7.703 1 94.62 232 GLY B C 1
ATOM 5882 O O . GLY B 1 232 ? 1.575 -19.422 -6.59 1 94.62 232 GLY B O 1
ATOM 5883 N N . TYR B 1 233 ? 0.864 -19.531 -8.688 1 95.06 233 TYR B N 1
ATOM 5884 C CA . TYR B 1 233 ? 0.243 -20.844 -8.516 1 95.06 233 TYR B CA 1
ATOM 5885 C C . TYR B 1 233 ? 1.271 -21.875 -8.086 1 95.06 233 TYR B C 1
ATOM 5887 O O . TYR B 1 233 ? 1.147 -22.469 -7.008 1 95.06 233 TYR B O 1
ATOM 5895 N N . ALA B 1 234 ? 2.291 -21.969 -8.805 1 96.69 234 ALA B N 1
ATOM 5896 C CA . ALA B 1 234 ? 3.311 -22.969 -8.484 1 96.69 234 ALA B CA 1
ATOM 5897 C C . ALA B 1 234 ? 4.223 -22.469 -7.359 1 96.69 234 ALA B C 1
ATOM 5899 O O . ALA B 1 234 ? 4.84 -23.281 -6.656 1 96.69 234 ALA B O 1
ATOM 5900 N N . THR B 1 235 ? 4.336 -21.141 -7.176 1 97.06 235 THR B N 1
ATOM 5901 C CA . THR B 1 235 ? 5.055 -20.625 -6.012 1 97.06 235 THR B CA 1
ATOM 5902 C C . THR B 1 235 ? 4.477 -21.219 -4.727 1 97.06 235 THR B C 1
ATOM 5904 O O . THR B 1 235 ? 5.219 -21.578 -3.811 1 97.06 235 THR B O 1
ATOM 5907 N N . GLY B 1 236 ? 3.164 -21.297 -4.703 1 97.94 236 GLY B N 1
ATOM 5908 C CA . GLY B 1 236 ? 2.514 -21.906 -3.559 1 97.94 236 GLY B CA 1
ATOM 5909 C C . GLY B 1 236 ? 2.631 -23.422 -3.547 1 97.94 236 GLY B C 1
ATOM 5910 O O . GLY B 1 236 ? 3.219 -24 -2.629 1 97.94 236 GLY B O 1
ATOM 5911 N N . THR B 1 237 ? 2.244 -24.078 -4.633 1 98.44 237 THR B N 1
ATOM 5912 C CA . THR B 1 237 ? 1.975 -25.516 -4.648 1 98.44 237 THR B CA 1
ATOM 5913 C C . THR B 1 237 ? 3.273 -26.312 -4.742 1 98.44 237 THR B C 1
ATOM 5915 O O . THR B 1 237 ? 3.324 -27.484 -4.352 1 98.44 237 THR B O 1
ATOM 5918 N N . ASN B 1 238 ? 4.324 -25.641 -5.254 1 98.69 238 ASN B N 1
ATOM 5919 C CA . ASN B 1 238 ? 5.527 -26.438 -5.488 1 98.69 238 ASN B CA 1
ATOM 5920 C C . ASN B 1 238 ? 6.738 -25.844 -4.781 1 98.69 238 ASN B C 1
ATOM 5922 O O . ASN B 1 238 ? 7.863 -26.312 -4.961 1 98.69 238 ASN B O 1
ATOM 5926 N N . LEU B 1 239 ? 6.527 -24.781 -4.023 1 98.38 239 LEU B N 1
ATOM 5927 C CA . LEU B 1 239 ? 7.617 -24.219 -3.236 1 98.38 239 LEU B CA 1
ATOM 5928 C C . LEU B 1 239 ? 7.18 -23.969 -1.795 1 98.38 239 LEU B C 1
ATOM 5930 O O . LEU B 1 239 ? 7.586 -24.703 -0.889 1 98.38 239 LEU B O 1
ATOM 5934 N N . MET B 1 240 ? 6.219 -23.203 -1.552 1 98.12 240 MET B N 1
ATOM 5935 C CA . MET B 1 240 ? 5.848 -22.797 -0.201 1 98.12 240 MET B CA 1
ATOM 5936 C C . MET B 1 240 ? 5.156 -23.938 0.544 1 98.12 240 MET B C 1
ATOM 5938 O O . MET B 1 240 ? 5.516 -24.25 1.683 1 98.12 240 MET B O 1
ATOM 5942 N N . PHE B 1 241 ? 4.148 -24.594 -0.084 1 98.62 241 PHE B N 1
ATOM 5943 C CA . PHE B 1 241 ? 3.371 -25.625 0.588 1 98.62 241 PHE B CA 1
ATOM 5944 C C . PHE B 1 241 ? 4.258 -26.797 0.988 1 98.62 241 PHE B C 1
ATOM 5946 O O . PHE B 1 241 ? 4.285 -27.188 2.156 1 98.62 241 PHE B O 1
ATOM 5953 N N . PRO B 1 242 ? 5.047 -27.312 0.051 1 98.75 242 PRO B N 1
ATOM 5954 C CA . PRO B 1 242 ? 5.891 -28.422 0.472 1 98.75 242 PRO B CA 1
ATOM 5955 C C . PRO B 1 242 ? 6.91 -28.031 1.538 1 98.75 242 PRO B C 1
ATOM 5957 O O . PRO B 1 242 ? 7.152 -28.781 2.48 1 98.75 242 PRO B O 1
ATOM 5960 N N . PHE B 1 243 ? 7.527 -26.859 1.462 1 98.75 243 PHE B N 1
ATOM 5961 C CA . PHE B 1 243 ? 8.523 -26.438 2.441 1 98.75 243 PHE B CA 1
ATOM 5962 C C . PHE B 1 243 ? 7.883 -26.234 3.809 1 98.75 243 PHE B C 1
ATOM 5964 O O . PHE B 1 243 ? 8.508 -26.5 4.84 1 98.75 243 PHE B O 1
ATOM 5971 N N . ALA B 1 244 ? 6.656 -25.812 3.828 1 97.88 244 ALA B N 1
ATOM 5972 C CA . ALA B 1 244 ? 5.98 -25.531 5.09 1 97.88 244 ALA B CA 1
ATOM 5973 C C . ALA B 1 244 ? 5.773 -26.812 5.898 1 97.88 244 ALA B C 1
ATOM 5975 O O . ALA B 1 244 ? 5.73 -26.766 7.133 1 97.88 244 ALA B O 1
ATOM 5976 N N . VAL B 1 245 ? 5.633 -27.938 5.254 1 98.06 245 VAL B N 1
ATOM 5977 C CA . VAL B 1 245 ? 5.32 -29.172 5.965 1 98.06 245 VAL B CA 1
ATOM 5978 C C . VAL B 1 245 ? 6.547 -30.078 5.98 1 98.06 245 VAL B C 1
ATOM 5980 O O . VAL B 1 245 ? 6.492 -31.203 6.504 1 98.06 245 VAL B O 1
ATOM 5983 N N . GLY B 1 246 ? 7.637 -29.641 5.352 1 98.62 246 GLY B N 1
ATOM 5984 C CA . GLY B 1 246 ? 8.852 -30.438 5.305 1 98.62 246 GLY B CA 1
ATOM 5985 C C . GLY B 1 246 ? 8.828 -31.5 4.211 1 98.62 246 GLY B C 1
ATOM 5986 O O . GLY B 1 246 ? 9.516 -32.5 4.305 1 98.62 246 GLY B O 1
ATOM 5987 N N . ALA B 1 247 ? 8.039 -31.266 3.176 1 98.81 247 ALA B N 1
ATOM 5988 C CA . ALA B 1 247 ? 7.922 -32.188 2.051 1 98.81 247 ALA B CA 1
ATOM 5989 C C . ALA B 1 247 ? 9.055 -31.984 1.046 1 98.81 247 ALA B C 1
ATOM 5991 O O . ALA B 1 247 ? 10.023 -31.281 1.333 1 98.81 247 ALA B O 1
ATOM 5992 N N . THR B 1 248 ? 9.031 -32.781 -0.063 1 98.94 248 THR B N 1
ATOM 5993 C CA . THR B 1 248 ? 10.031 -32.75 -1.122 1 98.94 248 THR B CA 1
ATOM 5994 C C . THR B 1 248 ? 9.422 -32.188 -2.412 1 98.94 248 THR B C 1
ATOM 5996 O O . THR B 1 248 ? 8.312 -32.594 -2.791 1 98.94 248 THR B O 1
ATOM 5999 N N . ALA B 1 249 ? 10.102 -31.281 -3.025 1 98.94 249 ALA B N 1
ATOM 6000 C CA . ALA B 1 249 ? 9.633 -30.734 -4.297 1 98.94 249 ALA B CA 1
ATOM 6001 C C . ALA B 1 249 ? 10.539 -31.156 -5.445 1 98.94 249 ALA B C 1
ATOM 6003 O O . ALA B 1 249 ? 11.766 -31.078 -5.344 1 98.94 249 ALA B O 1
ATOM 6004 N N . ILE B 1 250 ? 9.945 -31.594 -6.543 1 98.88 250 ILE B N 1
ATOM 6005 C CA . ILE B 1 250 ? 10.664 -31.922 -7.773 1 98.88 250 ILE B CA 1
ATOM 6006 C C . ILE B 1 250 ? 10.703 -30.688 -8.68 1 98.88 250 ILE B C 1
ATOM 6008 O O . ILE B 1 250 ? 9.656 -30.125 -9.008 1 98.88 250 ILE B O 1
ATOM 6012 N N . LEU B 1 251 ? 11.875 -30.297 -9.047 1 98.75 251 LEU B N 1
ATOM 6013 C CA . LEU B 1 251 ? 12.055 -29.203 -10 1 98.75 251 LEU B CA 1
ATOM 6014 C C . LEU B 1 251 ? 12.625 -29.719 -11.312 1 98.75 251 LEU B C 1
ATOM 6016 O O . LEU B 1 251 ? 13.367 -30.688 -11.336 1 98.75 251 LEU B O 1
ATOM 6020 N N . PHE B 1 252 ? 12.234 -29.047 -12.383 1 97.81 252 PHE B N 1
ATOM 6021 C CA . PHE B 1 252 ? 12.789 -29.344 -13.703 1 97.81 252 PHE B CA 1
ATOM 6022 C C . PHE B 1 252 ? 12.719 -28.125 -14.617 1 97.81 252 PHE B C 1
ATOM 6024 O O . PHE B 1 252 ? 11.812 -27.312 -14.492 1 97.81 252 PHE B O 1
ATOM 6031 N N . ARG B 1 253 ? 13.594 -27.953 -15.547 1 94.69 253 ARG B N 1
ATOM 6032 C CA . ARG B 1 253 ? 13.742 -26.75 -16.359 1 94.69 253 ARG B CA 1
ATOM 6033 C C . ARG B 1 253 ? 12.961 -26.875 -17.672 1 94.69 253 ARG B C 1
ATOM 6035 O O . ARG B 1 253 ? 12.547 -25.859 -18.25 1 94.69 253 ARG B O 1
ATOM 6042 N N . GLU B 1 254 ? 12.797 -28.062 -18.141 1 92.5 254 GLU B N 1
ATOM 6043 C CA . GLU B 1 254 ? 12.203 -28.312 -19.453 1 92.5 254 GLU B CA 1
ATOM 6044 C C . GLU B 1 254 ? 10.75 -27.828 -19.5 1 92.5 254 GLU B C 1
ATOM 6046 O O . GLU B 1 254 ? 10.125 -27.641 -18.453 1 92.5 254 GLU B O 1
ATOM 6051 N N . GLN B 1 255 ? 10.273 -27.688 -20.672 1 88.94 255 GLN B N 1
ATOM 6052 C CA . GLN B 1 255 ? 8.852 -27.391 -20.828 1 88.94 255 GLN B CA 1
ATOM 6053 C C . GLN B 1 255 ? 7.992 -28.516 -20.266 1 88.94 255 GLN B C 1
ATOM 6055 O O . GLN B 1 255 ? 8.32 -29.688 -20.406 1 88.94 255 GLN B O 1
ATOM 6060 N N . PRO B 1 256 ? 6.945 -28.109 -19.688 1 93.25 256 PRO B N 1
ATOM 6061 C CA . PRO B 1 256 ? 6.086 -29.141 -19.109 1 93.25 256 PRO B CA 1
ATOM 6062 C C . PRO B 1 256 ? 5.203 -29.828 -20.141 1 93.25 256 PRO B C 1
ATOM 6064 O O . PRO B 1 256 ? 3.977 -29.719 -20.094 1 93.25 256 PRO B O 1
ATOM 6067 N N . THR B 1 257 ? 5.82 -30.641 -20.984 1 89.31 257 THR B N 1
ATOM 6068 C CA . THR B 1 257 ? 5.074 -31.484 -21.922 1 89.31 257 THR B CA 1
ATOM 6069 C C . THR B 1 257 ? 4.605 -32.781 -21.234 1 89.31 257 THR B C 1
ATOM 6071 O O . THR B 1 257 ? 5.16 -33.188 -20.219 1 89.31 257 THR B O 1
ATOM 6074 N N . PRO B 1 258 ? 3.586 -33.312 -21.797 1 91.94 258 PRO B N 1
ATOM 6075 C CA . PRO B 1 258 ? 3.143 -34.594 -21.234 1 91.94 258 PRO B CA 1
ATOM 6076 C C . PRO B 1 258 ? 4.277 -35.625 -21.094 1 91.94 258 PRO B C 1
ATOM 6078 O O . PRO B 1 258 ? 4.398 -36.281 -20.062 1 91.94 258 PRO B O 1
ATOM 6081 N N . ASP B 1 259 ? 5.145 -35.656 -22.109 1 93.06 259 ASP B N 1
ATOM 6082 C CA . ASP B 1 259 ? 6.246 -36.625 -22.094 1 93.06 259 ASP B CA 1
ATOM 6083 C C . ASP B 1 259 ? 7.203 -36.344 -20.938 1 93.06 259 ASP B C 1
ATOM 6085 O O . ASP B 1 259 ? 7.613 -37.25 -20.234 1 93.06 259 ASP B O 1
ATOM 6089 N N . ASN B 1 260 ? 7.516 -35.125 -20.766 1 94.44 260 ASN B N 1
ATOM 6090 C CA . ASN B 1 260 ? 8.422 -34.75 -19.688 1 94.44 260 ASN B CA 1
ATOM 6091 C C . ASN B 1 260 ? 7.801 -35.031 -18.312 1 94.44 260 ASN B C 1
ATOM 6093 O O . ASN B 1 260 ? 8.477 -35.531 -17.422 1 94.44 260 ASN B O 1
ATOM 6097 N N . LEU B 1 261 ? 6.551 -34.75 -18.156 1 96.31 261 LEU B N 1
ATOM 6098 C CA . LEU B 1 261 ? 5.871 -34.969 -16.875 1 96.31 261 LEU B CA 1
ATOM 6099 C C . LEU B 1 261 ? 5.754 -36.438 -16.562 1 96.31 261 LEU B C 1
ATOM 6101 O O . LEU B 1 261 ? 6.02 -36.875 -15.445 1 96.31 261 LEU B O 1
ATOM 6105 N N . PHE B 1 262 ? 5.387 -37.219 -17.562 1 96.25 262 PHE B N 1
ATOM 6106 C CA . PHE B 1 262 ? 5.262 -38.688 -17.375 1 96.25 262 PHE B CA 1
ATOM 6107 C C . PHE B 1 262 ? 6.609 -39.281 -17 1 96.25 262 PHE B C 1
ATOM 6109 O O . PHE B 1 262 ? 6.684 -40.156 -16.141 1 96.25 262 PHE B O 1
ATOM 6116 N N . ALA B 1 263 ? 7.637 -38.781 -17.672 1 95.44 263 ALA B N 1
ATOM 6117 C CA . ALA B 1 263 ? 8.977 -39.281 -17.359 1 95.44 263 ALA B CA 1
ATOM 6118 C C . ALA B 1 263 ? 9.344 -39 -15.906 1 95.44 263 ALA B C 1
ATOM 6120 O O . ALA B 1 263 ? 9.922 -39.844 -15.219 1 95.44 263 ALA B O 1
ATOM 6121 N N . LEU B 1 264 ? 9.031 -37.844 -15.445 1 97.19 264 LEU B N 1
ATOM 6122 C CA . LEU B 1 264 ? 9.336 -37.438 -14.078 1 97.19 264 LEU B CA 1
ATOM 6123 C C . LEU B 1 264 ? 8.492 -38.25 -13.078 1 97.19 264 LEU B C 1
ATOM 6125 O O . LEU B 1 264 ? 8.977 -38.625 -12.008 1 97.19 264 LEU B O 1
ATOM 6129 N N . ILE B 1 265 ? 7.238 -38.469 -13.375 1 97.19 265 ILE B N 1
ATOM 6130 C CA . ILE B 1 265 ? 6.355 -39.25 -12.523 1 97.19 265 ILE B CA 1
ATOM 6131 C C . ILE B 1 265 ? 6.898 -40.688 -12.375 1 97.19 265 ILE B C 1
ATOM 6133 O O . ILE B 1 265 ? 6.91 -41.25 -11.273 1 97.19 265 ILE B O 1
ATOM 6137 N N . GLU B 1 266 ? 7.328 -41.188 -13.508 1 96.38 266 GLU B N 1
ATOM 6138 C CA . GLU B 1 266 ? 7.895 -42.562 -13.484 1 96.38 266 GLU B CA 1
ATOM 6139 C C . GLU B 1 266 ? 9.156 -42.594 -12.625 1 96.38 266 GLU B C 1
ATOM 6141 O O . GLU B 1 266 ? 9.336 -43.531 -11.844 1 96.38 266 GLU B O 1
ATOM 6146 N N . ARG B 1 267 ? 9.922 -41.656 -12.742 1 96.56 267 ARG B N 1
ATOM 6147 C CA . ARG B 1 267 ? 11.234 -41.625 -12.102 1 96.56 267 ARG B CA 1
ATOM 6148 C C . ARG B 1 267 ? 11.109 -41.344 -10.609 1 96.56 267 ARG B C 1
ATOM 6150 O O . ARG B 1 267 ? 11.797 -41.969 -9.797 1 96.56 267 ARG B O 1
ATOM 6157 N N . HIS B 1 268 ? 10.227 -40.406 -10.188 1 97.75 268 HIS B N 1
ATOM 6158 C CA . HIS B 1 268 ? 10.289 -3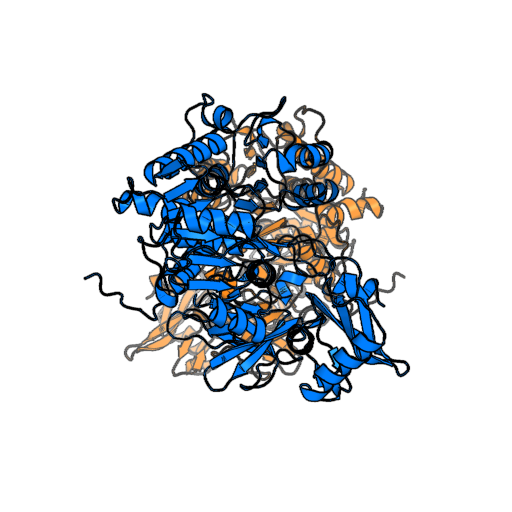9.875 -8.828 1 97.75 268 HIS B CA 1
ATOM 6159 C C . HIS B 1 268 ? 9.047 -40.281 -8.031 1 97.75 268 HIS B C 1
ATOM 6161 O O . HIS B 1 268 ? 9.008 -40.094 -6.809 1 97.75 268 HIS B O 1
ATOM 6167 N N . ARG B 1 269 ? 8.047 -40.688 -8.703 1 97.81 269 ARG B N 1
ATOM 6168 C CA . ARG B 1 269 ? 6.816 -41.156 -8.078 1 97.81 269 ARG B CA 1
ATOM 6169 C C . ARG B 1 269 ? 6.258 -40.125 -7.117 1 97.81 269 ARG B C 1
ATOM 6171 O O . ARG B 1 269 ? 6.055 -40.406 -5.934 1 97.81 269 ARG B O 1
ATOM 6178 N N . PRO B 1 270 ? 5.969 -38.938 -7.637 1 98.75 270 PRO B N 1
ATOM 6179 C CA . PRO B 1 270 ? 5.395 -37.906 -6.777 1 98.75 270 PRO B CA 1
ATOM 6180 C C . PRO B 1 270 ? 4.043 -38.312 -6.191 1 98.75 270 PRO B C 1
ATOM 6182 O O . PRO B 1 270 ? 3.361 -39.188 -6.738 1 98.75 270 PRO B O 1
ATOM 6185 N N . THR B 1 271 ? 3.699 -37.719 -5.051 1 98.81 271 THR B N 1
ATOM 6186 C CA . THR B 1 271 ? 2.416 -37.969 -4.41 1 98.81 271 THR B CA 1
ATOM 6187 C C . THR B 1 271 ? 1.401 -36.875 -4.762 1 98.81 271 THR B C 1
ATOM 6189 O O . THR B 1 271 ? 0.194 -37.094 -4.621 1 98.81 271 THR B O 1
ATOM 6192 N N . VAL B 1 272 ? 1.855 -35.719 -5.152 1 98.81 272 VAL B N 1
ATOM 6193 C CA . VAL B 1 272 ? 0.982 -34.594 -5.496 1 98.81 272 VAL B CA 1
ATOM 6194 C C . VAL B 1 272 ? 1.437 -33.969 -6.816 1 98.81 272 VAL B C 1
ATOM 6196 O O . VAL B 1 272 ? 2.621 -33.688 -6.996 1 98.81 272 VAL B O 1
ATOM 6199 N N . LEU B 1 273 ? 0.517 -33.781 -7.711 1 98.56 273 LEU B N 1
ATOM 6200 C CA . LEU B 1 273 ? 0.766 -33.125 -9 1 98.56 273 LEU B CA 1
ATOM 6201 C C . LEU B 1 273 ? 0 -31.828 -9.109 1 98.56 273 LEU B C 1
ATOM 6203 O O . LEU B 1 273 ? -1.158 -31.734 -8.695 1 98.56 273 LEU B O 1
ATOM 6207 N N . THR B 1 274 ? 0.666 -30.797 -9.562 1 98.38 274 THR B N 1
ATOM 6208 C CA . THR B 1 274 ? 0.015 -29.531 -9.883 1 98.38 274 THR B CA 1
ATOM 6209 C C . THR B 1 274 ? -0.096 -29.359 -11.398 1 98.38 274 THR B C 1
ATOM 6211 O O . THR B 1 274 ? 0.9 -29.453 -12.109 1 98.38 274 THR B O 1
ATOM 6214 N N . ASN B 1 275 ? -1.296 -29.031 -11.797 1 97.06 275 ASN B N 1
ATOM 6215 C CA . ASN B 1 275 ? -1.542 -28.938 -13.234 1 97.06 275 ASN B CA 1
ATOM 6216 C C . ASN B 1 275 ? -2.566 -27.844 -13.555 1 97.06 275 ASN B C 1
ATOM 6218 O O . ASN B 1 275 ? -3.098 -27.203 -12.656 1 97.06 275 ASN B O 1
ATOM 6222 N N . VAL B 1 276 ? -2.688 -27.562 -14.852 1 90.62 276 VAL B N 1
ATOM 6223 C CA . VAL B 1 276 ? -3.738 -26.703 -15.391 1 90.62 276 VAL B CA 1
ATOM 6224 C C . VAL B 1 276 ? -4.578 -27.5 -16.391 1 90.62 276 VAL B C 1
ATOM 6226 O O . VAL B 1 276 ? -4.094 -28.453 -17 1 90.62 276 VAL B O 1
ATOM 6229 N N . PRO B 1 277 ? -5.785 -27.094 -16.594 1 87.62 277 PRO B N 1
ATOM 6230 C CA . PRO B 1 277 ? -6.688 -27.844 -17.469 1 87.62 277 PRO B CA 1
ATOM 6231 C C . PRO B 1 277 ? -6.117 -28.062 -18.859 1 87.62 277 PRO B C 1
ATOM 6233 O O . PRO B 1 277 ? -6.254 -29.156 -19.438 1 87.62 277 PRO B O 1
ATOM 6236 N N . THR B 1 278 ? -5.422 -27.062 -19.391 1 79.62 278 THR B N 1
ATOM 6237 C CA . THR B 1 278 ? -4.812 -27.203 -20.703 1 79.62 278 THR B CA 1
ATOM 6238 C C . THR B 1 278 ? -3.803 -28.359 -20.703 1 79.62 278 THR B C 1
ATOM 6240 O O . THR B 1 278 ? -3.781 -29.172 -21.625 1 79.62 278 THR B O 1
ATOM 6243 N N . LEU B 1 279 ? -3.018 -28.422 -19.703 1 88.31 279 LEU B N 1
ATOM 6244 C CA . LEU B 1 279 ? -2.004 -29.469 -19.594 1 88.31 279 LEU B CA 1
ATOM 6245 C C . LEU B 1 279 ? -2.645 -30.812 -19.266 1 88.31 279 LEU B C 1
ATOM 6247 O O . LEU B 1 279 ? -2.178 -31.844 -19.734 1 88.31 279 LEU B O 1
ATOM 6251 N N . ILE B 1 280 ? -3.713 -30.844 -18.5 1 92.5 280 ILE B N 1
ATOM 6252 C CA . ILE B 1 280 ? -4.477 -32.062 -18.219 1 92.5 280 ILE B CA 1
ATOM 6253 C C . ILE B 1 280 ? -4.984 -32.656 -19.531 1 92.5 280 ILE B C 1
ATOM 6255 O O . ILE B 1 280 ? -4.832 -33.875 -19.766 1 92.5 280 ILE B O 1
ATOM 6259 N N . ASN B 1 281 ? -5.539 -31.797 -20.328 1 84.94 281 ASN B N 1
ATOM 6260 C CA . ASN B 1 281 ? -6.043 -32.25 -21.625 1 84.94 281 ASN B CA 1
ATOM 6261 C C . ASN B 1 281 ? -4.926 -32.844 -22.484 1 84.94 281 ASN B C 1
ATOM 6263 O O . ASN B 1 281 ? -5.102 -33.875 -23.109 1 84.94 281 ASN B O 1
ATOM 6267 N N . LYS B 1 282 ? -3.789 -32.219 -22.5 1 84.31 282 LYS B N 1
ATOM 6268 C CA . LYS B 1 282 ? -2.654 -32.688 -23.281 1 84.31 282 LYS B CA 1
ATOM 6269 C C . LYS B 1 282 ? -2.162 -34.031 -22.781 1 84.31 282 LYS B C 1
ATOM 6271 O O . LYS B 1 282 ? -1.79 -34.906 -23.578 1 84.31 282 LYS B O 1
ATOM 6276 N N . MET B 1 283 ? -2.16 -34.188 -21.547 1 92 283 MET B N 1
ATOM 6277 C CA . MET B 1 283 ? -1.71 -35.469 -20.969 1 92 283 MET B CA 1
ATOM 6278 C C . MET B 1 283 ? -2.678 -36.594 -21.312 1 92 283 MET B C 1
ATOM 6280 O O . MET B 1 283 ? -2.256 -37.719 -21.562 1 92 283 MET B O 1
ATOM 6284 N N . LEU B 1 284 ? -3.945 -36.312 -21.328 1 90 284 LEU B N 1
ATOM 6285 C CA . LEU B 1 284 ? -4.961 -37.281 -21.672 1 90 284 LEU B CA 1
ATOM 6286 C C . LEU B 1 284 ? -4.797 -37.75 -23.125 1 90 284 LEU B C 1
ATOM 6288 O O . LEU B 1 284 ? -4.992 -38.906 -23.438 1 90 284 LEU B O 1
ATOM 6292 N N . GLU B 1 285 ? -4.406 -36.781 -23.922 1 81.81 285 GLU B N 1
ATOM 6293 C CA . GLU B 1 285 ? -4.34 -37.031 -25.359 1 81.81 285 GLU B CA 1
ATOM 6294 C C . GLU B 1 285 ? -2.988 -37.625 -25.75 1 81.81 285 GLU B C 1
ATOM 6296 O O . GLU B 1 285 ? -2.807 -38.062 -26.891 1 81.81 285 GLU B O 1
ATOM 6301 N N . ALA B 1 286 ? -2.164 -37.562 -24.797 1 85.5 286 ALA B N 1
ATOM 6302 C CA . ALA B 1 286 ? -0.812 -38.031 -25.125 1 85.5 286 ALA B CA 1
ATOM 6303 C C . ALA B 1 286 ? -0.806 -39.5 -25.531 1 85.5 286 ALA B C 1
ATOM 6305 O O . ALA B 1 286 ? -1.522 -40.312 -24.953 1 85.5 286 ALA B O 1
ATOM 6306 N N . GLU B 1 287 ? -0.099 -39.719 -26.562 1 68.19 287 GLU B N 1
ATOM 6307 C CA . GLU B 1 287 ? 0.015 -41.062 -27.141 1 68.19 287 GLU B CA 1
ATOM 6308 C C . GLU B 1 287 ? 0.899 -41.969 -26.266 1 68.19 287 GLU B C 1
ATOM 6310 O O . GLU B 1 287 ? 0.717 -43.188 -26.234 1 68.19 287 GLU B O 1
ATOM 6315 N N . ALA B 1 288 ? 1.772 -41.281 -25.719 1 68 288 ALA B N 1
ATOM 6316 C CA . ALA B 1 288 ? 2.732 -42.031 -24.891 1 68 288 ALA B CA 1
ATOM 6317 C C . ALA B 1 288 ? 2.021 -42.844 -23.812 1 68 288 ALA B C 1
ATOM 6319 O O . ALA B 1 288 ? 0.972 -42.438 -23.312 1 68 288 ALA B O 1
ATOM 6320 N N . ARG B 1 289 ? 2.547 -44 -23.703 1 73.44 289 ARG B N 1
ATOM 6321 C CA . ARG B 1 289 ? 2.039 -44.812 -22.625 1 73.44 289 ARG B CA 1
ATOM 6322 C C . ARG B 1 289 ? 2.164 -44.094 -21.281 1 73.44 289 ARG B C 1
ATOM 6324 O O . ARG B 1 289 ? 3.266 -43.719 -20.875 1 73.44 289 ARG B O 1
ATOM 6331 N N . ALA B 1 290 ? 1.054 -43.812 -20.688 1 76.38 290 ALA B N 1
ATOM 6332 C CA . ALA B 1 290 ? 1.065 -43.219 -19.359 1 76.38 290 ALA B CA 1
ATOM 6333 C C . ALA B 1 290 ? 1.701 -44.156 -18.344 1 76.38 290 ALA B C 1
ATOM 6335 O O . ALA B 1 290 ? 1.466 -45.344 -18.359 1 76.38 290 ALA B O 1
ATOM 6336 N N . PRO B 1 291 ? 2.611 -43.5 -17.609 1 86 291 PRO B N 1
ATOM 6337 C CA . PRO B 1 291 ? 3.164 -44.344 -16.516 1 86 291 PRO B CA 1
ATOM 6338 C C . PRO B 1 291 ? 2.127 -44.656 -15.445 1 86 291 PRO B C 1
ATOM 6340 O O . PRO B 1 291 ? 0.951 -44.312 -15.594 1 86 291 PRO B O 1
ATOM 6343 N N . ASP B 1 292 ? 2.611 -45.469 -14.492 1 90.44 292 ASP B N 1
ATOM 6344 C CA . ASP B 1 292 ? 1.817 -45.75 -13.297 1 90.44 292 ASP B CA 1
ATOM 6345 C C . ASP B 1 292 ? 1.664 -44.469 -12.438 1 90.44 292 ASP B C 1
ATOM 6347 O O . ASP B 1 292 ? 2.645 -43.969 -11.883 1 90.44 292 ASP B O 1
ATOM 6351 N N . LEU B 1 293 ? 0.428 -44 -12.359 1 95.44 293 LEU B N 1
ATOM 6352 C CA . LEU B 1 293 ? 0.177 -42.781 -11.609 1 95.44 293 LEU B CA 1
ATOM 6353 C C . LEU B 1 293 ? -0.285 -43.094 -10.188 1 95.44 293 LEU B C 1
ATOM 6355 O O . LEU B 1 293 ? -0.774 -42.219 -9.477 1 95.44 293 LEU B O 1
ATOM 6359 N N . SER B 1 294 ? -0.134 -44.344 -9.695 1 95.56 294 SER B N 1
ATOM 6360 C CA . SER B 1 294 ? -0.699 -44.812 -8.43 1 95.56 294 SER B CA 1
ATOM 6361 C C . SER B 1 294 ? -0.03 -44.125 -7.242 1 95.56 294 SER B C 1
ATOM 6363 O O . SER B 1 294 ? -0.555 -44.125 -6.129 1 95.56 294 SER B O 1
ATOM 6365 N N . SER B 1 295 ? 1.137 -43.5 -7.473 1 97.56 295 SER B N 1
ATOM 6366 C CA . SER B 1 295 ? 1.803 -42.781 -6.395 1 97.56 295 SER B CA 1
ATOM 6367 C C . SER B 1 295 ? 1.105 -41.469 -6.105 1 97.56 295 SER B C 1
ATOM 6369 O O . SER B 1 295 ? 1.288 -40.875 -5.031 1 97.56 295 SER B O 1
ATOM 6371 N N . ILE B 1 296 ? 0.389 -40.938 -7.074 1 98.31 296 ILE B N 1
ATOM 6372 C CA . ILE B 1 296 ? -0.233 -39.625 -6.953 1 98.31 296 ILE B CA 1
ATOM 6373 C C . ILE B 1 296 ? -1.553 -39.75 -6.195 1 98.31 296 ILE B C 1
ATOM 6375 O O . ILE B 1 296 ? -2.514 -40.312 -6.699 1 98.31 296 ILE B O 1
ATOM 6379 N N . ARG B 1 297 ? -1.586 -39.156 -5.066 1 98 297 ARG B N 1
ATOM 6380 C CA . ARG B 1 297 ? -2.795 -39.25 -4.258 1 98 297 ARG B CA 1
ATOM 6381 C C . ARG B 1 297 ? -3.795 -38.156 -4.637 1 98 297 ARG B C 1
ATOM 6383 O O . ARG B 1 297 ? -4.984 -38.281 -4.336 1 98 297 ARG B O 1
ATOM 6390 N N . MET B 1 298 ? -3.281 -37.062 -5.23 1 98.12 298 MET B N 1
ATOM 6391 C CA . MET B 1 298 ? -4.156 -35.969 -5.688 1 98.12 298 MET B CA 1
ATOM 6392 C C . MET B 1 298 ? -3.453 -35.094 -6.719 1 98.12 298 MET B C 1
ATOM 6394 O O . MET B 1 298 ? -2.223 -35.062 -6.762 1 98.12 298 MET B O 1
ATOM 6398 N N . MET B 1 299 ? -4.219 -34.406 -7.508 1 98.44 299 MET B N 1
ATOM 6399 C CA . MET B 1 299 ? -3.73 -33.406 -8.453 1 98.44 299 MET B CA 1
ATOM 6400 C C . MET B 1 299 ? -4.488 -32.094 -8.297 1 98.44 299 MET B C 1
ATOM 6402 O O . MET B 1 299 ? -5.715 -32.062 -8.414 1 98.44 299 MET B O 1
ATOM 6406 N N . TRP B 1 300 ? -3.734 -31.062 -8.039 1 98.44 300 TRP B N 1
ATOM 6407 C CA . TRP B 1 300 ? -4.336 -29.734 -8.07 1 98.44 300 TRP B CA 1
ATOM 6408 C C . TRP B 1 300 ? -4.633 -29.297 -9.5 1 98.44 300 TRP B C 1
ATOM 6410 O O . TRP B 1 300 ? -3.822 -29.516 -10.406 1 98.44 300 TRP B O 1
ATOM 6420 N N . SER B 1 301 ? -5.758 -28.734 -9.695 1 97.56 301 SER B N 1
ATOM 6421 C CA . SER B 1 301 ? -6.105 -28.031 -10.914 1 97.56 301 SER B CA 1
ATOM 6422 C C . SER B 1 301 ? -6.594 -26.609 -10.609 1 97.56 301 SER B C 1
ATOM 6424 O O . SER B 1 301 ? -7.461 -26.422 -9.758 1 97.56 301 SER B O 1
ATOM 6426 N N . ALA B 1 302 ? -5.984 -25.656 -11.195 1 95.19 302 ALA B N 1
ATOM 6427 C CA . ALA B 1 302 ? -6.355 -24.25 -11.078 1 95.19 302 ALA B CA 1
ATOM 6428 C C . ALA B 1 302 ? -5.797 -23.438 -12.234 1 95.19 302 ALA B C 1
ATOM 6430 O O . ALA B 1 302 ? -5.246 -23.984 -13.188 1 95.19 302 ALA B O 1
ATOM 6431 N N . GLY B 1 303 ? -5.98 -22.109 -12.227 1 86.62 303 GLY B N 1
ATOM 6432 C CA . GLY B 1 303 ? -5.41 -21.219 -13.227 1 86.62 303 GLY B CA 1
ATOM 6433 C C . GLY B 1 303 ? -6.309 -21.031 -14.43 1 86.62 303 GLY B C 1
ATOM 6434 O O . GLY B 1 303 ? -6.242 -20 -15.102 1 86.62 303 GLY B O 1
ATOM 6435 N N . GLU B 1 304 ? -7.039 -22.109 -14.711 1 80.19 304 GLU B N 1
ATOM 6436 C CA . GLU B 1 304 ? -8.039 -22.125 -15.773 1 80.19 304 GLU B CA 1
ATOM 6437 C C . GLU B 1 304 ? -9.297 -22.859 -15.336 1 80.19 304 GLU B C 1
ATOM 6439 O O . GLU B 1 304 ? -9.25 -23.688 -14.406 1 80.19 304 GLU B O 1
ATOM 6444 N N . ALA B 1 305 ? -10.406 -22.516 -16.031 1 82.19 305 ALA B N 1
ATOM 6445 C CA . ALA B 1 305 ? -11.617 -23.266 -15.742 1 82.19 305 ALA B CA 1
ATOM 6446 C C . ALA B 1 305 ? -11.461 -24.734 -16.141 1 82.19 305 ALA B C 1
ATOM 6448 O O . ALA B 1 305 ? -10.93 -25.031 -17.203 1 82.19 305 ALA B O 1
ATOM 6449 N N . LEU B 1 306 ? -11.867 -25.609 -15.289 1 88.12 306 LEU B N 1
ATOM 6450 C CA . LEU B 1 306 ? -11.828 -27.031 -15.562 1 88.12 306 LEU B CA 1
ATOM 6451 C C . LEU B 1 306 ? -13.211 -27.562 -15.922 1 88.12 306 LEU B C 1
ATOM 6453 O O . LEU B 1 306 ? -14.07 -27.703 -15.039 1 88.12 306 LEU B O 1
ATOM 6457 N N . PRO B 1 307 ? -13.414 -27.891 -17.203 1 82.06 307 PRO B N 1
ATOM 6458 C CA . PRO B 1 307 ? -14.711 -28.469 -17.562 1 82.06 307 PRO B CA 1
ATOM 6459 C C . PRO B 1 307 ? -14.977 -29.797 -16.875 1 82.06 307 PRO B C 1
ATOM 6461 O O . PRO B 1 307 ? -14.062 -30.609 -16.703 1 82.06 307 PRO B O 1
ATOM 6464 N N . ARG B 1 308 ? -16.25 -29.984 -16.516 1 87.44 308 ARG B N 1
ATOM 6465 C CA . ARG B 1 308 ? -16.641 -31.234 -15.875 1 87.44 308 ARG B CA 1
ATOM 6466 C C . ARG B 1 308 ? -16.25 -32.438 -16.719 1 87.44 308 ARG B C 1
ATOM 6468 O O . ARG B 1 308 ? -15.773 -33.438 -16.172 1 87.44 308 ARG B O 1
ATOM 6475 N N . GLU B 1 309 ? -16.406 -32.312 -18 1 83 309 GLU B N 1
ATOM 6476 C CA . GLU B 1 309 ? -16.094 -33.406 -18.922 1 83 309 GLU B CA 1
ATOM 6477 C C . GLU B 1 309 ? -14.617 -33.781 -18.844 1 83 309 GLU B C 1
ATOM 6479 O O . GLU B 1 309 ? -14.281 -34.969 -18.859 1 83 309 GLU B O 1
ATOM 6484 N N . LEU B 1 310 ? -13.789 -32.781 -18.859 1 87.12 310 LEU B N 1
ATOM 6485 C CA . LEU B 1 310 ? -12.352 -33.031 -18.781 1 87.12 310 LEU B CA 1
ATOM 6486 C C . LEU B 1 310 ? -12.008 -33.75 -17.469 1 87.12 310 LEU B C 1
ATOM 6488 O O . LEU B 1 310 ? -11.188 -34.656 -17.438 1 87.12 310 LEU B O 1
ATOM 6492 N N . HIS B 1 311 ? -12.641 -33.344 -16.391 1 94.5 311 HIS B N 1
ATOM 6493 C CA . HIS B 1 311 ? -12.484 -33.969 -15.078 1 94.5 311 HIS B CA 1
ATOM 6494 C C . HIS B 1 311 ? -12.867 -35.469 -15.125 1 94.5 311 HIS B C 1
ATOM 6496 O O . HIS B 1 311 ? -12.125 -36.312 -14.625 1 94.5 311 HIS B O 1
ATOM 6502 N N . GLU B 1 312 ? -13.945 -35.75 -15.742 1 92.31 312 GLU B N 1
ATOM 6503 C CA . GLU B 1 312 ? -14.453 -37.125 -15.812 1 92.31 312 GLU B CA 1
ATOM 6504 C C . GLU B 1 312 ? -13.562 -38 -16.688 1 92.31 312 GLU B C 1
ATOM 6506 O O . GLU B 1 312 ? -13.305 -39.156 -16.344 1 92.31 312 GLU B O 1
ATOM 6511 N N . ARG B 1 313 ? -13.125 -37.438 -17.781 1 91.62 313 ARG B N 1
ATOM 6512 C CA . ARG B 1 313 ? -12.219 -38.188 -18.656 1 91.62 313 ARG B CA 1
ATOM 6513 C C . ARG B 1 313 ? -10.922 -38.531 -17.922 1 91.62 313 ARG B C 1
ATOM 6515 O O . ARG B 1 313 ? -10.406 -39.625 -18.062 1 91.62 313 ARG B O 1
ATOM 6522 N N . TRP B 1 314 ? -10.414 -37.594 -17.188 1 94.81 314 TRP B N 1
ATOM 6523 C CA . TRP B 1 314 ? -9.195 -37.812 -16.406 1 94.81 314 TRP B CA 1
ATOM 6524 C C . TRP B 1 314 ? -9.406 -38.906 -15.375 1 94.81 314 TRP B C 1
ATOM 6526 O O . TRP B 1 314 ? -8.594 -39.844 -15.258 1 94.81 314 TRP B O 1
ATOM 6536 N N . ASN B 1 315 ? -10.523 -38.844 -14.68 1 94.75 315 ASN B N 1
ATOM 6537 C CA . ASN B 1 315 ? -10.852 -39.844 -13.672 1 94.75 315 ASN B CA 1
ATOM 6538 C C . ASN B 1 315 ? -10.945 -41.25 -14.289 1 94.75 315 ASN B C 1
ATOM 6540 O O . ASN B 1 315 ? -10.43 -42.219 -13.719 1 94.75 315 ASN B O 1
ATOM 6544 N N . ALA B 1 316 ? -11.594 -41.281 -15.367 1 93.44 316 ALA B N 1
ATOM 6545 C CA . ALA B 1 316 ? -11.812 -42.562 -16.031 1 93.44 316 ALA B CA 1
ATOM 6546 C C . ALA B 1 316 ? -10.492 -43.188 -16.453 1 93.44 316 ALA B C 1
ATOM 6548 O O . ALA B 1 316 ? -10.305 -44.406 -16.359 1 93.44 316 ALA B O 1
ATOM 6549 N N . ARG B 1 317 ? -9.617 -42.344 -16.891 1 92.69 317 ARG B N 1
ATOM 6550 C CA . ARG B 1 317 ? -8.383 -42.875 -17.469 1 92.69 317 ARG B CA 1
ATOM 6551 C C . ARG B 1 317 ? -7.34 -43.125 -16.375 1 92.69 317 ARG B C 1
ATOM 6553 O O . ARG B 1 317 ? -6.637 -44.156 -16.422 1 92.69 317 ARG B O 1
ATOM 6560 N N . PHE B 1 318 ? -7.172 -42.281 -15.461 1 94.44 318 PHE B N 1
ATOM 6561 C CA . PHE B 1 318 ? -6.008 -42.312 -14.586 1 94.44 318 PHE B CA 1
ATOM 6562 C C . PHE B 1 318 ? -6.426 -42.594 -13.148 1 94.44 318 PHE B C 1
ATOM 6564 O O . PHE B 1 318 ? -5.617 -43.031 -12.336 1 94.44 318 PHE B O 1
ATOM 6571 N N . GLY B 1 319 ? -7.617 -42.25 -12.797 1 94.56 319 GLY B N 1
ATOM 6572 C CA . GLY B 1 319 ? -8.141 -42.5 -11.461 1 94.56 319 GLY B CA 1
ATOM 6573 C C . GLY B 1 319 ? -7.512 -41.625 -10.391 1 94.56 319 GLY B C 1
ATOM 6574 O O . GLY B 1 319 ? -7.684 -41.906 -9.195 1 94.56 319 GLY B O 1
ATOM 6575 N N . VAL B 1 320 ? -6.711 -40.656 -10.695 1 96.75 320 VAL B N 1
ATOM 6576 C CA . VAL B 1 320 ? -6.117 -39.719 -9.758 1 96.75 320 VAL B CA 1
ATOM 6577 C C . VAL B 1 320 ? -7.121 -38.594 -9.445 1 96.75 320 VAL B C 1
ATOM 6579 O O . VAL B 1 320 ? -7.609 -37.938 -10.359 1 96.75 320 VAL B O 1
ATOM 6582 N N . PRO B 1 321 ? -7.473 -38.406 -8.195 1 98.06 321 PRO B N 1
ATOM 6583 C CA . PRO B 1 321 ? -8.438 -37.344 -7.859 1 98.06 321 PRO B CA 1
ATOM 6584 C C . PRO B 1 321 ? -7.941 -35.938 -8.227 1 98.06 321 PRO B C 1
ATOM 6586 O O . PRO B 1 321 ? -6.797 -35.594 -7.934 1 98.06 321 PRO B O 1
ATOM 6589 N N . ILE B 1 322 ? -8.797 -35.156 -8.859 1 98.44 322 ILE B N 1
ATOM 6590 C CA . ILE B 1 322 ? -8.492 -33.781 -9.156 1 98.44 322 ILE B CA 1
ATOM 6591 C C . ILE B 1 322 ? -9.055 -32.875 -8.055 1 98.44 322 ILE B C 1
ATOM 6593 O O . ILE B 1 322 ? -10.242 -32.938 -7.73 1 98.44 322 ILE B O 1
ATOM 6597 N N . ILE B 1 323 ? -8.242 -32.062 -7.492 1 98.69 323 ILE B N 1
ATOM 6598 C CA . ILE B 1 323 ? -8.625 -31.031 -6.547 1 98.69 323 ILE B CA 1
ATOM 6599 C C . ILE B 1 323 ? -8.648 -29.688 -7.254 1 98.69 323 ILE B C 1
ATOM 6601 O O . ILE B 1 323 ? -7.672 -28.938 -7.223 1 98.69 323 ILE B O 1
ATOM 6605 N N . ASP B 1 324 ? -9.766 -29.391 -7.859 1 98.19 324 ASP B N 1
ATOM 6606 C CA . ASP B 1 324 ? -9.945 -28.125 -8.562 1 98.19 324 ASP B CA 1
ATOM 6607 C C . ASP B 1 324 ? -10.297 -27 -7.594 1 98.19 324 ASP B C 1
ATOM 6609 O O . ASP B 1 324 ? -10.992 -27.234 -6.605 1 98.19 324 ASP B O 1
ATOM 6613 N N . GLY B 1 325 ? -9.742 -25.859 -7.82 1 97.69 325 GLY B N 1
ATOM 6614 C CA . GLY B 1 325 ? -10.008 -24.688 -7 1 97.69 325 GLY B CA 1
ATOM 6615 C C . GLY B 1 325 ? -9.664 -23.375 -7.699 1 97.69 325 GLY B C 1
ATOM 6616 O O . GLY B 1 325 ? -9.281 -23.375 -8.867 1 97.69 325 GLY B O 1
ATOM 6617 N N . ILE B 1 326 ? -9.914 -22.328 -6.957 1 96.06 326 ILE B N 1
ATOM 6618 C CA . ILE B 1 326 ? -9.609 -21.016 -7.516 1 96.06 326 ILE B CA 1
ATOM 6619 C C . ILE B 1 326 ? -8.922 -20.156 -6.457 1 96.06 326 ILE B C 1
ATOM 6621 O O . ILE B 1 326 ? -9.258 -20.234 -5.273 1 96.06 326 ILE B O 1
ATOM 6625 N N . GLY B 1 327 ? -7.926 -19.516 -6.863 1 94.88 327 GLY B N 1
ATOM 6626 C CA . GLY B 1 327 ? -7.234 -18.453 -6.152 1 94.88 327 GLY B CA 1
ATOM 6627 C C . GLY B 1 327 ? -6.906 -17.25 -7.027 1 94.88 327 GLY B C 1
ATOM 6628 O O . GLY B 1 327 ? -7.43 -17.141 -8.141 1 94.88 327 GLY B O 1
ATOM 6629 N N . SER B 1 328 ? -6.215 -16.312 -6.535 1 91.56 328 SER B N 1
ATOM 6630 C CA . SER B 1 328 ? -5.773 -15.148 -7.289 1 91.56 328 SER B CA 1
ATOM 6631 C C . SER B 1 328 ? -4.457 -14.602 -6.746 1 91.56 328 SER B C 1
ATOM 6633 O O . SER B 1 328 ? -4.086 -14.891 -5.605 1 91.56 328 SER B O 1
ATOM 6635 N N . ALA B 1 329 ? -3.77 -13.938 -7.621 1 92.12 329 ALA B N 1
ATOM 6636 C CA . ALA B 1 329 ? -2.551 -13.25 -7.191 1 92.12 329 ALA B CA 1
ATOM 6637 C C . ALA B 1 329 ? -2.85 -12.234 -6.098 1 92.12 329 ALA B C 1
ATOM 6639 O O . ALA B 1 329 ? -2.006 -11.969 -5.238 1 92.12 329 ALA B O 1
ATOM 6640 N N . GLU B 1 330 ? -4.066 -11.719 -5.996 1 93.88 330 GLU B N 1
ATOM 6641 C CA . GLU B 1 330 ? -4.473 -10.703 -5.035 1 93.88 330 GLU B CA 1
ATOM 6642 C C . GLU B 1 330 ? -4.66 -11.305 -3.645 1 93.88 330 GLU B C 1
ATOM 6644 O O . GLU B 1 330 ? -4.598 -10.594 -2.639 1 93.88 330 GLU B O 1
ATOM 6649 N N . SER B 1 331 ? -4.98 -12.484 -3.473 1 91.25 331 SER B N 1
ATOM 6650 C CA . SER B 1 331 ? -5.262 -13.094 -2.18 1 91.25 331 SER B CA 1
ATOM 6651 C C . SER B 1 331 ? -4.109 -13.984 -1.727 1 91.25 331 SER B C 1
ATOM 6653 O O . SER B 1 331 ? -3.961 -14.258 -0.534 1 91.25 331 SER B O 1
ATOM 6655 N N . PHE B 1 332 ? -3.174 -14.219 -2.752 1 86.62 332 PHE B N 1
ATOM 6656 C CA . PHE B 1 332 ? -2.365 -15.406 -2.518 1 86.62 332 PHE B CA 1
ATOM 6657 C C . PHE B 1 332 ? -3.092 -16.391 -1.599 1 86.62 332 PHE B C 1
ATOM 6659 O O . PHE B 1 332 ? -3.238 -16.125 -0.402 1 86.62 332 PHE B O 1
ATOM 6666 N N . HIS B 1 333 ? -3.551 -17.469 -2.133 1 94 333 HIS B N 1
ATOM 6667 C CA . HIS B 1 333 ? -3.418 -18.438 -3.207 1 94 333 HIS B CA 1
ATOM 6668 C C . HIS B 1 333 ? -4.762 -19.078 -3.545 1 94 333 HIS B C 1
ATOM 6670 O O . HIS B 1 333 ? -5.609 -18.438 -4.18 1 94 333 HIS B O 1
ATOM 6676 N N . ILE B 1 334 ? -5.133 -20.078 -3.016 1 97 334 ILE B N 1
ATOM 6677 C CA . ILE B 1 334 ? -6.426 -20.719 -3.246 1 97 334 ILE B CA 1
ATOM 6678 C C . ILE B 1 334 ? -7.355 -20.453 -2.068 1 97 334 ILE B C 1
ATOM 6680 O O . ILE B 1 334 ? -6.973 -20.625 -0.91 1 97 334 ILE B O 1
ATOM 6684 N N . TYR B 1 335 ? -8.617 -19.906 -2.338 1 97.06 335 TYR B N 1
ATOM 6685 C CA . TYR B 1 335 ? -9.555 -19.578 -1.274 1 97.06 335 TYR B CA 1
ATOM 6686 C C . TYR B 1 335 ? -10.859 -20.359 -1.437 1 97.06 335 TYR B C 1
ATOM 6688 O O . TYR B 1 335 ? -11.688 -20.391 -0.525 1 97.06 335 TYR B O 1
ATOM 6696 N N . ILE B 1 336 ? -11.109 -20.953 -2.539 1 98 336 ILE B N 1
ATOM 6697 C CA . ILE B 1 336 ? -12.164 -21.922 -2.795 1 98 336 ILE B CA 1
ATOM 6698 C C . ILE B 1 336 ? -11.57 -23.172 -3.439 1 98 336 ILE B C 1
ATOM 6700 O O . ILE B 1 336 ? -10.773 -23.078 -4.379 1 98 336 ILE B O 1
ATOM 6704 N N . SER B 1 337 ? -11.977 -24.328 -2.926 1 98.62 337 SER B N 1
ATOM 6705 C CA . SER B 1 337 ? -11.32 -25.531 -3.436 1 98.62 337 SER B CA 1
ATOM 6706 C C . SER B 1 337 ? -12.133 -26.781 -3.107 1 98.62 337 SER B C 1
ATOM 6708 O O . SER B 1 337 ? -12.773 -26.859 -2.059 1 98.62 337 SER B O 1
ATOM 6710 N N . ASN B 1 338 ? -12.062 -27.734 -4.047 1 98.62 338 ASN B N 1
ATOM 6711 C CA . ASN B 1 338 ? -12.312 -29.109 -3.637 1 98.62 338 ASN B CA 1
ATOM 6712 C C . ASN B 1 338 ? -11.234 -29.609 -2.678 1 98.62 338 ASN B C 1
ATOM 6714 O O . ASN B 1 338 ? -10.188 -28.984 -2.531 1 98.62 338 ASN B O 1
ATOM 6718 N N . ARG B 1 339 ? -11.523 -30.703 -1.937 1 97.94 339 ARG B N 1
ATOM 6719 C CA . ARG B 1 339 ? -10.539 -31.312 -1.057 1 97.94 339 ARG B CA 1
ATOM 6720 C C . ARG B 1 339 ? -10.656 -32.844 -1.069 1 97.94 339 ARG B C 1
ATOM 6722 O O . ARG B 1 339 ? -11.695 -33.375 -1.464 1 97.94 339 ARG B O 1
ATOM 6729 N N . PRO B 1 340 ? -9.555 -33.5 -0.665 1 97 340 PRO B N 1
ATOM 6730 C CA . PRO B 1 340 ? -9.656 -34.969 -0.572 1 97 340 PRO B CA 1
ATOM 6731 C C . PRO B 1 340 ? -10.844 -35.406 0.273 1 97 340 PRO B C 1
ATOM 6733 O O . PRO B 1 340 ? -11.031 -34.938 1.396 1 97 340 PRO B O 1
ATOM 6736 N N . GLY B 1 341 ? -11.602 -36.219 -0.311 1 96.31 341 GLY B N 1
ATOM 6737 C CA . GLY B 1 341 ? -12.758 -36.75 0.405 1 96.31 341 GLY B CA 1
ATOM 6738 C C . GLY B 1 341 ? -14.023 -35.969 0.14 1 96.31 341 GLY B C 1
ATOM 6739 O O . GLY B 1 341 ? -15.109 -36.375 0.544 1 96.31 341 GLY B O 1
ATOM 6740 N N . ASP B 1 342 ? -13.898 -34.812 -0.547 1 98 342 ASP B N 1
ATOM 6741 C CA . ASP B 1 342 ? -15.047 -33.969 -0.886 1 98 342 ASP B CA 1
ATOM 6742 C C . ASP B 1 342 ? -14.82 -33.25 -2.217 1 98 342 ASP B C 1
ATOM 6744 O O . ASP B 1 342 ? -14.516 -32.062 -2.24 1 98 342 ASP B O 1
ATOM 6748 N N . ILE B 1 343 ? -15 -34.031 -3.271 1 98.19 343 ILE B N 1
ATOM 6749 C CA . ILE B 1 343 ? -14.766 -33.531 -4.629 1 98.19 343 ILE B CA 1
ATOM 6750 C C . ILE B 1 343 ? -16.078 -33.562 -5.414 1 98.19 343 ILE B C 1
ATOM 6752 O O . ILE B 1 343 ? -16.781 -34.594 -5.438 1 98.19 343 ILE B O 1
ATOM 6756 N N . ARG B 1 344 ? -16.406 -32.438 -6.008 1 97.31 344 ARG B N 1
ATOM 6757 C CA . ARG B 1 344 ? -17.531 -32.344 -6.922 1 97.31 344 ARG B CA 1
ATOM 6758 C C . ARG B 1 344 ? -17.078 -31.891 -8.305 1 97.31 344 ARG B C 1
ATOM 6760 O O . ARG B 1 344 ? -16.859 -30.688 -8.523 1 97.31 344 ARG B O 1
ATOM 6767 N N . PRO B 1 345 ? -17 -32.875 -9.211 1 95 345 PRO B N 1
ATOM 6768 C CA . PRO B 1 345 ? -16.547 -32.5 -10.555 1 95 345 PRO B CA 1
ATOM 6769 C C . PRO B 1 345 ? -17.375 -31.375 -11.148 1 95 345 PRO B C 1
ATOM 6771 O O . PRO B 1 345 ? -18.609 -31.359 -11.023 1 95 345 PRO B O 1
ATOM 6774 N N . GLY B 1 346 ? -16.656 -30.438 -11.711 1 90.69 346 GLY B N 1
ATOM 6775 C CA . GLY B 1 346 ? -17.312 -29.297 -12.305 1 90.69 346 GLY B CA 1
ATOM 6776 C C . GLY B 1 346 ? -17.422 -28.109 -11.352 1 90.69 346 GLY B C 1
ATOM 6777 O O . GLY B 1 346 ? -17.703 -26.984 -11.773 1 90.69 346 GLY B O 1
ATOM 6778 N N . SER B 1 347 ? -17.281 -28.375 -10.094 1 96 347 SER B N 1
ATOM 6779 C CA . SER B 1 347 ? -17.297 -27.328 -9.086 1 96 347 SER B CA 1
ATOM 6780 C C . SER B 1 347 ? -15.883 -26.938 -8.672 1 96 347 SER B C 1
ATOM 6782 O O . SER B 1 347 ? -14.938 -27.688 -8.906 1 96 347 SER B O 1
ATOM 6784 N N . LEU B 1 348 ? -15.789 -25.781 -8.062 1 97.69 348 LEU B N 1
ATOM 6785 C CA . LEU B 1 348 ? -14.539 -25.328 -7.469 1 97.69 348 LEU B CA 1
ATOM 6786 C C . LEU B 1 348 ? -14.414 -25.812 -6.027 1 97.69 348 LEU B C 1
ATOM 6788 O O . LEU B 1 348 ? -13.391 -25.594 -5.379 1 97.69 348 LEU B O 1
ATOM 6792 N N . GLY B 1 349 ? -15.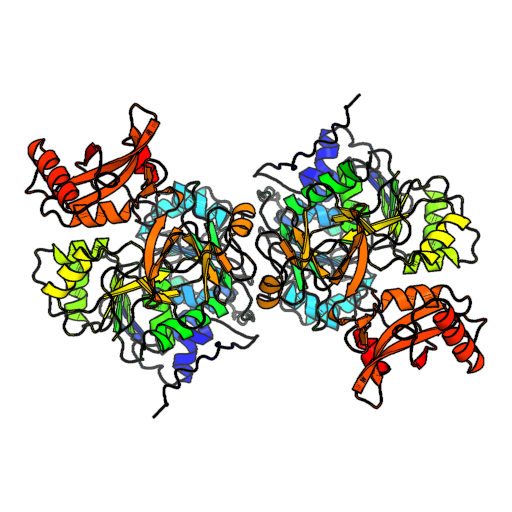43 -26.484 -5.598 1 98.38 349 GLY B N 1
ATOM 6793 C CA . GLY B 1 349 ? -15.43 -26.906 -4.211 1 98.38 349 GLY B CA 1
ATOM 6794 C C . GLY B 1 349 ? -16.031 -25.875 -3.27 1 98.38 349 GLY B C 1
ATOM 6795 O O . GLY B 1 349 ? -17.016 -25.219 -3.605 1 98.38 349 GLY B O 1
ATOM 6796 N N . LYS B 1 350 ? -15.539 -25.859 -2.057 1 98.31 350 LYS B N 1
ATOM 6797 C CA . LYS B 1 350 ? -16.094 -25.016 -1.004 1 98.31 350 LYS B CA 1
ATOM 6798 C C . LYS B 1 350 ? -15.07 -23.984 -0.531 1 98.31 350 LYS B C 1
ATOM 6800 O O . LYS B 1 350 ? -13.898 -24.047 -0.896 1 98.31 350 LYS B O 1
ATOM 6805 N N . LEU B 1 351 ? -15.562 -23.062 0.217 1 97.25 351 LEU B N 1
ATOM 6806 C CA . LEU B 1 351 ? -14.703 -22.031 0.78 1 97.25 351 LEU B CA 1
ATOM 6807 C C . LEU B 1 351 ? -13.688 -22.625 1.747 1 97.25 351 LEU B C 1
ATOM 6809 O O . LEU B 1 351 ? -14.039 -23.469 2.58 1 97.25 351 LEU B O 1
ATOM 6813 N N . VAL B 1 352 ? -12.477 -22.234 1.582 1 97.69 352 VAL B N 1
ATOM 6814 C CA . VAL B 1 352 ? -11.43 -22.641 2.516 1 97.69 352 VAL B CA 1
ATOM 6815 C C . VAL B 1 352 ? -11.648 -21.953 3.863 1 97.69 352 VAL B C 1
ATOM 6817 O O . VAL B 1 352 ? -11.836 -20.734 3.922 1 97.69 352 VAL B O 1
ATOM 6820 N N . PRO B 1 353 ? -11.602 -22.688 4.957 1 95.5 353 PRO B N 1
ATOM 6821 C CA . PRO B 1 353 ? -11.719 -22.016 6.254 1 95.5 353 PRO B CA 1
ATOM 6822 C C . PRO B 1 353 ? -10.688 -20.906 6.438 1 95.5 353 PRO B C 1
ATOM 6824 O O . PRO B 1 353 ? -9.531 -21.062 6.031 1 95.5 353 PRO B O 1
ATOM 6827 N N . GLY B 1 354 ? -11.078 -19.797 7.062 1 94.25 354 GLY B N 1
ATOM 6828 C CA . GLY B 1 354 ? -10.25 -18.609 7.184 1 94.25 354 GLY B CA 1
ATOM 6829 C C . GLY B 1 354 ? -10.633 -17.516 6.203 1 94.25 354 GLY B C 1
ATOM 6830 O O . GLY B 1 354 ? -10.219 -16.359 6.359 1 94.25 354 GLY B O 1
ATOM 6831 N N . TYR B 1 355 ? -11.422 -17.906 5.219 1 95.69 355 TYR B N 1
ATOM 6832 C CA . TYR B 1 355 ? -11.93 -16.938 4.254 1 95.69 355 TYR B CA 1
ATOM 6833 C C . TYR B 1 355 ? -13.445 -16.797 4.371 1 95.69 355 TYR B C 1
ATOM 6835 O O . TYR B 1 355 ? -14.125 -17.688 4.859 1 95.69 355 TYR B O 1
ATOM 6843 N N . ALA B 1 356 ? -13.898 -15.641 4.035 1 94.81 356 ALA B N 1
ATOM 6844 C CA . ALA B 1 356 ? -15.312 -15.344 3.869 1 94.81 356 ALA B CA 1
ATOM 6845 C C . ALA B 1 356 ? -15.602 -14.805 2.471 1 94.81 356 ALA B C 1
ATOM 6847 O O . ALA B 1 356 ? -14.734 -14.188 1.844 1 94.81 356 ALA B O 1
ATOM 6848 N N . ALA B 1 357 ? -16.766 -15.148 1.973 1 95.12 357 ALA B N 1
ATOM 6849 C CA . ALA B 1 357 ? -17.078 -14.711 0.616 1 95.12 357 ALA B CA 1
ATOM 6850 C C . ALA B 1 357 ? -18.562 -14.422 0.466 1 95.12 357 ALA B C 1
ATOM 6852 O O . ALA B 1 357 ? -19.391 -15.023 1.156 1 95.12 357 ALA B O 1
ATOM 6853 N N . ASP B 1 358 ? -18.844 -13.492 -0.342 1 93.25 358 ASP B N 1
ATOM 6854 C CA . ASP B 1 358 ? -20.219 -13.258 -0.798 1 93.25 358 ASP B CA 1
ATOM 6855 C C . ASP B 1 358 ? -20.234 -12.812 -2.26 1 93.25 358 ASP B C 1
ATOM 6857 O O . ASP B 1 358 ? -19.188 -12.633 -2.877 1 93.25 358 ASP B O 1
ATOM 6861 N N . LEU B 1 359 ? -21.406 -12.875 -2.812 1 94.5 359 LEU B N 1
ATOM 6862 C CA . LEU B 1 359 ? -21.609 -12.469 -4.203 1 94.5 359 LEU B CA 1
ATOM 6863 C C . LEU B 1 359 ? -22.328 -11.125 -4.285 1 94.5 359 LEU B C 1
ATOM 6865 O O . LEU B 1 359 ? -23.25 -10.859 -3.508 1 94.5 359 LEU B O 1
ATOM 6869 N N . LEU B 1 360 ? -21.844 -10.344 -5.207 1 91.88 360 LEU B N 1
ATOM 6870 C CA . LEU B 1 360 ? -22.391 -9 -5.375 1 91.88 360 LEU B CA 1
ATOM 6871 C C . LEU B 1 360 ? -23.141 -8.883 -6.699 1 91.88 360 LEU B C 1
ATOM 6873 O O . LEU B 1 360 ? -22.734 -9.477 -7.699 1 91.88 360 LEU B O 1
ATOM 6877 N N . ASP B 1 361 ? -24.156 -8.039 -6.641 1 88.12 361 ASP B N 1
ATOM 6878 C CA . ASP B 1 361 ? -24.844 -7.707 -7.883 1 88.12 361 ASP B CA 1
ATOM 6879 C C . ASP B 1 361 ? -24.156 -6.543 -8.594 1 88.12 361 ASP B C 1
ATOM 6881 O O . ASP B 1 361 ? -23.062 -6.137 -8.211 1 88.12 361 ASP B O 1
ATOM 6885 N N . ASP B 1 362 ? -24.766 -6.098 -9.617 1 79.44 362 ASP B N 1
ATOM 6886 C CA . ASP B 1 362 ? -24.188 -5.047 -10.453 1 79.44 362 ASP B CA 1
ATOM 6887 C C . ASP B 1 362 ? -24.047 -3.74 -9.672 1 79.44 362 ASP B C 1
ATOM 6889 O O . ASP B 1 362 ? -23.25 -2.877 -10.031 1 79.44 362 ASP B O 1
ATOM 6893 N N . ALA B 1 363 ? -24.859 -3.611 -8.648 1 80.94 363 ALA B N 1
ATOM 6894 C CA . ALA B 1 363 ? -24.812 -2.398 -7.832 1 80.94 363 ALA B CA 1
ATOM 6895 C C . ALA B 1 363 ? -23.828 -2.547 -6.676 1 80.94 363 ALA B C 1
ATOM 6897 O O . ALA B 1 363 ? -23.688 -1.641 -5.852 1 80.94 363 ALA B O 1
ATOM 6898 N N . GLY B 1 364 ? -23.203 -3.734 -6.602 1 84.31 364 GLY B N 1
ATOM 6899 C CA . GLY B 1 364 ? -22.25 -3.971 -5.539 1 84.31 364 GLY B CA 1
ATOM 6900 C C . GLY B 1 364 ? -22.891 -4.41 -4.238 1 84.31 364 GLY B C 1
ATOM 6901 O O . GLY B 1 364 ? -22.266 -4.336 -3.176 1 84.31 364 GLY B O 1
ATOM 6902 N N . MET B 1 365 ? -24.141 -4.758 -4.359 1 85 365 MET B N 1
ATOM 6903 C CA . MET B 1 365 ? -24.844 -5.215 -3.166 1 85 365 MET B CA 1
ATOM 6904 C C . MET B 1 365 ? -24.828 -6.734 -3.074 1 85 365 MET B C 1
ATOM 6906 O O . MET B 1 365 ? -24.938 -7.426 -4.09 1 85 365 MET B O 1
ATOM 6910 N N . PRO B 1 366 ? -24.703 -7.242 -1.886 1 89.44 366 PRO B N 1
ATOM 6911 C CA . PRO B 1 366 ? -24.719 -8.703 -1.733 1 89.44 366 PRO B CA 1
ATOM 6912 C C . PRO B 1 366 ? -26.016 -9.328 -2.236 1 89.44 366 PRO B C 1
ATOM 6914 O O . PRO B 1 366 ? -27.094 -8.75 -2.08 1 89.44 366 PRO B O 1
ATOM 6917 N N . ILE B 1 367 ? -25.906 -10.43 -2.865 1 87.81 367 ILE B N 1
ATOM 6918 C CA . ILE B 1 367 ? -27.078 -11.109 -3.396 1 87.81 367 ILE B CA 1
ATOM 6919 C C . ILE B 1 367 ? -27.266 -12.445 -2.68 1 87.81 367 ILE B C 1
ATOM 6921 O O . ILE B 1 367 ? -26.344 -12.953 -2.039 1 87.81 367 ILE B O 1
ATOM 6925 N N . ALA B 1 368 ? -28.531 -12.914 -2.793 1 79.25 368 ALA B N 1
ATOM 6926 C CA . ALA B 1 368 ? -28.922 -14.164 -2.139 1 79.25 368 ALA B CA 1
ATOM 6927 C C . ALA B 1 368 ? -28.219 -15.359 -2.789 1 79.25 368 ALA B C 1
ATOM 6929 O O . ALA B 1 368 ? -27.781 -15.281 -3.939 1 79.25 368 ALA B O 1
ATOM 6930 N N . GLY B 1 369 ? -28.094 -16.422 -2.064 1 73.69 369 GLY B N 1
ATOM 6931 C CA . GLY B 1 369 ? -27.516 -17.656 -2.555 1 73.69 369 GLY B CA 1
ATOM 6932 C C . GLY B 1 369 ? -28.172 -18.172 -3.816 1 73.69 369 GLY B C 1
ATOM 6933 O O . GLY B 1 369 ? -29.375 -18 -4.008 1 73.69 369 GLY B O 1
ATOM 6934 N N . GLY B 1 370 ? -27.391 -18.719 -4.789 1 80.69 370 GLY B N 1
ATOM 6935 C CA . GLY B 1 370 ? -27.859 -19.344 -6.008 1 80.69 370 GLY B CA 1
ATOM 6936 C C . GLY B 1 370 ? -27.781 -18.438 -7.223 1 80.69 370 GLY B C 1
ATOM 6937 O O . GLY B 1 370 ? -27.766 -18.922 -8.359 1 80.69 370 GLY B O 1
ATOM 6938 N N . GLU B 1 371 ? -27.75 -17.188 -7.031 1 85.62 371 GLU B N 1
ATOM 6939 C CA . GLU B 1 371 ? -27.656 -16.234 -8.133 1 85.62 371 GLU B CA 1
ATOM 6940 C C . GLU B 1 371 ? -26.188 -15.992 -8.531 1 85.62 371 GLU B C 1
ATOM 6942 O O . GLU B 1 371 ? -25.281 -16.172 -7.715 1 85.62 371 GLU B O 1
ATOM 6947 N N . ILE B 1 372 ? -26.062 -15.734 -9.789 1 87.31 372 ILE B N 1
ATOM 6948 C CA . ILE B 1 372 ? -24.734 -15.414 -10.305 1 87.31 372 ILE B CA 1
ATOM 6949 C C . ILE B 1 372 ? -24.359 -13.984 -9.898 1 87.31 372 ILE B C 1
ATOM 6951 O O . ILE B 1 372 ? -25.188 -13.07 -9.992 1 87.31 372 ILE B O 1
ATOM 6955 N N . GLY B 1 373 ? -23.25 -13.773 -9.367 1 91.12 373 GLY B N 1
ATOM 6956 C CA . GLY B 1 373 ? -22.766 -12.453 -8.969 1 91.12 373 GLY B CA 1
ATOM 6957 C C . GLY B 1 373 ? -21.25 -12.352 -8.938 1 91.12 373 GLY B C 1
ATOM 6958 O O . GLY B 1 373 ? -20.562 -13.344 -9.164 1 91.12 373 GLY B O 1
ATOM 6959 N N . VAL B 1 374 ? -20.766 -11.164 -8.672 1 92.31 374 VAL B N 1
ATOM 6960 C CA . VAL B 1 374 ? -19.328 -10.891 -8.547 1 92.31 374 VAL B CA 1
ATOM 6961 C C . VAL B 1 374 ? -18.828 -11.383 -7.191 1 92.31 374 VAL B C 1
ATOM 6963 O O . VAL B 1 374 ? -19.453 -11.117 -6.16 1 92.31 374 VAL B O 1
ATOM 6966 N N . LEU B 1 375 ? -17.734 -12.047 -7.227 1 94.75 375 LEU B N 1
ATOM 6967 C CA . LEU B 1 375 ? -17.203 -12.609 -5.992 1 94.75 375 LEU B CA 1
ATOM 6968 C C . LEU B 1 375 ? -16.469 -11.539 -5.184 1 94.75 375 LEU B C 1
ATOM 6970 O O . LEU B 1 375 ? -15.609 -10.836 -5.715 1 94.75 375 LEU B O 1
ATOM 6974 N N . ARG B 1 376 ? -16.828 -11.352 -3.977 1 94.19 376 ARG B N 1
ATOM 6975 C CA . ARG B 1 376 ? -16.047 -10.641 -2.979 1 94.19 376 ARG B CA 1
ATOM 6976 C C . ARG B 1 376 ? -15.492 -11.594 -1.928 1 94.19 376 ARG B C 1
ATOM 6978 O O . ARG B 1 376 ? -16.25 -12.328 -1.287 1 94.19 376 ARG B O 1
ATOM 6985 N N . ILE B 1 377 ? -14.195 -11.656 -1.81 1 95.56 377 ILE B N 1
ATOM 6986 C CA . ILE B 1 377 ? -13.523 -12.57 -0.899 1 95.56 377 ILE B CA 1
ATOM 6987 C C . ILE B 1 377 ? -12.789 -11.781 0.178 1 95.56 377 ILE B C 1
ATOM 6989 O O . ILE B 1 377 ? -12.195 -10.734 -0.105 1 95.56 377 ILE B O 1
ATOM 6993 N N . ARG B 1 378 ? -12.93 -12.219 1.414 1 93.31 378 ARG B N 1
ATOM 6994 C CA . ARG B 1 378 ? -12.211 -11.641 2.543 1 93.31 378 ARG B CA 1
ATOM 6995 C C . ARG B 1 378 ? -11.312 -12.68 3.213 1 93.31 378 ARG B C 1
ATOM 6997 O O . ARG B 1 378 ? -11.703 -13.836 3.371 1 93.31 378 ARG B O 1
ATOM 7004 N N . GLY B 1 379 ? -10.141 -12.305 3.512 1 92.88 379 GLY B N 1
ATOM 7005 C CA . GLY B 1 379 ? -9.164 -13.125 4.215 1 92.88 379 GLY B CA 1
ATOM 7006 C C . GLY B 1 379 ? -7.852 -12.398 4.461 1 92.88 379 GLY B C 1
ATOM 7007 O O . GLY B 1 379 ? -7.555 -11.398 3.801 1 92.88 379 GLY B O 1
ATOM 7008 N N . ASP B 1 380 ? -7.039 -12.828 5.379 1 92.31 380 ASP B N 1
ATOM 7009 C CA . ASP B 1 380 ? -5.863 -12.109 5.848 1 92.31 380 ASP B CA 1
ATOM 7010 C C . ASP B 1 380 ? -4.73 -12.18 4.828 1 92.31 380 ASP B C 1
ATOM 7012 O O . ASP B 1 380 ? -3.684 -11.555 5.008 1 92.31 380 ASP B O 1
ATOM 7016 N N . SER B 1 381 ? -4.938 -12.797 3.709 1 94.25 381 SER B N 1
ATOM 7017 C CA . SER B 1 381 ? -3.879 -12.859 2.705 1 94.25 381 SER B CA 1
ATOM 7018 C C . SER B 1 381 ? -4.184 -11.938 1.526 1 94.25 381 SER B C 1
ATOM 7020 O O . SER B 1 381 ? -3.605 -12.094 0.448 1 94.25 381 SER B O 1
ATOM 7022 N N . ALA B 1 382 ? -5.172 -11.055 1.72 1 94.94 382 ALA B N 1
ATOM 7023 C CA . ALA B 1 382 ? -5.461 -10.086 0.667 1 94.94 382 ALA B CA 1
ATOM 7024 C C . ALA B 1 382 ? -4.297 -9.117 0.475 1 94.94 382 ALA B C 1
ATOM 7026 O O . ALA B 1 382 ? -3.711 -8.641 1.45 1 94.94 382 ALA B O 1
ATOM 7027 N N . ALA B 1 383 ? -3.941 -8.852 -0.761 1 95.75 383 ALA B N 1
ATOM 7028 C CA . ALA B 1 383 ? -2.852 -7.938 -1.094 1 95.75 383 ALA B CA 1
ATOM 7029 C C . ALA B 1 383 ? -3.113 -6.547 -0.526 1 95.75 383 ALA B C 1
ATOM 7031 O O . ALA B 1 383 ? -4.266 -6.152 -0.332 1 95.75 383 ALA B O 1
ATOM 7032 N N . LEU B 1 384 ? -2.1 -5.82 -0.351 1 93.94 384 LEU B N 1
ATOM 7033 C CA . LEU B 1 384 ? -2.174 -4.461 0.182 1 93.94 384 LEU B CA 1
ATOM 7034 C C . LEU B 1 384 ? -2.715 -3.496 -0.866 1 93.94 384 LEU B C 1
ATOM 7036 O O . LEU B 1 384 ? -3.604 -2.693 -0.576 1 93.94 384 LEU B O 1
ATOM 7040 N N . TYR B 1 385 ? -2.152 -3.494 -1.991 1 94.06 385 TYR B N 1
ATOM 7041 C CA . TYR B 1 385 ? -2.479 -2.615 -3.109 1 94.06 385 TYR B CA 1
ATOM 7042 C C . TYR B 1 385 ? -1.845 -3.115 -4.402 1 94.06 385 TYR B C 1
ATOM 7044 O O . TYR B 1 385 ? -1.054 -4.062 -4.387 1 94.06 385 TYR B O 1
ATOM 7052 N N . TYR B 1 386 ? -2.334 -2.596 -5.539 1 94.12 386 TYR B N 1
ATOM 7053 C CA . TYR B 1 386 ? -1.616 -2.729 -6.801 1 94.12 386 TYR B CA 1
ATOM 7054 C C . TYR B 1 386 ? -0.582 -1.62 -6.957 1 94.12 386 TYR B C 1
ATOM 7056 O O . TYR B 1 386 ? -0.928 -0.437 -6.973 1 94.12 386 TYR B O 1
ATOM 7064 N N . HIS B 1 387 ? 0.64 -2.021 -7.07 1 95.56 387 HIS B N 1
ATOM 7065 C CA . HIS B 1 387 ? 1.686 -1.016 -7.219 1 95.56 387 HIS B CA 1
ATOM 7066 C C . HIS B 1 387 ? 1.448 -0.153 -8.453 1 95.56 387 HIS B C 1
ATOM 7068 O O . HIS B 1 387 ? 1.173 -0.675 -9.539 1 95.56 387 HIS B O 1
ATOM 7074 N N . GLY B 1 388 ? 1.46 1.139 -8.266 1 93.94 388 GLY B N 1
ATOM 7075 C CA . GLY B 1 388 ? 1.404 2.084 -9.367 1 93.94 388 GLY B CA 1
ATOM 7076 C C . GLY B 1 388 ? 0.03 2.182 -10 1 93.94 388 GLY B C 1
ATOM 7077 O O . GLY B 1 388 ? -0.116 2.727 -11.102 1 93.94 388 GLY B O 1
ATOM 7078 N N . ASP B 1 389 ? -0.963 1.658 -9.438 1 93.38 389 ASP B N 1
ATOM 7079 C CA . ASP B 1 389 ? -2.312 1.712 -9.992 1 93.38 389 ASP B CA 1
ATOM 7080 C C . ASP B 1 389 ? -3.348 1.938 -8.891 1 93.38 389 ASP B C 1
ATOM 7082 O O . ASP B 1 389 ? -4.008 0.995 -8.453 1 93.38 389 ASP B O 1
ATOM 7086 N N . TYR B 1 390 ? -3.561 3.16 -8.57 1 94 390 TYR B N 1
ATOM 7087 C CA . TYR B 1 390 ? -4.445 3.551 -7.48 1 94 390 TYR B CA 1
ATOM 7088 C C . TYR B 1 390 ? -5.895 3.201 -7.801 1 94 390 TYR B C 1
ATOM 7090 O O . TYR B 1 390 ? -6.613 2.668 -6.953 1 94 390 TYR B O 1
ATOM 7098 N N . ALA B 1 391 ? -6.34 3.498 -8.953 1 91.75 391 ALA B N 1
ATOM 7099 C CA . ALA B 1 391 ? -7.723 3.248 -9.352 1 91.75 391 ALA B CA 1
ATOM 7100 C C . ALA B 1 391 ? -8.07 1.767 -9.242 1 91.75 391 ALA B C 1
ATOM 7102 O O . ALA B 1 391 ? -9.133 1.405 -8.727 1 91.75 391 ALA B O 1
ATOM 7103 N N . LYS B 1 392 ? -7.199 0.889 -9.711 1 90.56 392 LYS B N 1
ATOM 7104 C CA . LYS B 1 392 ? -7.406 -0.552 -9.609 1 90.56 392 LYS B CA 1
ATOM 7105 C C . LYS B 1 392 ? -7.418 -1.005 -8.148 1 90.56 392 LYS B C 1
ATOM 7107 O O . LYS B 1 392 ? -8.219 -1.862 -7.77 1 90.56 392 LYS B O 1
ATOM 7112 N N . SER B 1 393 ? -6.504 -0.464 -7.352 1 93.25 393 SER B N 1
ATOM 7113 C CA . SER B 1 393 ? -6.469 -0.791 -5.93 1 93.25 393 SER B CA 1
ATOM 7114 C C . SER B 1 393 ? -7.793 -0.454 -5.254 1 93.25 393 SER B C 1
ATOM 7116 O O . SER B 1 393 ? -8.344 -1.271 -4.512 1 93.25 393 SER B O 1
ATOM 7118 N N . LYS B 1 394 ? -8.312 0.688 -5.566 1 90.31 394 LYS B N 1
ATOM 7119 C CA . LYS B 1 394 ? -9.578 1.146 -5.004 1 90.31 394 LYS B CA 1
ATOM 7120 C C . LYS B 1 394 ? -10.734 0.238 -5.422 1 90.31 394 LYS B C 1
ATOM 7122 O O . LYS B 1 394 ? -11.602 -0.09 -4.613 1 90.31 394 LYS B O 1
ATOM 7127 N N . ARG B 1 395 ? -10.703 -0.148 -6.551 1 88.56 395 ARG B N 1
ATOM 7128 C CA . ARG B 1 395 ? -11.82 -0.894 -7.129 1 88.56 395 ARG B CA 1
ATOM 7129 C C . ARG B 1 395 ? -11.82 -2.338 -6.637 1 88.56 395 ARG B C 1
ATOM 7131 O O . ARG B 1 395 ? -12.883 -2.902 -6.363 1 88.56 395 ARG B O 1
ATOM 7138 N N . HIS B 1 396 ? -10.648 -2.912 -6.496 1 90.38 396 HIS B N 1
ATOM 7139 C CA . HIS B 1 396 ? -10.602 -4.363 -6.344 1 90.38 396 HIS B CA 1
ATOM 7140 C C . HIS B 1 396 ? -10.141 -4.758 -4.949 1 90.38 396 HIS B C 1
ATOM 7142 O O . HIS B 1 396 ? -10.312 -5.902 -4.531 1 90.38 396 HIS B O 1
ATOM 7148 N N . LEU B 1 397 ? -9.5 -3.779 -4.352 1 89.44 397 LEU B N 1
ATOM 7149 C CA . LEU B 1 397 ? -8.938 -4.105 -3.045 1 89.44 397 LEU B CA 1
ATOM 7150 C C . LEU B 1 397 ? -9.453 -3.141 -1.98 1 89.44 397 LEU B C 1
ATOM 7152 O O . LEU B 1 397 ? -9.641 -1.954 -2.254 1 89.44 397 LEU B O 1
ATOM 7156 N N . GLY B 1 398 ? -9.797 -3.611 -0.771 1 79.06 398 GLY B N 1
ATOM 7157 C CA . GLY B 1 398 ? -10.164 -2.688 0.29 1 79.06 398 GLY B CA 1
ATOM 7158 C C . GLY B 1 398 ? -10.789 -3.375 1.49 1 79.06 398 GLY B C 1
ATOM 7159 O O . GLY B 1 398 ? -11.531 -4.352 1.339 1 79.06 398 GLY B O 1
ATOM 7160 N N . GLY B 1 399 ? -10.398 -2.861 2.621 1 79.44 399 GLY B N 1
ATOM 7161 C CA . GLY B 1 399 ? -10.953 -3.396 3.852 1 79.44 399 GLY B CA 1
ATOM 7162 C C . GLY B 1 399 ? -10.641 -4.867 4.059 1 79.44 399 GLY B C 1
ATOM 7163 O O . GLY B 1 399 ? -11.461 -5.613 4.598 1 79.44 399 GLY B O 1
ATOM 7164 N N . GLY B 1 400 ? -9.602 -5.316 3.42 1 84.62 400 GLY B N 1
ATOM 7165 C CA . GLY B 1 400 ? -9.25 -6.723 3.531 1 84.62 400 GLY B CA 1
ATOM 7166 C C . GLY B 1 400 ? -10.039 -7.613 2.594 1 84.62 400 GLY B C 1
ATOM 7167 O O . GLY B 1 400 ? -10.047 -8.836 2.746 1 84.62 400 GLY B O 1
ATOM 7168 N N . ALA B 1 401 ? -10.688 -6.961 1.721 1 90.5 401 ALA B N 1
ATOM 7169 C CA . ALA B 1 401 ? -11.484 -7.723 0.766 1 90.5 401 ALA B CA 1
ATOM 7170 C C . ALA B 1 401 ? -10.945 -7.57 -0.652 1 90.5 401 ALA B C 1
ATOM 7172 O O . ALA B 1 401 ? -10.242 -6.602 -0.952 1 90.5 401 ALA B O 1
ATOM 7173 N N . ILE B 1 402 ? -11.195 -8.555 -1.432 1 94.12 402 ILE B N 1
ATOM 7174 C CA . ILE B 1 402 ? -10.914 -8.562 -2.863 1 94.12 402 ILE B CA 1
ATOM 7175 C C . ILE B 1 402 ? -12.219 -8.703 -3.643 1 94.12 402 ILE B C 1
ATOM 7177 O O . ILE B 1 402 ? -12.977 -9.656 -3.428 1 94.12 402 ILE B O 1
ATOM 7181 N N . VAL B 1 403 ? -12.523 -7.742 -4.398 1 91.94 403 VAL B N 1
ATOM 7182 C CA . VAL B 1 403 ? -13.633 -7.863 -5.336 1 91.94 403 VAL B CA 1
ATOM 7183 C C . VAL B 1 403 ? -13.109 -8.312 -6.699 1 91.94 403 VAL B C 1
ATOM 7185 O O . VAL B 1 403 ? -12.414 -7.559 -7.387 1 91.94 403 VAL B O 1
ATOM 7188 N N . SER B 1 404 ? -13.547 -9.422 -6.895 1 87.38 404 SER B N 1
ATOM 7189 C CA . SER B 1 404 ? -13.016 -10.008 -8.117 1 87.38 404 SER B CA 1
ATOM 7190 C C . SER B 1 404 ? -13.695 -9.422 -9.352 1 87.38 404 SER B C 1
ATOM 7192 O O . SER B 1 404 ? -14.664 -8.664 -9.234 1 87.38 404 SER B O 1
ATOM 7194 N N . GLY B 1 405 ? -13.109 -9.477 -10.5 1 82.06 405 GLY B N 1
ATOM 7195 C CA . GLY B 1 405 ? -13.781 -9.164 -11.75 1 82.06 405 GLY B CA 1
ATOM 7196 C C . GLY B 1 405 ? -14.484 -10.352 -12.367 1 82.06 405 GLY B C 1
ATOM 7197 O O . GLY B 1 405 ? -15.047 -10.258 -13.461 1 82.06 405 GLY B O 1
ATOM 7198 N N . ASP B 1 406 ? -14.578 -11.453 -11.555 1 84.94 406 ASP B N 1
ATOM 7199 C CA . ASP B 1 406 ? -15.125 -12.711 -12.055 1 84.94 406 ASP B CA 1
ATOM 7200 C C . ASP B 1 406 ? -16.5 -13 -11.43 1 84.94 406 ASP B C 1
ATOM 7202 O O . ASP B 1 406 ? -16.781 -12.547 -10.32 1 84.94 406 ASP B O 1
ATOM 7206 N N . LEU B 1 407 ? -17.25 -13.773 -12.18 1 88.62 407 LEU B N 1
ATOM 7207 C CA . LEU B 1 407 ? -18.594 -14.125 -11.758 1 88.62 407 LEU B CA 1
ATOM 7208 C C . LEU B 1 407 ? -18.656 -15.562 -11.258 1 88.62 407 LEU B C 1
ATOM 7210 O O . LEU B 1 407 ? -18.016 -16.453 -11.836 1 88.62 407 LEU B O 1
ATOM 7214 N N . PHE B 1 408 ? -19.438 -15.766 -10.172 1 92.69 408 PHE B N 1
ATOM 7215 C CA . PHE B 1 408 ? -19.547 -17.062 -9.523 1 92.69 408 PHE B CA 1
ATOM 7216 C C . PHE B 1 408 ? -21 -17.344 -9.133 1 92.69 408 PHE B C 1
ATOM 7218 O O . PHE B 1 408 ? -21.828 -16.438 -9.133 1 92.69 408 PHE B O 1
ATOM 7225 N N . ARG B 1 409 ? -21.297 -18.562 -8.93 1 92.31 409 ARG B N 1
ATOM 7226 C CA . ARG B 1 409 ? -22.531 -19 -8.266 1 92.31 409 ARG B CA 1
ATOM 7227 C C . ARG B 1 409 ? -22.203 -20 -7.148 1 92.31 409 ARG B C 1
ATOM 7229 O O . ARG B 1 409 ? -21.203 -20.703 -7.207 1 92.31 409 ARG B O 1
ATOM 7236 N N . ARG B 1 410 ? -23.016 -20.031 -6.172 1 95.31 410 ARG B N 1
ATOM 7237 C CA . ARG B 1 410 ? -22.906 -20.969 -5.059 1 95.31 410 ARG B CA 1
ATOM 7238 C C . ARG B 1 410 ? -24.188 -21.797 -4.918 1 95.31 410 ARG B C 1
ATOM 7240 O O . ARG B 1 410 ? -25.297 -21.25 -4.949 1 95.31 410 ARG B O 1
ATOM 7247 N N . ASP B 1 411 ? -24.031 -23.078 -4.793 1 94.75 411 ASP B N 1
ATOM 7248 C CA . ASP B 1 411 ? -25.234 -23.891 -4.652 1 94.75 411 ASP B CA 1
ATOM 7249 C C . ASP B 1 411 ? -25.609 -24.047 -3.184 1 94.75 411 ASP B C 1
ATOM 7251 O O . ASP B 1 411 ? -24.891 -23.609 -2.293 1 94.75 411 ASP B O 1
ATOM 7255 N N . PRO B 1 412 ? -26.766 -24.594 -2.889 1 93.75 412 PRO B N 1
ATOM 7256 C CA . PRO B 1 412 ? -27.266 -24.672 -1.516 1 93.75 412 PRO B CA 1
ATOM 7257 C C . PRO B 1 412 ? -26.375 -25.531 -0.612 1 93.75 412 PRO B C 1
ATOM 7259 O O . PRO B 1 412 ? -26.422 -25.391 0.613 1 93.75 412 PRO B O 1
ATOM 7262 N N . GLU B 1 413 ? -25.594 -26.422 -1.276 1 95.56 413 GLU B N 1
ATOM 7263 C CA . GLU B 1 413 ? -24.703 -27.266 -0.49 1 95.56 413 GLU B CA 1
ATOM 7264 C C . GLU B 1 413 ? -23.375 -26.594 -0.23 1 95.56 413 GLU B C 1
ATOM 7266 O O . GLU B 1 413 ? -22.516 -27.141 0.459 1 95.56 413 GLU B O 1
ATOM 7271 N N . GLY B 1 414 ? -23.141 -25.453 -0.783 1 95.81 414 GLY B N 1
ATOM 7272 C CA . GLY B 1 414 ? -21.969 -24.641 -0.482 1 95.81 414 GLY B CA 1
ATOM 7273 C C . GLY B 1 414 ? -20.875 -24.766 -1.519 1 95.81 414 GLY B C 1
ATOM 7274 O O . GLY B 1 414 ? -19.766 -24.266 -1.325 1 95.81 414 GLY B O 1
ATOM 7275 N N . TYR B 1 415 ? -21.172 -25.516 -2.594 1 97.38 415 TYR B N 1
ATOM 7276 C CA . TYR B 1 415 ? -20.188 -25.625 -3.66 1 97.38 415 TYR B CA 1
ATOM 7277 C C . TYR B 1 415 ? -20.219 -24.391 -4.566 1 97.38 415 TYR B C 1
ATOM 7279 O O . TYR B 1 415 ? -21.297 -23.891 -4.895 1 97.38 415 TYR B O 1
ATOM 7287 N N . TRP B 1 416 ? -19.062 -23.953 -4.938 1 97.12 416 TRP B N 1
ATOM 7288 C CA . TRP B 1 416 ? -18.922 -22.781 -5.777 1 97.12 416 TRP B CA 1
ATOM 7289 C C . TRP B 1 416 ? -18.641 -23.156 -7.227 1 97.12 416 TRP B C 1
ATOM 7291 O O . TRP B 1 416 ? -17.969 -24.156 -7.484 1 97.12 416 TRP B O 1
ATOM 7301 N N . TYR B 1 417 ? -19.078 -22.359 -8.117 1 93.19 417 TYR B N 1
ATOM 7302 C CA . TYR B 1 417 ? -18.906 -22.562 -9.547 1 93.19 417 TYR B CA 1
ATOM 7303 C C . TYR B 1 417 ? -18.422 -21.297 -10.227 1 93.19 417 TYR B C 1
ATOM 7305 O O . TYR B 1 417 ? -18.891 -20.203 -9.93 1 93.19 417 TYR B O 1
ATOM 7313 N N . TYR B 1 418 ? -17.438 -21.438 -11.07 1 91.81 418 TYR B N 1
ATOM 7314 C CA . TYR B 1 418 ? -16.922 -20.328 -11.875 1 91.81 418 TYR B CA 1
ATOM 7315 C C . TYR B 1 418 ? -17.812 -20.094 -13.094 1 91.81 418 TYR B C 1
ATOM 7317 O O . TYR B 1 418 ? -18.078 -21.031 -13.859 1 91.81 418 TYR B O 1
ATOM 7325 N N . GLU B 1 419 ? -18.219 -18.875 -13.25 1 83.69 419 GLU B N 1
ATOM 7326 C CA . GLU B 1 419 ? -19.141 -18.594 -14.336 1 83.69 419 GLU B CA 1
ATOM 7327 C C . GLU B 1 419 ? -18.469 -17.781 -15.445 1 83.69 419 GLU B C 1
ATOM 7329 O O . GLU B 1 419 ? -19.016 -17.641 -16.531 1 83.69 419 GLU B O 1
ATOM 7334 N N . GLY B 1 420 ? -17.297 -17.266 -15.18 1 80.56 420 GLY B N 1
ATOM 7335 C CA . GLY B 1 420 ? -16.547 -16.516 -16.188 1 80.56 420 GLY B CA 1
ATOM 7336 C C . GLY B 1 420 ? -16.172 -15.117 -15.742 1 80.56 420 GLY B C 1
ATOM 7337 O O . GLY B 1 420 ? -16.516 -14.703 -14.633 1 80.56 420 GLY B O 1
ATOM 7338 N N . ARG B 1 421 ? -15.359 -14.406 -16.672 1 75.44 421 ARG B N 1
ATOM 7339 C CA . ARG B 1 421 ? -15 -13.008 -16.438 1 75.44 421 ARG B CA 1
ATOM 7340 C C . ARG B 1 421 ? -16.172 -12.078 -16.75 1 75.44 421 ARG B C 1
ATOM 7342 O O . ARG B 1 421 ? -16.906 -12.305 -17.703 1 75.44 421 ARG B O 1
ATOM 7349 N N . GLY B 1 422 ? -16.281 -11.133 -15.844 1 70.38 422 GLY B N 1
ATOM 7350 C CA . GLY B 1 422 ? -17.344 -10.164 -16.078 1 70.38 422 GLY B CA 1
ATOM 7351 C C . GLY B 1 422 ? -17.297 -9.555 -17.469 1 70.38 422 GLY B C 1
ATOM 7352 O O . GLY B 1 422 ? -18.312 -9.484 -18.156 1 70.38 422 GLY B O 1
ATOM 7353 N N . ASP B 1 423 ? -16.094 -9.258 -17.828 1 69.75 423 ASP B N 1
ATOM 7354 C CA . ASP B 1 423 ? -15.922 -8.602 -19.109 1 69.75 423 ASP B CA 1
ATOM 7355 C C . ASP B 1 423 ? -16.156 -9.578 -20.266 1 69.75 423 ASP B C 1
ATOM 7357 O O . ASP B 1 423 ? -16.375 -9.164 -21.406 1 69.75 423 ASP B O 1
ATOM 7361 N N . ASP B 1 424 ? -16.141 -10.812 -19.922 1 75.06 424 ASP B N 1
ATOM 7362 C CA . ASP B 1 424 ? -16.25 -11.828 -20.969 1 75.06 424 ASP B CA 1
ATOM 7363 C C . ASP B 1 424 ? -17.672 -12.398 -21.047 1 75.06 424 ASP B C 1
ATOM 7365 O O . ASP B 1 424 ? -18.016 -13.094 -22 1 75.06 424 ASP B O 1
ATOM 7369 N N . MET B 1 425 ? -18.391 -12.008 -20.062 1 71.69 425 MET B N 1
ATOM 7370 C CA . MET B 1 425 ? -19.75 -12.547 -20.031 1 71.69 425 MET B CA 1
ATOM 7371 C C . MET B 1 425 ? -20.562 -12 -21.203 1 71.69 425 MET B C 1
ATOM 7373 O O . MET B 1 425 ? -20.438 -10.828 -21.562 1 71.69 425 MET B O 1
ATOM 7377 N N . ILE B 1 426 ? -21.281 -12.914 -21.859 1 76.06 426 ILE B N 1
ATOM 7378 C CA . ILE B 1 426 ? -22.125 -12.547 -23 1 76.06 426 ILE B CA 1
ATOM 7379 C C . ILE B 1 426 ? -23.547 -12.266 -22.5 1 76.06 426 ILE B C 1
ATOM 7381 O O . ILE B 1 426 ? -24.156 -13.086 -21.828 1 76.06 426 ILE B O 1
ATOM 7385 N N . LYS B 1 427 ? -24.047 -11.016 -22.703 1 72.81 427 LYS B N 1
ATOM 7386 C CA . LYS B 1 427 ? -25.438 -10.68 -22.359 1 72.81 427 LYS B CA 1
ATOM 7387 C C . LYS B 1 427 ? -26.344 -10.805 -23.578 1 72.81 427 LYS B C 1
ATOM 7389 O O . LYS B 1 427 ? -26.453 -9.875 -24.375 1 72.81 427 LYS B O 1
ATOM 7394 N N . SER B 1 428 ? -26.859 -12.023 -23.719 1 63.56 428 SER B N 1
ATOM 7395 C CA . SER B 1 428 ? -27.75 -12.305 -24.844 1 63.56 428 SER B CA 1
ATOM 7396 C C . SER B 1 428 ? -29.219 -12.062 -24.453 1 63.56 428 SER B C 1
ATOM 7398 O O . SER B 1 428 ? -29.828 -12.883 -23.781 1 63.56 428 SER B O 1
ATOM 7400 N N . GLY B 1 429 ? -29.812 -11 -24.938 1 60.53 429 GLY B N 1
ATOM 7401 C CA . GLY B 1 429 ? -31.188 -10.648 -24.609 1 60.53 429 GLY B CA 1
ATOM 7402 C C . GLY B 1 429 ? -31.391 -10.383 -23.141 1 60.53 429 GLY B C 1
ATOM 7403 O O . GLY B 1 429 ? -32.406 -10.805 -22.562 1 60.53 429 GLY B O 1
ATOM 7404 N N . GLY B 1 430 ? -30.406 -9.859 -22.469 1 61.06 430 GLY B N 1
ATOM 7405 C CA . GLY B 1 430 ? -30.531 -9.492 -21.062 1 61.06 430 GLY B CA 1
ATOM 7406 C C . GLY B 1 430 ? -30.125 -10.602 -20.109 1 61.06 430 GLY B C 1
ATOM 7407 O O . GLY B 1 430 ? -30.125 -10.422 -18.891 1 61.06 430 GLY B O 1
ATOM 7408 N N . ILE B 1 431 ? -29.891 -11.852 -20.719 1 61.97 431 ILE B N 1
ATOM 7409 C CA . ILE B 1 431 ? -29.5 -13.008 -19.922 1 61.97 431 ILE B CA 1
ATOM 7410 C C . ILE B 1 431 ? -28 -13.258 -20.078 1 61.97 431 ILE B C 1
ATOM 7412 O O . ILE B 1 431 ? -27.484 -13.258 -21.203 1 61.97 431 ILE B O 1
ATOM 7416 N N . TYR B 1 432 ? -27.312 -13.492 -18.953 1 69.75 432 TYR B N 1
ATOM 7417 C CA . TYR B 1 432 ? -25.891 -13.781 -19.031 1 69.75 432 TYR B CA 1
ATOM 7418 C C . TYR B 1 432 ? -25.641 -15.195 -19.547 1 69.75 432 TYR B C 1
ATOM 7420 O O . TYR B 1 432 ? -26.266 -16.156 -19.078 1 69.75 432 TYR B O 1
ATOM 7428 N N . VAL B 1 433 ? -24.875 -15.203 -20.578 1 75.81 433 VAL B N 1
ATOM 7429 C CA . VAL B 1 433 ? -24.359 -16.484 -21.078 1 75.81 433 VAL B CA 1
ATOM 7430 C C . VAL B 1 433 ? -22.875 -16.609 -20.734 1 75.81 433 VAL B C 1
ATOM 7432 O O . VAL B 1 433 ? -22.078 -15.766 -21.125 1 75.81 433 VAL B O 1
ATOM 7435 N N . SER B 1 434 ? -22.609 -17.562 -19.938 1 77.38 434 SER B N 1
ATOM 7436 C CA . SER B 1 434 ? -21.219 -17.844 -19.609 1 77.38 434 SER B CA 1
ATOM 7437 C C . SER B 1 434 ? -20.484 -18.469 -20.781 1 77.38 434 SER B C 1
ATOM 7439 O O . SER B 1 434 ? -20.812 -19.562 -21.234 1 77.38 434 SER B O 1
ATOM 7441 N N . PRO B 1 435 ? -19.453 -17.766 -21.188 1 84 435 PRO B N 1
ATOM 7442 C CA . PRO B 1 435 ? -18.672 -18.391 -22.266 1 84 435 PRO B CA 1
ATOM 7443 C C . PRO B 1 435 ? -18.094 -19.75 -21.875 1 84 435 PRO B C 1
ATOM 7445 O O . PRO B 1 435 ? -18.016 -20.656 -22.703 1 84 435 PRO B O 1
ATOM 7448 N N . LEU B 1 436 ? -17.844 -19.891 -20.688 1 79.69 436 LEU B N 1
ATOM 7449 C CA . LEU B 1 436 ? -17.203 -21.109 -20.203 1 79.69 436 LEU B CA 1
ATOM 7450 C C . LEU B 1 436 ? -18.172 -22.281 -20.266 1 79.69 436 LEU B C 1
ATOM 7452 O O . LEU B 1 436 ? -17.766 -23.406 -20.547 1 79.69 436 LEU B O 1
ATOM 7456 N N . GLU B 1 437 ? -19.391 -22 -19.938 1 77.44 437 GLU B N 1
ATOM 7457 C CA . GLU B 1 437 ? -20.406 -23.047 -20.047 1 77.44 437 GLU B CA 1
ATOM 7458 C C . GLU B 1 437 ? -20.5 -23.562 -21.484 1 77.44 437 GLU B C 1
ATOM 7460 O O . GLU B 1 437 ? -20.531 -24.781 -21.703 1 77.44 437 GLU B O 1
ATOM 7465 N N . VAL B 1 438 ? -20.469 -22.688 -22.344 1 85.62 438 VAL B N 1
ATOM 7466 C CA . VAL B 1 438 ? -20.578 -23.047 -23.766 1 85.62 438 VAL B CA 1
ATOM 7467 C C . VAL B 1 438 ? -19.312 -23.766 -24.203 1 85.62 438 VAL B C 1
ATOM 7469 O O . VAL B 1 438 ? -19.375 -24.781 -24.891 1 85.62 438 VAL B O 1
ATOM 7472 N N . GLU B 1 439 ? -18.234 -23.234 -23.766 1 88.06 439 GLU B N 1
ATOM 7473 C CA . GLU B 1 439 ? -16.953 -23.859 -24.078 1 88.06 439 GLU B CA 1
ATOM 7474 C C . GLU B 1 439 ? -16.875 -25.281 -23.516 1 88.06 439 GLU B C 1
ATOM 7476 O O . GLU B 1 439 ? -16.422 -26.203 -24.188 1 88.06 439 GLU B O 1
ATOM 7481 N N . GLY B 1 440 ? -17.297 -25.422 -22.312 1 82.5 440 GLY B N 1
ATOM 7482 C CA . GLY B 1 440 ? -17.328 -26.734 -21.703 1 82.5 440 GLY B CA 1
ATOM 7483 C C . GLY B 1 440 ? -18.156 -27.734 -22.484 1 82.5 440 GLY B C 1
ATOM 7484 O O . GLY B 1 440 ? -17.75 -28.891 -22.656 1 82.5 440 GLY B O 1
ATOM 7485 N N . CYS B 1 441 ? -19.281 -27.328 -22.953 1 84.94 441 CYS B N 1
ATOM 7486 C CA . CYS B 1 441 ? -20.156 -28.172 -23.766 1 84.94 441 CYS B CA 1
ATOM 7487 C C . CYS B 1 441 ? -19.453 -28.578 -25.062 1 84.94 441 CYS B C 1
ATOM 7489 O O . CYS B 1 441 ? -19.359 -29.766 -25.375 1 84.94 441 CYS B O 1
ATOM 7491 N N . LEU B 1 442 ? -18.922 -27.641 -25.703 1 90.69 442 LEU B N 1
ATOM 7492 C CA . LEU B 1 442 ? -18.344 -27.891 -27.031 1 90.69 442 LEU B CA 1
ATOM 7493 C C . LEU B 1 442 ? -17.062 -28.688 -26.922 1 90.69 442 LEU B C 1
ATOM 7495 O O . LEU B 1 442 ? -16.719 -29.438 -27.844 1 90.69 442 LEU B O 1
ATOM 7499 N N . SER B 1 443 ? -16.438 -28.516 -25.812 1 87.75 443 SER B N 1
ATOM 7500 C CA . SER B 1 443 ? -15.18 -29.234 -25.594 1 87.75 443 SER B CA 1
ATOM 7501 C C . SER B 1 443 ? -15.422 -30.75 -25.5 1 87.75 443 SER B C 1
ATOM 7503 O O . SER B 1 443 ? -14.492 -31.531 -25.672 1 87.75 443 SER B O 1
ATOM 7505 N N . GLU B 1 444 ? -16.625 -31.125 -25.25 1 86.88 444 GLU B N 1
ATOM 7506 C CA . GLU B 1 444 ? -16.969 -32.531 -25.156 1 86.88 444 GLU B CA 1
ATOM 7507 C C . GLU B 1 444 ? -17.078 -33.188 -26.547 1 86.88 444 GLU B C 1
ATOM 7509 O O . GLU B 1 444 ? -17.094 -34.406 -26.672 1 86.88 444 GLU B O 1
ATOM 7514 N N . HIS B 1 445 ? -17.188 -32.406 -27.531 1 91.19 445 HIS B N 1
ATOM 7515 C CA . HIS B 1 445 ? -17.281 -32.938 -28.891 1 91.19 445 HIS B CA 1
ATOM 7516 C C . HIS B 1 445 ? -15.945 -33.5 -29.344 1 91.19 445 HIS B C 1
ATOM 7518 O O . HIS B 1 445 ? -14.906 -32.875 -29.203 1 91.19 445 HIS B O 1
ATOM 7524 N N . PRO B 1 446 ? -15.945 -34.625 -29.906 1 90.38 446 PRO B N 1
ATOM 7525 C CA . PRO B 1 446 ? -14.711 -35.344 -30.234 1 90.38 446 PRO B CA 1
ATOM 7526 C C . PRO B 1 446 ? -13.852 -34.594 -31.25 1 90.38 446 PRO B C 1
ATOM 7528 O O . PRO B 1 446 ? -12.633 -34.781 -31.297 1 90.38 446 PRO B O 1
ATOM 7531 N N . ALA B 1 447 ? -14.391 -33.719 -31.953 1 93.25 447 ALA B N 1
ATOM 7532 C CA . ALA B 1 447 ? -13.664 -33 -33.031 1 93.25 447 ALA B CA 1
ATOM 7533 C C . ALA B 1 447 ? -12.992 -31.75 -32.469 1 93.25 447 ALA B C 1
ATOM 7535 O O . ALA B 1 447 ? -12.211 -31.109 -33.188 1 93.25 447 ALA B O 1
ATOM 7536 N N . VAL B 1 448 ? -13.227 -31.391 -31.25 1 92.56 448 VAL B N 1
ATOM 7537 C CA . VAL B 1 448 ? -12.773 -30.094 -30.734 1 92.56 448 VAL B CA 1
ATOM 7538 C C . VAL B 1 448 ? -11.508 -30.297 -29.891 1 92.56 448 VAL B C 1
ATOM 7540 O O . VAL B 1 448 ? -11.516 -31.016 -28.906 1 92.56 448 VAL B O 1
ATOM 7543 N N . LEU B 1 449 ? -10.461 -29.672 -30.359 1 86.5 449 LEU B N 1
ATOM 7544 C CA . LEU B 1 449 ? -9.211 -29.656 -29.594 1 86.5 449 LEU B CA 1
ATOM 7545 C C . LEU B 1 449 ? -9.211 -28.531 -28.562 1 86.5 449 LEU B C 1
ATOM 7547 O O . LEU B 1 449 ? -8.844 -28.75 -27.406 1 86.5 449 LEU B O 1
ATOM 7551 N N . GLU B 1 450 ? -9.484 -27.328 -29 1 88.69 450 GLU B N 1
ATOM 7552 C CA . GLU B 1 450 ? -9.594 -26.141 -28.172 1 88.69 450 GLU B CA 1
ATOM 7553 C C . GLU B 1 450 ? -10.688 -25.203 -28.688 1 88.69 450 GLU B C 1
ATOM 7555 O O . GLU B 1 450 ? -11.023 -25.234 -29.875 1 88.69 450 GLU B O 1
ATOM 7560 N N . CYS B 1 451 ? -11.352 -24.547 -27.891 1 89.94 451 CYS B N 1
ATOM 7561 C CA . CYS B 1 451 ? -12.344 -23.594 -28.359 1 89.94 451 CYS B CA 1
ATOM 7562 C C . CYS B 1 451 ? -12.43 -22.391 -27.422 1 89.94 451 CYS B C 1
ATOM 7564 O O . CYS B 1 451 ? -12.016 -22.469 -26.266 1 89.94 451 CYS B O 1
ATOM 7566 N N . CYS B 1 452 ? -12.789 -21.312 -27.906 1 91.12 452 CYS B N 1
ATOM 7567 C CA . CYS B 1 452 ? -13.008 -20.062 -27.172 1 91.12 452 CYS B CA 1
ATOM 7568 C C . CYS B 1 452 ? -14.312 -19.406 -27.609 1 91.12 452 CYS B C 1
ATOM 7570 O O . CYS B 1 452 ? -14.562 -19.234 -28.797 1 91.12 452 CYS B O 1
ATOM 7572 N N . VAL B 1 453 ? -15.164 -19.109 -26.656 1 89.12 453 VAL B N 1
ATOM 7573 C CA . VAL B 1 453 ? -16.453 -18.484 -26.906 1 89.12 453 VAL B CA 1
ATOM 7574 C C . VAL B 1 453 ? -16.422 -17.031 -26.484 1 89.12 453 VAL B C 1
ATOM 7576 O O . VAL B 1 453 ? -15.828 -16.688 -25.453 1 89.12 453 VAL B O 1
ATOM 7579 N N . PHE B 1 454 ? -16.828 -16.188 -27.281 1 88.12 454 PHE B N 1
ATOM 7580 C CA . PHE B 1 454 ? -16.984 -14.773 -26.922 1 88.12 454 PHE B CA 1
ATOM 7581 C C . PHE B 1 454 ? -18.219 -14.18 -27.562 1 88.12 454 PHE B C 1
ATOM 7583 O O . PHE B 1 454 ? -18.844 -14.812 -28.422 1 88.12 454 PHE B O 1
ATOM 7590 N N . GLY B 1 455 ? -18.672 -13.023 -27.016 1 84.75 455 GLY B N 1
ATOM 7591 C CA . GLY B 1 455 ? -19.859 -12.375 -27.547 1 84.75 455 GLY B CA 1
ATOM 7592 C C . GLY B 1 455 ? -19.594 -11.516 -28.766 1 84.75 455 GLY B C 1
ATOM 7593 O O . GLY B 1 455 ? -18.531 -10.891 -28.859 1 84.75 455 GLY B O 1
ATOM 7594 N N . ARG B 1 456 ? -20.438 -11.641 -29.672 1 84.31 456 ARG B N 1
ATOM 7595 C CA . ARG B 1 456 ? -20.438 -10.773 -30.844 1 84.31 456 ARG B CA 1
ATOM 7596 C C . ARG B 1 456 ? -21.828 -10.25 -31.141 1 84.31 456 ARG B C 1
ATOM 7598 O O . ARG B 1 456 ? -22.812 -10.977 -31 1 84.31 456 ARG B O 1
ATOM 7605 N N . ALA B 1 457 ? -21.844 -8.938 -31.469 1 79.81 457 ALA B N 1
ATOM 7606 C CA . ALA B 1 457 ? -23.141 -8.359 -31.828 1 79.81 457 ALA B CA 1
ATOM 7607 C C . ALA B 1 457 ? -23.672 -8.945 -33.125 1 79.81 457 ALA B C 1
ATOM 7609 O O . ALA B 1 457 ? -22.906 -9.125 -34.094 1 79.81 457 ALA B O 1
ATOM 7610 N N . ASP B 1 458 ? -24.891 -9.344 -33.125 1 72.31 458 ASP B N 1
ATOM 7611 C CA . ASP B 1 458 ? -25.516 -9.773 -34.375 1 72.31 458 ASP B CA 1
ATOM 7612 C C . ASP B 1 458 ? -25.984 -8.57 -35.188 1 72.31 458 ASP B C 1
ATOM 7614 O O . ASP B 1 458 ? -25.625 -7.434 -34.906 1 72.31 458 ASP B O 1
ATOM 7618 N N . ALA B 1 459 ? -26.672 -8.867 -36.281 1 69.56 459 ALA B N 1
ATOM 7619 C CA . ALA B 1 459 ? -27.109 -7.824 -37.219 1 69.56 459 ALA B CA 1
ATOM 7620 C C . ALA B 1 459 ? -28.031 -6.824 -36.531 1 69.56 459 ALA B C 1
ATOM 7622 O O . ALA B 1 459 ? -28.094 -5.66 -36.906 1 69.56 459 ALA B O 1
ATOM 7623 N N . ASN B 1 460 ? -28.672 -7.195 -35.406 1 68.44 460 ASN B N 1
ATOM 7624 C CA . ASN B 1 460 ? -29.594 -6.344 -34.688 1 68.44 460 ASN B CA 1
ATOM 7625 C C . ASN B 1 460 ? -28.922 -5.691 -33.469 1 68.44 460 ASN B C 1
ATOM 7627 O O . ASN B 1 460 ? -29.594 -5.039 -32.656 1 68.44 460 ASN B O 1
ATOM 7631 N N . GLY B 1 461 ? -27.656 -5.965 -33.312 1 71.06 461 GLY B N 1
ATOM 7632 C CA . GLY B 1 461 ? -26.906 -5.352 -32.25 1 71.06 461 GLY B CA 1
ATOM 7633 C C . GLY B 1 461 ? -26.938 -6.152 -30.953 1 71.06 461 GLY B C 1
ATOM 7634 O O . GLY B 1 461 ? -26.406 -5.719 -29.922 1 71.06 461 GLY B O 1
ATOM 7635 N N . LEU B 1 462 ? -27.656 -7.207 -31.047 1 69.88 462 LEU B N 1
ATOM 7636 C CA . LEU B 1 462 ? -27.734 -8.062 -29.859 1 69.88 462 LEU B CA 1
ATOM 7637 C C . LEU B 1 462 ? -26.484 -8.938 -29.75 1 69.88 462 LEU B C 1
ATOM 7639 O O . LEU B 1 462 ? -26.062 -9.547 -30.734 1 69.88 462 LEU B O 1
ATOM 7643 N N . GLU B 1 463 ? -25.922 -8.984 -28.578 1 80.75 463 GLU B N 1
ATOM 7644 C CA . GLU B 1 463 ? -24.75 -9.812 -28.359 1 80.75 463 GLU B CA 1
ATOM 7645 C C . GLU B 1 463 ? -25.109 -11.297 -28.344 1 80.75 463 GLU B C 1
ATOM 7647 O O . GLU B 1 463 ? -26.062 -11.695 -27.656 1 80.75 463 GLU B O 1
ATOM 7652 N N . LYS B 1 464 ? -24.453 -12.078 -29.234 1 82.69 464 LYS B N 1
ATOM 7653 C CA . LYS B 1 464 ? -24.641 -13.523 -29.281 1 82.69 464 LYS B CA 1
ATOM 7654 C C . LYS B 1 464 ? -23.312 -14.25 -29.141 1 82.69 464 LYS B C 1
ATOM 7656 O O . LYS B 1 464 ? -22.266 -13.742 -29.562 1 82.69 464 LYS B O 1
ATOM 7661 N N . PRO B 1 465 ? -23.406 -15.438 -28.547 1 89.81 465 PRO B N 1
ATOM 7662 C CA . PRO B 1 465 ? -22.156 -16.203 -28.453 1 89.81 465 PRO B CA 1
ATOM 7663 C C . PRO B 1 465 ? -21.641 -16.672 -29.812 1 89.81 465 PRO B C 1
ATOM 7665 O O . PRO B 1 465 ? -22.438 -17.078 -30.672 1 89.81 465 PRO B O 1
ATOM 7668 N N . VAL B 1 466 ? -20.391 -16.484 -30.016 1 91.56 466 VAL B N 1
ATOM 7669 C CA . VAL B 1 466 ? -19.688 -17.109 -31.141 1 91.56 466 VAL B CA 1
ATOM 7670 C C . VAL B 1 466 ? -18.516 -17.938 -30.609 1 91.56 466 VAL B C 1
ATOM 7672 O O . VAL B 1 466 ? -18.094 -17.766 -29.469 1 91.56 466 VAL B O 1
ATOM 7675 N N . VAL B 1 467 ? -18.156 -18.906 -31.422 1 93.12 467 VAL B N 1
ATOM 7676 C CA . VAL B 1 467 ? -17.078 -19.766 -30.938 1 93.12 467 VAL B CA 1
ATOM 7677 C C . VAL B 1 467 ? -15.984 -19.875 -32 1 93.12 467 VAL B C 1
ATOM 7679 O O . VAL B 1 467 ? -16.281 -19.922 -33.188 1 93.12 467 VAL B O 1
ATOM 7682 N N . VAL B 1 468 ? -14.828 -19.781 -31.531 1 94 468 VAL B N 1
ATOM 7683 C CA . VAL B 1 468 ? -13.672 -20.156 -32.344 1 94 468 VAL B CA 1
ATOM 7684 C C . VAL B 1 468 ? -13.164 -21.531 -31.922 1 94 468 VAL B C 1
ATOM 7686 O O . VAL B 1 468 ? -12.93 -21.766 -30.734 1 94 468 VAL B O 1
ATOM 7689 N N . ILE B 1 469 ? -13.008 -22.422 -32.906 1 94.12 469 ILE B N 1
ATOM 7690 C CA . ILE B 1 469 ? -12.648 -23.797 -32.594 1 94.12 469 ILE B CA 1
ATOM 7691 C C . ILE B 1 469 ? -11.344 -24.156 -33.312 1 94.12 469 ILE B C 1
ATOM 7693 O O . ILE B 1 469 ? -11.148 -23.828 -34.5 1 94.12 469 ILE B O 1
ATOM 7697 N N . VAL B 1 470 ? -10.453 -24.734 -32.562 1 93.12 470 VAL B N 1
ATOM 7698 C CA . VAL B 1 470 ? -9.359 -25.5 -33.156 1 93.12 470 VAL B CA 1
ATOM 7699 C C . VAL B 1 470 ? -9.742 -26.969 -33.281 1 93.12 470 VAL B C 1
ATOM 7701 O O . VAL B 1 470 ? -9.797 -27.672 -32.25 1 93.12 470 VAL B O 1
ATOM 7704 N N . PRO B 1 471 ? -10.023 -27.391 -34.5 1 92.88 471 PRO B N 1
ATOM 7705 C CA . PRO B 1 471 ? -10.422 -28.797 -34.656 1 92.88 471 PRO B CA 1
ATOM 7706 C C . PRO B 1 471 ? -9.25 -29.766 -34.5 1 92.88 471 PRO B C 1
ATOM 7708 O O . PRO B 1 471 ? -8.094 -29.391 -34.688 1 92.88 471 PRO B O 1
ATOM 7711 N N . ARG B 1 472 ? -9.594 -30.938 -34 1 90.25 472 ARG B N 1
ATOM 7712 C CA . ARG B 1 472 ? -8.586 -31.984 -33.969 1 90.25 472 ARG B CA 1
ATOM 7713 C C . ARG B 1 472 ? -8.117 -32.344 -35.375 1 90.25 472 ARG B C 1
ATOM 7715 O O . ARG B 1 472 ? -8.844 -32.094 -36.375 1 90.25 472 ARG B O 1
ATOM 7722 N N . GLU B 1 473 ? -6.965 -32.906 -35.5 1 85.88 473 GLU B N 1
ATOM 7723 C CA . GLU B 1 473 ? -6.355 -33.219 -36.812 1 85.88 473 GLU B CA 1
ATOM 7724 C C . GLU B 1 473 ? -7.219 -34.156 -37.625 1 85.88 473 GLU B C 1
ATOM 7726 O O . GLU B 1 473 ? -7.301 -34.031 -38.844 1 85.88 473 GLU B O 1
ATOM 7731 N N . ASP B 1 474 ? -7.93 -35 -37.031 1 88.5 474 ASP B N 1
ATOM 7732 C CA . ASP B 1 474 ? -8.695 -36.031 -37.719 1 88.5 474 ASP B CA 1
ATOM 7733 C C . ASP B 1 474 ? -10.117 -35.562 -38 1 88.5 474 ASP B C 1
ATOM 7735 O O . ASP B 1 474 ? -10.938 -36.312 -38.531 1 88.5 474 ASP B O 1
ATOM 7739 N N . ALA B 1 475 ? -10.367 -34.312 -37.656 1 88.56 475 ALA B N 1
ATOM 7740 C CA . ALA B 1 475 ? -11.68 -33.719 -37.938 1 88.56 475 ALA B CA 1
ATOM 7741 C C . ALA B 1 475 ? -11.531 -32.312 -38.5 1 88.56 475 ALA B C 1
ATOM 7743 O O . ALA B 1 475 ? -11.867 -31.328 -37.844 1 88.56 475 ALA B O 1
ATOM 7744 N N . PRO B 1 476 ? -11.133 -32.25 -39.75 1 88.69 476 PRO B N 1
ATOM 7745 C CA . PRO B 1 476 ? -10.859 -30.922 -40.344 1 88.69 476 PRO B CA 1
ATOM 7746 C C . PRO B 1 476 ? -12.109 -30.047 -40.438 1 88.69 476 PRO B C 1
ATOM 7748 O O . PRO B 1 476 ? -13.227 -30.562 -40.562 1 88.69 476 PRO B O 1
ATOM 7751 N N . ALA B 1 477 ? -11.836 -28.797 -40.469 1 91.69 477 ALA B N 1
ATOM 7752 C CA . ALA B 1 477 ? -12.891 -27.797 -40.531 1 91.69 477 ALA B CA 1
ATOM 7753 C C . ALA B 1 477 ? -13.758 -28 -41.781 1 91.69 477 ALA B C 1
ATOM 7755 O O . ALA B 1 477 ? -13.234 -28.219 -42.875 1 91.69 477 ALA B O 1
ATOM 7756 N N . SER B 1 478 ? -15.047 -28.062 -41.594 1 92.5 478 SER B N 1
ATOM 7757 C CA . SER B 1 478 ? -16 -28.234 -42.688 1 92.5 478 SER B CA 1
ATOM 7758 C C . SER B 1 478 ? -17.391 -27.719 -42.281 1 92.5 478 SER B C 1
ATOM 7760 O O . SER B 1 478 ? -17.641 -27.5 -41.094 1 92.5 478 SER B O 1
ATOM 7762 N N . GLU B 1 479 ? -18.141 -27.484 -43.281 1 91.25 479 GLU B N 1
ATOM 7763 C CA . GLU B 1 479 ? -19.531 -27.109 -43 1 91.25 479 GLU B CA 1
ATOM 7764 C C . GLU B 1 479 ? -20.266 -28.203 -42.25 1 91.25 479 GLU B C 1
ATOM 7766 O O . GLU B 1 479 ? -21.125 -27.906 -41.406 1 91.25 479 GLU B O 1
ATOM 7771 N N . ALA B 1 480 ? -19.844 -29.344 -42.594 1 92.62 480 ALA B N 1
ATOM 7772 C CA . ALA B 1 480 ? -20.453 -30.469 -41.906 1 92.62 480 ALA B CA 1
ATOM 7773 C C . ALA B 1 480 ? -20.094 -30.484 -40.438 1 92.62 480 ALA B C 1
ATOM 7775 O O . ALA B 1 480 ? -20.938 -30.734 -39.562 1 92.62 480 ALA B O 1
ATOM 7776 N N . LEU B 1 481 ? -18.844 -30.203 -40.219 1 94 481 LEU B N 1
ATOM 7777 C CA . LEU B 1 481 ? -18.406 -30.172 -38.812 1 94 481 LEU B CA 1
ATOM 7778 C C . LEU B 1 481 ? -19.094 -29.031 -38.062 1 94 481 LEU B C 1
ATOM 7780 O O . LEU B 1 481 ? -19.5 -29.188 -36.906 1 94 481 LEU B O 1
ATOM 7784 N N . GLN B 1 482 ? -19.219 -27.953 -38.719 1 94.81 482 GLN B N 1
ATOM 7785 C CA . GLN B 1 482 ? -19.906 -26.812 -38.094 1 94.81 482 GLN B CA 1
ATOM 7786 C C . GLN B 1 482 ? -21.328 -27.203 -37.688 1 94.81 482 GLN B C 1
ATOM 7788 O O . GLN B 1 482 ? -21.766 -26.906 -36.594 1 94.81 482 GLN B O 1
ATOM 7793 N N . ALA B 1 483 ? -22.016 -27.781 -38.656 1 93.56 483 ALA B N 1
ATOM 7794 C CA . ALA B 1 483 ? -23.391 -28.188 -38.375 1 93.56 483 ALA B CA 1
ATOM 7795 C C . ALA B 1 483 ? -23.453 -29.188 -37.219 1 93.56 483 ALA B C 1
ATOM 7797 O O . ALA B 1 483 ? -24.359 -29.141 -36.375 1 93.56 483 ALA B O 1
ATOM 7798 N N . ASP B 1 484 ? -22.531 -30.062 -37.281 1 94.25 484 ASP B N 1
ATOM 7799 C CA . ASP B 1 484 ? -22.453 -31.078 -36.25 1 94.25 484 ASP B CA 1
ATOM 7800 C C . ASP B 1 484 ? -22.203 -30.438 -34.875 1 94.25 484 ASP B C 1
ATOM 7802 O O . ASP B 1 484 ? -22.812 -30.828 -33.875 1 94.25 484 ASP B O 1
ATOM 7806 N N . LEU B 1 485 ? -21.344 -29.484 -34.844 1 95.12 485 LEU B N 1
ATOM 7807 C CA . LEU B 1 485 ? -21 -28.797 -33.594 1 95.12 485 LEU B CA 1
ATOM 7808 C C . LEU B 1 485 ? -22.203 -28.016 -33.062 1 95.12 485 LEU B C 1
ATOM 7810 O O . LEU B 1 485 ? -22.484 -28.047 -31.859 1 95.12 485 LEU B O 1
ATOM 7814 N N . LEU B 1 486 ? -22.844 -27.328 -33.906 1 94.44 486 LEU B N 1
ATOM 7815 C CA . LEU B 1 486 ? -24.016 -26.562 -33.5 1 94.44 486 LEU B CA 1
ATOM 7816 C C . LEU B 1 486 ? -25.141 -27.5 -33.031 1 94.44 486 LEU B C 1
ATOM 7818 O O . LEU B 1 486 ? -25.844 -27.188 -32.094 1 94.44 486 LEU B O 1
ATOM 7822 N N . GLY B 1 487 ? -25.344 -28.594 -33.812 1 93.19 487 GLY B N 1
ATOM 7823 C CA . GLY B 1 487 ? -26.281 -29.609 -33.344 1 93.19 487 GLY B CA 1
ATOM 7824 C C . GLY B 1 487 ? -25.953 -30.172 -31.984 1 93.19 487 GLY B C 1
ATOM 7825 O O . GLY B 1 487 ? -26.844 -30.359 -31.156 1 93.19 487 GLY B O 1
ATOM 7826 N N . PHE B 1 488 ? -24.734 -30.406 -31.812 1 93.75 488 PHE B N 1
ATOM 7827 C CA . PHE B 1 488 ? -24.234 -30.891 -30.531 1 93.75 488 PHE B CA 1
ATOM 7828 C C . PHE B 1 488 ? -24.578 -29.906 -29.406 1 93.75 488 PHE B C 1
ATOM 7830 O O . PHE B 1 488 ? -25.047 -30.328 -28.344 1 93.75 488 PHE B O 1
ATOM 7837 N N . ALA B 1 489 ? -24.359 -28.672 -29.594 1 93.19 489 ALA B N 1
ATOM 7838 C CA . ALA B 1 489 ? -24.641 -27.625 -28.609 1 93.19 489 ALA B CA 1
ATOM 7839 C C . ALA B 1 489 ? -26.141 -27.484 -28.375 1 93.19 489 ALA B C 1
ATOM 7841 O O . ALA B 1 489 ? -26.578 -27.344 -27.234 1 93.19 489 ALA B O 1
ATOM 7842 N N . ARG B 1 490 ? -26.938 -27.609 -29.391 1 91.25 490 ARG B N 1
ATOM 7843 C CA . ARG B 1 490 ? -28.391 -27.453 -29.297 1 91.25 490 ARG B CA 1
ATOM 7844 C C . ARG B 1 490 ? -29 -28.562 -28.453 1 91.25 490 ARG B C 1
ATOM 7846 O O . ARG B 1 490 ? -29.984 -28.328 -27.75 1 91.25 490 ARG B O 1
ATOM 7853 N N . ALA B 1 491 ? -28.406 -29.609 -28.438 1 91.31 491 ALA B N 1
ATOM 7854 C CA . ALA B 1 491 ? -28.922 -30.766 -27.703 1 91.31 491 ALA B CA 1
ATOM 7855 C C . ALA B 1 491 ? -28.609 -30.656 -26.219 1 91.31 491 ALA B C 1
ATOM 7857 O O . ALA B 1 491 ? -29.219 -31.328 -25.391 1 91.31 491 ALA B O 1
ATOM 7858 N N . ARG B 1 492 ? -27.719 -29.75 -25.922 1 89.38 492 ARG B N 1
ATOM 7859 C CA . ARG B 1 492 ? -27.188 -29.781 -24.562 1 89.38 492 ARG B CA 1
ATOM 7860 C C . ARG B 1 492 ? -27.344 -28.438 -23.875 1 89.38 492 ARG B C 1
ATOM 7862 O O . ARG B 1 492 ? -27.281 -28.344 -22.641 1 89.38 492 ARG B O 1
ATOM 7869 N N . LEU B 1 493 ? -27.438 -27.422 -24.672 1 88.56 493 LEU B N 1
ATOM 7870 C CA . LEU B 1 493 ? -27.516 -26.078 -24.125 1 88.56 493 LEU B CA 1
ATOM 7871 C C . LEU B 1 493 ? -28.859 -25.438 -24.438 1 88.56 493 LEU B C 1
ATOM 7873 O O . LEU B 1 493 ? -29.516 -25.812 -25.406 1 88.56 493 LEU B O 1
ATOM 7877 N N . ALA B 1 494 ? -29.266 -24.5 -23.578 1 81.12 494 ALA B N 1
ATOM 7878 C CA . ALA B 1 494 ? -30.406 -23.672 -23.922 1 81.12 494 ALA B CA 1
ATOM 7879 C C . ALA B 1 494 ? -30.172 -22.938 -25.234 1 81.12 494 ALA B C 1
ATOM 7881 O O . ALA B 1 494 ? -29.031 -22.578 -25.562 1 81.12 494 ALA B O 1
ATOM 7882 N N . HIS B 1 495 ? -31.219 -22.719 -25.984 1 82.56 495 HIS B N 1
ATOM 7883 C CA . HIS B 1 495 ? -31.172 -22.156 -27.328 1 82.56 495 HIS B CA 1
ATOM 7884 C C . HIS B 1 495 ? -30.359 -20.875 -27.344 1 82.56 495 HIS B C 1
ATOM 7886 O O . HIS B 1 495 ? -29.578 -20.625 -28.281 1 82.56 495 HIS B O 1
ATOM 7892 N N . TYR B 1 496 ? -30.5 -20.047 -26.328 1 79.88 496 TYR B N 1
ATOM 7893 C CA . TYR B 1 496 ? -29.844 -18.734 -26.328 1 79.88 496 TYR B CA 1
ATOM 7894 C C . TYR B 1 496 ? -28.359 -18.859 -26.016 1 79.88 496 TYR B C 1
ATOM 7896 O O . TYR B 1 496 ? -27.609 -17.891 -26.188 1 79.88 496 TYR B O 1
ATOM 7904 N N . LYS B 1 497 ? -27.906 -19.969 -25.594 1 85.19 497 LYS B N 1
ATOM 7905 C CA . LYS B 1 497 ? -26.5 -20.203 -25.266 1 85.19 497 LYS B CA 1
ATOM 7906 C C . LYS B 1 497 ? -25.734 -20.766 -26.453 1 85.19 497 LYS B C 1
ATOM 7908 O O . LYS B 1 497 ? -24.5 -20.75 -26.469 1 85.19 497 LYS B O 1
ATOM 7913 N N . VAL B 1 498 ? -26.516 -21.344 -27.406 1 89.38 498 VAL B N 1
ATOM 7914 C CA . VAL B 1 498 ? -25.891 -21.969 -28.562 1 89.38 498 VAL B CA 1
ATOM 7915 C C . VAL B 1 498 ? -25.203 -20.906 -29.406 1 89.38 498 VAL B C 1
ATOM 7917 O O . VAL B 1 498 ? -25.781 -19.875 -29.719 1 89.38 498 VAL B O 1
ATOM 7920 N N . PRO B 1 499 ? -23.891 -21.172 -29.75 1 93.06 499 PRO B N 1
ATOM 7921 C CA . PRO B 1 499 ? -23.203 -20.188 -30.594 1 93.06 499 PRO B CA 1
ATOM 7922 C C . PRO B 1 499 ? -23.938 -19.922 -31.906 1 93.06 499 PRO B C 1
ATOM 7924 O O . PRO B 1 499 ? -24.469 -20.844 -32.531 1 93.06 499 PRO B O 1
ATOM 7927 N N . HIS B 1 500 ? -23.906 -18.688 -32.219 1 86.88 500 HIS B N 1
ATOM 7928 C CA . HIS B 1 500 ? -24.547 -18.25 -33.469 1 86.88 500 HIS B CA 1
ATOM 7929 C C . HIS B 1 500 ? -23.641 -18.531 -34.656 1 86.88 500 HIS B C 1
ATOM 7931 O O . HIS B 1 500 ? -24.125 -18.656 -35.781 1 86.88 500 HIS B O 1
ATOM 7937 N N . ARG B 1 501 ? -22.406 -18.484 -34.344 1 88.69 501 ARG B N 1
ATOM 7938 C CA . ARG B 1 501 ? -21.422 -18.688 -35.406 1 88.69 501 ARG B CA 1
ATOM 7939 C C . ARG B 1 501 ? -20.219 -19.469 -34.875 1 88.69 501 ARG B C 1
ATOM 7941 O O . ARG B 1 501 ? -19.844 -19.344 -33.719 1 88.69 501 ARG B O 1
ATOM 7948 N N . VAL B 1 502 ? -19.734 -20.344 -35.812 1 93.31 502 VAL B N 1
ATOM 7949 C CA . VAL B 1 502 ? -18.531 -21.109 -35.531 1 93.31 502 VAL B CA 1
ATOM 7950 C C . VAL B 1 502 ? -17.406 -20.656 -36.438 1 93.31 502 VAL B C 1
ATOM 7952 O O . VAL B 1 502 ? -17.562 -20.594 -37.656 1 93.31 502 VAL B O 1
ATOM 7955 N N . PHE B 1 503 ? -16.359 -20.281 -35.812 1 93.69 503 PHE B N 1
ATOM 7956 C CA . PHE B 1 503 ? -15.125 -20.016 -36.562 1 93.69 503 PHE B CA 1
ATOM 7957 C C . PHE B 1 503 ? -14.102 -21.109 -36.312 1 93.69 503 PHE B C 1
ATOM 7959 O O . PHE B 1 503 ? -14.008 -21.641 -35.188 1 93.69 503 PHE B O 1
ATOM 7966 N N . PHE B 1 504 ? -13.406 -21.516 -37.375 1 93.81 504 PHE B N 1
ATOM 7967 C CA . PHE B 1 504 ? -12.336 -22.484 -37.219 1 93.81 504 PHE B CA 1
ATOM 7968 C C . PHE B 1 504 ? -10.977 -21.828 -37.312 1 93.81 504 PHE B C 1
ATOM 7970 O O . PHE B 1 504 ? -10.734 -21 -38.188 1 93.81 504 PHE B O 1
ATOM 7977 N N . SER B 1 505 ? -10.188 -22.094 -36.312 1 92.19 505 SER B N 1
ATOM 7978 C CA . SER B 1 505 ? -8.812 -21.625 -36.344 1 92.19 505 SER B CA 1
ATOM 7979 C C . SER B 1 505 ? -7.848 -22.75 -36.688 1 92.19 505 SER B C 1
ATOM 7981 O O . SER B 1 505 ? -7.898 -23.828 -36.094 1 92.19 505 SER B O 1
ATOM 7983 N N . PRO B 1 506 ? -6.961 -22.484 -37.656 1 89.12 506 PRO B N 1
ATOM 7984 C CA . PRO B 1 506 ? -5.953 -23.5 -37.969 1 89.12 506 PRO B CA 1
ATOM 7985 C C . PRO B 1 506 ? -4.801 -23.531 -36.969 1 89.12 506 PRO B C 1
ATOM 7987 O O . PRO B 1 506 ? -4.062 -24.516 -36.906 1 89.12 506 PRO B O 1
ATOM 7990 N N . ASP B 1 507 ? -4.637 -22.469 -36.25 1 88.81 507 ASP B N 1
ATOM 7991 C CA . ASP B 1 507 ? -3.549 -22.328 -35.281 1 88.81 507 ASP B CA 1
ATOM 7992 C C . ASP B 1 507 ? -4.07 -22.375 -33.844 1 88.81 507 ASP B C 1
ATOM 7994 O O . ASP B 1 507 ? -5.258 -22.141 -33.594 1 88.81 507 ASP B O 1
ATOM 7998 N N . PRO B 1 508 ? -3.121 -22.766 -32.938 1 87.38 508 PRO B 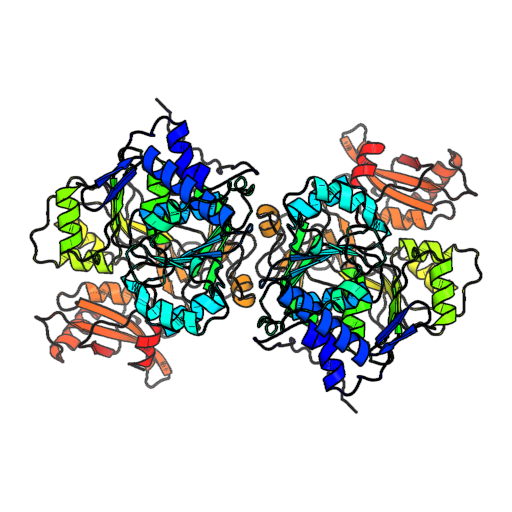N 1
ATOM 7999 C CA . PRO B 1 508 ? -3.51 -22.656 -31.547 1 87.38 508 PRO B CA 1
ATOM 8000 C C . PRO B 1 508 ? -3.998 -21.266 -31.156 1 87.38 508 PRO B C 1
ATOM 8002 O O . PRO B 1 508 ? -3.504 -20.266 -31.703 1 87.38 508 PRO B O 1
ATOM 8005 N N . LEU B 1 509 ? -4.953 -21.203 -30.312 1 89.31 509 LEU B N 1
ATOM 8006 C CA . LEU B 1 509 ? -5.543 -19.938 -29.922 1 89.31 509 LEU B CA 1
ATOM 8007 C C . LEU B 1 509 ? -4.547 -19.094 -29.125 1 89.31 509 LEU B C 1
ATOM 8009 O O . LEU B 1 509 ? -3.752 -19.625 -28.344 1 89.31 509 LEU B O 1
ATOM 8013 N N . PRO B 1 510 ? -4.598 -17.797 -29.297 1 85.06 510 PRO B N 1
ATOM 8014 C CA . PRO B 1 510 ? -3.641 -16.891 -28.656 1 85.06 510 PRO B CA 1
ATOM 8015 C C . PRO B 1 510 ? -3.732 -16.938 -27.125 1 85.06 510 PRO B C 1
ATOM 8017 O O . PRO B 1 510 ? -4.828 -17.047 -26.578 1 85.06 510 PRO B O 1
ATOM 8020 N N . ARG B 1 511 ? -2.561 -16.875 -26.531 1 81.62 511 ARG B N 1
ATOM 8021 C CA . ARG B 1 511 ? -2.438 -16.828 -25.078 1 81.62 511 ARG B CA 1
ATOM 8022 C C . ARG B 1 511 ? -1.708 -15.57 -24.625 1 81.62 511 ARG B C 1
ATOM 8024 O O . ARG B 1 511 ? -0.941 -14.977 -25.391 1 81.62 511 ARG B O 1
ATOM 8031 N N . ASN B 1 512 ? -1.969 -15.094 -23.422 1 73.12 512 ASN B N 1
ATOM 8032 C CA . ASN B 1 512 ? -1.307 -13.922 -22.875 1 73.12 512 ASN B CA 1
ATOM 8033 C C . ASN B 1 512 ? 0.027 -14.273 -22.219 1 73.12 512 ASN B C 1
ATOM 8035 O O . ASN B 1 512 ? 0.513 -15.398 -22.375 1 73.12 512 ASN B O 1
ATOM 8039 N N . ASP B 1 513 ? 0.685 -13.305 -21.562 1 65.25 513 ASP B N 1
ATOM 8040 C CA . ASP B 1 513 ? 2.025 -13.469 -21.016 1 65.25 513 ASP B CA 1
ATOM 8041 C C . ASP B 1 513 ? 2.021 -14.445 -19.844 1 65.25 513 ASP B C 1
ATOM 8043 O O . ASP B 1 513 ? 3.082 -14.875 -19.375 1 65.25 513 ASP B O 1
ATOM 8047 N N . ARG B 1 514 ? 0.824 -14.844 -19.453 1 63.72 514 ARG B N 1
ATOM 8048 C CA . ARG B 1 514 ? 0.688 -15.812 -18.375 1 63.72 514 ARG B CA 1
ATOM 8049 C C . ARG B 1 514 ? 0.171 -17.141 -18.906 1 63.72 514 ARG B C 1
ATOM 8051 O O . ARG B 1 514 ? -0.312 -17.984 -18.125 1 63.72 514 ARG B O 1
ATOM 8058 N N . ASP B 1 515 ? 0.151 -17.234 -20.203 1 63.25 515 ASP B N 1
ATOM 8059 C CA . ASP B 1 515 ? -0.179 -18.469 -20.922 1 63.25 515 ASP B CA 1
ATOM 8060 C C . ASP B 1 515 ? -1.664 -18.797 -20.781 1 63.25 515 ASP B C 1
ATOM 8062 O O . ASP B 1 515 ? -2.053 -19.969 -20.828 1 63.25 515 ASP B O 1
ATOM 8066 N N . LYS B 1 516 ? -2.398 -17.797 -20.453 1 72.38 516 LYS B N 1
ATOM 8067 C CA . LYS B 1 516 ? -3.848 -17.969 -20.406 1 72.38 516 LYS B CA 1
ATOM 8068 C C . LYS B 1 516 ? -4.488 -17.562 -21.734 1 72.38 516 LYS B C 1
ATOM 8070 O O . LYS B 1 516 ? -3.945 -16.734 -22.469 1 72.38 516 LYS B O 1
ATOM 8075 N N . MET B 1 517 ? -5.582 -18.266 -22.062 1 78 517 MET B N 1
ATOM 8076 C CA . MET B 1 517 ? -6.328 -17.906 -23.266 1 78 517 MET B CA 1
ATOM 8077 C C . MET B 1 517 ? -6.602 -16.406 -23.312 1 78 517 MET B C 1
ATOM 8079 O O . MET B 1 517 ? -7.082 -15.828 -22.328 1 78 517 MET B O 1
ATOM 8083 N N . ASP B 1 518 ? -6.215 -15.742 -24.438 1 79.69 518 ASP B N 1
ATOM 8084 C CA . ASP B 1 518 ? -6.395 -14.305 -24.609 1 79.69 518 ASP B CA 1
ATOM 8085 C C . ASP B 1 518 ? -7.699 -14 -25.359 1 79.69 518 ASP B C 1
ATOM 8087 O O . ASP B 1 518 ? -7.688 -13.711 -26.547 1 79.69 518 ASP B O 1
ATOM 8091 N N . ARG B 1 519 ? -8.789 -13.984 -24.641 1 83.31 519 ARG B N 1
ATOM 8092 C CA . ARG B 1 519 ? -10.117 -13.812 -25.219 1 83.31 519 ARG B CA 1
ATOM 8093 C C . ARG B 1 519 ? -10.258 -12.438 -25.875 1 83.31 519 ARG B C 1
ATOM 8095 O O . ARG B 1 519 ? -10.945 -12.289 -26.875 1 83.31 519 ARG B O 1
ATOM 8102 N N . LYS B 1 520 ? -9.625 -11.453 -25.297 1 78.44 520 LYS B N 1
ATOM 8103 C CA . LYS B 1 520 ? -9.68 -10.109 -25.859 1 78.44 520 LYS B CA 1
ATOM 8104 C C . LYS B 1 520 ? -9.086 -10.086 -27.266 1 78.44 520 LYS B C 1
ATOM 8106 O O . LYS B 1 520 ? -9.68 -9.523 -28.188 1 78.44 520 LYS B O 1
ATOM 8111 N N . LYS B 1 521 ? -7.93 -10.703 -27.328 1 82 521 LYS B N 1
ATOM 8112 C CA . LYS B 1 521 ? -7.277 -10.773 -28.625 1 82 521 LYS B CA 1
ATOM 8113 C C . LYS B 1 521 ? -8.125 -11.555 -29.625 1 82 521 LYS B C 1
ATOM 8115 O O . LYS B 1 521 ? -8.188 -11.195 -30.812 1 82 521 LYS B O 1
ATOM 8120 N N . LEU B 1 522 ? -8.766 -12.594 -29.172 1 84.31 522 LEU B N 1
ATOM 8121 C CA . LEU B 1 522 ? -9.602 -13.422 -30.031 1 84.31 522 LEU B CA 1
ATOM 8122 C C . LEU B 1 522 ? -10.805 -12.633 -30.531 1 84.31 522 LEU B C 1
ATOM 8124 O O . LEU B 1 522 ? -11.18 -12.75 -31.703 1 84.31 522 LEU B O 1
ATOM 8128 N N . ARG B 1 523 ? -11.328 -11.805 -29.656 1 81.5 523 ARG B N 1
ATOM 8129 C CA . ARG B 1 523 ? -12.438 -10.938 -30.047 1 81.5 523 ARG B CA 1
ATOM 8130 C C . ARG B 1 523 ? -12.016 -9.961 -31.141 1 81.5 523 ARG B C 1
ATOM 8132 O O . ARG B 1 523 ? -12.797 -9.664 -32.062 1 81.5 523 ARG B O 1
ATOM 8139 N N . GLU B 1 524 ? -10.781 -9.578 -31.031 1 81.44 524 GLU B N 1
ATOM 8140 C CA . GLU B 1 524 ? -10.266 -8.633 -32.031 1 81.44 524 GLU B CA 1
ATOM 8141 C C . GLU B 1 524 ? -10.031 -9.312 -33.375 1 81.44 524 GLU B C 1
ATOM 8143 O O . GLU B 1 524 ? -10.281 -8.719 -34.406 1 81.44 524 GLU B O 1
ATOM 8148 N N . ILE B 1 525 ? -9.562 -10.492 -33.375 1 80.81 525 ILE B N 1
ATOM 8149 C CA . ILE B 1 525 ? -9.258 -11.234 -34.562 1 80.81 525 ILE B CA 1
ATOM 8150 C C . ILE B 1 525 ? -10.547 -11.602 -35.312 1 80.81 525 ILE B C 1
ATOM 8152 O O . ILE B 1 525 ? -10.641 -11.492 -36.531 1 80.81 525 ILE B O 1
ATOM 8156 N N . TRP B 1 526 ? -11.484 -12.023 -34.531 1 75.69 526 TRP B N 1
ATOM 8157 C CA . TRP B 1 526 ? -12.695 -12.547 -35.156 1 75.69 526 TRP B CA 1
ATOM 8158 C C . TRP B 1 526 ? -13.867 -11.586 -34.969 1 75.69 526 TRP B C 1
ATOM 8160 O O . TRP B 1 526 ? -15.023 -12.016 -34.906 1 75.69 526 TRP B O 1
ATOM 8170 N N . ARG B 1 527 ? -13.523 -10.266 -34.719 1 66.94 527 ARG B N 1
ATOM 8171 C CA . ARG B 1 527 ? -14.547 -9.234 -34.625 1 66.94 527 ARG B CA 1
ATOM 8172 C C . ARG B 1 527 ? -15.344 -9.125 -35.938 1 66.94 527 ARG B C 1
ATOM 8174 O O . ARG B 1 527 ? -14.773 -9.18 -37 1 66.94 527 ARG B O 1
#

Secondary structure (DSSP, 8-state):
--------SPP---SB--HHIIIIIHHHHTT-TTSEEEEETTEEEEHHHHHHHHHHHHHHHHHTTPPTT-EEEEE--SSHHHHHHHHHHHHHTPEEEE--TT--HHHHHHHHHHH--SEEEEETTTHHHHHHHHHH-SSS-SGGGEEEES-BTTB-BHHHHHHS--S-PPPPPP-BTTSEEEEEEE--TTSS-EEEEEEHHHHHHHIIIIIIIII---TT-EEEESS-TTSHHHHIIIIIHHHHHT-EEEE--S---HHHHHHHHHHH--SEEEE-HHHHHHHHH--S-----TT--EEEE-SS---HHHHHHHHHHH-PPEEEEEE-TTT-SEEEE-BTTB--TTS-BEEPTT-EEEEE-TTS-B--TTS-EEEEEE-TT--S-BTT-HHHHHHHEETTEEEEEEEEEE-TTS-EEEEEEGGG-EEETTEEE-HHHHHHHHHTSTTEEEEEEEEEE-TTS-EEEEEEEEE-TTS---HHHHHHHHHHHHTTS-GGGS-SEEEE-SSPPPB-TTS-B-HHHHHHHT-/--------SPP---SB--HHIIIIIHHHHTT-TTSEEEEETTEEEEHHHHHHHHHHHHHHHHHTTPPTT-EEEEE--SSHHHHHHHHHHHHHTPEEEE--TT--HHHHHHHHHHH--SEEEEETTTHHHHHHHHHT-SSS-SGGGEEEES--TTS-BHHHHHHS--S-PPPPPP-BTTSEEEEEEE--TTSS-EEEEEEHHHHHHHIIIIIIIII---TT-EEEESS-TTSHHHHIIIIIHHHHHT-EEEE--S---HHHHHHHHHHH--SEEEE-HHHHHHHHH--S-----TT--EEEE-SS---HHHHHHHHHHH-PPEEEEEE-TTT-SEEEE-BTTB--TTS-BEEPTT-EEEEE-TTS-B--TTS-EEEEEE-TT--S-BTT-HHHHHHHEETTEEEEEEEEEE-TTS-EEEEEEGGG-EEETTEEE-HHHHHHHHHTSTTEEEEEEEEEE-TTS-EEEEEEEEE-TTS---HHHHHHHHHHHHTTS-GGGS-SEEEE-SSPPPB-TTS-B-HHHHHHHT-

InterPro domains:
  IPR000873 AMP-dependent synthetase/ligase domain [PF00501] (27-386)
  IPR011957 Benzoate-CoA ligase family [TIGR02262] (16-524)
  IPR025110 AMP-binding enzyme, C-terminal domain [PF13193] (437-513)
  IPR042099 ANL, N-terminal domain [G3DSA:3.40.50.12780] (18-421)
  IPR045851 AMP-binding enzyme domain superfamily [G3DSA:3.30.300.30] (422-527)

pLDDT: mean 89.95, std 10.96, range [20.59, 98.94]

Radius of gyration: 32.06 Å; Cα contacts (8 Å, |Δi|>4): 2367; chains: 2; bounding box: 66×91×89 Å